Protein 8WU8 (pdb70)

Solvent-accessible surface area: 36075 Å² total; per-residue (Å²): 12,114,2,36,0,35,54,60,33,2,62,40,1,0,48,0,0,38,2,0,32,119,16,6,109,55,0,15,7,5,1,53,155,107,0,5,0,2,16,0,21,23,112,56,147,6,0,1,0,5,0,43,0,30,55,166,7,14,116,86,39,87,18,50,69,170,127,27,103,12,38,5,92,4,155,16,2,47,74,7,0,141,25,29,53,65,7,109,143,46,11,94,91,0,27,6,22,54,129,89,105,4,39,0,45,13,61,22,95,100,52,13,94,39,20,20,38,5,33,42,119,119,43,105,39,23,49,4,98,49,75,40,93,80,26,83,19,30,0,84,0,38,1,126,16,9,11,53,0,11,118,13,6,26,112,74,21,46,3,1,9,4,4,8,14,205,42,153,107,1,32,10,94,12,67,72,117,224,154,106,48,25,40,7,57,0,29,0,3,63,110,25,14,85,63,36,119,19,128,96,64,28,34,2,14,2,21,0,97,18,6,32,0,0,3,44,3,0,59,64,49,88,16,68,0,12,4,31,1,24,45,55,20,146,42,0,2,0,18,1,154,70,100,72,10,40,0,32,1,0,2,4,0,27,64,174,191,75,112,8,116,0,50,2,91,70,42,80,31,13,73,20,6,22,114,2,2,41,8,3,28,135,6,10,168,72,4,14,7,10,0,14,55,111,74,6,3,2,1,51,91,62,23,1,11,1,39,1,77,18,153,71,8,14,94,91,37,94,27,84,17,101,104,121,52,4,1,3,68,5,56,3,87,17,8,5,97,0,0,113,10,1,150,96,17,125,31,1,79,8,63,37,35,118,132,170,57,42,5,4,10,0,33,0,73,15,79,16,99,70,87,28,52,3,55,0,37,1,25,0,14,8,132,74,21,74,134,182,88,38,169,109,27,88,74,33,120,56,80,139,41,63,1,24,0,88,15,17,84,7,132,28,0,75,21,0,0,67,56,0,86,99,39,20,68,85,0,21,0,23,0,24,82,126,1,46,0,15,0,66,1,117,56,157,97,3,27,0,25,0,58,1,114,128,36,33,46,35,183,142,75,2,58,0,55,0,33,0,136,62,0,21,84,1,4,36,19,35,70,68,52,20,108,69,15,19,0,16,0,30,66,68,147,49,0,7,0,30,4,72,39,95,72,14,24,9,8,2,6,0,49,29,137,184,147,90,24,3,20,2,20,5,64,6,5,93,1,4,3,32,1,2,86,0,0,50,40,99,95,69,0,4,3,81,1,34,142,117,2,9,86,9,10,0,35,44,73,145,16,2,13,0,18,1,44,3,65,31,57,7,17,107,53,25,112,34,108,133,133,62,10,45,4,45,2,15,0,52,19,3,14,21,0,3,18,3,11,29,88,64,156,89,103,91,18,37,4,110,9,2,7,43,12,160,67,125,25,0,40,0,59,1,68,27,67,44,23,54,0,44,0,66,2,55,32,111,106,48,129,150,68,66,120,25,76,32,57,87,125,54,30,33,0,71,0,45,0,59,0,126,26,2,76,56,13,14,81,94,29,48,91,59,2,115,13,4,31,8,14,2,3,53,93,169,28,51,0,78,13,0,9,78,21,116,40,14,15,12,32,13,23,3,34,92,124,9,105,17,19,85,19,40,105,14,118,99,71,43,77,21,105,0,87,6,62,23,2,95,21,0,24,89,0,2,64,56,3,80,94,2,11,6,24,3,5,94,115,10,48,1,0,6,67,11,38,3,142,17,101,74,46,73,84,2,57,1,34,2,24,2,21,36,48,208,52,93,178,40,48,127,11,89,39,125,114

Structure (mmCIF, N/CA/C/O backbone):
data_8WU8
#
_entry.id   8WU8
#
_cell.length_a   71.115
_cell.length_b   69.938
_cell.length_c   83.948
_cell.angle_alpha   90.00
_cell.angle_beta   97.36
_cell.angle_gamma   90.00
#
_symmetry.space_group_name_H-M   'P 1 21 1'
#
loop_
_entity.id
_entity.type
_entity.pdbx_description
1 polymer 'Cell cycle checkpoint control protein RAD9A'
2 polymer 'Checkpoint protein HUS1'
3 polymer 'Cell cycle checkpoint protein RAD1'
4 polymer 'RAD9, HUS1, RAD1-interacting nuclear orphan protein 1'
#
loop_
_atom_site.group_PDB
_atom_site.id
_atom_site.type_symbol
_atom_site.label_atom_id
_atom_site.label_alt_id
_atom_site.label_comp_id
_atom_site.label_asym_id
_atom_site.label_entity_id
_atom_site.label_seq_id
_atom_site.pdbx_PDB_ins_code
_atom_site.Cartn_x
_atom_site.Cartn_y
_atom_site.Cartn_z
_atom_site.occupancy
_atom_site.B_iso_or_equiv
_atom_site.auth_seq_id
_atom_site.auth_comp_id
_atom_site.auth_asym_id
_atom_site.auth_atom_id
_atom_site.pdbx_PDB_model_num
ATOM 1 N N . MET A 1 1 ? 179.070 -14.588 34.301 1.00 88.95 1 MET A N 1
ATOM 2 C CA . MET A 1 1 ? 177.851 -14.382 35.078 1.00 84.59 1 MET A CA 1
ATOM 3 C C . MET A 1 1 ? 176.608 -14.294 34.202 1.00 78.78 1 MET A C 1
ATOM 4 O O . MET A 1 1 ? 176.570 -13.524 33.242 1.00 79.03 1 MET A O 1
ATOM 9 N N . LYS A 1 2 ? 175.589 -15.076 34.543 1.00 76.39 2 LYS A N 1
ATOM 10 C CA . LYS A 1 2 ? 174.326 -15.039 33.814 1.00 74.59 2 LYS A CA 1
ATOM 11 C C . LYS A 1 2 ? 173.130 -15.145 34.745 1.00 74.14 2 LYS A C 1
ATOM 12 O O . LYS A 1 2 ? 172.816 -16.221 35.251 1.00 78.11 2 LYS A O 1
ATOM 18 N N . CYS A 1 3 ? 172.462 -14.018 34.963 1.00 82.72 3 CYS A N 1
ATOM 19 C CA . CYS A 1 3 ? 171.258 -13.985 35.784 1.00 76.92 3 CYS A CA 1
ATOM 20 C C . CYS A 1 3 ? 170.012 -13.922 34.910 1.00 71.45 3 CYS A C 1
ATOM 21 O O . CYS A 1 3 ? 170.024 -13.326 33.833 1.00 78.23 3 CYS A O 1
ATOM 24 N N . LEU A 1 4 ? 168.938 -14.544 35.378 1.00 65.15 4 LEU A N 1
ATOM 25 C CA . LEU A 1 4 ? 167.678 -14.520 34.655 1.00 65.03 4 LEU A CA 1
ATOM 26 C C . LEU A 1 4 ? 166.503 -14.445 35.621 1.00 67.96 4 LEU A C 1
ATOM 27 O O . LEU A 1 4 ? 166.243 -15.387 36.367 1.00 67.63 4 LEU A O 1
ATOM 32 N N . VAL A 1 5 ? 165.806 -13.314 35.608 1.00 66.07 5 VAL A N 1
ATOM 33 C CA . VAL A 1 5 ? 164.625 -13.126 36.441 1.00 63.48 5 VAL A CA 1
ATOM 34 C C . VAL A 1 5 ? 163.363 -13.209 35.594 1.00 68.39 5 VAL A C 1
ATOM 35 O O . VAL A 1 5 ? 163.286 -12.603 34.525 1.00 72.71 5 VAL A O 1
ATOM 39 N N . THR A 1 6 ? 162.380 -13.966 36.068 1.00 61.94 6 THR A N 1
ATOM 40 C CA . THR A 1 6 ? 161.089 -14.043 35.395 1.00 59.40 6 THR A CA 1
ATOM 41 C C . THR A 1 6 ? 159.962 -13.799 36.391 1.00 57.03 6 THR A C 1
ATOM 42 O O . THR A 1 6 ? 160.182 -13.790 37.602 1.00 60.76 6 THR A O 1
ATOM 46 N N . GLY A 1 7 ? 158.757 -13.592 35.874 1.00 58.67 7 GLY A N 1
ATOM 47 C CA . GLY A 1 7 ? 157.581 -13.466 36.713 1.00 61.28 7 GLY A CA 1
ATOM 48 C C . GLY A 1 7 ? 157.536 -12.209 37.559 1.00 63.37 7 GLY A C 1
ATOM 49 O O . GLY A 1 7 ? 157.928 -11.130 37.112 1.00 63.54 7 GLY A O 1
ATOM 50 N N . GLY A 1 8 ? 157.053 -12.353 38.790 1.00 62.61 8 GLY A N 1
ATOM 51 C CA . GLY A 1 8 ? 156.867 -11.222 39.681 1.00 55.68 8 GLY A CA 1
ATOM 52 C C . GLY A 1 8 ? 158.136 -10.740 40.356 1.00 54.22 8 GLY A C 1
ATOM 53 O O . GLY A 1 8 ? 158.173 -9.645 40.919 1.00 53.65 8 GLY A O 1
ATOM 54 N N . ASN A 1 9 ? 159.181 -11.558 40.301 1.00 51.82 9 ASN A N 1
ATOM 55 C CA . ASN A 1 9 ? 160.459 -11.194 40.896 1.00 53.84 9 ASN A CA 1
ATOM 56 C C . ASN A 1 9 ? 161.169 -10.101 40.105 1.00 59.34 9 ASN A C 1
ATOM 57 O O . ASN A 1 9 ? 162.164 -9.539 40.563 1.00 61.45 9 ASN A O 1
ATOM 62 N N . VAL A 1 10 ? 160.659 -9.814 38.912 1.00 60.25 10 VAL A N 1
ATOM 63 C CA . VAL A 1 10 ? 161.204 -8.755 38.072 1.00 57.37 10 VAL A CA 1
ATOM 64 C C . VAL A 1 10 ? 161.005 -7.389 38.719 1.00 56.60 10 VAL A C 1
ATOM 65 O O . VAL A 1 10 ? 161.923 -6.570 38.751 1.00 53.94 10 VAL A O 1
ATOM 69 N N . LYS A 1 11 ? 159.804 -7.149 39.237 1.00 58.59 11 LYS A N 1
ATOM 70 C CA . LYS A 1 11 ? 159.507 -5.880 39.892 1.00 59.97 11 LYS A CA 1
ATOM 71 C C . LYS A 1 11 ? 160.212 -5.771 41.242 1.00 60.15 11 LYS A C 1
ATOM 72 O O . LYS A 1 11 ? 160.632 -4.683 41.644 1.00 61.05 11 LYS A O 1
ATOM 78 N N . VAL A 1 12 ? 160.330 -6.901 41.936 1.00 52.66 12 VAL A N 1
ATOM 79 C CA . VAL A 1 12 ? 161.001 -6.949 43.233 1.00 53.40 12 VAL A CA 1
ATOM 80 C C . VAL A 1 12 ? 162.446 -6.480 43.098 1.00 50.30 12 VAL A C 1
ATOM 81 O O . VAL A 1 12 ? 162.957 -5.729 43.932 1.00 48.90 12 VAL A O 1
ATOM 85 N N . LEU A 1 13 ? 163.091 -6.919 42.025 1.00 51.54 13 LEU A N 1
ATOM 86 C CA . LEU A 1 13 ? 164.453 -6.509 41.719 1.00 54.07 13 LEU A CA 1
ATOM 87 C C . LEU A 1 13 ? 164.521 -5.008 41.458 1.00 53.81 13 LEU A C 1
ATOM 88 O O . LEU A 1 13 ? 165.487 -4.348 41.834 1.00 54.28 13 LEU A O 1
ATOM 93 N N . GLY A 1 14 ? 163.483 -4.477 40.822 1.00 55.15 14 GLY A N 1
ATOM 94 C CA . GLY A 1 14 ? 163.403 -3.054 40.540 1.00 56.50 14 GLY A CA 1
ATOM 95 C C . GLY A 1 14 ? 163.226 -2.216 41.794 1.00 53.32 14 GLY A C 1
ATOM 96 O O . GLY A 1 14 ? 163.780 -1.122 41.905 1.00 51.34 14 GLY A O 1
ATOM 97 N N . LYS A 1 15 ? 162.445 -2.732 42.738 1.00 56.07 15 LYS A N 1
ATOM 98 C CA . LYS A 1 15 ? 162.211 -2.046 44.005 1.00 49.86 15 LYS A CA 1
ATOM 99 C C . LYS A 1 15 ? 163.482 -1.972 44.835 1.00 45.49 15 LYS A C 1
ATOM 100 O O . LYS A 1 15 ? 163.693 -1.020 45.585 1.00 47.27 15 LYS A O 1
ATOM 106 N N . ALA A 1 16 ? 164.327 -2.985 44.698 1.00 46.39 16 ALA A N 1
ATOM 107 C CA . ALA A 1 16 ? 165.598 -3.014 45.408 1.00 47.25 16 ALA A CA 1
ATOM 108 C C . ALA A 1 16 ? 166.548 -1.971 44.828 1.00 47.64 16 ALA A C 1
ATOM 109 O O . ALA A 1 16 ? 167.215 -1.242 45.564 1.00 42.18 16 ALA A O 1
ATOM 111 N N . VAL A 1 17 ? 166.602 -1.911 43.501 1.00 47.39 17 VAL A N 1
ATOM 112 C CA . VAL A 1 17 ? 167.398 -0.915 42.799 1.00 46.62 17 VAL A CA 1
ATOM 113 C C . VAL A 1 17 ? 166.927 0.492 43.159 1.00 53.56 17 VAL A C 1
ATOM 114 O O . VAL A 1 17 ? 167.740 1.383 43.408 1.00 55.35 17 VAL A O 1
ATOM 118 N N . HIS A 1 18 ? 165.610 0.678 43.193 1.00 50.79 18 HIS A N 1
ATOM 119 C CA . HIS A 1 18 ? 165.020 1.944 43.618 1.00 48.70 18 HIS A CA 1
ATOM 120 C C . HIS A 1 18 ? 165.430 2.282 45.040 1.00 46.37 18 HIS A C 1
ATOM 121 O O . HIS A 1 18 ? 165.713 3.436 45.360 1.00 43.11 18 HIS A O 1
ATOM 128 N N . SER A 1 19 ? 165.455 1.263 45.891 1.00 49.95 19 SER A N 1
ATOM 129 C CA . SER A 1 19 ? 165.768 1.448 47.297 1.00 48.34 19 SER A CA 1
ATOM 130 C C . SER A 1 19 ? 167.229 1.848 47.483 1.00 46.39 19 SER A C 1
ATOM 131 O O . SER A 1 19 ? 167.540 2.696 48.315 1.00 47.11 19 SER A O 1
ATOM 134 N N . LEU A 1 20 ? 168.122 1.248 46.702 1.00 49.14 20 LEU A N 1
ATOM 135 C CA . LEU A 1 20 ? 169.547 1.558 46.806 1.00 50.06 20 LEU A CA 1
ATOM 136 C C . LEU A 1 20 ? 169.869 2.945 46.258 1.00 50.37 20 LEU A C 1
ATOM 137 O O . LEU A 1 20 ? 170.897 3.532 46.604 1.00 45.83 20 LEU A O 1
ATOM 142 N N . SER A 1 21 ? 168.982 3.465 45.413 1.00 45.99 21 SER A N 1
ATOM 143 C CA . SER A 1 21 ? 169.207 4.745 44.741 1.00 46.94 21 SER A CA 1
ATOM 144 C C . SER A 1 21 ? 168.985 5.930 45.668 1.00 49.64 21 SER A C 1
ATOM 145 O O . SER A 1 21 ? 169.482 7.029 45.416 1.00 48.48 21 SER A O 1
ATOM 148 N N . ARG A 1 22 ? 168.239 5.701 46.743 1.00 46.58 22 ARG A N 1
ATOM 149 C CA . ARG A 1 22 ? 167.989 6.738 47.735 1.00 46.90 22 ARG A CA 1
ATOM 150 C C . ARG A 1 22 ? 169.113 6.801 48.766 1.00 48.07 22 ARG A C 1
ATOM 151 O O . ARG A 1 22 ? 168.996 7.489 49.780 1.00 46.23 22 ARG A O 1
ATOM 159 N N . ILE A 1 23 ? 170.202 6.082 48.499 1.00 51.62 23 ILE A N 1
ATOM 160 C CA . ILE A 1 23 ? 171.344 6.050 49.409 1.00 45.99 23 ILE A CA 1
ATOM 161 C C . ILE A 1 23 ? 172.631 6.544 48.760 1.00 41.93 23 ILE A C 1
ATOM 162 O O . ILE A 1 23 ? 173.316 7.405 49.305 1.00 51.37 23 ILE A O 1
ATOM 167 N N . GLY A 1 24 ? 172.961 5.989 47.598 1.00 37.88 24 GLY A N 1
ATOM 168 C CA . GLY A 1 24 ? 174.209 6.305 46.927 1.00 38.40 24 GLY A CA 1
ATOM 169 C C . GLY A 1 24 ? 174.063 6.513 45.433 1.00 47.73 24 GLY A C 1
ATOM 170 O O . GLY A 1 24 ? 173.054 6.140 44.837 1.00 50.60 24 GLY A O 1
ATOM 171 N N . ASP A 1 25 ? 175.088 7.103 44.825 1.00 49.96 25 ASP A N 1
ATOM 172 C CA . ASP A 1 25 ? 175.054 7.444 43.405 1.00 53.64 25 ASP A CA 1
ATOM 173 C C . ASP A 1 25 ? 175.650 6.352 42.501 1.00 54.84 25 ASP A C 1
ATOM 174 O O . ASP A 1 25 ? 175.497 6.386 41.274 1.00 56.53 25 ASP A O 1
ATOM 179 N N . GLU A 1 26 ? 176.325 5.379 43.101 1.00 56.41 26 GLU A N 1
ATOM 180 C CA . GLU A 1 26 ? 176.928 4.294 42.331 1.00 56.38 26 GLU A CA 1
ATOM 181 C C . GLU A 1 26 ? 176.434 2.952 42.823 1.00 51.50 26 GLU A C 1
ATOM 182 O O . GLU A 1 26 ? 176.280 2.744 44.027 1.00 52.80 26 GLU A O 1
ATOM 188 N N . LEU A 1 27 ? 176.205 2.045 41.882 1.00 49.43 27 LEU A N 1
ATOM 189 C CA . LEU A 1 27 ? 175.711 0.717 42.193 1.00 53.81 27 LEU A CA 1
ATOM 190 C C . LEU A 1 27 ? 176.802 -0.333 42.050 1.00 51.21 27 LEU A C 1
ATOM 191 O O . LEU A 1 27 ? 177.315 -0.557 40.958 1.00 52.71 27 LEU A O 1
ATOM 196 N N . TYR A 1 28 ? 177.140 -0.985 43.157 1.00 53.69 28 TYR A N 1
ATOM 197 C CA . TYR A 1 28 ? 178.161 -2.029 43.154 1.00 51.26 28 TYR A CA 1
ATOM 198 C C . TYR A 1 28 ? 177.549 -3.408 42.931 1.00 46.11 28 TYR A C 1
ATOM 199 O O . TYR A 1 28 ? 176.717 -3.856 43.716 1.00 47.10 28 TYR A O 1
ATOM 208 N N . LEU A 1 29 ? 177.967 -4.079 41.861 1.00 56.52 29 LEU A N 1
ATOM 209 C CA . LEU A 1 29 ? 177.469 -5.417 41.555 1.00 59.45 29 LEU A CA 1
ATOM 210 C C . LEU A 1 29 ? 178.492 -6.473 41.938 1.00 65.09 29 LEU A C 1
ATOM 211 O O . LEU A 1 29 ? 179.646 -6.411 41.511 1.00 67.31 29 LEU A O 1
ATOM 216 N N . GLU A 1 30 ? 178.067 -7.445 42.738 1.00 59.61 30 GLU A N 1
ATOM 217 C CA . GLU A 1 30 ? 178.946 -8.537 43.135 1.00 62.74 30 GLU A CA 1
ATOM 218 C C . GLU A 1 30 ? 178.223 -9.877 43.133 1.00 57.79 30 GLU A C 1
ATOM 219 O O . GLU A 1 30 ? 177.564 -10.227 44.109 1.00 58.82 30 GLU A O 1
ATOM 225 N N . PRO A 1 31 ? 178.348 -10.632 42.032 1.00 65.97 31 PRO A N 1
ATOM 226 C CA . PRO A 1 31 ? 177.826 -12.004 41.987 1.00 73.49 31 PRO A CA 1
ATOM 227 C C . PRO A 1 31 ? 178.574 -12.933 42.940 1.00 65.81 31 PRO A C 1
ATOM 228 O O . PRO A 1 31 ? 179.797 -13.044 42.858 1.00 67.18 31 PRO A O 1
ATOM 232 N N . LEU A 1 32 ? 177.843 -13.587 43.836 1.00 62.14 32 LEU A N 1
ATOM 233 C CA . LEU A 1 32 ? 178.446 -14.527 44.772 1.00 62.19 32 LEU A CA 1
ATOM 234 C C . LEU A 1 32 ? 177.856 -15.916 44.578 1.00 68.84 32 LEU A C 1
ATOM 235 O O . LEU A 1 32 ? 176.921 -16.099 43.801 1.00 72.17 32 LEU A O 1
ATOM 240 N N . GLU A 1 33 ? 178.402 -16.893 45.295 1.00 73.24 33 GLU A N 1
ATOM 241 C CA . GLU A 1 33 ? 177.908 -18.261 45.222 1.00 74.02 33 GLU A CA 1
ATOM 242 C C . GLU A 1 33 ? 176.552 -18.394 45.908 1.00 70.46 33 GLU A C 1
ATOM 243 O O . GLU A 1 33 ? 175.711 -19.190 45.494 1.00 69.78 33 GLU A O 1
ATOM 249 N N . ASP A 1 34 ? 176.344 -17.609 46.960 1.00 68.55 34 ASP A N 1
ATOM 250 C CA . ASP A 1 34 ? 175.087 -17.649 47.697 1.00 68.82 34 ASP A CA 1
ATOM 251 C C . ASP A 1 34 ? 174.088 -16.620 47.166 1.00 68.10 34 ASP A C 1
ATOM 252 O O . ASP A 1 34 ? 173.087 -16.322 47.819 1.00 63.60 34 ASP A O 1
ATOM 257 N N . GLY A 1 35 ? 174.360 -16.083 45.979 1.00 65.13 35 GLY A N 1
ATOM 258 C CA . GLY A 1 35 ? 173.433 -15.176 45.326 1.00 64.22 35 GLY A CA 1
ATOM 259 C C . GLY A 1 35 ? 174.032 -13.879 44.809 1.00 65.63 35 GLY A C 1
ATOM 260 O O . GLY A 1 35 ? 175.219 -13.611 45.002 1.00 67.43 35 GLY A O 1
ATOM 261 N N . LEU A 1 36 ? 173.205 -13.073 44.146 1.00 61.29 36 LEU A N 1
ATOM 262 C CA . LEU A 1 36 ? 173.647 -11.792 43.597 1.00 61.25 36 LEU A CA 1
ATOM 263 C C . LEU A 1 36 ? 173.563 -10.669 44.627 1.00 61.35 36 LEU A C 1
ATOM 264 O O . LEU A 1 36 ? 172.537 -10.485 45.285 1.00 57.13 36 LEU A O 1
ATOM 269 N N . SER A 1 37 ? 174.648 -9.912 44.745 1.00 56.94 37 SER A N 1
ATOM 270 C CA . SER A 1 37 ? 174.728 -8.816 45.698 1.00 52.82 37 SER A CA 1
ATOM 271 C C . SER A 1 37 ? 174.684 -7.457 45.001 1.00 54.17 37 SER A C 1
ATOM 272 O O . SER A 1 37 ? 175.479 -7.183 44.103 1.00 51.45 37 SER A O 1
ATOM 275 N N . LEU A 1 38 ? 173.745 -6.611 45.413 1.00 47.03 38 LEU A N 1
ATOM 276 C CA . LEU A 1 38 ? 173.713 -5.225 44.955 1.00 46.25 38 LEU A CA 1
ATOM 277 C C . LEU A 1 38 ? 173.981 -4.311 46.143 1.00 48.34 38 LEU A C 1
ATOM 278 O O . LEU A 1 38 ? 173.260 -4.347 47.140 1.00 53.41 38 LEU A O 1
ATOM 283 N N . ARG A 1 39 ? 175.026 -3.500 46.042 1.00 46.09 39 ARG A N 1
ATOM 284 C CA . ARG A 1 39 ? 175.459 -2.676 47.163 1.00 44.01 39 ARG A CA 1
ATOM 285 C C . ARG A 1 39 ? 175.614 -1.212 46.761 1.00 48.37 39 ARG A C 1
ATOM 286 O O . ARG A 1 39 ? 175.750 -0.893 45.579 1.00 47.75 39 ARG A O 1
ATOM 294 N N . THR A 1 40 ? 175.595 -0.327 47.751 1.00 48.31 40 THR A N 1
ATOM 295 C CA . THR A 1 40 ? 175.835 1.088 47.507 1.00 46.54 40 THR A CA 1
ATOM 296 C C . THR A 1 40 ? 176.374 1.767 48.755 1.00 42.30 40 THR A C 1
ATOM 297 O O . THR A 1 40 ? 176.369 1.188 49.840 1.00 45.26 40 THR A O 1
ATOM 301 N N . VAL A 1 41 ? 176.820 3.007 48.597 1.00 44.31 41 VAL A N 1
ATOM 302 C CA . VAL A 1 41 ? 177.443 3.737 49.691 1.00 43.86 41 VAL A CA 1
ATOM 303 C C . VAL A 1 41 ? 177.189 5.243 49.582 1.00 45.30 41 VAL A C 1
ATOM 304 O O . VAL A 1 41 ? 177.175 5.811 48.490 1.00 45.51 41 VAL A O 1
ATOM 308 N N . ASN A 1 42 ? 176.964 5.865 50.735 1.00 48.24 42 ASN A N 1
ATOM 309 C CA . ASN A 1 42 ? 176.900 7.317 50.880 1.00 43.95 42 ASN A CA 1
ATOM 310 C C . ASN A 1 42 ? 178.047 8.053 50.209 1.00 55.22 42 ASN A C 1
ATOM 311 O O . ASN A 1 42 ? 179.087 7.464 49.904 1.00 58.40 42 ASN A O 1
ATOM 316 N N . SER A 1 43 ? 177.860 9.354 50.009 1.00 61.60 43 SER A N 1
ATOM 317 C CA . SER A 1 43 ? 178.936 10.232 49.560 1.00 55.33 43 SER A CA 1
ATOM 318 C C . SER A 1 43 ? 179.803 10.625 50.753 1.00 57.04 43 SER A C 1
ATOM 319 O O . SER A 1 43 ? 180.941 11.067 50.597 1.00 57.71 43 SER A O 1
ATOM 322 N N . SER A 1 44 ? 179.247 10.454 51.948 1.00 55.64 44 SER A N 1
ATOM 323 C CA . SER A 1 44 ? 179.969 10.727 53.183 1.00 53.82 44 SER A CA 1
ATOM 324 C C . SER A 1 44 ? 180.552 9.449 53.773 1.00 55.26 44 SER A C 1
ATOM 325 O O . SER A 1 44 ? 181.227 9.485 54.804 1.00 46.74 44 SER A O 1
ATOM 328 N N . ARG A 1 45 ? 180.280 8.326 53.112 1.00 54.25 45 ARG A N 1
ATOM 329 C CA . ARG A 1 45 ? 180.672 7.009 53.604 1.00 56.38 45 ARG A CA 1
ATOM 330 C C . ARG A 1 45 ? 180.154 6.779 55.022 1.00 56.18 45 ARG A C 1
ATOM 331 O O . ARG A 1 45 ? 180.831 6.179 55.857 1.00 50.20 45 ARG A O 1
ATOM 339 N N . SER A 1 46 ? 178.943 7.265 55.281 1.00 50.12 46 SER A N 1
ATOM 340 C CA . SER A 1 46 ? 178.307 7.100 56.581 1.00 45.70 46 SER A CA 1
ATOM 341 C C . SER A 1 46 ? 177.049 6.243 56.458 1.00 44.95 46 SER A C 1
ATOM 342 O O . SER A 1 46 ? 176.286 6.104 57.413 1.00 48.39 46 SER A O 1
ATOM 345 N N . ALA A 1 47 ? 176.836 5.670 55.279 1.00 45.91 47 ALA A N 1
ATOM 346 C CA . ALA A 1 47 ? 175.709 4.770 55.068 1.00 46.64 47 ALA A CA 1
ATOM 347 C C . ALA A 1 47 ? 176.062 3.684 54.062 1.00 49.37 47 ALA A C 1
ATOM 348 O O . ALA A 1 47 ? 176.593 3.964 52.985 1.00 44.79 47 ALA A O 1
ATOM 350 N N . TYR A 1 48 ? 175.761 2.445 54.428 1.00 47.24 48 TYR A N 1
ATOM 351 C CA . TYR A 1 48 ? 176.006 1.300 53.568 1.00 45.67 48 TYR A CA 1
ATOM 352 C C . TYR A 1 48 ? 174.741 0.464 53.458 1.00 46.28 48 TYR A C 1
ATOM 353 O O . TYR A 1 48 ? 174.053 0.237 54.451 1.00 48.29 48 TYR A O 1
ATOM 362 N N . ALA A 1 49 ? 174.435 0.013 52.246 1.00 47.22 49 ALA A N 1
ATOM 363 C CA . ALA A 1 49 ? 173.268 -0.830 52.014 1.00 46.32 49 ALA A CA 1
ATOM 364 C C . ALA A 1 49 ? 173.619 -1.963 51.068 1.00 48.21 49 ALA A C 1
ATOM 365 O O . ALA A 1 49 ? 174.476 -1.814 50.197 1.00 49.97 49 ALA A O 1
ATOM 367 N N . CYS A 1 50 ? 172.955 -3.097 51.246 1.00 48.14 50 CYS A N 1
ATOM 368 C CA . CYS A 1 50 ? 173.257 -4.281 50.458 1.00 47.52 50 CYS A CA 1
ATOM 369 C C . CYS A 1 50 ? 172.071 -5.221 50.375 1.00 50.15 50 CYS A C 1
ATOM 370 O O . CYS A 1 50 ? 171.512 -5.621 51.397 1.00 40.64 50 CYS A O 1
ATOM 373 N N . PHE A 1 51 ? 171.695 -5.567 49.149 1.00 48.67 51 PHE A N 1
ATOM 374 C CA . PHE A 1 51 ? 170.688 -6.591 48.912 1.00 49.80 51 PHE A CA 1
ATOM 375 C C . PHE A 1 51 ? 171.354 -7.866 48.416 1.00 47.93 51 PHE A C 1
ATOM 376 O O . PHE A 1 51 ? 172.183 -7.829 47.508 1.00 55.72 51 PHE A O 1
ATOM 384 N N . LEU A 1 52 ? 171.000 -8.993 49.019 1.00 48.70 52 LEU A N 1
ATOM 385 C CA . LEU A 1 52 ? 171.484 -10.280 48.544 1.00 54.04 52 LEU A CA 1
ATOM 386 C C . LEU A 1 52 ? 170.318 -11.111 48.020 1.00 56.19 52 LEU A C 1
ATOM 387 O O . LEU A 1 52 ? 169.365 -11.393 48.747 1.00 54.75 52 LEU A O 1
ATOM 392 N N . PHE A 1 53 ? 170.396 -11.487 46.749 1.00 59.96 53 PHE A N 1
ATOM 393 C CA . PHE A 1 53 ? 169.362 -12.300 46.123 1.00 59.69 53 PHE A CA 1
ATOM 394 C C . PHE A 1 53 ? 169.809 -13.753 46.021 1.00 59.60 53 PHE A C 1
ATOM 395 O O . PHE A 1 53 ? 170.589 -14.093 45.138 1.00 59.58 53 PHE A O 1
ATOM 403 N N . ALA A 1 54 ? 169.310 -14.599 46.921 1.00 69.06 54 ALA A N 1
ATOM 404 C CA . ALA A 1 54 ? 169.623 -16.030 46.921 1.00 60.49 54 ALA A CA 1
ATOM 405 C C . ALA A 1 54 ? 169.351 -16.653 45.551 1.00 63.70 54 ALA A C 1
ATOM 406 O O . ALA A 1 54 ? 168.432 -16.231 44.854 1.00 66.10 54 ALA A O 1
ATOM 408 N N . PRO A 1 55 ? 170.159 -17.653 45.160 1.00 69.99 55 PRO A N 1
ATOM 409 C CA . PRO A 1 55 ? 170.112 -18.238 43.812 1.00 69.19 55 PRO A CA 1
ATOM 410 C C . PRO A 1 55 ? 168.729 -18.712 43.349 1.00 61.28 55 PRO A C 1
ATOM 411 O O . PRO A 1 55 ? 168.487 -18.753 42.144 1.00 68.34 55 PRO A O 1
ATOM 415 N N . LEU A 1 56 ? 167.841 -19.056 44.276 1.00 58.15 56 LEU A N 1
ATOM 416 C CA . LEU A 1 56 ? 166.505 -19.516 43.900 1.00 63.00 56 LEU A CA 1
ATOM 417 C C . LEU A 1 56 ? 165.565 -18.363 43.539 1.00 62.14 56 LEU A C 1
ATOM 418 O O . LEU A 1 56 ? 164.440 -18.587 43.093 1.00 58.24 56 LEU A O 1
ATOM 423 N N . PHE A 1 57 ? 166.033 -17.133 43.732 1.00 69.10 57 PHE A N 1
ATOM 424 C CA . PHE A 1 57 ? 165.283 -15.944 43.334 1.00 66.05 57 PHE A CA 1
ATOM 425 C C . PHE A 1 57 ? 165.210 -15.858 41.813 1.00 64.16 57 PHE A C 1
ATOM 426 O O . PHE A 1 57 ? 164.315 -15.226 41.250 1.00 60.79 57 PHE A O 1
ATOM 434 N N . PHE A 1 58 ? 166.161 -16.510 41.155 1.00 65.70 58 PHE A N 1
ATOM 435 C CA . PHE A 1 58 ? 166.292 -16.425 39.710 1.00 65.82 58 PHE A CA 1
ATOM 436 C C . PHE A 1 58 ? 165.815 -17.685 38.999 1.00 68.64 58 PHE A C 1
ATOM 437 O O . PHE A 1 58 ? 165.666 -18.745 39.608 1.00 64.92 58 PHE A O 1
ATOM 445 N N . GLN A 1 59 ? 165.582 -17.549 37.698 1.00 72.69 59 GLN A N 1
ATOM 446 C CA . GLN A 1 59 ? 165.282 -18.681 36.837 1.00 68.61 59 GLN A CA 1
ATOM 447 C C . GLN A 1 59 ? 166.556 -19.474 36.585 1.00 63.43 59 GLN A C 1
ATOM 448 O O . GLN A 1 59 ? 166.545 -20.703 36.555 1.00 66.84 59 GLN A O 1
ATOM 454 N N . GLN A 1 60 ? 167.652 -18.745 36.406 1.00 60.17 60 GLN A N 1
ATOM 455 C CA . GLN A 1 60 ? 168.965 -19.331 36.163 1.00 66.44 60 GLN A CA 1
ATOM 456 C C . GLN A 1 60 ? 170.051 -18.430 36.742 1.00 72.33 60 GLN A C 1
ATOM 457 O O . GLN A 1 60 ? 170.009 -17.211 36.567 1.00 74.90 60 GLN A O 1
ATOM 463 N N . TYR A 1 61 ? 171.025 -19.020 37.429 1.00 69.66 61 TYR A N 1
ATOM 464 C CA . TYR A 1 61 ? 172.074 -18.225 38.059 1.00 71.04 61 TYR A CA 1
ATOM 465 C C . TYR A 1 61 ? 173.463 -18.860 37.953 1.00 73.53 61 TYR A C 1
ATOM 466 O O . TYR A 1 61 ? 173.771 -19.835 38.641 1.00 79.88 61 TYR A O 1
ATOM 475 N N . GLN A 1 62 ? 174.292 -18.300 37.079 1.00 75.82 62 GLN A N 1
ATOM 476 C CA . GLN A 1 62 ? 175.711 -18.630 37.037 1.00 77.31 62 GLN A CA 1
ATOM 477 C C . GLN A 1 62 ? 176.507 -17.467 37.619 1.00 80.65 62 GLN A C 1
ATOM 478 O O . GLN A 1 62 ? 176.402 -16.335 37.147 1.00 83.04 62 GLN A O 1
ATOM 484 N N . ALA A 1 63 ? 177.299 -17.749 38.648 1.00 85.87 63 ALA A N 1
ATOM 485 C CA . ALA A 1 63 ? 177.992 -16.701 39.389 1.00 82.10 63 ALA A CA 1
ATOM 486 C C . ALA A 1 63 ? 179.313 -16.286 38.745 1.00 82.60 63 ALA A C 1
ATOM 487 O O . ALA A 1 63 ? 179.506 -15.119 38.402 1.00 76.66 63 ALA A O 1
ATOM 489 N N . ALA A 1 64 ? 180.224 -17.241 38.588 1.00 97.27 64 ALA A N 1
ATOM 490 C CA . ALA A 1 64 ? 181.569 -16.930 38.120 1.00 106.86 64 ALA A CA 1
ATOM 491 C C . ALA A 1 64 ? 181.781 -17.313 36.660 1.00 110.22 64 ALA A C 1
ATOM 492 O O . ALA A 1 64 ? 181.240 -18.310 36.183 1.00 106.00 64 ALA A O 1
ATOM 494 N N . THR A 1 65 ? 182.568 -16.503 35.957 1.00 114.20 65 THR A N 1
ATOM 495 C CA . THR A 1 65 ? 182.996 -16.827 34.603 1.00 116.54 65 THR A CA 1
ATOM 496 C C . THR A 1 65 ? 184.022 -17.959 34.651 1.00 120.46 65 THR A C 1
ATOM 497 O O . THR A 1 65 ? 185.119 -17.792 35.189 1.00 122.26 65 THR A O 1
ATOM 501 N N . PRO A 1 66 ? 183.660 -19.124 34.091 1.00 121.55 66 PRO A N 1
ATOM 502 C CA . PRO A 1 66 ? 184.476 -20.343 34.165 1.00 122.55 66 PRO A CA 1
ATOM 503 C C . PRO A 1 66 ? 185.856 -20.183 33.526 1.00 117.48 66 PRO A C 1
ATOM 504 O O . PRO A 1 66 ? 186.132 -19.146 32.920 1.00 118.56 66 PRO A O 1
ATOM 508 N N . LEU A 1 70 ? 186.813 -13.391 39.593 1.00 107.29 70 LEU A N 1
ATOM 509 C CA . LEU A 1 70 ? 185.477 -13.133 40.115 1.00 103.90 70 LEU A CA 1
ATOM 510 C C . LEU A 1 70 ? 185.066 -11.695 39.825 1.00 105.75 70 LEU A C 1
ATOM 511 O O . LEU A 1 70 ? 185.911 -10.803 39.743 1.00 106.82 70 LEU A O 1
ATOM 516 N N . LEU A 1 71 ? 183.764 -11.472 39.685 1.00 100.09 71 LEU A N 1
ATOM 517 C CA . LEU A 1 71 ? 183.258 -10.179 39.240 1.00 96.25 71 LEU A CA 1
ATOM 518 C C . LEU A 1 71 ? 182.949 -9.227 40.393 1.00 87.65 71 LEU A C 1
ATOM 519 O O . LEU A 1 71 ? 182.199 -9.557 41.312 1.00 82.75 71 LEU A O 1
ATOM 524 N N . ARG A 1 72 ? 183.554 -8.045 40.331 1.00 80.06 72 ARG A N 1
ATOM 525 C CA . ARG A 1 72 ? 183.238 -6.936 41.224 1.00 72.54 72 ARG A CA 1
ATOM 526 C C . ARG A 1 72 ? 183.001 -5.707 40.356 1.00 77.37 72 ARG A C 1
ATOM 527 O O . ARG A 1 72 ? 183.852 -5.342 39.546 1.00 74.77 72 ARG A O 1
ATOM 535 N N . CYS A 1 73 ? 181.851 -5.067 40.519 1.00 82.09 73 CYS A N 1
ATOM 536 C CA . CYS A 1 73 ? 181.420 -4.070 39.548 1.00 79.97 73 CYS A CA 1
ATOM 537 C C . CYS A 1 73 ? 181.046 -2.730 40.177 1.00 71.89 73 CYS A C 1
ATOM 538 O O . CYS A 1 73 ? 180.830 -2.635 41.384 1.00 78.69 73 CYS A O 1
ATOM 541 N N . LYS A 1 74 ? 180.965 -1.702 39.337 1.00 63.32 74 LYS A N 1
ATOM 542 C CA . LYS A 1 74 ? 180.709 -0.336 39.783 1.00 61.26 74 LYS A CA 1
ATOM 543 C C . LYS A 1 74 ? 180.074 0.469 38.650 1.00 62.23 74 LYS A C 1
ATOM 544 O O . LYS A 1 74 ? 180.713 0.737 37.636 1.00 61.71 74 LYS A O 1
ATOM 550 N N . ILE A 1 75 ? 178.808 0.837 38.819 1.00 65.26 75 ILE A N 1
ATOM 551 C CA . ILE A 1 75 ? 178.064 1.534 37.774 1.00 54.00 75 ILE A CA 1
ATOM 552 C C . ILE A 1 75 ? 177.309 2.732 38.331 1.00 51.41 75 ILE A C 1
ATOM 553 O O . ILE A 1 75 ? 176.765 2.667 39.432 1.00 59.36 75 ILE A O 1
ATOM 558 N N . LEU A 1 76 ? 177.294 3.827 37.575 1.00 58.75 76 LEU A N 1
ATOM 559 C CA . LEU A 1 76 ? 176.487 4.991 37.918 1.00 62.49 76 LEU A CA 1
ATOM 560 C C . LEU A 1 76 ? 175.032 4.561 38.060 1.00 58.74 76 LEU A C 1
ATOM 561 O O . LEU A 1 76 ? 174.458 4.007 37.124 1.00 53.69 76 LEU A O 1
ATOM 566 N N . MET A 1 77 ? 174.435 4.793 39.225 1.00 58.45 77 MET A N 1
ATOM 567 C CA . MET A 1 77 ? 173.101 4.256 39.459 1.00 61.85 77 MET A CA 1
ATOM 568 C C . MET A 1 77 ? 172.029 5.080 38.769 1.00 61.63 77 MET A C 1
ATOM 569 O O . MET A 1 77 ? 170.877 4.661 38.696 1.00 61.97 77 MET A O 1
ATOM 574 N N . LYS A 1 78 ? 172.409 6.248 38.266 1.00 59.48 78 LYS A N 1
ATOM 575 C CA . LYS A 1 78 ? 171.531 7.011 37.393 1.00 66.02 78 LYS A CA 1
ATOM 576 C C . LYS A 1 78 ? 171.160 6.142 36.199 1.00 64.39 78 LYS A C 1
ATOM 577 O O . LYS A 1 78 ? 170.001 6.083 35.784 1.00 65.43 78 LYS A O 1
ATOM 583 N N . SER A 1 79 ? 172.168 5.454 35.670 1.00 60.54 79 SER A N 1
ATOM 584 C CA . SER A 1 79 ? 172.008 4.587 34.514 1.00 64.30 79 SER A CA 1
ATOM 585 C C . SER A 1 79 ? 171.167 3.365 34.849 1.00 59.19 79 SER A C 1
ATOM 586 O O . SER A 1 79 ? 170.192 3.065 34.166 1.00 62.17 79 SER A O 1
ATOM 589 N N . PHE A 1 80 ? 171.552 2.667 35.911 1.00 63.07 80 PHE A N 1
ATOM 590 C CA . PHE A 1 80 ? 170.869 1.449 36.324 1.00 58.38 80 PHE A CA 1
ATOM 591 C C . PHE A 1 80 ? 169.429 1.720 36.751 1.00 63.26 80 PHE A C 1
ATOM 592 O O . PHE A 1 80 ? 168.578 0.833 36.687 1.00 66.51 80 PHE A O 1
ATOM 600 N N . LEU A 1 81 ? 169.165 2.944 37.195 1.00 60.93 81 LEU A N 1
ATOM 601 C CA . LEU A 1 81 ? 167.803 3.360 37.500 1.00 60.96 81 LEU A CA 1
ATOM 602 C C . LEU A 1 81 ? 166.959 3.430 36.237 1.00 61.91 81 LEU A C 1
ATOM 603 O O . LEU A 1 81 ? 165.892 2.824 36.169 1.00 63.23 81 LEU A O 1
ATOM 608 N N . SER A 1 82 ? 167.445 4.170 35.241 1.00 63.35 82 SER A N 1
ATOM 609 C CA . SER A 1 82 ? 166.703 4.389 33.999 1.00 64.51 82 SER A CA 1
ATOM 610 C C . SER A 1 82 ? 166.359 3.068 33.317 1.00 62.42 82 SER A C 1
ATOM 611 O O . SER A 1 82 ? 165.357 2.967 32.611 1.00 63.37 82 SER A O 1
ATOM 614 N N . VAL A 1 83 ? 167.189 2.057 33.550 1.00 56.78 83 VAL A N 1
ATOM 615 C CA . VAL A 1 83 ? 166.923 0.706 33.070 1.00 59.87 83 VAL A CA 1
ATOM 616 C C . VAL A 1 83 ? 165.696 0.091 33.746 1.00 64.87 83 VAL A C 1
ATOM 617 O O . VAL A 1 83 ? 164.965 -0.699 33.142 1.00 65.60 83 VAL A O 1
ATOM 621 N N . PHE A 1 84 ? 165.475 0.469 35.001 1.00 69.34 84 PHE A N 1
ATOM 622 C CA . PHE A 1 84 ? 164.443 -0.151 35.820 1.00 68.87 84 PHE A CA 1
ATOM 623 C C . PHE A 1 84 ? 163.342 0.808 36.246 1.00 77.39 84 PHE A C 1
ATOM 624 O O . PHE A 1 84 ? 162.333 0.375 36.789 1.00 91.18 84 PHE A O 1
ATOM 632 N N . ARG A 1 85 ? 163.533 2.103 36.016 1.00 81.11 85 ARG A N 1
ATOM 633 C CA . ARG A 1 85 ? 162.587 3.099 36.512 1.00 85.39 85 ARG A CA 1
ATOM 634 C C . ARG A 1 85 ? 161.161 2.846 36.040 1.00 97.67 85 ARG A C 1
ATOM 635 O O . ARG A 1 85 ? 160.934 2.488 34.888 1.00 99.81 85 ARG A O 1
ATOM 643 N N . SER A 1 86 ? 160.212 3.044 36.952 1.00 106.30 86 SER A N 1
ATOM 644 C CA . SER A 1 86 ? 158.771 2.891 36.700 1.00 115.58 86 SER A CA 1
ATOM 645 C C . SER A 1 86 ? 158.443 1.398 36.547 1.00 118.45 86 SER A C 1
ATOM 646 O O . SER A 1 86 ? 158.563 0.823 35.466 1.00 120.48 86 SER A O 1
ATOM 649 N N . LEU A 1 87 ? 158.006 0.799 37.655 1.00 116.51 87 LEU A N 1
ATOM 650 C CA . LEU A 1 87 ? 157.673 -0.621 37.756 1.00 110.53 87 LEU A CA 1
ATOM 651 C C . LEU A 1 87 ? 156.354 -0.930 37.055 1.00 110.10 87 LEU A C 1
ATOM 652 O O . LEU A 1 87 ? 156.043 -2.088 36.776 1.00 115.47 87 LEU A O 1
ATOM 657 N N . ALA A 1 88 ? 155.574 0.116 36.797 1.00 108.42 88 ALA A N 1
ATOM 658 C CA . ALA A 1 88 ? 154.330 -0.007 36.049 1.00 100.67 88 ALA A CA 1
ATOM 659 C C . ALA A 1 88 ? 154.587 -0.597 34.666 1.00 104.11 88 ALA A C 1
ATOM 660 O O . ALA A 1 88 ? 153.856 -1.475 34.212 1.00 101.35 88 ALA A O 1
ATOM 662 N N . MET A 1 89 ? 155.637 -0.112 34.008 1.00 106.62 89 MET A N 1
ATOM 663 C CA . MET A 1 89 ? 156.047 -0.634 32.706 1.00 101.49 89 MET A CA 1
ATOM 664 C C . MET A 1 89 ? 156.854 -1.917 32.850 1.00 91.17 89 MET A C 1
ATOM 665 O O . MET A 1 89 ? 157.052 -2.646 31.880 1.00 82.44 89 MET A O 1
ATOM 670 N N . LEU A 1 90 ? 157.320 -2.182 34.066 1.00 98.49 90 LEU A N 1
ATOM 671 C CA . LEU A 1 90 ? 158.075 -3.395 34.358 1.00 95.62 90 LEU A CA 1
ATOM 672 C C . LEU A 1 90 ? 157.131 -4.562 34.661 1.00 96.99 90 LEU A C 1
ATOM 673 O O . LEU A 1 90 ? 157.417 -5.710 34.313 1.00 83.35 90 LEU A O 1
ATOM 678 N N . GLU A 1 91 ? 156.008 -4.260 35.309 1.00 104.18 91 GLU A N 1
ATOM 679 C CA . GLU A 1 91 ? 154.981 -5.262 35.588 1.00 95.49 91 GLU A CA 1
ATOM 680 C C . GLU A 1 91 ? 154.225 -5.642 34.323 1.00 93.07 91 GLU A C 1
ATOM 681 O O . GLU A 1 91 ? 154.064 -6.821 34.006 1.00 91.27 91 GLU A O 1
ATOM 687 N N . LYS A 1 92 ? 153.766 -4.624 33.603 1.00 91.81 92 LYS A N 1
ATOM 688 C CA . LYS A 1 92 ? 152.882 -4.819 32.464 1.00 88.33 92 LYS A CA 1
ATOM 689 C C . LYS A 1 92 ? 153.573 -5.463 31.262 1.00 85.72 92 LYS A C 1
ATOM 690 O O . LYS A 1 92 ? 153.037 -6.393 30.658 1.00 82.65 92 LYS A O 1
ATOM 696 N N . THR A 1 93 ? 154.761 -4.973 30.920 1.00 85.58 93 THR A N 1
ATOM 697 C CA . THR A 1 93 ? 155.419 -5.383 29.681 1.00 87.35 93 THR A CA 1
ATOM 698 C C . THR A 1 93 ? 156.511 -6.437 29.874 1.00 79.03 93 THR A C 1
ATOM 699 O O . THR A 1 93 ? 156.521 -7.461 29.189 1.00 80.09 93 THR A O 1
ATOM 703 N N . VAL A 1 94 ? 157.428 -6.186 30.802 1.00 75.86 94 VAL A N 1
ATOM 704 C CA . VAL A 1 94 ? 158.593 -7.048 30.967 1.00 71.37 94 VAL A CA 1
ATOM 705 C C . VAL A 1 94 ? 158.239 -8.422 31.535 1.00 71.96 94 VAL A C 1
ATOM 706 O O . VAL A 1 94 ? 157.734 -8.536 32.654 1.00 74.36 94 VAL A O 1
ATOM 710 N N . GLU A 1 95 ? 158.507 -9.461 30.749 1.00 67.36 95 GLU A N 1
ATOM 711 C CA . GLU A 1 95 ? 158.327 -10.840 31.192 1.00 74.24 95 GLU A CA 1
ATOM 712 C C . GLU A 1 95 ? 159.587 -11.360 31.873 1.00 76.16 95 GLU A C 1
ATOM 713 O O . GLU A 1 95 ? 159.571 -11.729 33.048 1.00 73.35 95 GLU A O 1
ATOM 719 N N . LYS A 1 96 ? 160.679 -11.386 31.115 1.00 70.39 96 LYS A N 1
ATOM 720 C CA . LYS A 1 96 ? 161.955 -11.871 31.616 1.00 68.56 96 LYS A CA 1
ATOM 721 C C . LYS A 1 96 ? 163.008 -10.772 31.576 1.00 66.73 96 LYS A C 1
ATOM 722 O O . LYS A 1 96 ? 163.018 -9.941 30.670 1.00 66.89 96 LYS A O 1
ATOM 728 N N . CYS A 1 97 ? 163.888 -10.770 32.570 1.00 60.32 97 CYS A N 1
ATOM 729 C CA . CYS A 1 97 ? 164.977 -9.806 32.628 1.00 58.64 97 CYS A CA 1
ATOM 730 C C . CYS A 1 97 ? 166.312 -10.531 32.752 1.00 62.21 97 CYS A C 1
ATOM 731 O O . CYS A 1 97 ? 166.518 -11.306 33.685 1.00 67.95 97 CYS A O 1
ATOM 734 N N . CYS A 1 98 ? 167.211 -10.276 31.807 1.00 57.99 98 CYS A N 1
ATOM 735 C CA . CYS A 1 98 ? 168.498 -10.962 31.760 1.00 67.24 98 CYS A CA 1
ATOM 736 C C . CYS A 1 98 ? 169.672 -10.011 32.003 1.00 75.33 98 CYS A C 1
ATOM 737 O O . CYS A 1 98 ? 169.753 -8.944 31.396 1.00 77.35 98 CYS A O 1
ATOM 740 N N . ILE A 1 99 ? 170.577 -10.411 32.893 1.00 72.12 99 ILE A N 1
ATOM 741 C CA . ILE A 1 99 ? 171.778 -9.634 33.198 1.00 72.89 99 ILE A CA 1
ATOM 742 C C . ILE A 1 99 ? 173.023 -10.485 32.950 1.00 77.32 99 ILE A C 1
ATOM 743 O O . ILE A 1 99 ? 173.159 -11.565 33.521 1.00 77.54 99 ILE A O 1
ATOM 748 N N . SER A 1 100 ? 173.934 -10.000 32.110 1.00 80.75 100 SER A N 1
A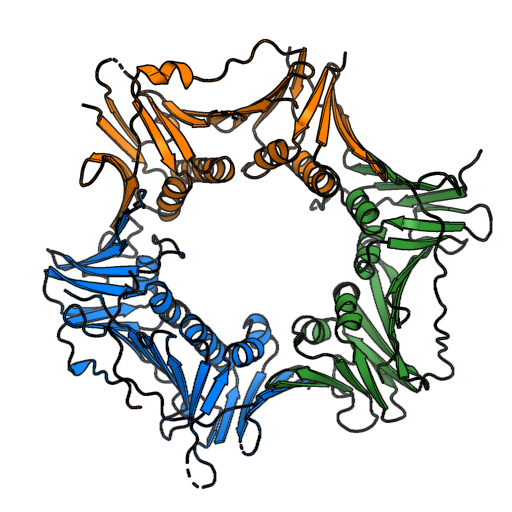TOM 749 C CA . SER A 1 100 ? 175.058 -10.827 31.673 1.00 77.93 100 SER A CA 1
ATOM 750 C C . SER A 1 100 ? 176.399 -10.098 31.609 1.00 80.09 100 SER A C 1
ATOM 751 O O . SER A 1 100 ? 176.454 -8.868 31.593 1.00 72.87 100 SER A O 1
ATOM 754 N N . LEU A 1 101 ? 177.475 -10.883 31.575 1.00 87.13 101 LEU A N 1
ATOM 755 C CA . LEU A 1 101 ? 178.814 -10.386 31.265 1.00 91.71 101 LEU A CA 1
ATOM 756 C C . LEU A 1 101 ? 179.644 -11.473 30.582 1.00 98.22 101 LEU A C 1
ATOM 757 O O . LEU A 1 101 ? 179.973 -12.496 31.187 1.00 97.94 101 LEU A O 1
ATOM 762 N N . SER A 1 105 ? 184.215 -9.165 29.781 1.00 113.58 105 SER A N 1
ATOM 763 C CA . SER A 1 105 ? 184.247 -8.427 28.523 1.00 113.79 105 SER A CA 1
ATOM 764 C C . SER A 1 105 ? 184.190 -6.918 28.754 1.00 107.20 105 SER A C 1
ATOM 765 O O . SER A 1 105 ? 184.632 -6.422 29.791 1.00 106.25 105 SER A O 1
ATOM 768 N N . SER A 1 106 ? 183.632 -6.195 27.789 1.00 103.20 106 SER A N 1
ATOM 769 C CA . SER A 1 106 ? 183.718 -4.736 27.780 1.00 104.43 106 SER A CA 1
ATOM 770 C C . SER A 1 106 ? 182.477 -4.027 28.330 1.00 105.17 106 SER A C 1
ATOM 771 O O . SER A 1 106 ? 182.560 -2.874 28.764 1.00 96.24 106 SER A O 1
ATOM 774 N N . ARG A 1 107 ? 181.330 -4.702 28.305 1.00 98.73 107 ARG A N 1
ATOM 775 C CA . ARG A 1 107 ? 180.084 -4.090 28.770 1.00 83.75 107 ARG A CA 1
ATOM 776 C C . ARG A 1 107 ? 179.210 -5.042 29.595 1.00 80.12 107 ARG A C 1
ATOM 777 O O . ARG A 1 107 ? 179.199 -6.253 29.368 1.00 83.46 107 ARG A O 1
ATOM 785 N N . LEU A 1 108 ? 178.490 -4.483 30.564 1.00 70.38 108 LEU A N 1
ATOM 786 C CA . LEU A 1 108 ? 177.454 -5.226 31.274 1.00 68.12 108 LEU A CA 1
ATOM 787 C C . LEU A 1 108 ? 176.137 -5.086 30.529 1.00 61.85 108 LEU A C 1
ATOM 788 O O . LEU A 1 108 ? 175.632 -3.977 30.359 1.00 57.06 108 LEU A O 1
ATOM 793 N N . VAL A 1 109 ? 175.573 -6.205 30.087 1.00 65.29 109 VAL A N 1
ATOM 794 C CA . VAL A 1 109 ? 174.366 -6.150 29.272 1.00 66.14 109 VAL A CA 1
ATOM 795 C C . VAL A 1 109 ? 173.117 -6.508 30.081 1.00 62.80 109 VAL A C 1
ATOM 796 O O . VAL A 1 109 ? 173.147 -7.379 30.953 1.00 67.55 109 VAL A O 1
ATOM 800 N N . VAL A 1 110 ? 172.030 -5.793 29.806 1.00 62.42 110 VAL A N 1
ATOM 801 C CA . VAL A 1 110 ? 170.735 -6.077 30.412 1.00 59.60 110 VAL A CA 1
ATOM 802 C C . VAL A 1 110 ? 169.673 -6.158 29.323 1.00 59.71 110 VAL A C 1
ATOM 803 O O . VAL A 1 110 ? 169.451 -5.193 28.594 1.00 61.84 110 VAL A O 1
ATOM 807 N N . GLN A 1 111 ? 169.027 -7.313 29.206 1.00 62.25 111 GLN A N 1
ATOM 808 C CA . GLN A 1 111 ? 167.992 -7.500 28.197 1.00 57.69 111 GLN A CA 1
ATOM 809 C C . GLN A 1 111 ? 166.615 -7.620 28.828 1.00 59.89 111 GLN A C 1
ATOM 810 O O . GLN A 1 111 ? 166.406 -8.422 29.738 1.00 59.88 111 GLN A O 1
ATOM 816 N N . LEU A 1 112 ? 165.679 -6.816 28.334 1.00 60.00 112 LEU A N 1
ATOM 817 C CA . LEU A 1 112 ? 164.291 -6.896 28.762 1.00 56.30 112 LEU A CA 1
ATOM 818 C C . LEU A 1 112 ? 163.436 -7.554 27.683 1.00 60.50 112 LEU A C 1
ATOM 819 O O . LEU A 1 112 ? 163.158 -6.943 26.652 1.00 64.21 112 LEU A O 1
ATOM 824 N N . HIS A 1 113 ? 163.025 -8.797 27.919 1.00 63.82 113 HIS A N 1
ATOM 825 C CA . HIS A 1 113 ? 162.149 -9.497 26.981 1.00 68.43 113 HIS A CA 1
ATOM 826 C C . HIS A 1 113 ? 160.689 -9.146 27.224 1.00 67.12 113 HIS A C 1
ATOM 827 O O . HIS A 1 113 ? 160.035 -9.726 28.089 1.00 73.36 113 HIS A O 1
ATOM 834 N N . CYS A 1 114 ? 160.182 -8.196 26.448 1.00 68.95 114 CYS A N 1
ATOM 835 C CA . CYS A 1 114 ? 158.819 -7.715 26.619 1.00 70.20 114 CYS A CA 1
ATOM 836 C C . CYS A 1 114 ? 157.837 -8.539 25.799 1.00 75.07 114 CYS A C 1
ATOM 837 O O . CYS A 1 114 ? 158.218 -9.523 25.162 1.00 71.72 114 CYS A O 1
ATOM 840 N N . LYS A 1 115 ? 156.573 -8.128 25.821 1.00 75.81 115 LYS A N 1
ATOM 841 C CA . LYS A 1 115 ? 155.525 -8.808 25.070 1.00 75.74 115 LYS A CA 1
ATOM 842 C C . LYS A 1 115 ? 155.714 -8.651 23.566 1.00 72.90 115 LYS A C 1
ATOM 843 O O . LYS A 1 115 ? 156.493 -7.810 23.113 1.00 70.58 115 LYS A O 1
ATOM 849 N N . PHE A 1 116 ? 155.000 -9.479 22.806 1.00 77.46 116 PHE A N 1
ATOM 850 C CA . PHE A 1 116 ? 154.905 -9.356 21.350 1.00 72.71 116 PHE A CA 1
ATOM 851 C C . PHE A 1 116 ? 156.260 -9.455 20.655 1.00 67.87 116 PHE A C 1
ATOM 852 O O . PHE A 1 116 ? 156.428 -8.974 19.533 1.00 66.31 116 PHE A O 1
ATOM 860 N N . GLY A 1 117 ? 157.221 -10.082 21.328 1.00 66.81 117 GLY A N 1
ATOM 861 C CA . GLY A 1 117 ? 158.540 -10.301 20.762 1.00 63.83 117 GLY A CA 1
ATOM 862 C C . GLY A 1 117 ? 159.478 -9.128 20.948 1.00 61.06 117 GLY A C 1
ATOM 863 O O . GLY A 1 117 ? 160.662 -9.216 20.624 1.00 56.27 117 GLY A O 1
ATOM 864 N N . VAL A 1 118 ? 158.945 -8.027 21.471 1.00 62.68 118 VAL A N 1
ATOM 865 C CA . VAL A 1 118 ? 159.728 -6.811 21.662 1.00 60.42 118 VAL A CA 1
ATOM 866 C C . VAL A 1 118 ? 160.832 -7.036 22.686 1.00 56.86 118 VAL A C 1
ATOM 867 O O . VAL A 1 118 ? 160.589 -7.571 23.767 1.00 61.90 118 VAL A O 1
ATOM 871 N N . ARG A 1 119 ? 162.049 -6.636 22.331 1.00 59.30 119 ARG A N 1
ATOM 872 C CA . ARG A 1 119 ? 163.199 -6.801 23.209 1.00 55.60 119 ARG A CA 1
ATOM 873 C C . ARG A 1 119 ? 163.908 -5.474 23.440 1.00 52.58 119 ARG A C 1
ATOM 874 O O . ARG A 1 119 ? 164.241 -4.765 22.491 1.00 51.94 119 ARG A O 1
ATOM 882 N N . LYS A 1 120 ? 164.125 -5.143 24.709 1.00 53.57 120 LYS A N 1
ATOM 883 C CA . LYS A 1 120 ? 164.887 -3.959 25.084 1.00 53.53 120 LYS A CA 1
ATOM 884 C C . LYS A 1 120 ? 166.252 -4.396 25.596 1.00 57.38 120 LYS A C 1
ATOM 885 O O . LYS A 1 120 ? 166.342 -5.292 26.434 1.00 62.74 120 LYS A O 1
ATOM 891 N N . THR A 1 121 ? 167.313 -3.773 25.092 1.00 55.58 121 THR A N 1
ATOM 892 C CA . THR A 1 121 ? 168.668 -4.171 25.463 1.00 59.27 121 THR A CA 1
ATOM 893 C C . THR A 1 121 ? 169.534 -2.991 25.896 1.00 59.48 121 THR A C 1
ATOM 894 O O . THR A 1 121 ? 169.701 -2.025 25.152 1.00 61.11 121 THR A O 1
ATOM 898 N N . HIS A 1 122 ? 170.085 -3.079 27.103 1.00 57.27 122 HIS A N 1
ATOM 899 C CA . HIS A 1 122 ? 170.992 -2.057 27.612 1.00 59.09 122 HIS A CA 1
ATOM 900 C C . HIS A 1 122 ? 172.415 -2.595 27.698 1.00 62.46 122 HIS A C 1
ATOM 901 O O . HIS A 1 122 ? 172.638 -3.687 28.216 1.00 58.70 122 HIS A O 1
ATOM 908 N N . ASN A 1 123 ? 173.371 -1.828 27.185 1.00 64.71 123 ASN A N 1
ATOM 909 C CA . ASN A 1 123 ? 174.782 -2.174 27.322 1.00 64.28 123 ASN A CA 1
ATOM 910 C C . ASN A 1 123 ? 175.498 -1.152 28.191 1.00 64.17 123 ASN A C 1
ATOM 911 O O . ASN A 1 123 ? 176.111 -0.212 27.686 1.00 73.11 123 ASN A O 1
ATOM 916 N N . LEU A 1 124 ? 175.413 -1.343 29.502 1.00 66.57 124 LEU A N 1
ATOM 917 C CA . LEU A 1 124 ? 175.976 -0.393 30.451 1.00 70.19 124 LEU A CA 1
ATOM 918 C C . LEU A 1 124 ? 177.488 -0.552 30.587 1.00 68.18 124 LEU A C 1
ATOM 919 O O . LEU A 1 124 ? 177.997 -1.668 30.695 1.00 65.59 124 LEU A O 1
ATOM 924 N N . SER A 1 125 ? 178.203 0.569 30.572 1.00 77.79 125 SER A N 1
ATOM 925 C CA . SER A 1 125 ? 179.642 0.557 30.805 1.00 74.37 125 SER A CA 1
ATOM 926 C C . SER A 1 125 ? 179.911 0.486 32.300 1.00 70.91 125 SER A C 1
ATOM 927 O O . SER A 1 125 ? 179.150 1.033 33.098 1.00 71.90 125 SER A O 1
ATOM 930 N N . PHE A 1 126 ? 180.986 -0.190 32.684 1.00 71.96 126 PHE A N 1
ATOM 931 C CA . PHE A 1 126 ? 181.268 -0.377 34.098 1.00 69.20 126 PHE A CA 1
ATOM 932 C C . PHE A 1 126 ? 182.746 -0.256 34.424 1.00 66.83 126 PHE A C 1
ATOM 933 O O . PHE A 1 126 ? 183.605 -0.472 33.570 1.00 69.43 126 PHE A O 1
ATOM 941 N N . GLN A 1 127 ? 183.027 0.087 35.676 1.00 70.33 127 GLN A N 1
ATOM 942 C CA . GLN A 1 127 ? 184.389 0.130 36.185 1.00 71.54 127 GLN A CA 1
ATOM 943 C C . GLN A 1 127 ? 184.599 -0.983 37.204 1.00 69.77 127 GLN A C 1
ATOM 944 O O . GLN A 1 127 ? 183.791 -1.159 38.116 1.00 71.96 127 GLN A O 1
ATOM 950 N N . ASP A 1 128 ? 185.674 -1.745 37.041 1.00 68.44 128 ASP A N 1
ATOM 951 C CA . ASP A 1 128 ? 186.012 -2.774 38.013 1.00 66.38 128 ASP A CA 1
ATOM 952 C C . ASP A 1 128 ? 186.368 -2.100 39.330 1.00 64.29 128 ASP A C 1
ATOM 953 O O . ASP A 1 128 ? 186.880 -0.982 39.339 1.00 60.94 128 ASP A O 1
ATOM 958 N N . CYS A 1 129 ? 186.082 -2.768 40.442 1.00 67.12 129 CYS A N 1
ATOM 959 C CA . CYS A 1 129 ? 186.262 -2.151 41.750 1.00 74.86 129 CYS A CA 1
ATOM 960 C C . CYS A 1 129 ? 186.534 -3.185 42.838 1.00 80.03 129 CYS A C 1
ATOM 961 O O . CYS A 1 129 ? 186.687 -4.374 42.554 1.00 71.77 129 CYS A O 1
ATOM 964 N N . GLU A 1 130 ? 186.598 -2.723 44.083 1.00 80.61 130 GLU A N 1
ATOM 965 C CA . GLU A 1 130 ? 186.782 -3.613 45.222 1.00 83.69 130 GLU A CA 1
ATOM 966 C C . GLU A 1 130 ? 185.443 -4.152 45.706 1.00 73.23 130 GLU A C 1
ATOM 967 O O . GLU A 1 130 ? 184.387 -3.728 45.241 1.00 71.69 130 GLU A O 1
ATOM 973 N N . SER A 1 131 ? 185.491 -5.093 46.639 1.00 74.26 131 SER A N 1
ATOM 974 C CA . SER A 1 131 ? 184.278 -5.580 47.273 1.00 67.77 131 SER A CA 1
ATOM 975 C C . SER A 1 131 ? 183.822 -4.568 48.316 1.00 70.16 131 SER A C 1
ATOM 976 O O . SER A 1 131 ? 184.368 -4.517 49.418 1.00 73.95 131 SER A O 1
ATOM 979 N N . LEU A 1 132 ? 182.833 -3.751 47.960 1.00 69.21 132 LEU A N 1
ATOM 980 C CA . LEU A 1 132 ? 182.317 -2.743 48.881 1.00 62.70 132 LEU A CA 1
ATOM 981 C C . LEU A 1 132 ? 181.658 -3.405 50.081 1.00 59.10 132 LEU A C 1
ATOM 982 O O . LEU A 1 132 ? 180.484 -3.768 50.039 1.00 62.09 132 LEU A O 1
ATOM 987 N N . GLN A 1 133 ? 182.426 -3.568 51.150 1.00 59.79 133 GLN A N 1
ATOM 988 C CA . GLN A 1 133 ? 181.919 -4.211 52.352 1.00 64.26 133 GLN A CA 1
ATOM 989 C C . GLN A 1 133 ? 182.116 -3.304 53.557 1.00 62.40 133 GLN A C 1
ATOM 990 O O . GLN A 1 133 ? 183.164 -2.679 53.712 1.00 71.75 133 GLN A O 1
ATOM 996 N N . ALA A 1 134 ? 181.100 -3.228 54.404 1.00 58.69 134 ALA A N 1
ATOM 997 C CA . ALA A 1 134 ? 181.202 -2.456 55.632 1.00 63.04 134 ALA A CA 1
ATOM 998 C C . ALA A 1 134 ? 181.459 -3.378 56.817 1.00 61.57 134 ALA A C 1
ATOM 999 O O . ALA A 1 134 ? 180.954 -4.501 56.869 1.00 58.06 134 ALA A O 1
ATOM 1001 N N . VAL A 1 135 ? 182.260 -2.902 57.761 1.00 59.95 135 VAL A N 1
ATOM 1002 C CA . VAL A 1 135 ? 182.525 -3.653 58.977 1.00 61.76 135 VAL A CA 1
ATOM 1003 C C . VAL A 1 135 ? 181.375 -3.440 59.955 1.00 54.52 135 VAL A C 1
ATOM 1004 O O . VAL A 1 135 ? 181.260 -2.382 60.575 1.00 52.11 135 VAL A O 1
ATOM 1008 N N . PHE A 1 136 ? 180.511 -4.445 60.064 1.00 59.55 136 PHE A N 1
ATOM 1009 C CA . PHE A 1 136 ? 179.361 -4.383 60.960 1.00 61.98 136 PHE A CA 1
ATOM 1010 C C . PHE A 1 136 ? 178.988 -5.783 61.430 1.00 58.93 136 PHE A C 1
ATOM 1011 O O . PHE A 1 136 ? 179.258 -6.769 60.743 1.00 56.39 136 PHE A O 1
ATOM 1019 N N . ASP A 1 137 ? 178.366 -5.867 62.601 1.00 59.20 137 ASP A N 1
ATOM 1020 C CA . ASP A 1 137 ? 177.897 -7.145 63.121 1.00 54.38 137 ASP A CA 1
ATOM 1021 C C . ASP A 1 137 ? 176.748 -6.941 64.097 1.00 62.82 137 ASP A C 1
ATOM 1022 O O . ASP A 1 137 ? 176.934 -6.365 65.170 1.00 62.47 137 ASP A O 1
ATOM 1027 N N . PRO A 1 138 ? 175.551 -7.416 63.723 1.00 63.38 138 PRO A N 1
ATOM 1028 C CA . PRO A 1 138 ? 174.354 -7.325 64.566 1.00 60.81 138 PRO A CA 1
ATOM 1029 C C . PRO A 1 138 ? 174.535 -8.035 65.907 1.00 63.39 138 PRO A C 1
ATOM 1030 O O . PRO A 1 138 ? 173.992 -7.595 66.922 1.00 60.09 138 PRO A O 1
ATOM 1034 N N . ALA A 1 139 ? 175.295 -9.126 65.902 1.00 65.43 139 ALA A N 1
ATOM 1035 C CA . ALA A 1 139 ? 175.562 -9.880 67.118 1.00 64.64 139 ALA A CA 1
ATOM 1036 C C . ALA A 1 139 ? 176.308 -9.027 68.140 1.00 66.71 139 ALA A C 1
ATOM 1037 O O . ALA A 1 139 ? 176.154 -9.212 69.346 1.00 65.68 139 ALA A O 1
ATOM 1039 N N . SER A 1 140 ? 177.109 -8.087 67.650 1.00 58.35 140 SER A N 1
ATOM 1040 C CA . SER A 1 140 ? 177.881 -7.214 68.524 1.00 57.93 140 SER A CA 1
ATOM 1041 C C . SER A 1 140 ? 177.021 -6.135 69.175 1.00 67.90 140 SER A C 1
ATOM 1042 O O . SER A 1 140 ? 177.435 -5.514 70.152 1.00 75.00 140 SER A O 1
ATOM 1045 N N . CYS A 1 141 ? 175.827 -5.911 68.631 1.00 74.61 141 CYS A N 1
ATOM 1046 C CA . CYS A 1 141 ? 174.930 -4.885 69.158 1.00 67.09 141 CYS A CA 1
ATOM 1047 C C . CYS A 1 141 ? 174.120 -5.402 70.344 1.00 57.44 141 CYS A C 1
ATOM 1048 O O . CYS A 1 141 ? 173.554 -6.493 70.284 1.00 62.22 141 CYS A O 1
ATOM 1051 N N . PRO A 1 142 ? 174.060 -4.610 71.426 1.00 57.36 142 PRO A N 1
ATOM 1052 C CA . PRO A 1 142 ? 173.363 -4.957 72.670 1.00 56.15 142 PRO A CA 1
ATOM 1053 C C . PRO A 1 142 ? 171.863 -4.663 72.639 1.00 60.87 142 PRO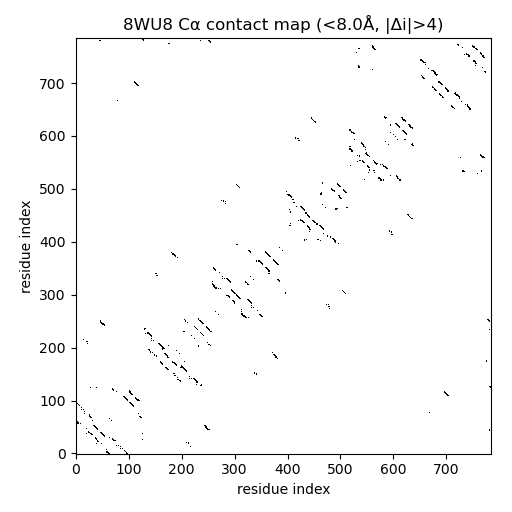 A C 1
ATOM 1054 O O . PRO A 1 142 ? 171.122 -5.212 73.452 1.00 59.89 142 PRO A O 1
ATOM 1058 N N . HIS A 1 143 ? 171.424 -3.808 71.720 1.00 58.25 143 HIS A N 1
ATOM 1059 C CA . HIS A 1 143 ? 170.016 -3.433 71.651 1.00 56.24 143 HIS A CA 1
ATOM 1060 C C . HIS A 1 143 ? 169.367 -3.908 70.362 1.00 54.17 143 HIS A C 1
ATOM 1061 O O . HIS A 1 143 ? 169.978 -3.857 69.294 1.00 56.10 143 HIS A O 1
ATOM 1068 N N . MET A 1 144 ? 168.116 -4.348 70.458 1.00 45.79 144 MET A N 1
ATOM 1069 C CA . MET A 1 144 ? 167.406 -4.831 69.283 1.00 46.08 144 MET A CA 1
ATOM 1070 C C . MET A 1 144 ? 165.925 -4.455 69.272 1.00 51.99 144 MET A C 1
ATOM 1071 O O . MET A 1 144 ? 165.248 -4.434 70.303 1.00 49.52 144 MET A O 1
ATOM 1076 N N . LEU A 1 145 ? 165.440 -4.138 68.081 1.00 48.59 145 LEU A N 1
ATOM 1077 C CA . LEU A 1 145 ? 164.023 -3.935 67.847 1.00 49.32 145 LEU A CA 1
ATOM 1078 C C . LEU A 1 145 ? 163.609 -4.882 66.738 1.00 52.57 145 LEU A C 1
ATOM 1079 O O . LEU A 1 145 ? 164.428 -5.247 65.897 1.00 49.54 145 LEU A O 1
ATOM 1084 N N . ARG A 1 146 ? 162.347 -5.288 66.741 1.00 45.88 146 ARG A N 1
ATOM 1085 C CA . ARG A 1 146 ? 161.815 -6.076 65.640 1.00 51.11 146 ARG A CA 1
ATOM 1086 C C . ARG A 1 146 ? 160.309 -5.872 65.511 1.00 59.66 146 ARG A C 1
ATOM 1087 O O . ARG A 1 146 ? 159.572 -5.988 66.489 1.00 58.60 146 ARG A O 1
ATOM 1095 N N . ALA A 1 147 ? 159.862 -5.561 64.300 1.00 58.84 147 ALA A N 1
ATOM 1096 C CA . ALA A 1 147 ? 158.449 -5.336 64.029 1.00 60.64 147 ALA A CA 1
ATOM 1097 C C . ALA A 1 147 ? 158.203 -5.474 62.537 1.00 59.94 147 ALA A C 1
ATOM 1098 O O . ALA A 1 147 ? 159.146 -5.404 61.752 1.00 62.71 147 ALA A O 1
ATOM 1100 N N . PRO A 1 148 ? 156.941 -5.696 62.138 1.00 61.65 148 PRO A N 1
ATOM 1101 C CA . PRO A 1 148 ? 156.652 -5.652 60.701 1.00 62.35 148 PRO A CA 1
ATOM 1102 C C . PRO A 1 148 ? 156.947 -4.267 60.136 1.00 57.95 148 PRO A C 1
ATOM 1103 O O . PRO A 1 148 ? 156.809 -3.277 60.855 1.00 52.28 148 PRO A O 1
ATOM 1107 N N . ALA A 1 149 ? 157.361 -4.209 58.873 1.00 58.76 149 ALA A N 1
ATOM 1108 C CA . ALA A 1 149 ? 157.770 -2.955 58.248 1.00 51.31 149 ALA A CA 1
ATOM 1109 C C . ALA A 1 149 ? 156.665 -1.907 58.295 1.00 57.41 149 ALA A C 1
ATOM 1110 O O . ALA A 1 149 ? 156.931 -0.724 58.499 1.00 59.82 149 ALA A O 1
ATOM 1112 N N . ARG A 1 150 ? 155.426 -2.352 58.117 1.00 57.86 150 ARG A N 1
ATOM 1113 C CA . ARG A 1 150 ? 154.276 -1.456 58.118 1.00 54.19 150 ARG A CA 1
ATOM 1114 C C . ARG A 1 150 ? 154.119 -0.732 59.454 1.00 63.68 150 ARG A C 1
ATOM 1115 O O . ARG A 1 150 ? 153.685 0.419 59.493 1.00 63.57 150 ARG A O 1
ATOM 1123 N N . VAL A 1 151 ? 154.477 -1.404 60.545 1.00 63.01 151 VAL A N 1
ATOM 1124 C CA . VAL A 1 151 ? 154.420 -0.798 61.873 1.00 60.09 151 VAL A CA 1
ATOM 1125 C C . VAL A 1 151 ? 155.410 0.359 61.972 1.00 57.32 151 VAL A C 1
ATOM 1126 O O . VAL A 1 151 ? 155.067 1.447 62.440 1.00 59.21 151 VAL A O 1
ATOM 1130 N N . LEU A 1 152 ? 156.632 0.118 61.508 1.00 53.60 152 LEU A N 1
ATOM 1131 C CA . LEU A 1 152 ? 157.668 1.143 61.493 1.00 54.44 152 LEU A CA 1
ATOM 1132 C C . LEU A 1 152 ? 157.415 2.172 60.400 1.00 52.81 152 LEU A C 1
ATOM 1133 O O . LEU A 1 152 ? 157.971 3.269 60.426 1.00 50.32 152 LEU A O 1
ATOM 1138 N N . GLY A 1 153 ? 156.566 1.813 59.443 1.00 56.90 153 GLY A N 1
ATOM 1139 C CA . GLY A 1 153 ? 156.206 2.713 58.364 1.00 50.89 153 GLY A CA 1
ATOM 1140 C C . GLY A 1 153 ? 155.127 3.697 58.777 1.00 55.74 153 GLY A C 1
ATOM 1141 O O . GLY A 1 153 ? 155.012 4.782 58.206 1.00 56.33 153 GLY A O 1
ATOM 1142 N N . GLU A 1 154 ? 154.327 3.308 59.767 1.00 57.07 154 GLU A N 1
ATOM 1143 C CA . GLU A 1 154 ? 153.317 4.193 60.339 1.00 58.66 154 GLU A CA 1
ATOM 1144 C C . GLU A 1 154 ? 153.947 5.097 61.389 1.00 61.32 154 GLU A C 1
ATOM 1145 O O . GLU A 1 154 ? 153.423 6.166 61.701 1.00 64.30 154 GLU A O 1
ATOM 1151 N N . ALA A 1 155 ? 155.074 4.655 61.938 1.00 55.36 155 ALA A N 1
ATOM 1152 C CA . ALA A 1 155 ? 155.773 5.415 62.965 1.00 53.45 155 ALA A CA 1
ATOM 1153 C C . ALA A 1 155 ? 156.456 6.649 62.377 1.00 57.14 155 ALA A C 1
ATOM 1154 O O . ALA A 1 155 ? 156.484 7.709 63.003 1.00 61.80 155 ALA A O 1
ATOM 1156 N N . VAL A 1 156 ? 157.007 6.505 61.175 1.00 54.26 156 VAL A N 1
ATOM 1157 C CA . VAL A 1 156 ? 157.693 7.607 60.508 1.00 50.59 156 VAL A CA 1
ATOM 1158 C C . VAL A 1 156 ? 156.737 8.427 59.646 1.00 49.22 156 VAL A C 1
ATOM 1159 O O . VAL A 1 156 ? 157.161 9.317 58.912 1.00 53.68 156 VAL A O 1
ATOM 1163 N N . LEU A 1 157 ? 155.448 8.120 59.739 1.00 55.93 157 LEU A N 1
ATOM 1164 C CA . LEU A 1 157 ? 154.425 8.820 58.964 1.00 54.31 157 LEU A CA 1
ATOM 1165 C C . LEU A 1 157 ? 154.237 10.303 59.349 1.00 52.39 157 LEU A C 1
ATOM 1166 O O . LEU A 1 157 ? 154.145 11.150 58.463 1.00 57.60 157 LEU A O 1
ATOM 1171 N N . PRO A 1 158 ? 154.174 10.630 60.659 1.00 54.44 158 PRO A N 1
ATOM 1172 C CA . PRO A 1 158 ? 153.976 12.050 60.984 1.00 51.93 158 PRO A CA 1
ATOM 1173 C C . PRO A 1 158 ? 155.221 12.930 60.840 1.00 56.58 158 PRO A C 1
ATOM 1174 O O . PRO A 1 158 ? 155.179 14.092 61.251 1.00 56.31 158 PRO A O 1
ATOM 1178 N N . PHE A 1 159 ? 156.304 12.396 60.284 1.00 50.81 159 PHE A N 1
ATOM 1179 C CA . PHE A 1 159 ? 157.496 13.202 60.050 1.00 45.89 159 PHE A CA 1
ATOM 1180 C C . PHE A 1 159 ? 157.502 13.774 58.646 1.00 53.11 159 PHE A C 1
ATOM 1181 O O . PHE A 1 159 ? 157.146 13.088 57.688 1.00 57.78 159 PHE A O 1
ATOM 1189 N N . SER A 1 160 ? 157.913 15.034 58.535 1.00 54.43 160 SER A N 1
ATOM 1190 C CA . SER A 1 160 ? 158.106 15.666 57.239 1.00 60.28 160 SER A CA 1
ATOM 1191 C C . SER A 1 160 ? 159.075 14.842 56.405 1.00 66.73 160 SER A C 1
ATOM 1192 O O . SER A 1 160 ? 160.131 14.440 56.893 1.00 63.51 160 SER A O 1
ATOM 1195 N N . PRO A 1 161 ? 158.714 14.577 55.143 1.00 68.06 161 PRO A N 1
ATOM 1196 C CA . PRO A 1 161 ? 159.582 13.817 54.239 1.00 71.79 161 PRO A CA 1
ATOM 1197 C C . PRO A 1 161 ? 160.881 14.556 53.924 1.00 70.95 161 PRO A C 1
ATOM 1198 O O . PRO A 1 161 ? 161.781 13.980 53.314 1.00 75.71 161 PRO A O 1
ATOM 1202 N N . ALA A 1 162 ? 160.970 15.815 54.342 1.00 66.49 162 ALA A N 1
ATOM 1203 C CA . ALA A 1 162 ? 162.172 16.615 54.145 1.00 69.13 162 ALA A CA 1
ATOM 1204 C C . ALA A 1 162 ? 163.094 16.516 55.353 1.00 69.70 162 ALA A C 1
ATOM 1205 O O . ALA A 1 162 ? 164.242 16.961 55.305 1.00 70.67 162 ALA A O 1
ATOM 1207 N N . LEU A 1 163 ? 162.583 15.939 56.437 1.00 65.88 163 LEU A N 1
ATOM 1208 C CA . LEU A 1 163 ? 163.379 15.742 57.642 1.00 54.53 163 LEU A CA 1
ATOM 1209 C C . LEU A 1 163 ? 164.496 14.747 57.372 1.00 58.20 163 LEU A C 1
ATOM 1210 O O . LEU A 1 163 ? 164.257 13.640 56.885 1.00 53.36 163 LEU A O 1
ATOM 1215 N N . ALA A 1 164 ? 165.719 15.157 57.689 1.00 60.65 164 ALA A N 1
ATOM 1216 C CA . ALA A 1 164 ? 166.898 14.349 57.420 1.00 55.61 164 ALA A CA 1
ATOM 1217 C C . ALA A 1 164 ? 167.171 13.361 58.538 1.00 49.94 164 ALA A C 1
ATOM 1218 O O . ALA A 1 164 ? 167.656 12.256 58.304 1.00 48.36 164 ALA A O 1
ATOM 1220 N N . GLU A 1 165 ? 166.857 13.767 59.759 1.00 52.61 165 GLU A N 1
ATOM 1221 C CA . GLU A 1 165 ? 167.355 13.058 60.922 1.00 54.87 165 GLU A CA 1
ATOM 1222 C C . GLU A 1 165 ? 166.279 12.787 61.963 1.00 46.62 165 GLU A C 1
ATOM 1223 O O . GLU A 1 165 ? 165.424 13.633 62.224 1.00 51.91 165 GLU A O 1
ATOM 1229 N N . VAL A 1 166 ? 166.338 11.601 62.559 1.00 38.36 166 VAL A N 1
ATOM 1230 C CA . VAL A 1 166 ? 165.392 11.215 63.592 1.00 44.76 166 VAL A CA 1
ATOM 1231 C C . VAL A 1 166 ? 166.117 10.468 64.714 1.00 43.15 166 VAL A C 1
ATOM 1232 O O . VAL A 1 166 ? 167.073 9.730 64.475 1.00 46.24 166 VAL A O 1
ATOM 1236 N N . THR A 1 167 ? 165.669 10.690 65.944 1.00 38.74 167 THR A N 1
ATOM 1237 C CA . THR A 1 167 ? 166.246 10.040 67.110 1.00 38.43 167 THR A CA 1
ATOM 1238 C C . THR A 1 167 ? 165.395 8.855 67.547 1.00 44.48 167 THR A C 1
ATOM 1239 O O . THR A 1 167 ? 164.200 9.004 67.798 1.00 46.16 167 THR A O 1
ATOM 1243 N N . LEU A 1 168 ? 166.013 7.681 67.635 1.00 47.99 168 LEU A N 1
ATOM 1244 C CA . LEU A 1 168 ? 165.334 6.483 68.126 1.00 45.30 168 LEU A CA 1
ATOM 1245 C C . LEU A 1 168 ? 165.742 6.195 69.566 1.00 41.40 168 LEU A C 1
ATOM 1246 O O . LEU A 1 168 ? 166.916 5.965 69.845 1.00 51.11 168 LEU A O 1
ATOM 1251 N N . GLY A 1 169 ? 164.777 6.205 70.479 1.00 45.14 169 GLY A N 1
ATOM 1252 C CA . GLY A 1 169 ? 165.079 6.027 71.891 1.00 41.71 169 GLY A CA 1
ATOM 1253 C C . GLY A 1 169 ? 164.095 5.152 72.649 1.00 47.02 169 GLY A C 1
ATOM 1254 O O . GLY A 1 169 ? 162.971 4.916 72.203 1.00 44.73 169 GLY A O 1
ATOM 1255 N N . ILE A 1 170 ? 164.526 4.673 73.810 1.00 47.82 170 ILE A N 1
ATOM 1256 C CA . ILE A 1 170 ? 163.698 3.811 74.646 1.00 50.50 170 ILE A CA 1
ATOM 1257 C C . ILE A 1 170 ? 163.283 4.522 75.932 1.00 50.33 170 ILE A C 1
ATOM 1258 O O . ILE A 1 170 ? 164.087 4.673 76.852 1.00 50.68 170 ILE A O 1
ATOM 1263 N N . GLY A 1 171 ? 162.027 4.957 75.992 1.00 51.63 171 GLY A N 1
ATOM 1264 C CA . GLY A 1 171 ? 161.530 5.695 77.141 1.00 49.66 171 GLY A CA 1
ATOM 1265 C C . GLY A 1 171 ? 161.092 4.811 78.294 1.00 59.48 171 GLY A C 1
ATOM 1266 O O . GLY A 1 171 ? 161.035 3.588 78.161 1.00 58.92 171 GLY A O 1
ATOM 1267 N N . ARG A 1 172 ? 160.784 5.434 79.431 1.00 62.14 172 ARG A N 1
ATOM 1268 C CA . ARG A 1 172 ? 160.331 4.698 80.607 1.00 57.03 172 ARG A CA 1
ATOM 1269 C C . ARG A 1 172 ? 158.989 4.037 80.325 1.00 60.71 172 ARG A C 1
ATOM 1270 O O . ARG A 1 172 ? 158.110 4.634 79.701 1.00 60.48 172 ARG A O 1
ATOM 1278 N N . GLY A 1 173 ? 158.838 2.800 80.783 1.00 64.27 173 GLY A N 1
ATOM 1279 C CA . GLY A 1 173 ? 157.613 2.056 80.560 1.00 67.55 173 GLY A CA 1
ATOM 1280 C C . GLY A 1 173 ? 157.661 1.258 79.273 1.00 69.35 173 GLY A C 1
ATOM 1281 O O . GLY A 1 173 ? 156.621 0.879 78.730 1.00 72.19 173 GLY A O 1
ATOM 1282 N N . ARG A 1 174 ? 158.877 1.006 78.793 1.00 71.76 174 ARG A N 1
ATOM 1283 C CA . ARG A 1 174 ? 159.102 0.270 77.551 1.00 70.82 174 ARG A CA 1
ATOM 1284 C C . ARG A 1 174 ? 158.354 0.898 76.378 1.00 68.19 174 ARG A C 1
ATOM 1285 O O . ARG A 1 174 ? 157.656 0.214 75.628 1.00 66.36 174 ARG A O 1
ATOM 1293 N N . ARG A 1 175 ? 158.500 2.211 76.238 1.00 59.78 175 ARG A N 1
ATOM 1294 C CA . ARG A 1 175 ? 157.966 2.926 75.090 1.00 59.60 175 ARG A CA 1
ATOM 1295 C C . ARG A 1 175 ? 159.065 3.118 74.052 1.00 59.27 175 ARG A C 1
ATOM 1296 O O . ARG A 1 175 ? 160.202 3.438 74.398 1.00 61.15 175 ARG A O 1
ATOM 1304 N N . VAL A 1 176 ? 158.733 2.917 72.783 1.00 51.79 176 VAL A N 1
ATOM 1305 C CA . VAL A 1 176 ? 159.652 3.270 71.712 1.00 47.56 176 VAL A CA 1
ATOM 1306 C C . VAL A 1 176 ? 159.338 4.679 71.236 1.00 46.18 176 VAL A C 1
ATOM 1307 O O . VAL A 1 176 ? 158.246 4.943 70.739 1.00 52.72 176 VAL A O 1
ATOM 1311 N N . ILE A 1 177 ? 160.297 5.584 71.393 1.00 49.62 177 ILE A N 1
ATOM 1312 C CA . ILE A 1 177 ? 160.076 6.990 71.080 1.00 45.33 177 ILE A CA 1
ATOM 1313 C C . ILE A 1 177 ? 160.897 7.461 69.881 1.00 45.66 177 ILE A C 1
ATOM 1314 O O . ILE A 1 177 ? 162.113 7.276 69.839 1.00 46.31 177 ILE A O 1
ATOM 1319 N N . LEU A 1 178 ? 160.223 8.066 68.907 1.00 42.77 178 LEU A N 1
ATOM 1320 C CA . LEU A 1 178 ? 160.899 8.680 67.766 1.00 44.39 178 LEU A CA 1
ATOM 1321 C C . LEU A 1 178 ? 160.787 10.201 67.808 1.00 43.93 178 LEU A C 1
ATOM 1322 O O . LEU A 1 178 ? 159.714 10.759 67.582 1.00 46.42 178 LEU A O 1
ATOM 1327 N N . ARG A 1 179 ? 161.902 10.865 68.096 1.00 46.47 179 ARG A N 1
ATOM 1328 C CA . ARG A 1 179 ? 161.949 12.322 68.148 1.00 45.92 179 ARG A CA 1
ATOM 1329 C C . ARG A 1 179 ? 162.650 12.867 66.914 1.00 45.18 179 ARG A C 1
ATOM 1330 O O . ARG A 1 179 ? 163.660 12.318 66.480 1.00 47.22 179 ARG A O 1
ATOM 1338 N N . SER A 1 180 ? 162.118 13.941 66.343 1.00 48.62 180 SER A N 1
ATOM 1339 C CA . SER A 1 180 ? 162.793 14.589 65.229 1.00 45.81 180 SER A CA 1
ATOM 1340 C C . SER A 1 180 ? 164.035 15.295 65.760 1.00 48.89 180 SER A C 1
ATOM 1341 O O . SER A 1 180 ? 164.054 15.761 66.901 1.00 48.56 180 SER A O 1
ATOM 1344 N N . TYR A 1 181 ? 165.079 15.354 64.942 1.00 48.60 181 TYR A N 1
ATOM 1345 C CA . TYR A 1 181 ? 166.336 15.946 65.377 1.00 56.31 181 TYR A CA 1
ATOM 1346 C C . TYR A 1 181 ? 166.673 17.210 64.598 1.00 59.05 181 TYR A C 1
ATOM 1347 O O . TYR A 1 181 ? 166.556 17.247 63.372 1.00 54.77 181 TYR A O 1
ATOM 1356 N N . HIS A 1 182 ? 167.094 18.244 65.320 1.00 63.16 182 HIS A N 1
ATOM 1357 C CA . HIS A 1 182 ? 167.548 19.485 64.700 1.00 68.29 182 HIS A CA 1
ATOM 1358 C C . HIS A 1 182 ? 168.704 20.088 65.488 1.00 74.85 182 HIS A C 1
ATOM 1359 O O . HIS A 1 182 ? 168.791 19.922 66.705 1.00 78.01 182 HIS A O 1
ATOM 1366 N N . GLU A 1 183 ? 169.589 20.788 64.788 1.00 80.99 183 GLU A N 1
ATOM 1367 C CA . GLU A 1 183 ? 170.620 21.582 65.443 1.00 92.11 183 GLU A CA 1
ATOM 1368 C C . GLU A 1 183 ? 170.189 23.046 65.461 1.00 97.15 183 GLU A C 1
ATOM 1369 O O . GLU A 1 183 ? 169.500 23.503 64.548 1.00 94.08 183 GLU A O 1
ATOM 1375 N N . GLU A 1 184 ? 170.587 23.779 66.495 1.00 94.26 184 GLU A N 1
ATOM 1376 C CA . GLU A 1 184 ? 170.207 25.183 66.622 1.00 86.37 184 GLU A CA 1
ATOM 1377 C C . GLU A 1 184 ? 170.839 26.044 65.534 1.00 84.94 184 GLU A C 1
ATOM 1378 O O . GLU A 1 184 ? 170.975 27.257 65.695 1.00 87.78 184 GLU A O 1
ATOM 1384 N N . ALA A 1 190 ? 164.420 31.424 64.053 1.00 83.01 190 ALA A N 1
ATOM 1385 C CA . ALA A 1 190 ? 164.989 30.191 63.520 1.00 94.53 190 ALA A CA 1
ATOM 1386 C C . ALA A 1 190 ? 164.472 28.977 64.286 1.00 90.65 190 ALA A C 1
ATOM 1387 O O . ALA A 1 190 ? 165.257 28.166 64.774 1.00 87.00 190 ALA A O 1
ATOM 1389 N N . LYS A 1 191 ? 163.152 28.851 64.384 1.00 81.88 191 LYS A N 1
ATOM 1390 C CA . LYS A 1 191 ? 162.547 27.771 65.159 1.00 74.78 191 LYS A CA 1
ATOM 1391 C C . LYS A 1 191 ? 161.854 26.735 64.274 1.00 75.57 191 LYS A C 1
ATOM 1392 O O . LYS A 1 191 ? 161.030 27.077 63.423 1.00 77.89 191 LYS A O 1
ATOM 1398 N N . ALA A 1 192 ? 162.193 25.467 64.489 1.00 73.71 192 ALA A N 1
ATOM 1399 C CA . ALA A 1 192 ? 161.636 24.369 63.705 1.00 64.70 192 ALA A CA 1
ATOM 1400 C C . ALA A 1 192 ? 160.605 23.585 64.508 1.00 57.65 192 ALA A C 1
ATOM 1401 O O . ALA A 1 192 ? 160.673 23.528 65.734 1.00 61.72 192 ALA A O 1
ATOM 1403 N N . MET A 1 193 ? 159.649 22.982 63.810 1.00 58.16 193 MET A N 1
ATOM 1404 C CA . MET A 1 193 ? 158.628 22.177 64.466 1.00 53.22 193 MET A CA 1
ATOM 1405 C C . MET A 1 193 ? 159.215 20.854 64.932 1.00 53.21 193 MET A C 1
ATOM 1406 O O . MET A 1 193 ? 159.847 20.136 64.158 1.00 55.39 193 MET A O 1
ATOM 1411 N N . VAL A 1 194 ? 159.007 20.539 66.206 1.00 50.23 194 VAL A N 1
ATOM 1412 C CA . VAL A 1 194 ? 159.506 19.295 66.780 1.00 45.42 194 VAL A CA 1
ATOM 1413 C C . VAL A 1 194 ? 158.389 18.257 66.870 1.00 50.09 194 VAL A C 1
ATOM 1414 O O . VAL A 1 194 ? 157.345 18.505 67.479 1.00 55.39 194 VAL A O 1
ATOM 1418 N N . THR A 1 195 ? 158.615 17.097 66.259 1.00 49.21 195 THR A N 1
ATOM 1419 C CA . THR A 1 195 ? 157.635 16.015 66.256 1.00 42.77 195 THR A CA 1
ATOM 1420 C C . THR A 1 195 ? 158.149 14.785 66.997 1.00 47.25 195 THR A C 1
ATOM 1421 O O . THR A 1 195 ? 159.238 14.285 66.707 1.00 46.51 195 THR A O 1
ATOM 1425 N N . GLU A 1 196 ? 157.359 14.291 67.944 1.00 50.12 196 GLU A N 1
ATOM 1426 C CA . GLU A 1 196 ? 157.725 13.088 68.681 1.00 49.13 196 GLU A CA 1
ATOM 1427 C C . GLU A 1 196 ? 156.665 11.994 68.557 1.00 51.91 196 GLU A C 1
ATOM 1428 O O . GLU A 1 196 ? 155.488 12.226 68.834 1.00 47.13 196 GLU A O 1
ATOM 1434 N N . MET A 1 197 ? 157.100 10.806 68.140 1.00 50.52 197 MET A N 1
ATOM 1435 C CA . MET A 1 197 ? 156.224 9.639 68.022 1.00 44.26 197 MET A CA 1
ATOM 1436 C C . MET A 1 197 ? 156.481 8.630 69.135 1.00 50.16 197 MET A C 1
ATOM 1437 O O . MET A 1 197 ? 157.632 8.321 69.437 1.00 52.97 197 MET A O 1
ATOM 1442 N N . CYS A 1 198 ? 155.412 8.108 69.733 1.00 60.04 198 CYS A N 1
ATOM 1443 C CA . CYS A 1 198 ? 155.548 7.179 70.856 1.00 58.94 198 CYS A CA 1
ATOM 1444 C C . CYS A 1 198 ? 154.809 5.857 70.638 1.00 57.27 198 CYS A C 1
ATOM 1445 O O . CYS A 1 198 ? 153.578 5.821 70.599 1.00 64.82 198 CYS A O 1
ATOM 1448 N N . LEU A 1 199 ? 155.569 4.774 70.495 1.00 50.48 199 LEU A N 1
ATOM 1449 C CA . LEU A 1 199 ? 155.003 3.432 70.375 1.00 53.16 199 LEU A CA 1
ATOM 1450 C C . LEU A 1 199 ? 154.988 2.728 71.729 1.00 59.64 199 LEU A C 1
ATOM 1451 O O . LEU A 1 199 ? 155.754 3.077 72.627 1.00 61.66 199 LEU A O 1
ATOM 1456 N N . GLY A 1 200 ? 154.114 1.739 71.873 1.00 55.15 200 GLY A N 1
ATOM 1457 C CA . GLY A 1 200 ? 154.138 0.866 73.032 1.00 59.84 200 GLY A CA 1
ATOM 1458 C C . GLY A 1 200 ? 154.903 -0.392 72.668 1.00 67.12 200 GLY A C 1
ATOM 1459 O O . GLY A 1 200 ? 155.155 -0.638 71.490 1.00 69.81 200 GLY A O 1
ATOM 1460 N N . GLU A 1 201 ? 155.275 -1.194 73.658 1.00 68.35 201 GLU A N 1
ATOM 1461 C CA . GLU A 1 201 ? 156.044 -2.402 73.375 1.00 68.08 201 GLU A CA 1
ATOM 1462 C C . GLU A 1 201 ? 155.162 -3.511 72.811 1.00 71.91 201 GLU A C 1
ATOM 1463 O O . GLU A 1 201 ? 155.660 -4.547 72.368 1.00 74.85 201 GLU A O 1
ATOM 1469 N N . GLU A 1 202 ? 153.852 -3.288 72.827 1.00 70.74 202 GLU A N 1
ATOM 1470 C CA . GLU A 1 202 ? 152.896 -4.309 72.417 1.00 73.08 202 GLU A CA 1
ATOM 1471 C C . GLU A 1 202 ? 152.964 -4.636 70.927 1.00 73.29 202 GLU A C 1
ATOM 1472 O O . GLU A 1 202 ? 153.061 -5.804 70.550 1.00 80.42 202 GLU A O 1
ATOM 1478 N N . ASP A 1 203 ? 152.917 -3.614 70.077 1.00 69.36 203 ASP A N 1
ATOM 1479 C CA . ASP A 1 203 ? 152.976 -3.840 68.634 1.00 76.91 203 ASP A CA 1
ATOM 1480 C C . ASP A 1 203 ? 154.410 -4.098 68.165 1.00 69.35 203 ASP A C 1
ATOM 1481 O O . ASP A 1 203 ? 154.729 -3.946 66.987 1.00 59.12 203 ASP A O 1
ATOM 1486 N N . PHE A 1 204 ? 155.265 -4.490 69.105 1.00 73.67 204 PHE A N 1
ATOM 1487 C CA . PHE A 1 204 ? 156.623 -4.926 68.806 1.00 67.10 204 PHE A CA 1
ATOM 1488 C C . PHE A 1 204 ? 156.761 -6.427 69.046 1.00 69.74 204 PHE A C 1
ATOM 1489 O O . PHE A 1 204 ? 156.418 -6.928 70.120 1.00 77.62 204 PHE A O 1
ATOM 1497 N N . GLN A 1 205 ? 157.252 -7.142 68.039 1.00 62.54 205 GLN A N 1
ATOM 1498 C CA . GLN A 1 205 ? 157.480 -8.577 68.155 1.00 68.09 205 GLN A CA 1
ATOM 1499 C C . GLN A 1 205 ? 158.603 -8.862 69.150 1.00 68.42 205 GLN A C 1
ATOM 1500 O O . GLN A 1 205 ? 158.488 -9.741 70.006 1.00 66.97 205 GLN A O 1
ATOM 1506 N N . GLN A 1 206 ? 159.686 -8.104 69.026 1.00 61.42 206 GLN A N 1
ATOM 1507 C CA . GLN A 1 206 ? 160.834 -8.229 69.914 1.00 58.88 206 GLN A CA 1
ATOM 1508 C C . GLN A 1 206 ? 161.308 -6.856 70.367 1.00 57.40 206 GLN A C 1
ATOM 1509 O O . GLN A 1 206 ? 161.374 -5.921 69.570 1.00 59.08 206 GLN A O 1
ATOM 1515 N N . LEU A 1 207 ? 161.631 -6.734 71.648 1.00 58.13 207 LEU A N 1
ATOM 1516 C CA . LEU A 1 207 ? 162.146 -5.482 72.183 1.00 53.26 207 LEU A CA 1
ATOM 1517 C C . LEU A 1 207 ? 163.107 -5.766 73.322 1.00 53.64 207 LEU A C 1
ATOM 1518 O O . LEU A 1 207 ? 162.686 -6.017 74.450 1.00 56.83 207 LEU A O 1
ATOM 1523 N N . GLN A 1 208 ? 164.398 -5.728 73.015 1.00 56.86 208 GLN A N 1
ATOM 1524 C CA . GLN A 1 208 ? 165.431 -5.890 74.027 1.00 60.74 208 GLN A CA 1
ATOM 1525 C C . GLN A 1 208 ? 166.369 -4.694 73.995 1.00 54.58 208 GLN A C 1
ATOM 1526 O O . GLN A 1 208 ? 167.433 -4.741 73.381 1.00 58.58 208 GLN A O 1
ATOM 1532 N N . ALA A 1 209 ? 165.956 -3.619 74.656 1.00 54.58 209 ALA A N 1
ATOM 1533 C CA . ALA A 1 209 ? 166.737 -2.391 74.689 1.00 52.71 209 ALA A CA 1
ATOM 1534 C C . ALA A 1 209 ? 166.567 -1.677 76.025 1.00 49.54 209 ALA A C 1
ATOM 1535 O O . ALA A 1 209 ? 165.447 -1.471 76.492 1.00 52.42 209 ALA A O 1
ATOM 1537 N N . GLN A 1 210 ? 167.687 -1.306 76.634 1.00 52.99 210 GLN A N 1
ATOM 1538 C CA . GLN A 1 210 ? 167.682 -0.656 77.938 1.00 53.15 210 GLN A CA 1
ATOM 1539 C C . GLN A 1 210 ? 167.043 0.726 77.879 1.00 55.11 210 GLN A C 1
ATOM 1540 O O . GLN A 1 210 ? 167.283 1.490 76.945 1.00 60.33 210 GLN A O 1
ATOM 1546 N N . GLU A 1 211 ? 166.223 1.032 78.880 1.00 54.89 211 GLU A N 1
ATOM 1547 C CA . GLU A 1 211 ? 165.594 2.344 79.011 1.00 51.14 211 GLU A CA 1
ATOM 1548 C C . GLU A 1 211 ? 166.639 3.452 79.105 1.00 49.11 211 GLU A C 1
ATOM 1549 O O . GLU A 1 211 ? 167.620 3.326 79.836 1.00 52.67 211 GLU A O 1
ATOM 1555 N N . GLY A 1 212 ? 166.427 4.533 78.360 1.00 44.73 212 GLY A N 1
ATOM 1556 C CA . GLY A 1 212 ? 167.339 5.662 78.384 1.00 40.13 212 GLY A CA 1
ATOM 1557 C C . GLY A 1 212 ? 168.259 5.681 77.182 1.00 44.24 212 GLY A C 1
ATOM 1558 O O . GLY A 1 212 ? 168.776 6.727 76.799 1.00 44.51 212 GLY A O 1
ATOM 1559 N N . VAL A 1 213 ? 168.466 4.510 76.589 1.00 47.20 213 VAL A N 1
ATOM 1560 C CA . VAL A 1 213 ? 169.292 4.381 75.394 1.00 48.41 213 VAL A CA 1
ATOM 1561 C C . VAL A 1 213 ? 168.630 5.070 74.206 1.00 47.92 213 VAL A C 1
ATOM 1562 O O . VAL A 1 213 ? 167.449 4.859 73.936 1.00 51.34 213 VAL A O 1
ATOM 1566 N N . ALA A 1 214 ? 169.392 5.904 73.507 1.00 44.89 214 ALA A N 1
ATOM 1567 C CA . ALA A 1 214 ? 168.875 6.610 72.342 1.00 43.84 214 ALA A CA 1
ATOM 1568 C C . ALA A 1 214 ? 169.963 6.839 71.299 1.00 47.51 214 ALA A C 1
ATOM 1569 O O . ALA A 1 214 ? 171.104 7.147 71.638 1.00 55.27 214 ALA A O 1
ATOM 1571 N N . ILE A 1 215 ? 169.603 6.679 70.030 1.00 44.49 215 ILE A N 1
ATOM 1572 C CA . ILE A 1 215 ? 170.517 6.966 68.929 1.00 48.63 215 ILE A CA 1
ATOM 1573 C C . ILE A 1 215 ? 169.842 7.854 67.897 1.00 41.83 215 ILE A C 1
ATOM 1574 O O . ILE A 1 215 ? 168.625 8.002 67.901 1.00 46.07 215 ILE A O 1
ATOM 1579 N N . THR A 1 216 ? 170.638 8.421 66.999 1.00 52.22 216 THR A N 1
ATOM 1580 C CA . THR A 1 216 ? 170.118 9.324 65.987 1.00 46.03 216 THR A CA 1
ATOM 1581 C C . THR A 1 216 ? 170.746 9.013 64.636 1.00 47.62 216 THR A C 1
ATOM 1582 O O . THR A 1 216 ? 171.963 8.889 64.527 1.00 48.64 216 THR A O 1
ATOM 1586 N N . PHE A 1 217 ? 169.911 8.875 63.611 1.00 44.84 217 PHE A N 1
ATOM 1587 C CA . PHE A 1 217 ? 170.397 8.511 62.285 1.00 48.26 217 PHE A CA 1
ATOM 1588 C C . PHE A 1 217 ? 169.639 9.226 61.167 1.00 45.51 217 PHE A C 1
ATOM 1589 O O . PHE A 1 217 ? 168.664 9.936 61.418 1.00 46.89 217 PHE A O 1
ATOM 1597 N N . CYS A 1 218 ? 170.104 9.039 59.935 1.00 36.66 218 CYS A N 1
ATOM 1598 C CA . CYS A 1 218 ? 169.487 9.672 58.774 1.00 41.07 218 CYS A CA 1
ATOM 1599 C C . CYS A 1 218 ? 168.136 9.039 58.447 1.00 48.00 218 CYS A C 1
ATOM 1600 O O . CYS A 1 218 ? 168.059 7.863 58.092 1.00 43.39 218 CYS A O 1
ATOM 1603 N N . LEU A 1 219 ? 167.075 9.831 58.552 1.00 45.00 219 LEU A N 1
ATOM 1604 C CA . LEU A 1 219 ? 165.725 9.333 58.318 1.00 43.05 219 LEU A CA 1
ATOM 1605 C C . LEU A 1 219 ? 165.464 9.048 56.841 1.00 41.05 219 LEU A C 1
ATOM 1606 O O . LEU A 1 219 ? 164.758 8.099 56.509 1.00 40.04 219 LEU A O 1
ATOM 1611 N N . LYS A 1 220 ? 166.036 9.867 55.962 1.00 43.19 220 LYS A N 1
ATOM 1612 C CA . LYS A 1 220 ? 165.820 9.721 54.524 1.00 43.62 220 LYS A CA 1
ATOM 1613 C C . LYS A 1 220 ? 166.288 8.365 53.996 1.00 46.25 220 LYS A C 1
ATOM 1614 O O . LYS A 1 220 ? 165.669 7.791 53.100 1.00 47.67 220 LYS A O 1
ATOM 1620 N N . GLU A 1 221 ? 167.384 7.861 54.553 1.00 50.93 221 GLU A N 1
ATOM 1621 C CA . GLU A 1 221 ? 167.957 6.590 54.126 1.00 45.64 221 GLU A CA 1
ATOM 1622 C C . GLU A 1 221 ? 167.234 5.408 54.752 1.00 50.32 221 GLU A C 1
ATOM 1623 O O . GLU A 1 221 ? 167.124 4.338 54.150 1.00 47.79 221 GLU A O 1
ATOM 1629 N N . PHE A 1 222 ? 166.738 5.606 55.967 1.00 50.02 222 PHE A N 1
ATOM 1630 C CA . PHE A 1 222 ? 166.003 4.557 56.648 1.00 43.22 222 PHE A CA 1
ATOM 1631 C C . PHE A 1 222 ? 164.676 4.324 55.935 1.00 48.78 222 PHE A C 1
ATOM 1632 O O . PHE A 1 222 ? 164.164 3.204 55.903 1.00 50.44 222 PHE A O 1
ATOM 1640 N N . ARG A 1 223 ? 164.139 5.389 55.345 1.00 47.90 223 ARG A N 1
ATOM 1641 C CA . ARG A 1 223 ? 162.905 5.308 54.569 1.00 45.26 223 ARG A CA 1
ATOM 1642 C C . ARG A 1 223 ? 163.085 4.440 53.323 1.00 52.33 223 ARG A C 1
ATOM 1643 O O . ARG A 1 223 ? 162.175 3.709 52.929 1.00 51.78 223 ARG A O 1
ATOM 1651 N N . GLY A 1 224 ? 164.265 4.529 52.712 1.00 54.72 224 GLY A N 1
ATOM 1652 C CA . GLY A 1 224 ? 164.572 3.783 51.504 1.00 50.29 224 GLY A CA 1
ATOM 1653 C C . GLY A 1 224 ? 164.437 2.283 51.683 1.00 51.55 224 GLY A C 1
ATOM 1654 O O . GLY A 1 224 ? 164.039 1.574 50.760 1.00 55.64 224 GLY A O 1
ATOM 1655 N N . LEU A 1 225 ? 164.769 1.799 52.875 1.00 43.62 225 LEU A N 1
ATOM 1656 C CA . LEU A 1 225 ? 164.582 0.391 53.200 1.00 50.95 225 LEU A CA 1
ATOM 1657 C C . LEU A 1 225 ? 163.120 0.110 53.524 1.00 57.13 225 LEU A C 1
ATOM 1658 O O . LEU A 1 225 ? 162.591 -0.951 53.188 1.00 54.15 225 LEU A O 1
ATOM 1663 N N . LEU A 1 226 ? 162.474 1.070 54.179 1.00 57.82 226 LEU A N 1
ATOM 1664 C CA . LEU A 1 226 ? 161.073 0.931 54.557 1.00 53.60 226 LEU A CA 1
ATOM 1665 C C . LEU A 1 226 ? 160.172 0.776 53.342 1.00 54.22 226 LEU A C 1
ATOM 1666 O O . LEU A 1 226 ? 159.317 -0.106 53.313 1.00 54.14 226 LEU A O 1
ATOM 1671 N N . SER A 1 227 ? 160.373 1.629 52.342 1.00 51.75 227 SER A N 1
ATOM 1672 C CA . SER A 1 227 ? 159.556 1.607 51.131 1.00 55.49 227 SER A CA 1
ATOM 1673 C C . SER A 1 227 ? 159.605 0.247 50.431 1.00 56.07 227 SER A C 1
ATOM 1674 O O . SER A 1 227 ? 158.612 -0.196 49.855 1.00 59.16 227 SER A O 1
ATOM 1677 N N . PHE A 1 228 ? 160.757 -0.415 50.494 1.00 52.46 228 PHE A N 1
ATOM 1678 C CA . PHE A 1 228 ? 160.922 -1.721 49.865 1.00 52.36 228 PHE A CA 1
ATOM 1679 C C . PHE A 1 228 ? 160.277 -2.837 50.681 1.00 54.56 228 PHE A C 1
ATOM 1680 O O . PHE A 1 228 ? 159.673 -3.752 50.120 1.00 57.05 228 PHE A O 1
ATOM 1688 N N . ALA A 1 229 ? 160.416 -2.763 52.001 1.00 52.10 229 ALA A N 1
ATOM 1689 C CA . ALA A 1 229 ? 159.957 -3.835 52.880 1.00 50.83 229 ALA A CA 1
ATOM 1690 C C . ALA A 1 229 ? 158.465 -3.741 53.198 1.00 65.21 229 ALA A C 1
ATOM 1691 O O . ALA A 1 229 ? 157.839 -4.746 53.528 1.00 64.42 229 ALA A O 1
ATOM 1693 N N . GLU A 1 230 ? 157.905 -2.537 53.110 1.00 67.15 23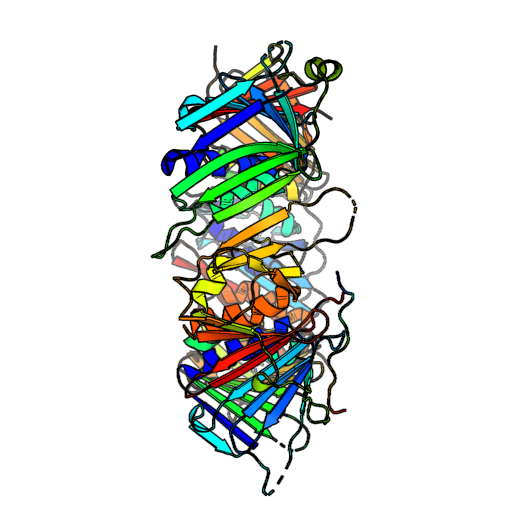0 GLU A N 1
ATOM 1694 C CA . GLU A 1 230 ? 156.478 -2.333 53.359 1.00 66.24 230 GLU A CA 1
ATOM 1695 C C . GLU A 1 230 ? 155.637 -3.094 52.351 1.00 70.36 230 GLU A C 1
ATOM 1696 O O . GLU A 1 230 ? 154.721 -3.833 52.715 1.00 76.46 230 GLU A O 1
ATOM 1702 N N . SER A 1 231 ? 155.954 -2.890 51.077 1.00 72.33 231 SER A N 1
ATOM 1703 C CA . SER A 1 231 ? 155.237 -3.528 49.983 1.00 80.49 231 SER A CA 1
ATOM 1704 C C . SER A 1 231 ? 155.361 -5.045 50.051 1.00 78.40 231 SER A C 1
ATOM 1705 O O . SER A 1 231 ? 154.377 -5.765 49.883 1.00 75.85 231 SER A O 1
ATOM 1708 N N . ALA A 1 232 ? 156.573 -5.524 50.314 1.00 76.34 232 ALA A N 1
ATOM 1709 C CA . ALA A 1 232 ? 156.832 -6.957 50.391 1.00 74.20 232 ALA A CA 1
ATOM 1710 C C . ALA A 1 232 ? 156.328 -7.561 51.705 1.00 75.66 232 ALA A C 1
ATOM 1711 O O . ALA A 1 232 ? 156.396 -8.776 51.898 1.00 77.40 232 ALA A O 1
ATOM 1713 N N . ASN A 1 233 ? 155.829 -6.705 52.596 1.00 77.81 233 ASN A N 1
ATOM 1714 C CA . ASN A 1 233 ? 155.254 -7.120 53.880 1.00 70.46 233 ASN A CA 1
ATOM 1715 C C . ASN A 1 233 ? 156.243 -7.896 54.756 1.00 73.69 233 ASN A C 1
ATOM 1716 O O . ASN A 1 233 ? 155.877 -8.876 55.406 1.00 75.80 233 ASN A O 1
ATOM 1721 N N . LEU A 1 234 ? 157.492 -7.439 54.781 1.00 67.91 234 LEU A N 1
ATOM 1722 C CA . LEU A 1 234 ? 158.568 -8.150 55.472 1.00 63.58 234 LEU A CA 1
ATOM 1723 C C . LEU A 1 234 ? 158.733 -7.707 56.925 1.00 61.83 234 LEU A C 1
ATOM 1724 O O . LEU A 1 234 ? 158.095 -6.757 57.376 1.00 62.80 234 LEU A O 1
ATOM 1729 N N . ASN A 1 235 ? 159.592 -8.405 57.658 1.00 57.24 235 ASN A N 1
ATOM 1730 C CA . ASN A 1 235 ? 159.890 -8.030 59.031 1.00 56.54 235 ASN A CA 1
ATOM 1731 C C . ASN A 1 235 ? 161.195 -7.251 59.120 1.00 56.72 235 ASN A C 1
ATOM 1732 O O . ASN A 1 235 ? 162.227 -7.707 58.632 1.00 58.99 235 ASN A O 1
ATOM 1737 N N . LEU A 1 236 ? 161.148 -6.079 59.743 1.00 56.18 236 LEU A N 1
ATOM 1738 C CA . LEU A 1 236 ? 162.342 -5.261 59.909 1.00 53.11 236 LEU A CA 1
ATOM 1739 C C . LEU A 1 236 ? 162.864 -5.337 61.336 1.00 52.93 236 LEU A C 1
ATOM 1740 O O . LEU A 1 236 ? 162.098 -5.223 62.296 1.00 59.40 236 LEU A O 1
ATOM 1745 N N . SER A 1 237 ? 164.170 -5.540 61.463 1.00 51.55 237 SER A N 1
ATOM 1746 C CA . SER A 1 237 ? 164.814 -5.573 62.764 1.00 50.58 237 SER A CA 1
ATOM 1747 C C . SER A 1 237 ? 165.924 -4.535 62.809 1.00 46.50 237 SER A C 1
ATOM 1748 O O . SER A 1 237 ? 166.730 -4.443 61.886 1.00 50.07 237 SER A O 1
ATOM 1751 N N . ILE A 1 238 ? 165.954 -3.747 63.879 1.00 46.51 238 ILE A N 1
ATOM 1752 C CA . ILE A 1 238 ? 167.008 -2.759 64.071 1.00 46.19 238 ILE A CA 1
ATOM 1753 C C . ILE A 1 238 ? 167.940 -3.185 65.201 1.00 46.15 238 ILE A C 1
ATOM 1754 O O . ILE A 1 238 ? 167.487 -3.504 66.301 1.00 46.67 238 ILE A O 1
ATOM 1759 N N . HIS A 1 239 ? 169.238 -3.199 64.921 1.00 46.00 239 HIS A N 1
ATOM 1760 C CA . HIS A 1 239 ? 170.242 -3.511 65.932 1.00 48.08 239 HIS A CA 1
ATOM 1761 C C . HIS A 1 239 ? 171.203 -2.341 66.077 1.00 49.40 239 HIS A C 1
ATOM 1762 O O . HIS A 1 239 ? 171.731 -1.838 65.085 1.00 51.64 239 HIS A O 1
ATOM 1769 N N . PHE A 1 240 ? 171.434 -1.906 67.310 1.00 49.11 240 PHE A N 1
ATOM 1770 C CA . PHE A 1 240 ? 172.234 -0.711 67.540 1.00 51.86 240 PHE A CA 1
ATOM 1771 C C . PHE A 1 240 ? 172.937 -0.727 68.888 1.00 57.38 240 PHE A C 1
ATOM 1772 O O . PHE A 1 240 ? 172.625 -1.541 69.757 1.00 60.45 240 PHE A O 1
ATOM 1780 N N . ASP A 1 241 ? 173.881 0.192 69.055 1.00 62.48 241 ASP A N 1
ATOM 1781 C CA . ASP A 1 241 ? 174.691 0.255 70.262 1.00 51.73 241 ASP A CA 1
ATOM 1782 C C . ASP A 1 241 ? 174.596 1.641 70.896 1.00 57.51 241 ASP A C 1
ATOM 1783 O O . ASP A 1 241 ? 173.509 2.209 71.017 1.00 60.78 241 ASP A O 1
ATOM 1788 N N . ALA A 1 242 ? 175.742 2.177 71.299 1.00 55.86 242 ALA A N 1
ATOM 1789 C CA . ALA A 1 242 ? 175.819 3.517 71.866 1.00 53.04 242 ALA A CA 1
ATOM 1790 C C . ALA A 1 242 ? 175.915 4.538 70.739 1.00 55.71 242 ALA A C 1
ATOM 1791 O O . ALA A 1 242 ? 176.228 4.172 69.605 1.00 57.53 242 ALA A O 1
ATOM 1793 N N . PRO A 1 243 ? 175.620 5.816 71.036 1.00 58.65 243 PRO A N 1
ATOM 1794 C CA . PRO A 1 243 ? 175.808 6.867 70.029 1.00 52.48 243 PRO A CA 1
ATOM 1795 C C . PRO A 1 243 ? 177.204 6.832 69.409 1.00 58.06 243 PRO A C 1
ATOM 1796 O O . PRO A 1 243 ? 178.189 6.604 70.114 1.00 58.12 243 PRO A O 1
ATOM 1800 N N . GLY A 1 244 ? 177.277 7.043 68.100 1.00 56.84 244 GLY A N 1
ATOM 1801 C CA . GLY A 1 244 ? 178.538 6.975 67.389 1.00 49.40 244 GLY A CA 1
ATOM 1802 C C . GLY A 1 244 ? 178.671 5.671 66.631 1.00 54.24 244 GLY A C 1
ATOM 1803 O O . GLY A 1 244 ? 179.050 5.659 65.460 1.00 63.54 244 GLY A O 1
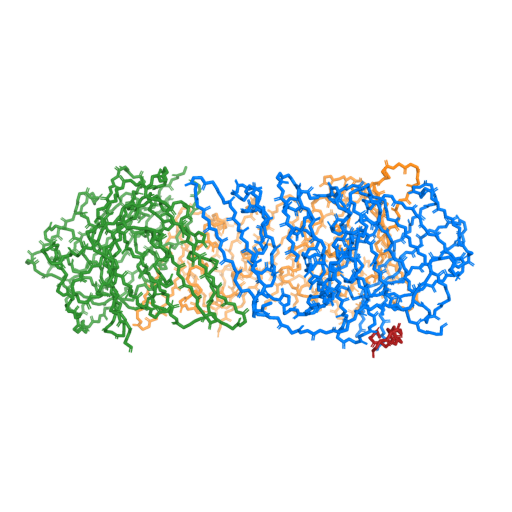ATOM 1804 N N . ARG A 1 245 ? 178.354 4.568 67.300 1.00 45.17 245 ARG A N 1
ATOM 1805 C CA . ARG A 1 245 ? 178.400 3.257 66.666 1.00 48.69 245 ARG A CA 1
ATOM 1806 C C . ARG A 1 245 ? 177.245 3.100 65.690 1.00 51.92 245 ARG A C 1
ATOM 1807 O O . ARG A 1 245 ? 176.137 3.571 65.951 1.00 56.24 245 ARG A O 1
ATOM 1815 N N . PRO A 1 246 ? 177.503 2.431 64.558 1.00 51.13 246 PRO A N 1
ATOM 1816 C CA . PRO A 1 246 ? 176.523 2.240 63.481 1.00 52.64 246 PRO A CA 1
ATOM 1817 C C . PRO A 1 246 ? 175.250 1.501 63.900 1.00 53.59 246 PRO A C 1
ATOM 1818 O O . PRO A 1 246 ? 175.254 0.717 64.852 1.00 59.08 246 PRO A O 1
ATOM 1822 N N . ALA A 1 247 ? 174.165 1.768 63.179 1.00 53.39 247 ALA A N 1
ATOM 1823 C CA . ALA A 1 247 ? 172.897 1.081 63.389 1.00 48.98 247 ALA A CA 1
ATOM 1824 C C . ALA A 1 247 ? 172.632 0.129 62.228 1.00 50.20 247 ALA A C 1
ATOM 1825 O O . ALA A 1 247 ? 172.845 0.480 61.067 1.00 46.73 247 ALA A O 1
ATOM 1827 N N . ILE A 1 248 ? 172.171 -1.077 62.544 1.00 42.32 248 ILE A N 1
ATOM 1828 C CA . ILE A 1 248 ? 171.997 -2.105 61.529 1.00 39.50 248 ILE A CA 1
ATOM 1829 C C . ILE A 1 248 ? 170.529 -2.470 61.338 1.00 44.93 248 ILE A C 1
ATOM 1830 O O . ILE A 1 248 ? 169.857 -2.906 62.271 1.00 43.74 248 ILE A O 1
ATOM 1835 N N . PHE A 1 249 ? 170.046 -2.290 60.114 1.00 46.37 249 PHE A N 1
ATOM 1836 C CA . PHE A 1 249 ? 168.647 -2.521 59.779 1.00 44.93 249 PHE A CA 1
ATOM 1837 C C . PHE A 1 249 ? 168.547 -3.722 58.846 1.00 44.78 249 PHE A C 1
ATOM 1838 O O . PHE A 1 249 ? 168.978 -3.644 57.698 1.00 41.21 249 PHE A O 1
ATOM 1846 N N . THR A 1 250 ? 167.985 -4.830 59.328 1.00 47.46 250 THR A N 1
ATOM 1847 C CA . THR A 1 250 ? 168.024 -6.083 58.568 1.00 50.39 250 THR A CA 1
ATOM 1848 C C . THR A 1 250 ? 166.673 -6.522 58.003 1.00 47.88 250 THR A C 1
ATOM 1849 O O . THR A 1 250 ? 165.620 -6.284 58.592 1.00 39.24 250 THR A O 1
ATOM 1853 N N . ILE A 1 251 ? 166.734 -7.177 56.849 1.00 50.21 251 ILE A N 1
ATOM 1854 C CA . ILE A 1 251 ? 165.563 -7.675 56.141 1.00 43.75 251 ILE A CA 1
ATOM 1855 C C . ILE A 1 251 ? 165.874 -9.069 55.616 1.00 50.37 251 ILE A C 1
ATOM 1856 O O . ILE A 1 251 ? 166.898 -9.268 54.962 1.00 61.72 251 ILE A O 1
ATOM 1861 N N . LYS A 1 252 ? 165.011 -10.037 55.909 1.00 53.83 252 LYS A N 1
ATOM 1862 C CA . LYS A 1 252 ? 165.292 -11.421 55.533 1.00 59.19 252 LYS A CA 1
ATOM 1863 C C . LYS A 1 252 ? 164.079 -12.170 54.993 1.00 60.23 252 LYS A C 1
ATOM 1864 O O . LYS A 1 252 ? 163.095 -12.384 55.697 1.00 61.40 252 LYS A O 1
ATOM 1870 N N . ASP A 1 253 ? 164.169 -12.573 53.732 1.00 68.93 253 ASP A N 1
ATOM 1871 C CA . ASP A 1 253 ? 163.153 -13.414 53.121 1.00 69.45 253 ASP A CA 1
ATOM 1872 C C . ASP A 1 253 ? 163.782 -14.763 52.797 1.00 69.00 253 ASP A C 1
ATOM 1873 O O . ASP A 1 253 ? 164.956 -14.985 53.087 1.00 67.86 253 ASP A O 1
ATOM 1878 N N . SER A 1 254 ? 163.011 -15.666 52.205 1.00 80.29 254 SER A N 1
ATOM 1879 C CA . SER A 1 254 ? 163.566 -16.937 51.759 1.00 80.43 254 SER A CA 1
ATOM 1880 C C . SER A 1 254 ? 164.303 -16.725 50.446 1.00 73.26 254 SER A C 1
ATOM 1881 O O . SER A 1 254 ? 165.274 -17.414 50.138 1.00 76.20 254 SER A O 1
ATOM 1884 N N . LEU A 1 255 ? 163.831 -15.745 49.685 1.00 72.85 255 LEU A N 1
ATOM 1885 C CA . LEU A 1 255 ? 164.382 -15.429 48.378 1.00 66.65 255 LEU A CA 1
ATOM 1886 C C . LEU A 1 255 ? 165.421 -14.325 48.486 1.00 58.82 255 LEU A C 1
ATOM 1887 O O . LEU A 1 255 ? 166.274 -14.167 47.614 1.00 56.88 255 LEU A O 1
ATOM 1892 N N . LEU A 1 256 ? 165.347 -13.565 49.572 1.00 63.85 256 LEU A N 1
ATOM 1893 C CA . LEU A 1 256 ? 165.956 -12.245 49.600 1.00 57.71 256 LEU A CA 1
ATOM 1894 C C . LEU A 1 256 ? 166.628 -11.915 50.926 1.00 57.71 256 LEU A C 1
ATOM 1895 O O . LEU A 1 256 ? 166.103 -12.217 51.997 1.00 59.15 256 LEU A O 1
ATOM 1900 N N . ASP A 1 257 ? 167.794 -11.285 50.839 1.00 54.10 257 ASP A N 1
ATOM 1901 C CA . ASP A 1 257 ? 168.481 -10.770 52.015 1.00 55.10 257 ASP A CA 1
ATOM 1902 C C . ASP A 1 257 ? 168.788 -9.293 51.799 1.00 52.94 257 ASP A C 1
ATOM 1903 O O . ASP A 1 257 ? 169.034 -8.871 50.671 1.00 56.79 257 ASP A O 1
ATOM 1908 N N . GLY A 1 258 ? 168.767 -8.503 52.867 1.00 48.37 258 GLY A N 1
ATOM 1909 C CA . GLY A 1 258 ? 169.034 -7.082 52.733 1.00 51.30 258 GLY A CA 1
ATOM 1910 C C . GLY A 1 258 ? 169.269 -6.349 54.040 1.00 51.32 258 GLY A C 1
ATOM 1911 O O . GLY A 1 258 ? 168.452 -6.424 54.959 1.00 48.94 258 GLY A O 1
ATOM 1912 N N . HIS A 1 259 ? 170.384 -5.628 54.123 1.00 48.39 259 HIS A N 1
ATOM 1913 C CA . HIS A 1 259 ? 170.696 -4.864 55.326 1.00 47.66 259 HIS A CA 1
ATOM 1914 C C . HIS A 1 259 ? 171.197 -3.455 55.029 1.00 45.62 259 HIS A C 1
ATOM 1915 O O . HIS A 1 259 ? 171.986 -3.244 54.112 1.00 43.38 259 HIS A O 1
ATOM 1922 N N . PHE A 1 260 ? 170.716 -2.492 55.810 1.00 52.22 260 PHE A N 1
ATOM 1923 C CA . PHE A 1 260 ? 171.201 -1.118 55.748 1.00 43.02 260 PHE A CA 1
ATOM 1924 C C . PHE A 1 260 ? 172.021 -0.826 56.989 1.00 43.97 260 PHE A C 1
ATOM 1925 O O . PHE A 1 260 ? 171.577 -1.080 58.108 1.00 47.77 260 PHE A O 1
ATOM 1933 N N . VAL A 1 261 ? 173.213 -0.284 56.794 1.00 42.51 261 VAL A N 1
ATOM 1934 C CA . VAL A 1 261 ? 174.056 0.084 57.917 1.00 49.63 261 VAL A CA 1
ATOM 1935 C C . VAL A 1 261 ? 174.230 1.595 57.936 1.00 48.90 261 VAL A C 1
ATOM 1936 O O . VAL A 1 261 ? 174.868 2.164 57.052 1.00 49.40 261 VAL A O 1
ATOM 1940 N N . LEU A 1 262 ? 173.641 2.242 58.936 1.00 48.32 262 LEU A N 1
ATOM 1941 C CA . LEU A 1 262 ? 173.677 3.697 59.023 1.00 49.21 262 LEU A CA 1
ATOM 1942 C C . LEU A 1 262 ? 174.542 4.165 60.187 1.00 46.31 262 LEU A C 1
ATOM 1943 O O . LEU A 1 262 ? 174.609 3.512 61.226 1.00 53.81 262 LEU A O 1
ATOM 1948 N N . ALA A 1 263 ? 175.204 5.301 60.004 1.00 44.10 263 ALA A N 1
ATOM 1949 C CA . ALA A 1 263 ? 176.007 5.898 61.063 1.00 50.31 263 ALA A CA 1
ATOM 1950 C C . ALA A 1 263 ? 175.114 6.653 62.039 1.00 51.25 263 ALA A C 1
ATOM 1951 O O . ALA A 1 263 ? 174.053 7.151 61.663 1.00 51.72 263 ALA A O 1
ATOM 1953 N N . THR A 1 264 ? 175.542 6.739 63.293 1.00 50.60 264 THR A N 1
ATOM 1954 C CA . THR A 1 264 ? 174.779 7.481 64.290 1.00 48.32 264 THR A CA 1
ATOM 1955 C C . THR A 1 264 ? 175.596 8.634 64.864 1.00 49.20 264 THR A C 1
ATOM 1956 O O . THR A 1 264 ? 176.823 8.626 64.814 1.00 55.92 264 THR A O 1
ATOM 1960 N N . LEU A 1 265 ? 174.901 9.628 65.404 1.00 57.33 265 LEU A N 1
ATOM 1961 C CA . LEU A 1 265 ? 175.551 10.785 66.006 1.00 54.69 265 LEU A CA 1
ATOM 1962 C C . LEU A 1 265 ? 176.353 10.403 67.248 1.00 56.03 265 LEU A C 1
ATOM 1963 O O . LEU A 1 265 ? 176.086 9.381 67.876 1.00 57.26 265 LEU A O 1
ATOM 1968 N N . SER A 1 266 ? 177.331 11.233 67.600 1.00 62.53 266 SER A N 1
ATOM 1969 C CA . SER A 1 266 ? 178.210 10.952 68.731 1.00 59.13 266 SER A CA 1
ATOM 1970 C C . SER A 1 266 ? 177.767 11.638 70.018 1.00 67.47 266 SER A C 1
ATOM 1971 O O . SER A 1 266 ? 176.820 12.431 70.019 1.00 75.85 266 SER A O 1
ATOM 1974 N N . ASP A 1 267 ? 178.473 11.327 71.105 1.00 67.13 267 ASP A N 1
ATOM 1975 C CA . ASP A 1 267 ? 178.151 11.838 72.440 1.00 69.64 267 ASP A CA 1
ATOM 1976 C C . ASP A 1 267 ? 176.714 11.497 72.829 1.00 72.84 267 ASP A C 1
ATOM 1977 O O . ASP A 1 267 ? 176.472 10.710 73.761 1.00 70.26 267 ASP A O 1
ATOM 1982 N N . HIS B 2 6 ? 150.348 34.505 81.314 1.00 138.12 0 HIS B N 1
ATOM 1983 C CA . HIS B 2 6 ? 149.101 34.136 81.975 1.00 139.74 0 HIS B CA 1
ATOM 1984 C C . HIS B 2 6 ? 148.028 33.802 80.946 1.00 134.80 0 HIS B C 1
ATOM 1985 O O . HIS B 2 6 ? 146.832 33.865 81.235 1.00 135.57 0 HIS B O 1
ATOM 1992 N N . HIS B 2 7 ? 148.471 33.456 79.742 1.00 130.20 1 HIS B N 1
ATOM 1993 C CA . HIS B 2 7 ? 147.577 32.997 78.686 1.00 120.21 1 HIS B CA 1
ATOM 1994 C C . HIS B 2 7 ? 147.358 31.491 78.799 1.00 114.13 1 HIS B C 1
ATOM 1995 O O . HIS B 2 7 ? 148.294 30.744 79.085 1.00 107.88 1 HIS B O 1
ATOM 2002 N N . LYS B 2 8 ? 146.122 31.048 78.580 1.00 113.04 2 LYS B N 1
ATOM 2003 C CA . LYS B 2 8 ? 145.796 29.624 78.643 1.00 112.89 2 LYS B CA 1
ATOM 2004 C C . LYS B 2 8 ? 144.805 29.208 77.557 1.00 106.13 2 LYS B C 1
ATOM 2005 O O . LYS B 2 8 ? 143.744 29.815 77.403 1.00 107.65 2 LYS B O 1
ATOM 2011 N N . PHE B 2 9 ? 145.157 28.166 76.810 1.00 91.99 3 PHE B N 1
ATOM 2012 C CA . PHE B 2 9 ? 144.292 27.650 75.754 1.00 83.80 3 PHE B CA 1
ATOM 2013 C C . PHE B 2 9 ? 144.320 26.125 75.695 1.00 76.98 3 PHE B C 1
ATOM 2014 O O . PHE B 2 9 ? 145.384 25.515 75.598 1.00 73.33 3 PHE B O 1
ATOM 2022 N N . ARG B 2 10 ? 143.138 25.517 75.765 1.00 79.29 4 ARG B N 1
ATOM 2023 C CA . ARG B 2 10 ? 142.997 24.064 75.698 1.00 75.65 4 ARG B CA 1
ATOM 2024 C C . ARG B 2 10 ? 141.796 23.669 74.841 1.00 76.60 4 ARG B C 1
ATOM 2025 O O . ARG B 2 10 ? 140.654 23.975 75.183 1.00 75.78 4 ARG B O 1
ATOM 2033 N N . ALA B 2 11 ? 142.055 22.983 73.733 1.00 75.44 5 ALA B N 1
ATOM 2034 C CA . ALA B 2 11 ? 140.988 22.578 72.823 1.00 71.45 5 ALA B CA 1
ATOM 2035 C C . ALA B 2 11 ? 141.154 21.130 72.378 1.00 69.57 5 ALA B C 1
ATOM 2036 O O . ALA B 2 11 ? 142.275 20.640 72.243 1.00 73.61 5 ALA B O 1
ATOM 2038 N N . LYS B 2 12 ? 140.033 20.448 72.157 1.00 65.48 6 LYS B N 1
ATOM 2039 C CA . LYS B 2 12 ? 140.054 19.043 71.754 1.00 67.38 6 LYS B CA 1
ATOM 2040 C C . LYS B 2 12 ? 138.999 18.744 70.684 1.00 75.31 6 LYS B C 1
ATOM 2041 O O . LYS B 2 12 ? 137.879 19.251 70.747 1.00 77.64 6 LYS B O 1
ATOM 2047 N N . ILE B 2 13 ? 139.368 17.928 69.698 1.00 77.25 7 ILE B N 1
ATOM 2048 C CA . ILE B 2 13 ? 138.440 17.486 68.656 1.00 77.59 7 ILE B CA 1
ATOM 2049 C C . ILE B 2 13 ? 138.318 15.967 68.678 1.00 85.83 7 ILE B C 1
ATOM 2050 O O . ILE B 2 13 ? 139.319 15.259 68.776 1.00 86.20 7 ILE B O 1
ATOM 2055 N N . VAL B 2 14 ? 137.091 15.465 68.589 1.00 94.34 8 VAL B N 1
ATOM 2056 C CA . VAL B 2 14 ? 136.861 14.026 68.601 1.00 92.83 8 VAL B CA 1
ATOM 2057 C C . VAL B 2 14 ? 136.139 13.587 67.329 1.00 90.32 8 VAL B C 1
ATOM 2058 O O . VAL B 2 14 ? 136.292 12.453 66.872 1.00 89.66 8 VAL B O 1
ATOM 2062 N N . ASP B 2 15 ? 135.366 14.500 66.749 1.00 90.56 9 ASP B N 1
ATOM 2063 C CA . ASP B 2 15 ? 134.562 14.191 65.571 1.00 88.53 9 ASP B CA 1
ATOM 2064 C C . ASP B 2 15 ? 135.391 14.191 64.285 1.00 86.98 9 ASP B C 1
ATOM 2065 O O . ASP B 2 15 ? 136.120 15.144 64.003 1.00 86.76 9 ASP B O 1
ATOM 2070 N N . GLY B 2 16 ? 135.260 13.121 63.507 1.00 83.28 10 GLY B N 1
ATOM 2071 C CA . GLY B 2 16 ? 136.006 12.968 62.271 1.00 82.73 10 GLY B CA 1
ATOM 2072 C C . GLY B 2 16 ? 135.572 13.920 61.174 1.00 86.75 10 GLY B C 1
ATOM 2073 O O . GLY B 2 16 ? 136.409 14.482 60.465 1.00 90.06 10 GLY B O 1
ATOM 2074 N N . ALA B 2 17 ? 134.262 14.100 61.029 1.00 83.29 11 ALA B N 1
ATOM 2075 C CA . ALA B 2 17 ? 133.722 14.999 60.014 1.00 83.99 11 ALA B CA 1
ATOM 2076 C C . ALA B 2 17 ? 134.160 16.436 60.282 1.00 89.63 11 ALA B C 1
ATOM 2077 O O . ALA B 2 17 ? 134.413 17.204 59.351 1.00 86.47 11 ALA B O 1
ATOM 2079 N N . CYS B 2 18 ? 134.253 16.786 61.562 1.00 87.39 12 CYS B N 1
ATOM 2080 C CA . CYS B 2 18 ? 134.706 18.109 61.979 1.00 85.63 12 CYS B CA 1
ATOM 2081 C C . CYS B 2 18 ? 136.210 18.253 61.777 1.00 80.52 12 CYS B C 1
ATOM 2082 O O . CYS B 2 18 ? 136.706 19.329 61.444 1.00 75.79 12 CYS B O 1
ATOM 2085 N N . LEU B 2 19 ? 136.926 17.154 61.988 1.00 83.91 13 LEU B N 1
ATOM 2086 C CA . LEU B 2 19 ? 138.375 17.125 61.828 1.00 79.94 13 LEU B CA 1
ATOM 2087 C C . LEU B 2 19 ? 138.765 17.264 60.359 1.00 81.43 13 LEU B C 1
ATOM 2088 O O . LEU B 2 19 ? 139.714 17.977 60.026 1.00 78.05 13 LEU B O 1
ATOM 2093 N N . ASN B 2 20 ? 138.031 16.578 59.487 1.00 86.68 14 ASN B N 1
ATOM 2094 C CA . ASN B 2 20 ? 138.211 16.734 58.049 1.00 82.43 14 ASN B CA 1
ATOM 2095 C C . ASN B 2 20 ? 138.035 18.188 57.629 1.00 80.65 14 ASN B C 1
ATOM 2096 O O . ASN B 2 20 ? 138.828 18.724 56.856 1.00 76.01 14 ASN B O 1
ATOM 2101 N N . HIS B 2 21 ? 136.995 18.822 58.161 1.00 76.28 15 HIS B N 1
ATOM 2102 C CA . HIS B 2 21 ? 136.687 20.207 57.836 1.00 78.50 15 HIS B CA 1
ATOM 2103 C C . HIS B 2 21 ? 137.797 21.147 58.295 1.00 71.96 15 HIS B C 1
ATOM 2104 O O . HIS B 2 21 ? 138.209 22.040 57.557 1.00 72.89 15 HIS B O 1
ATOM 2111 N N . PHE B 2 22 ? 138.278 20.938 59.515 1.00 74.41 16 PHE B N 1
ATOM 2112 C CA . PHE B 2 22 ? 139.284 21.817 60.098 1.00 71.53 16 PHE B CA 1
ATOM 2113 C C . PHE B 2 22 ? 140.631 21.670 59.399 1.00 69.89 16 PHE B C 1
ATOM 2114 O O . PHE B 2 22 ? 141.411 22.622 59.322 1.00 65.97 16 PHE B O 1
ATOM 2122 N N . THR B 2 23 ? 140.896 20.472 58.890 1.00 67.66 17 THR B N 1
ATOM 2123 C CA . THR B 2 23 ? 142.142 20.187 58.194 1.00 66.18 17 THR B CA 1
ATOM 2124 C C . THR B 2 23 ? 142.158 20.847 56.814 1.00 66.03 17 THR B C 1
ATOM 2125 O O . THR B 2 23 ? 143.186 21.365 56.376 1.00 62.36 17 THR B O 1
ATOM 2129 N N . ARG B 2 24 ? 141.010 20.835 56.142 1.00 69.06 18 ARG B N 1
ATOM 2130 C CA . ARG B 2 24 ? 140.866 21.479 54.839 1.00 60.03 18 ARG B CA 1
ATOM 2131 C C . ARG B 2 24 ? 141.140 22.977 54.928 1.00 66.59 18 ARG B C 1
ATOM 2132 O O . ARG B 2 24 ? 141.651 23.584 53.985 1.00 71.16 18 ARG B O 1
ATOM 2140 N N . ILE B 2 25 ? 140.795 23.564 56.070 1.00 55.71 19 ILE B N 1
ATOM 2141 C CA . ILE B 2 25 ? 140.984 24.991 56.296 1.00 58.88 19 ILE B CA 1
ATOM 2142 C C . ILE B 2 25 ? 142.459 25.374 56.357 1.00 64.41 19 ILE B C 1
ATOM 2143 O O . ILE B 2 25 ? 142.906 26.268 55.636 1.00 65.31 19 ILE B O 1
ATOM 2148 N N . SER B 2 26 ? 143.212 24.692 57.217 1.00 58.96 20 SER B N 1
ATOM 2149 C CA . SER B 2 26 ? 144.627 24.993 57.399 1.00 53.91 20 SER B CA 1
ATOM 2150 C C . SER B 2 26 ? 145.420 24.737 56.123 1.00 55.23 20 SER B C 1
ATOM 2151 O O . SER B 2 26 ? 146.379 25.451 55.829 1.00 59.98 20 SER B O 1
ATOM 2154 N N . ASN B 2 27 ? 145.021 23.715 55.371 1.00 51.01 21 ASN B N 1
ATOM 2155 C CA . ASN B 2 27 ? 145.655 23.420 54.091 1.00 55.72 21 ASN B CA 1
ATOM 2156 C C . ASN B 2 27 ? 145.508 24.595 53.134 1.00 62.16 21 ASN B C 1
ATOM 2157 O O . ASN B 2 27 ? 146.426 24.914 52.377 1.00 56.99 21 ASN B O 1
ATOM 2162 N N . MET B 2 28 ? 144.343 25.235 53.180 1.00 65.41 22 MET B N 1
ATOM 2163 C CA . MET B 2 28 ? 144.062 26.414 52.368 1.00 62.73 22 MET B CA 1
ATOM 2164 C C . MET B 2 28 ? 144.911 27.612 52.782 1.00 57.92 22 MET B C 1
ATOM 2165 O O . MET B 2 28 ? 145.461 28.315 51.936 1.00 62.58 22 MET B O 1
ATOM 2170 N N . ILE B 2 29 ? 145.009 27.836 54.089 1.00 56.35 23 ILE B N 1
ATOM 2171 C CA . ILE B 2 29 ? 145.825 28.916 54.638 1.00 57.12 23 ILE B CA 1
ATOM 2172 C C . ILE B 2 29 ? 147.287 28.757 54.245 1.00 58.93 23 ILE B C 1
ATOM 2173 O O . ILE B 2 29 ? 147.968 29.736 53.940 1.00 58.88 23 ILE B O 1
ATOM 2178 N N . ALA B 2 30 ? 147.756 27.512 54.245 1.00 60.31 24 ALA B N 1
ATOM 2179 C CA . ALA B 2 30 ? 149.123 27.200 53.842 1.00 55.03 24 ALA B CA 1
ATOM 2180 C C . ALA B 2 30 ? 149.339 27.509 52.365 1.00 55.66 24 ALA B C 1
ATOM 2181 O O . ALA B 2 30 ? 150.461 27.774 51.933 1.00 51.05 24 ALA B O 1
ATOM 2183 N N . LYS B 2 31 ? 148.259 27.473 51.593 1.00 57.96 25 LYS B N 1
ATOM 2184 C CA . LYS B 2 31 ? 148.331 27.796 50.176 1.00 58.54 25 LYS B CA 1
ATOM 2185 C C . LYS B 2 31 ? 148.057 29.278 49.946 1.00 58.43 25 LYS B C 1
ATOM 2186 O O . LYS B 2 31 ? 148.202 29.775 48.830 1.00 70.28 25 LYS B O 1
ATOM 2192 N N . LEU B 2 32 ? 147.670 29.979 51.010 1.00 51.46 26 LEU B N 1
ATOM 2193 C CA . LEU B 2 32 ? 147.415 31.416 50.933 1.00 57.76 26 LEU B CA 1
ATOM 2194 C C . LEU B 2 32 ? 148.520 32.228 51.599 1.00 66.32 26 LEU B C 1
ATOM 2195 O O . LEU B 2 32 ? 148.731 33.392 51.263 1.00 68.43 26 LEU B O 1
ATOM 2200 N N . ALA B 2 33 ? 149.215 31.611 52.549 1.00 68.74 27 ALA B N 1
ATOM 2201 C CA . ALA B 2 33 ? 150.285 32.287 53.275 1.00 60.13 27 ALA B CA 1
ATOM 2202 C C . ALA B 2 33 ? 151.339 31.301 53.762 1.00 61.85 27 ALA B C 1
ATOM 2203 O O . ALA B 2 33 ? 151.083 30.103 53.870 1.00 64.09 27 ALA B O 1
ATOM 2205 N N . LYS B 2 34 ? 152.530 31.810 54.051 1.00 60.73 28 LYS B N 1
ATOM 2206 C CA . LYS B 2 34 ? 153.580 30.990 54.636 1.00 63.70 28 LYS B CA 1
ATOM 2207 C C . LYS B 2 34 ? 153.639 31.265 56.130 1.00 61.42 28 LYS B C 1
ATOM 2208 O O . LYS B 2 34 ? 153.836 30.361 56.938 1.00 58.44 28 LYS B O 1
ATOM 2214 N N . THR B 2 35 ? 153.466 32.532 56.484 1.00 63.24 29 THR B N 1
ATOM 2215 C CA . THR B 2 35 ? 153.367 32.938 57.878 1.00 62.17 29 THR B CA 1
ATOM 2216 C C . THR B 2 35 ? 152.050 33.675 58.097 1.00 59.43 29 THR B C 1
ATOM 2217 O O . THR B 2 35 ? 151.780 34.690 57.457 1.00 58.38 29 THR B O 1
ATOM 2221 N N . CYS B 2 36 ? 151.224 33.150 58.993 1.00 54.80 30 CYS B N 1
ATOM 2222 C CA . CYS B 2 36 ? 149.928 33.753 59.272 1.00 56.83 30 CYS B CA 1
ATOM 2223 C C . CYS B 2 36 ? 149.718 33.913 60.771 1.00 56.99 30 CYS B C 1
ATOM 2224 O O . CYS B 2 36 ? 150.355 33.234 61.575 1.00 56.75 30 CYS B O 1
ATOM 2227 N N . THR B 2 37 ? 148.823 34.821 61.142 1.00 60.61 31 THR B N 1
ATOM 2228 C CA . THR B 2 37 ? 148.509 35.056 62.544 1.00 58.22 31 THR B CA 1
ATOM 2229 C C . THR B 2 37 ? 147.211 34.355 62.929 1.00 57.82 31 THR B C 1
ATOM 2230 O O . THR B 2 37 ? 146.221 34.423 62.200 1.00 59.69 31 THR B O 1
ATOM 2234 N N . LEU B 2 38 ? 147.226 33.677 64.072 1.00 54.42 32 LEU B N 1
ATOM 2235 C CA . LEU B 2 38 ? 146.045 32.986 64.584 1.00 58.46 32 LEU B CA 1
ATOM 2236 C C . LEU B 2 38 ? 145.452 33.714 65.789 1.00 65.17 32 LEU B C 1
ATOM 2237 O O . LEU B 2 38 ? 146.149 33.969 66.770 1.00 68.44 32 LEU B O 1
ATOM 2242 N N . ARG B 2 39 ? 144.168 34.054 65.712 1.00 62.38 33 ARG B N 1
ATOM 2243 C CA . ARG B 2 39 ? 143.476 34.645 66.853 1.00 67.74 33 ARG B CA 1
ATOM 2244 C C . ARG B 2 39 ? 142.664 33.595 67.603 1.00 71.46 33 ARG B C 1
ATOM 2245 O O . ARG B 2 39 ? 141.874 32.862 67.008 1.00 69.81 33 ARG B O 1
ATOM 2253 N N . ILE B 2 40 ? 142.865 33.533 68.915 1.00 73.91 34 ILE B N 1
ATOM 2254 C CA . ILE B 2 40 ? 142.116 32.616 69.762 1.00 76.13 34 ILE B CA 1
ATOM 2255 C C . ILE B 2 40 ? 141.149 33.389 70.659 1.00 80.22 34 ILE B C 1
ATOM 2256 O O . ILE B 2 40 ? 141.555 34.014 71.637 1.00 90.38 34 ILE B O 1
ATOM 2261 N N . SER B 2 41 ? 139.869 33.348 70.302 1.00 79.61 35 SER B N 1
ATOM 2262 C CA . SER B 2 41 ? 138.808 33.990 71.073 1.00 80.17 35 SER B CA 1
ATOM 2263 C C . SER B 2 41 ? 137.913 32.916 71.701 1.00 83.31 35 SER B C 1
ATOM 2264 O O . SER B 2 41 ? 137.895 31.779 71.229 1.00 82.59 35 SER B O 1
ATOM 2267 N N . PRO B 2 42 ? 137.176 33.262 72.773 1.00 87.42 36 PRO B N 1
ATOM 2268 C CA . PRO B 2 42 ? 136.390 32.239 73.475 1.00 84.81 36 PRO B CA 1
ATOM 2269 C C . PRO B 2 42 ? 135.246 31.677 72.637 1.00 80.71 36 PRO B C 1
ATOM 2270 O O . PRO B 2 42 ? 134.833 30.538 72.848 1.00 76.26 36 PRO B O 1
ATOM 2274 N N . ASP B 2 43 ? 134.748 32.474 71.697 1.00 81.31 37 ASP B N 1
ATOM 2275 C CA . ASP B 2 43 ? 133.617 32.075 70.865 1.00 79.23 37 ASP B CA 1
ATOM 2276 C C . ASP B 2 43 ? 134.049 31.589 69.485 1.00 79.36 37 ASP B C 1
ATOM 2277 O O . ASP B 2 43 ? 133.388 30.742 68.882 1.00 71.81 37 ASP B O 1
ATOM 2282 N N . LYS B 2 44 ? 135.153 32.135 68.980 1.00 76.82 38 LYS B N 1
ATOM 2283 C CA . LYS B 2 44 ? 135.558 31.877 67.597 1.00 76.87 38 LYS B CA 1
ATOM 2284 C C . LYS B 2 44 ? 137.057 31.661 67.401 1.00 74.12 38 LYS B C 1
ATOM 2285 O O . LYS B 2 44 ? 137.846 31.721 68.345 1.00 68.69 38 LYS B O 1
ATOM 2291 N N . LEU B 2 45 ? 137.433 31.408 66.152 1.00 74.74 39 LEU B N 1
ATOM 2292 C CA . LEU B 2 45 ? 138.818 31.127 65.808 1.00 76.32 39 LEU B CA 1
ATOM 2293 C C . LEU B 2 45 ? 139.179 31.835 64.497 1.00 70.78 39 LEU B C 1
ATOM 2294 O O . LEU B 2 45 ? 138.416 31.777 63.536 1.00 70.83 39 LEU B O 1
ATOM 2299 N N . ASN B 2 46 ? 140.324 32.515 64.455 1.00 65.77 40 ASN B N 1
ATOM 2300 C CA . ASN B 2 46 ? 140.644 33.355 63.297 1.00 66.23 40 ASN B CA 1
ATOM 2301 C C . ASN B 2 46 ? 142.050 33.156 62.725 1.00 62.47 40 ASN B C 1
ATOM 2302 O O . ASN B 2 46 ? 142.982 32.824 63.452 1.00 58.77 40 ASN B O 1
ATOM 2307 N N . PHE B 2 47 ? 142.186 33.354 61.415 1.00 57.68 41 PHE B N 1
ATOM 2308 C CA . PHE B 2 47 ? 143.481 33.312 60.738 1.00 52.05 41 PHE B CA 1
ATOM 2309 C C . PHE B 2 47 ? 143.680 34.594 59.945 1.00 58.02 41 PHE B C 1
ATOM 2310 O O . PHE B 2 47 ? 142.850 34.938 59.104 1.00 65.35 41 PHE B O 1
ATOM 2318 N N . ILE B 2 48 ? 144.778 35.300 60.208 1.00 53.11 42 ILE B N 1
ATOM 2319 C CA . ILE B 2 48 ? 144.999 36.617 59.611 1.00 56.24 42 ILE B CA 1
ATOM 2320 C C . ILE B 2 48 ? 146.349 36.754 58.897 1.00 62.65 42 ILE B C 1
ATOM 2321 O O . ILE B 2 48 ? 147.378 36.286 59.383 1.00 64.32 42 ILE B O 1
ATOM 2326 N N . LEU B 2 49 ? 146.326 37.408 57.740 1.00 68.03 43 LEU B N 1
ATOM 2327 C CA . LEU B 2 49 ? 147.542 37.791 57.031 1.00 70.02 43 LEU B CA 1
ATOM 2328 C C . LEU B 2 49 ? 147.412 39.228 56.534 1.00 76.58 43 LEU B C 1
ATOM 2329 O O . LEU B 2 49 ? 146.545 39.522 55.714 1.00 72.73 43 LEU B O 1
ATOM 2334 N N . CYS B 2 50 ? 148.261 40.125 57.031 1.00 85.25 44 CYS B N 1
ATOM 2335 C CA . CYS B 2 50 ? 148.178 41.534 56.646 1.00 94.43 44 CYS B CA 1
ATOM 2336 C C . CYS B 2 50 ? 149.544 42.180 56.421 1.00 105.88 44 CYS B C 1
ATOM 2337 O O . CYS B 2 50 ? 150.107 42.790 57.331 1.00 106.82 44 CYS B O 1
ATOM 2340 N N . VAL B 2 58 ? 147.989 42.805 50.221 1.00 60.91 52 VAL B N 1
ATOM 2341 C CA . VAL B 2 58 ? 147.027 41.708 50.175 1.00 68.31 52 VAL B CA 1
ATOM 2342 C C . VAL B 2 58 ? 146.710 41.181 51.569 1.00 69.85 52 VAL B C 1
ATOM 2343 O O . VAL B 2 58 ? 147.595 40.709 52.284 1.00 75.60 52 VAL B O 1
ATOM 2347 N N . SER B 2 59 ? 145.439 41.264 51.948 1.00 73.67 53 SER B N 1
ATOM 2348 C CA . SER B 2 59 ? 145.002 40.793 53.253 1.00 71.35 53 SER B CA 1
ATOM 2349 C C . SER B 2 59 ? 144.060 39.604 53.131 1.00 70.07 53 SER B C 1
ATOM 2350 O O . SER B 2 59 ? 143.296 39.495 52.172 1.00 65.17 53 SER B O 1
ATOM 2353 N N . MET B 2 60 ? 144.128 38.711 54.111 1.00 71.83 54 MET B N 1
ATOM 2354 C CA . MET B 2 60 ? 143.252 37.553 54.159 1.00 63.33 54 MET B CA 1
ATOM 2355 C C . MET B 2 60 ? 142.738 37.360 55.577 1.00 61.48 54 MET B C 1
ATOM 2356 O O . MET B 2 60 ? 143.517 37.202 56.516 1.00 65.69 54 MET B O 1
ATOM 2361 N N . TRP B 2 61 ? 141.420 37.390 55.726 1.00 61.17 55 TRP B N 1
ATOM 2362 C CA . TRP B 2 61 ? 140.786 37.233 57.027 1.00 64.17 55 TRP B CA 1
ATOM 2363 C C . TRP B 2 61 ? 139.867 36.016 57.000 1.00 65.34 55 TRP B C 1
ATOM 2364 O O . TRP B 2 61 ? 139.038 35.874 56.099 1.00 64.14 55 TRP B O 1
ATOM 2375 N N . CYS B 2 62 ? 140.025 35.134 57.981 1.00 61.70 56 CYS B N 1
ATOM 2376 C CA . CYS B 2 62 ? 139.267 33.890 58.011 1.00 63.43 56 CYS B CA 1
ATOM 2377 C C . CYS B 2 62 ? 138.718 33.614 59.405 1.00 73.82 56 CYS B C 1
ATOM 2378 O O . CYS B 2 62 ? 139.473 33.565 60.373 1.00 73.83 56 CYS B O 1
ATOM 2381 N N . GLU B 2 63 ? 137.404 33.429 59.500 1.00 75.14 57 GLU B N 1
ATOM 2382 C CA . GLU B 2 63 ? 136.747 33.225 60.789 1.00 75.05 57 GLU B CA 1
ATOM 2383 C C . GLU B 2 63 ? 136.150 31.821 60.907 1.00 77.90 57 GLU B C 1
ATOM 2384 O O . GLU B 2 63 ? 135.644 31.267 59.930 1.00 77.95 57 GLU B O 1
ATOM 2390 N N . LEU B 2 64 ? 136.222 31.251 62.108 1.00 76.42 58 LEU B N 1
ATOM 2391 C CA . LEU B 2 64 ? 135.661 29.931 62.389 1.00 69.04 58 LEU B CA 1
ATOM 2392 C C . LEU B 2 64 ? 134.718 29.990 63.582 1.00 75.22 58 LEU B C 1
ATOM 2393 O O . LEU B 2 64 ? 134.957 30.742 64.523 1.00 77.81 58 LEU B O 1
ATOM 2398 N N . GLU B 2 65 ? 133.655 29.191 63.549 1.00 76.22 59 GLU B N 1
ATOM 2399 C CA . GLU B 2 65 ? 132.795 29.032 64.718 1.00 79.37 59 GLU B CA 1
ATOM 2400 C C . GLU B 2 65 ? 133.278 27.846 65.550 1.00 76.23 59 GLU B C 1
ATOM 2401 O O . GLU B 2 65 ? 133.184 26.692 65.129 1.00 81.00 59 GLU B O 1
ATOM 2407 N N . GLN B 2 66 ? 133.798 28.152 66.735 1.00 78.49 60 GLN B N 1
ATOM 2408 C CA . GLN B 2 66 ? 134.483 27.179 67.584 1.00 75.22 60 GLN B CA 1
ATOM 2409 C C . GLN B 2 66 ? 133.654 25.951 67.955 1.00 75.14 60 GLN B C 1
ATOM 2410 O O . GLN B 2 66 ? 134.134 24.821 67.855 1.00 77.99 60 GLN B O 1
ATOM 2416 N N . GLU B 2 67 ? 132.416 26.177 68.388 1.00 74.17 61 GLU B N 1
ATOM 2417 C CA . GLU B 2 67 ? 131.556 25.095 68.863 1.00 82.33 61 GLU B CA 1
ATOM 2418 C C . GLU B 2 67 ? 131.197 24.100 67.756 1.00 79.77 61 GLU B C 1
ATOM 2419 O O . GLU B 2 67 ? 130.756 22.984 68.037 1.00 76.33 61 GLU B O 1
ATOM 2425 N N . ASN B 2 68 ? 131.392 24.505 66.503 1.00 79.99 62 ASN B N 1
ATOM 2426 C CA . ASN B 2 68 ? 131.138 23.631 65.359 1.00 75.71 62 ASN B CA 1
ATOM 2427 C C . ASN B 2 68 ? 132.229 22.587 65.144 1.00 80.01 62 ASN B C 1
ATOM 2428 O O . ASN B 2 68 ? 132.036 21.624 64.402 1.00 75.03 62 ASN B O 1
ATOM 2433 N N . PHE B 2 69 ? 133.374 22.778 65.793 1.00 85.64 63 PHE B N 1
ATOM 2434 C CA . PHE B 2 69 ? 134.539 21.936 65.540 1.00 82.33 63 PHE B CA 1
ATOM 2435 C C . PHE B 2 69 ? 134.990 21.140 66.761 1.00 79.58 63 PHE B C 1
ATOM 2436 O O . PHE B 2 69 ? 135.288 19.951 66.663 1.00 75.45 63 PHE B O 1
ATOM 2444 N N . PHE B 2 70 ? 135.035 21.802 67.911 1.00 84.63 64 PHE B N 1
ATOM 2445 C CA . PHE B 2 70 ? 135.672 21.229 69.092 1.00 82.87 64 PHE B CA 1
ATOM 2446 C C . PHE B 2 70 ? 134.686 20.676 70.115 1.00 88.11 64 PHE B C 1
ATOM 2447 O O . PHE B 2 70 ? 133.593 21.210 70.299 1.00 91.66 64 PHE B O 1
ATOM 2455 N N . ASN B 2 71 ? 135.094 19.601 70.780 1.00 93.87 65 ASN B N 1
ATOM 2456 C CA . ASN B 2 71 ? 134.321 19.026 71.870 1.00 96.74 65 ASN B CA 1
ATOM 2457 C C . ASN B 2 71 ? 134.629 19.749 73.174 1.00 94.09 65 ASN B C 1
ATOM 2458 O O . ASN B 2 71 ? 133.743 19.985 73.993 1.00 102.17 65 ASN B O 1
ATOM 2463 N N . GLU B 2 72 ? 135.897 20.099 73.356 1.00 81.27 66 GLU B N 1
ATOM 2464 C CA . GLU B 2 72 ? 136.331 20.851 74.525 1.00 80.68 66 GLU B CA 1
ATOM 2465 C C . GLU B 2 72 ? 137.039 22.125 74.080 1.00 76.57 66 GLU B C 1
ATOM 2466 O O . GLU B 2 72 ? 137.664 22.155 73.019 1.00 79.17 66 GLU B O 1
ATOM 2472 N N . PHE B 2 73 ? 136.935 23.177 74.887 1.00 74.67 67 PHE B N 1
ATOM 2473 C CA . PHE B 2 73 ? 137.502 24.471 74.522 1.00 71.84 67 PHE B CA 1
ATOM 2474 C C . PHE B 2 73 ? 137.629 25.384 75.738 1.00 77.00 67 PHE B C 1
ATOM 2475 O O . PHE B 2 73 ? 136.643 25.661 76.421 1.00 82.48 67 PHE B O 1
ATOM 2483 N N . GLN B 2 74 ? 138.848 25.845 76.005 1.00 72.74 68 GLN B N 1
ATOM 2484 C CA . GLN B 2 74 ? 139.102 26.745 77.124 1.00 74.61 68 GLN B CA 1
ATOM 2485 C C . GLN B 2 74 ? 140.018 27.887 76.699 1.00 82.99 68 GLN B C 1
ATOM 2486 O O . GLN B 2 74 ? 141.093 27.658 76.148 1.00 82.63 68 GLN B O 1
ATOM 2492 N N . MET B 2 75 ? 139.588 29.116 76.963 1.00 95.68 69 MET B N 1
ATOM 2493 C CA . MET B 2 75 ? 140.323 30.300 76.533 1.00 96.74 69 MET B CA 1
ATOM 2494 C C . MET B 2 75 ? 140.452 31.322 77.662 1.00 109.19 69 MET B C 1
ATOM 2495 O O . MET B 2 75 ? 139.458 31.695 78.289 1.00 116.08 69 MET B O 1
ATOM 2500 N N . GLU B 2 76 ? 141.680 31.771 77.915 1.00 112.12 70 GLU B N 1
ATOM 2501 C CA . GLU B 2 76 ? 141.950 32.734 78.982 1.00 115.79 70 GLU B CA 1
ATOM 2502 C C . GLU B 2 76 ? 143.083 33.696 78.622 1.00 118.12 70 GLU B C 1
ATOM 2503 O O . GLU B 2 76 ? 144.177 33.270 78.252 1.00 118.37 70 GLU B O 1
ATOM 2509 N N . GLY B 2 77 ? 142.764 34.981 78.611 1.00 121.43 71 GLY B N 1
ATOM 2510 C CA . GLY B 2 77 ? 143.720 36.025 78.315 1.00 1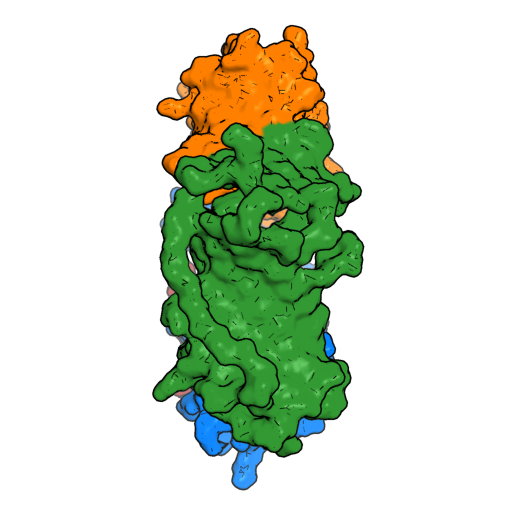28.16 71 GLY B CA 1
ATOM 2511 C C . GLY B 2 77 ? 143.515 37.082 79.369 1.00 137.88 71 GLY B C 1
ATOM 2512 O O . GLY B 2 77 ? 142.382 37.366 79.734 1.00 142.09 71 GLY B O 1
ATOM 2513 N N . VAL B 2 78 ? 144.593 37.665 79.870 1.00 135.74 72 VAL B N 1
ATOM 2514 C CA . VAL B 2 78 ? 144.530 38.365 81.139 1.00 134.90 72 VAL B CA 1
ATOM 2515 C C . VAL B 2 78 ? 143.594 39.570 81.221 1.00 137.83 72 VAL B C 1
ATOM 2516 O O . VAL B 2 78 ? 142.842 39.696 82.178 1.00 139.08 72 VAL B O 1
ATOM 2520 N N . SER B 2 79 ? 143.594 40.433 80.220 1.00 139.16 73 SER B N 1
ATOM 2521 C CA . SER B 2 79 ? 142.762 41.632 80.296 1.00 139.72 73 SER B CA 1
ATOM 2522 C C . SER B 2 79 ? 142.003 41.925 79.003 1.00 137.13 73 SER B C 1
ATOM 2523 O O . SER B 2 79 ? 140.799 42.180 79.024 1.00 133.70 73 SER B O 1
ATOM 2526 N N . ASN B 2 83 ? 139.831 39.194 76.245 1.00 141.76 77 ASN B N 1
ATOM 2527 C CA . ASN B 2 83 ? 139.329 37.845 76.036 1.00 134.84 77 ASN B CA 1
ATOM 2528 C C . ASN B 2 83 ? 139.879 37.274 74.734 1.00 123.51 77 ASN B C 1
ATOM 2529 O O . ASN B 2 83 ? 139.398 36.259 74.242 1.00 125.62 77 ASN B O 1
ATOM 2534 N N . GLU B 2 84 ? 140.895 37.932 74.182 1.00 113.39 78 GLU B N 1
ATOM 2535 C CA . GLU B 2 84 ? 141.507 37.484 72.934 1.00 101.16 78 GLU B CA 1
ATOM 2536 C C . GLU B 2 84 ? 142.964 37.059 73.126 1.00 97.51 78 GLU B C 1
ATOM 2537 O O . GLU B 2 84 ? 143.634 37.491 74.063 1.00 96.04 78 GLU B O 1
ATOM 2543 N N . ILE B 2 85 ? 143.438 36.198 72.232 1.00 94.36 79 ILE B N 1
ATOM 2544 C CA . ILE B 2 85 ? 144.835 35.783 72.209 1.00 86.75 79 ILE B CA 1
ATOM 2545 C C . ILE B 2 85 ? 145.333 35.726 70.772 1.00 71.88 79 ILE B C 1
ATOM 2546 O O . ILE B 2 85 ? 144.727 35.076 69.921 1.00 64.89 79 ILE B O 1
ATOM 2551 N N . TYR B 2 86 ? 146.434 36.419 70.506 1.00 68.99 80 TYR B N 1
ATOM 2552 C CA . TYR B 2 86 ? 147.013 36.441 69.171 1.00 70.21 80 TYR B CA 1
ATOM 2553 C C . TYR B 2 86 ? 148.391 35.793 69.161 1.00 68.89 80 TYR B C 1
ATOM 2554 O O . TYR B 2 86 ? 149.185 35.984 70.083 1.00 75.15 80 TYR B O 1
ATOM 2563 N N . LEU B 2 87 ? 148.666 35.025 68.113 1.00 67.57 81 LEU B N 1
ATOM 2564 C CA . LEU B 2 87 ? 149.983 34.433 67.909 1.00 70.35 81 LEU B CA 1
ATOM 2565 C C . LEU B 2 87 ? 150.148 34.037 66.448 1.00 66.47 81 LEU B C 1
ATOM 2566 O O . LEU B 2 87 ? 149.219 33.516 65.829 1.00 69.53 81 LEU B O 1
ATOM 2571 N N . GLU B 2 88 ? 151.324 34.292 65.889 1.00 60.03 82 GLU B N 1
ATOM 2572 C CA . GLU B 2 88 ? 151.542 33.975 64.486 1.00 60.06 82 GLU B CA 1
ATOM 2573 C C . GLU B 2 88 ? 152.338 32.688 64.321 1.00 59.67 82 GLU B C 1
ATOM 2574 O O . GLU B 2 88 ? 153.271 32.411 65.074 1.00 61.15 82 GLU B O 1
ATOM 2580 N N . LEU B 2 89 ? 151.939 31.902 63.328 1.00 63.69 83 LEU B N 1
ATOM 2581 C CA . LEU B 2 89 ? 152.560 30.618 63.034 1.00 48.72 83 LEU B CA 1
ATOM 2582 C C . LEU B 2 89 ? 153.143 30.606 61.636 1.00 52.05 83 LEU B C 1
ATOM 2583 O O . LEU B 2 89 ? 152.915 31.523 60.848 1.00 58.66 83 LEU B O 1
ATOM 2588 N N . THR B 2 90 ? 153.894 29.558 61.328 1.00 51.41 84 THR B N 1
ATOM 2589 C CA . THR B 2 90 ? 154.110 29.195 59.941 1.00 57.92 84 THR B CA 1
ATOM 2590 C C . THR B 2 90 ? 153.030 28.171 59.609 1.00 56.68 84 THR B C 1
ATOM 2591 O O . THR B 2 90 ? 152.941 27.122 60.249 1.00 56.61 84 THR B O 1
ATOM 2595 N N . SER B 2 91 ? 152.192 28.494 58.629 1.00 54.23 85 SER B N 1
ATOM 2596 C CA . SER B 2 91 ? 150.999 27.702 58.347 1.00 55.60 85 SER B CA 1
ATOM 2597 C C . SER B 2 91 ? 151.324 26.274 57.905 1.00 56.58 85 SER B C 1
ATOM 2598 O O . SER B 2 91 ? 150.516 25.363 58.094 1.00 51.89 85 SER B O 1
ATOM 2601 N N . GLU B 2 92 ? 152.503 26.079 57.325 1.00 56.33 86 GLU B N 1
ATOM 2602 C CA . GLU B 2 92 ? 152.944 24.742 56.945 1.00 58.97 86 GLU B CA 1
ATOM 2603 C C . GLU B 2 92 ? 153.040 23.827 58.165 1.00 57.52 86 GLU B C 1
ATOM 2604 O O . GLU B 2 92 ? 152.690 22.651 58.094 1.00 60.01 86 GLU B O 1
ATOM 2610 N N . ASN B 2 93 ? 153.505 24.378 59.284 1.00 57.67 87 ASN B N 1
ATOM 2611 C CA . ASN B 2 93 ? 153.656 23.615 60.520 1.00 51.58 87 ASN B CA 1
ATOM 2612 C C . ASN B 2 93 ? 152.327 23.118 61.077 1.00 51.42 87 ASN B C 1
ATOM 2613 O O . ASN B 2 93 ? 152.234 21.994 61.569 1.00 55.66 87 ASN B O 1
ATOM 2618 N N . LEU B 2 94 ? 151.299 23.956 61.005 1.00 53.19 88 LEU B N 1
ATOM 2619 C CA . LEU B 2 94 ? 149.987 23.566 61.504 1.00 53.68 88 LEU B CA 1
ATOM 2620 C C . LEU B 2 94 ? 149.327 22.549 60.580 1.00 54.92 88 LEU B C 1
ATOM 2621 O O . LEU B 2 94 ? 148.710 21.588 61.040 1.00 53.29 88 LEU B O 1
ATOM 2626 N N . SER B 2 95 ? 149.469 22.761 59.276 1.00 51.13 89 SER B N 1
ATOM 2627 C CA . SER B 2 95 ? 148.886 21.863 58.288 1.00 48.19 89 SER B CA 1
ATOM 2628 C C . SER B 2 95 ? 149.512 20.469 58.355 1.00 57.25 89 SER B C 1
ATOM 2629 O O . SER B 2 95 ? 148.798 19.468 58.358 1.00 62.07 89 SER B O 1
ATOM 2632 N N . ARG B 2 96 ? 150.840 20.407 58.415 1.00 56.58 90 ARG B N 1
ATOM 2633 C CA . ARG B 2 96 ? 151.542 19.129 58.540 1.00 59.03 90 ARG B CA 1
ATOM 2634 C C . ARG B 2 96 ? 151.074 18.348 59.764 1.00 59.53 90 ARG B C 1
ATOM 2635 O O . ARG B 2 96 ? 150.845 17.139 59.693 1.00 71.37 90 ARG B O 1
ATOM 2643 N N . ALA B 2 97 ? 150.939 19.047 60.886 1.00 53.69 91 ALA B N 1
ATOM 2644 C CA . ALA B 2 97 ? 150.556 18.418 62.144 1.00 55.15 91 ALA B CA 1
ATOM 2645 C C . ALA B 2 97 ? 149.152 17.827 62.070 1.00 62.17 91 ALA B C 1
ATOM 2646 O O . ALA B 2 97 ? 148.902 16.741 62.590 1.00 61.23 91 ALA B O 1
ATOM 2648 N N . LEU B 2 98 ? 148.239 18.547 61.423 1.00 65.25 92 LEU B N 1
ATOM 2649 C CA . LEU B 2 98 ? 146.860 18.091 61.289 1.00 63.40 92 LEU B CA 1
ATOM 2650 C C . LEU B 2 98 ? 146.746 16.884 60.360 1.00 66.99 92 LEU B C 1
ATOM 2651 O O . LEU B 2 98 ? 145.950 15.978 60.614 1.00 67.91 92 LEU B O 1
ATOM 2656 N N . LYS B 2 99 ? 147.547 16.872 59.295 1.00 70.00 93 LYS B N 1
ATOM 2657 C CA . LYS B 2 99 ? 147.502 15.809 58.285 1.00 66.33 93 LYS B CA 1
ATOM 2658 C C . LYS B 2 99 ? 147.730 14.420 58.874 1.00 73.08 93 LYS B C 1
ATOM 2659 O O . LYS B 2 99 ? 147.314 13.417 58.295 1.00 75.46 93 LYS B O 1
ATOM 2665 N N . THR B 2 100 ? 148.394 14.372 60.024 1.00 77.08 94 THR B N 1
ATOM 2666 C CA . THR B 2 100 ? 148.622 13.124 60.743 1.00 80.27 94 THR B CA 1
ATOM 2667 C C . THR B 2 100 ? 147.307 12.563 61.287 1.00 84.01 94 THR B C 1
ATOM 2668 O O . THR B 2 100 ? 147.125 11.347 61.389 1.00 86.64 94 THR B O 1
ATOM 2672 N N . ALA B 2 101 ? 146.384 13.459 61.622 1.00 80.14 95 ALA B N 1
ATOM 2673 C CA . ALA B 2 101 ? 145.103 13.059 62.190 1.00 92.00 95 ALA B CA 1
ATOM 2674 C C . ALA B 2 101 ? 144.058 12.782 61.112 1.00 96.59 95 ALA B C 1
ATOM 2675 O O . ALA B 2 101 ? 142.874 13.059 61.301 1.00 99.76 95 ALA B O 1
ATOM 2677 N N . GLN B 2 102 ? 144.494 12.231 59.985 1.00 95.83 96 GLN B N 1
ATOM 2678 C CA . GLN B 2 102 ? 143.593 11.985 58.863 1.00 96.75 96 GLN B CA 1
ATOM 2679 C C . GLN B 2 102 ? 142.490 10.990 59.226 1.00 102.03 96 GLN B C 1
ATOM 2680 O O . GLN B 2 102 ? 141.395 11.032 58.665 1.00 107.56 96 GLN B O 1
ATOM 2686 N N . ASN B 2 103 ? 142.783 10.101 60.171 1.00 103.41 97 ASN B N 1
ATOM 2687 C CA . ASN B 2 103 ? 141.813 9.112 60.629 1.00 103.19 97 ASN B CA 1
ATOM 2688 C C . ASN B 2 103 ? 141.908 8.886 62.133 1.00 105.14 97 ASN B C 1
ATOM 2689 O O . ASN B 2 103 ? 141.420 7.881 62.653 1.00 109.64 97 ASN B O 1
ATOM 2694 N N . ALA B 2 104 ? 142.535 9.833 62.822 1.00 101.22 98 ALA B N 1
ATOM 2695 C CA . ALA B 2 104 ? 142.826 9.702 64.247 1.00 98.70 98 ALA B CA 1
ATOM 2696 C C . ALA B 2 104 ? 141.574 9.556 65.111 1.00 83.95 98 ALA B C 1
ATOM 2697 O O . ALA B 2 104 ? 140.453 9.722 64.634 1.00 91.82 98 ALA B O 1
ATOM 2699 N N . ARG B 2 105 ? 141.785 9.240 66.387 1.00 82.18 99 ARG B N 1
ATOM 2700 C CA . ARG B 2 105 ? 140.696 9.059 67.342 1.00 89.98 99 ARG B CA 1
ATOM 2701 C C . ARG B 2 105 ? 140.491 10.317 68.179 1.00 93.20 99 ARG B C 1
ATOM 2702 O O . ARG B 2 105 ? 139.368 10.649 68.561 1.00 103.61 99 ARG B O 1
ATOM 2710 N N . ALA B 2 106 ? 141.588 11.007 68.470 1.00 89.01 100 ALA B N 1
ATOM 2711 C CA . ALA B 2 106 ? 141.549 12.182 69.331 1.00 78.59 100 ALA B CA 1
ATOM 2712 C C . ALA B 2 106 ? 142.537 13.246 68.864 1.00 81.12 100 ALA B C 1
ATOM 2713 O O . ALA B 2 106 ? 143.667 12.939 68.482 1.00 78.71 100 ALA B O 1
ATOM 2715 N N . LEU B 2 107 ? 142.103 14.500 68.899 1.00 77.57 101 LEU B N 1
ATOM 2716 C CA . LEU B 2 107 ? 142.947 15.614 68.494 1.00 73.57 101 LEU B CA 1
ATOM 2717 C C . LEU B 2 107 ? 142.943 16.697 69.563 1.00 69.40 101 LEU B C 1
ATOM 2718 O O . LEU B 2 107 ? 141.978 17.447 69.693 1.00 81.12 101 LEU B O 1
ATOM 2723 N N . LYS B 2 108 ? 144.028 16.777 70.322 1.00 56.02 102 LYS B N 1
ATOM 2724 C CA . LYS B 2 108 ? 144.107 17.690 71.457 1.00 67.47 102 LYS B CA 1
ATOM 2725 C C . LYS B 2 108 ? 145.101 18.824 71.209 1.00 64.68 102 LYS B C 1
ATOM 2726 O O . LYS B 2 108 ? 146.274 18.580 70.925 1.00 64.92 102 LYS B O 1
ATOM 2732 N N . ILE B 2 109 ? 144.629 20.063 71.318 1.00 62.71 103 ILE B N 1
ATOM 2733 C CA . ILE B 2 109 ? 145.474 21.231 71.085 1.00 57.65 103 ILE B CA 1
ATOM 2734 C C . ILE B 2 109 ? 145.584 22.098 72.333 1.00 65.92 103 ILE B C 1
ATOM 2735 O O . ILE B 2 109 ? 144.575 22.576 72.851 1.00 74.14 103 ILE B O 1
ATOM 2740 N N . LYS B 2 110 ? 146.808 22.301 72.813 1.00 56.83 104 LYS B N 1
ATOM 2741 C CA . LYS B 2 110 ? 147.045 23.141 73.984 1.00 63.40 104 LYS B CA 1
ATOM 2742 C C . LYS B 2 110 ? 148.306 23.988 73.808 1.00 64.97 104 LYS B C 1
ATOM 2743 O O . LYS B 2 110 ? 149.283 23.548 73.202 1.00 65.18 104 LYS B O 1
ATOM 2749 N N . LEU B 2 111 ? 148.286 25.176 74.377 1.00 63.96 105 LEU B N 1
ATOM 2750 C CA . LEU B 2 111 ? 149.422 26.056 74.398 1.00 63.46 105 LEU B CA 1
ATOM 2751 C C . LEU B 2 111 ? 150.376 25.597 75.421 1.00 70.39 105 LEU B C 1
ATOM 2752 O O . LEU B 2 111 ? 149.983 25.351 76.535 1.00 70.47 105 LEU B O 1
ATOM 2757 N N . THR B 2 112 ? 151.647 25.543 75.079 1.00 70.54 106 THR B N 1
ATOM 2758 C CA . THR B 2 112 ? 152.641 25.196 76.087 1.00 62.86 106 THR B CA 1
ATOM 2759 C C . THR B 2 112 ? 153.807 26.175 76.100 1.00 68.15 106 THR B C 1
ATOM 2760 O O . THR B 2 112 ? 153.949 27.010 75.206 1.00 66.82 106 THR B O 1
ATOM 2764 N N . ASN B 2 113 ? 154.637 26.066 77.131 1.00 73.37 107 ASN B N 1
ATOM 2765 C CA . ASN B 2 113 ? 155.871 26.834 77.205 1.00 76.87 107 ASN B CA 1
ATOM 2766 C C . ASN B 2 113 ? 156.980 25.984 77.810 1.00 80.47 107 ASN B C 1
ATOM 2767 O O . ASN B 2 113 ? 157.242 26.043 79.012 1.00 85.34 107 ASN B O 1
ATOM 2772 N N . LYS B 2 114 ? 157.619 25.184 76.964 1.00 82.00 108 LYS B N 1
ATOM 2773 C CA . LYS B 2 114 ? 158.701 24.309 77.392 1.00 82.38 108 LYS B CA 1
ATOM 2774 C C . LYS B 2 114 ? 160.050 24.971 77.142 1.00 86.01 108 LYS B C 1
ATOM 2775 O O . LYS B 2 114 ? 160.513 25.781 77.946 1.00 88.34 108 LYS B O 1
ATOM 2781 N N . HIS B 2 115 ? 160.675 24.623 76.022 1.00 86.86 109 HIS B N 1
ATOM 2782 C CA . HIS B 2 115 ? 161.932 25.243 75.618 1.00 89.10 109 HIS B CA 1
ATOM 2783 C C . HIS B 2 115 ? 161.643 26.657 75.131 1.00 83.78 109 HIS B C 1
ATOM 2784 O O . HIS B 2 115 ? 162.362 27.605 75.449 1.00 82.47 109 HIS B O 1
ATOM 2791 N N . PHE B 2 116 ? 160.574 26.780 74.353 1.00 85.27 110 PHE B N 1
ATOM 2792 C CA . PHE B 2 116 ? 160.054 28.070 73.929 1.00 74.33 110 PHE B CA 1
ATOM 2793 C C . PHE B 2 116 ? 158.538 27.950 73.810 1.00 72.27 110 PHE B C 1
ATOM 2794 O O . PHE B 2 116 ? 158.024 26.839 73.682 1.00 74.44 110 PHE B O 1
ATOM 2802 N N . PRO B 2 117 ? 157.814 29.082 73.881 1.00 73.65 111 PRO B N 1
ATOM 2803 C CA . PRO B 2 117 ? 156.351 29.005 73.780 1.00 67.62 111 PRO B CA 1
ATOM 2804 C C . PRO B 2 117 ? 155.898 28.355 72.469 1.00 72.09 111 PRO B C 1
ATOM 2805 O O . PRO B 2 117 ? 156.258 28.825 71.377 1.00 62.45 111 PRO B O 1
ATOM 2809 N N . CYS B 2 118 ? 155.132 27.271 72.582 1.00 70.06 112 CYS B N 1
ATOM 2810 C CA . CYS B 2 118 ? 154.674 26.517 71.411 1.00 63.18 112 CYS B CA 1
ATOM 2811 C C . CYS B 2 118 ? 153.153 26.353 71.353 1.00 56.32 112 CYS B C 1
ATOM 2812 O O . CYS B 2 118 ? 152.437 26.639 72.319 1.00 64.12 112 CYS B O 1
ATOM 2815 N N . LEU B 2 119 ? 152.664 25.901 70.205 1.00 53.02 113 LEU B N 1
ATOM 2816 C CA . LEU B 2 119 ? 151.281 25.464 70.088 1.00 58.45 113 LEU B CA 1
ATOM 2817 C C . LEU B 2 119 ? 151.289 23.960 69.877 1.00 55.83 113 LEU B C 1
ATOM 2818 O O . LEU B 2 119 ? 151.518 23.492 68.772 1.00 59.54 113 LEU B O 1
ATOM 2823 N N . THR B 2 120 ? 151.060 23.200 70.941 1.00 57.54 114 THR B N 1
ATOM 2824 C CA . THR B 2 120 ? 151.245 21.751 70.880 1.00 53.72 114 THR B CA 1
ATOM 2825 C C . THR B 2 120 ? 149.991 21.001 70.446 1.00 58.73 114 THR B C 1
ATOM 2826 O O . THR B 2 120 ? 148.915 21.165 71.022 1.00 58.39 114 THR B O 1
ATOM 2830 N N . VAL B 2 121 ? 150.148 20.169 69.425 1.00 54.36 115 VAL B N 1
ATOM 2831 C CA . VAL B 2 121 ? 149.065 19.333 68.937 1.00 58.96 115 VAL B CA 1
ATOM 2832 C C . VAL B 2 121 ? 149.350 17.878 69.271 1.00 61.49 115 VAL B C 1
ATOM 2833 O O . VAL B 2 121 ? 150.286 17.285 68.733 1.00 58.65 115 VAL B O 1
ATOM 2837 N N . SER B 2 122 ? 148.550 17.315 70.172 1.00 62.43 116 SER B N 1
ATOM 2838 C CA . SER B 2 122 ? 148.660 15.905 70.527 1.00 58.02 116 SER B CA 1
ATOM 2839 C C . SER B 2 122 ? 147.672 15.082 69.716 1.00 58.27 116 SER B C 1
ATOM 2840 O O . SER B 2 122 ? 146.511 15.462 69.572 1.00 65.28 116 SER B O 1
ATOM 2843 N N . VAL B 2 123 ? 148.133 13.956 69.185 1.00 59.64 117 VAL B N 1
ATOM 2844 C CA . VAL B 2 123 ? 147.274 13.107 68.369 1.00 66.97 117 VAL B CA 1
ATOM 2845 C C . VAL B 2 123 ? 147.289 11.658 68.844 1.00 67.43 117 VAL B C 1
ATOM 2846 O O . VAL B 2 123 ? 148.344 11.027 68.906 1.00 64.95 117 VAL B O 1
ATOM 2850 N N . GLU B 2 124 ? 146.113 11.141 69.189 1.00 75.77 118 GLU B N 1
ATOM 2851 C CA . GLU B 2 124 ? 145.944 9.712 69.421 1.00 72.24 118 GLU B CA 1
ATOM 2852 C C . GLU B 2 124 ? 145.764 9.015 68.087 1.00 77.11 118 GLU B C 1
ATOM 2853 O O . GLU B 2 124 ? 144.641 8.886 67.599 1.00 83.49 118 GLU B O 1
ATOM 2859 N N . LEU B 2 125 ? 146.815 8.468 67.529 1.00 81.57 119 LEU B N 1
ATOM 2860 C CA . LEU B 2 125 ? 146.627 7.759 66.293 1.00 85.83 119 LEU B CA 1
ATOM 2861 C C . LEU B 2 125 ? 145.861 6.468 66.473 1.00 86.23 119 LEU B C 1
ATOM 2862 O O . LEU B 2 125 ? 145.737 5.956 67.568 1.00 84.82 119 LEU B O 1
ATOM 2867 N N . LEU B 2 126 ? 145.332 5.996 65.362 1.00 94.22 120 LEU B N 1
ATOM 2868 C CA . LEU B 2 126 ? 144.455 4.866 65.336 1.00 96.99 120 LEU B CA 1
ATOM 2869 C C . LEU B 2 126 ? 145.236 3.710 65.856 1.00 96.46 120 LEU B C 1
ATOM 2870 O O . LEU B 2 126 ? 146.263 3.363 65.310 1.00 93.18 120 LEU B O 1
ATOM 2875 N N . SER B 2 127 ? 144.690 3.044 66.855 1.00 98.69 121 SER B N 1
ATOM 2876 C CA . SER B 2 127 ? 145.404 1.962 67.448 1.00 98.93 121 SER B CA 1
ATOM 2877 C C . SER B 2 127 ? 145.128 0.852 66.495 1.00 102.44 121 SER B C 1
ATOM 2878 O O . SER B 2 127 ? 144.010 0.383 66.369 1.00 99.95 121 SER B O 1
ATOM 2881 N N . MET B 2 128 ? 146.177 0.398 65.835 1.00 97.95 122 MET B N 1
ATOM 2882 C CA . MET B 2 128 ? 146.081 -0.685 64.888 1.00 101.68 122 MET B CA 1
ATOM 2883 C C . MET B 2 128 ? 145.614 -1.829 65.737 1.00 98.21 122 MET B C 1
ATOM 2884 O O . MET B 2 128 ? 144.811 -2.656 65.366 1.00 97.58 122 MET B O 1
ATOM 2889 N N . SER B 2 129 ? 146.170 -1.817 66.922 1.00 92.37 123 SER B N 1
ATOM 2890 C CA . SER B 2 129 ? 145.734 -2.687 68.004 1.00 97.61 123 SER B CA 1
ATOM 2891 C C . SER B 2 129 ? 146.511 -2.339 69.263 1.00 94.22 123 SER B C 1
ATOM 2892 O O . SER B 2 129 ? 147.384 -1.470 69.240 1.00 90.04 123 SER B O 1
ATOM 2895 N N . SER B 2 130 ? 146.172 -3.015 70.356 1.00 93.43 124 SER B N 1
ATOM 2896 C CA . SER B 2 130 ? 146.978 -2.993 71.570 1.00 94.14 124 SER B CA 1
ATOM 2897 C C . SER B 2 130 ? 147.088 -1.610 72.207 1.00 90.60 124 SER B C 1
ATOM 2898 O O . SER B 2 130 ? 146.191 -1.175 72.931 1.00 82.94 124 SER B O 1
ATOM 2901 N N . SER B 2 131 ? 148.197 -0.927 71.936 1.00 91.69 125 SER B N 1
ATOM 2902 C CA . SER B 2 131 ? 148.499 0.340 72.594 1.00 89.07 125 SER B CA 1
ATOM 2903 C C . SER B 2 131 ? 148.158 1.556 71.740 1.00 91.76 125 SER B C 1
ATOM 2904 O O . SER B 2 131 ? 147.872 1.440 70.547 1.00 89.23 125 SER B O 1
ATOM 2907 N N . SER B 2 132 ? 148.197 2.726 72.368 1.00 91.13 126 SER B N 1
ATOM 2908 C CA . SER B 2 132 ? 147.916 3.977 71.679 1.00 93.75 126 SER B CA 1
ATOM 2909 C C . SER B 2 132 ? 149.175 4.538 71.030 1.00 88.52 126 SER B C 1
ATOM 2910 O O . SER B 2 132 ? 150.226 4.632 71.665 1.00 86.16 126 SER B O 1
ATOM 2913 N N . ARG B 2 133 ? 149.063 4.895 69.756 1.00 87.89 127 ARG B N 1
ATOM 2914 C CA . ARG B 2 133 ? 150.133 5.594 69.060 1.00 81.17 127 ARG B CA 1
ATOM 2915 C C . ARG B 2 133 ? 149.959 7.088 69.292 1.00 76.09 127 ARG B C 1
ATOM 2916 O O . ARG B 2 133 ? 148.967 7.672 68.858 1.00 73.72 127 ARG B O 1
ATOM 2924 N N . ILE B 2 134 ? 150.913 7.706 69.977 1.00 67.09 128 ILE B N 1
ATOM 2925 C CA . ILE B 2 134 ? 150.781 9.116 70.328 1.00 67.02 128 ILE B CA 1
ATOM 2926 C C . ILE B 2 134 ? 151.818 10.002 69.650 1.00 67.34 128 ILE B C 1
ATOM 2927 O O . ILE B 2 134 ? 153.016 9.872 69.897 1.00 73.96 128 ILE B O 1
ATOM 2932 N N . VAL B 2 135 ? 151.348 10.911 68.803 1.00 65.18 129 VAL B N 1
ATOM 2933 C CA . VAL B 2 135 ? 152.227 11.883 68.167 1.00 61.76 129 VAL B CA 1
ATOM 2934 C C . VAL B 2 135 ? 152.101 13.236 68.850 1.00 57.46 129 VAL B C 1
ATOM 2935 O O . VAL B 2 135 ? 151.015 13.629 69.273 1.00 57.02 129 VAL B O 1
ATOM 2939 N N . THR B 2 136 ? 153.217 13.947 68.955 1.00 56.45 130 THR B N 1
ATOM 2940 C CA . THR B 2 136 ? 153.207 15.269 69.556 1.00 53.57 130 THR B CA 1
ATOM 2941 C C . THR B 2 136 ? 154.018 16.255 68.726 1.00 52.97 130 THR B C 1
ATOM 2942 O O . THR B 2 136 ? 155.230 16.098 68.556 1.00 59.88 130 THR B O 1
ATOM 2946 N N . HIS B 2 137 ? 153.335 17.269 68.206 1.00 51.30 131 HIS B N 1
ATOM 2947 C CA . HIS B 2 137 ? 153.982 18.314 67.430 1.00 48.56 131 HIS B CA 1
ATOM 2948 C C . HIS B 2 137 ? 154.082 19.595 68.243 1.00 54.13 131 HIS B C 1
ATOM 2949 O O . HIS B 2 137 ? 153.066 20.170 68.634 1.00 58.60 131 HIS B O 1
ATOM 2956 N N . ASP B 2 138 ? 155.308 20.035 68.501 1.00 52.02 132 ASP B N 1
ATOM 2957 C CA . ASP B 2 138 ? 155.536 21.327 69.132 1.00 50.99 132 ASP B CA 1
ATOM 2958 C C . ASP B 2 138 ? 155.684 22.412 68.068 1.00 54.28 132 ASP B C 1
ATOM 2959 O O . ASP B 2 138 ? 156.771 22.617 67.528 1.00 52.88 132 ASP B O 1
ATOM 2964 N N . ILE B 2 139 ? 154.583 23.093 67.762 1.00 54.04 133 ILE B N 1
ATOM 2965 C CA . ILE B 2 139 ? 154.589 24.175 66.781 1.00 52.53 133 ILE B CA 1
ATOM 2966 C C . ILE B 2 139 ? 155.039 25.485 67.420 1.00 52.16 133 ILE B C 1
ATOM 2967 O O . ILE B 2 139 ? 154.349 26.015 68.290 1.00 53.21 133 ILE B O 1
ATOM 2972 N N . PRO B 2 140 ? 156.196 26.014 66.988 1.00 53.09 134 PRO B N 1
ATOM 2973 C CA . PRO B 2 140 ? 156.721 27.279 67.519 1.00 57.00 134 PRO B CA 1
ATOM 2974 C C . PRO B 2 140 ? 155.803 28.464 67.215 1.00 51.18 134 PRO B C 1
ATOM 2975 O O . PRO B 2 140 ? 155.275 28.553 66.108 1.00 53.51 134 PRO B O 1
ATOM 2979 N N . ILE B 2 141 ? 155.611 29.354 68.186 1.00 55.18 135 ILE B N 1
ATOM 2980 C CA . ILE B 2 141 ? 154.711 30.492 68.007 1.00 54.89 135 ILE B CA 1
ATOM 2981 C C . ILE B 2 141 ? 155.392 31.828 68.305 1.00 61.69 135 ILE B C 1
ATOM 2982 O O . ILE B 2 141 ? 156.564 31.877 68.679 1.00 66.55 135 ILE B O 1
ATOM 2987 N N . LYS B 2 142 ? 154.638 32.908 68.123 1.00 64.24 136 LYS B N 1
ATOM 2988 C CA . LYS B 2 142 ? 155.091 34.258 68.441 1.00 63.92 136 LYS B CA 1
ATOM 2989 C C . LYS B 2 142 ? 153.930 35.056 69.035 1.00 67.31 136 LYS B C 1
ATOM 2990 O O . LYS B 2 142 ? 152.989 35.412 68.327 1.00 69.61 136 LYS B O 1
ATOM 2996 N N . VAL B 2 143 ? 153.995 35.326 70.336 1.00 71.80 137 VAL B N 1
ATOM 2997 C CA . VAL B 2 143 ? 152.931 36.053 71.020 1.00 67.40 137 VAL B CA 1
ATOM 2998 C C . VAL B 2 143 ? 152.898 37.511 70.576 1.00 71.76 137 VAL B C 1
ATOM 2999 O O . VAL B 2 143 ? 153.942 38.115 70.331 1.00 74.57 137 VAL B O 1
ATOM 3003 N N . ILE B 2 144 ? 151.698 38.071 70.474 1.00 65.58 138 ILE B N 1
ATOM 3004 C CA . ILE B 2 144 ? 151.534 39.447 70.024 1.00 71.89 138 ILE B CA 1
ATOM 3005 C C . ILE B 2 144 ? 150.923 40.310 71.127 1.00 71.77 138 ILE B C 1
ATOM 3006 O O . ILE B 2 144 ? 149.862 39.980 71.657 1.00 75.50 138 ILE B O 1
ATOM 3011 N N . PRO B 2 145 ? 151.599 41.418 71.480 1.00 71.33 139 PRO B N 1
ATOM 3012 C CA . PRO B 2 145 ? 151.115 42.343 72.514 1.00 78.14 139 PRO B CA 1
ATOM 3013 C C . PRO B 2 145 ? 149.894 43.146 72.061 1.00 81.84 139 PRO B C 1
ATOM 3014 O O . PRO B 2 145 ? 149.741 43.395 70.865 1.00 82.28 139 PRO B O 1
ATOM 3018 N N . ARG B 2 146 ? 149.053 43.555 73.011 1.00 80.33 140 ARG B N 1
ATOM 3019 C CA . ARG B 2 146 ? 147.800 44.251 72.710 1.00 86.66 140 ARG B CA 1
ATOM 3020 C C . ARG B 2 146 ? 148.025 45.547 71.928 1.00 84.29 140 ARG B C 1
ATOM 3021 O O . ARG B 2 146 ? 147.114 46.050 71.269 1.00 82.61 140 ARG B O 1
ATOM 3029 N N . LYS B 2 147 ? 149.242 46.080 71.995 1.00 80.62 141 LYS B N 1
ATOM 3030 C CA . LYS B 2 147 ? 149.588 47.293 71.265 1.00 84.78 141 LYS B CA 1
ATOM 3031 C C . LYS B 2 147 ? 149.516 47.081 69.755 1.00 86.14 141 LYS B C 1
ATOM 3032 O O . LYS B 2 147 ? 149.428 48.040 68.987 1.00 86.53 141 LYS B O 1
ATOM 3038 N N . LEU B 2 148 ? 149.546 45.821 69.335 1.00 83.76 142 LEU B N 1
ATOM 3039 C CA . LEU B 2 148 ? 149.524 45.494 67.916 1.00 78.41 142 LEU B CA 1
ATOM 3040 C C . LEU B 2 148 ? 148.199 44.870 67.482 1.00 70.52 142 LEU B C 1
ATOM 3041 O O . LEU B 2 148 ? 147.939 44.734 66.288 1.00 66.73 142 LEU B O 1
ATOM 3046 N N . TRP B 2 149 ? 147.361 44.503 68.449 1.00 71.94 143 TRP B N 1
ATOM 3047 C CA . TRP B 2 149 ? 146.075 43.869 68.152 1.00 73.55 143 TRP B CA 1
ATOM 3048 C C . TRP B 2 149 ? 145.182 44.768 67.302 1.00 74.58 143 TRP B C 1
ATOM 3049 O O . TRP B 2 149 ? 144.454 44.289 66.433 1.00 74.56 143 TRP B O 1
ATOM 3060 N N . LYS B 2 150 ? 145.244 46.072 67.557 1.00 85.38 144 LYS B N 1
ATOM 3061 C CA . LYS B 2 150 ? 144.430 47.038 66.828 1.00 84.95 144 LYS B CA 1
ATOM 3062 C C . LYS B 2 150 ? 144.772 47.056 65.339 1.00 81.45 144 LYS B C 1
ATOM 3063 O O . LYS B 2 150 ? 143.891 47.217 64.493 1.00 88.48 144 LYS B O 1
ATOM 3069 N N . ASP B 2 151 ? 146.052 46.878 65.025 1.00 80.60 145 ASP B N 1
ATOM 3070 C CA . ASP B 2 151 ? 146.521 46.905 63.642 1.00 83.29 145 ASP B CA 1
ATOM 3071 C C . ASP B 2 151 ? 146.386 45.540 62.977 1.00 79.53 145 ASP B C 1
ATOM 3072 O O . ASP B 2 151 ? 146.950 45.299 61.911 1.00 82.02 145 ASP B O 1
ATOM 3077 N N . LEU B 2 152 ? 145.634 44.649 63.612 1.00 76.78 146 LEU B N 1
ATOM 3078 C CA . LEU B 2 152 ? 145.548 43.266 63.167 1.00 70.43 146 LEU B CA 1
ATOM 3079 C C . LEU B 2 152 ? 144.093 42.816 63.108 1.00 75.89 146 LEU B C 1
ATOM 3080 O O . LEU B 2 152 ? 143.793 41.625 63.188 1.00 74.07 146 LEU B O 1
ATOM 3085 N N . GLN B 2 153 ? 143.189 43.778 62.964 1.00 85.10 147 GLN B N 1
ATOM 3086 C CA . GLN B 2 153 ? 141.762 43.487 62.992 1.00 81.89 147 GLN B CA 1
ATOM 3087 C C . GLN B 2 153 ? 141.211 43.261 61.588 1.00 82.44 147 GLN B C 1
ATOM 3088 O O . GLN B 2 153 ? 141.881 43.546 60.595 1.00 87.54 147 GLN B O 1
ATOM 3094 N N . GLU B 2 154 ? 139.988 42.742 61.521 1.00 83.19 148 GLU B N 1
ATOM 3095 C CA . GLU B 2 154 ? 139.317 42.483 60.252 1.00 84.41 148 GLU B CA 1
ATOM 3096 C C . GLU B 2 154 ? 139.154 43.758 59.437 1.00 91.02 148 GLU B C 1
ATOM 3097 O O . GLU B 2 154 ? 138.498 44.700 59.879 1.00 96.26 148 GLU B O 1
ATOM 3103 N N . PRO B 2 155 ? 139.758 43.792 58.240 1.00 94.94 149 PRO B N 1
ATOM 3104 C CA . PRO B 2 155 ? 139.639 44.953 57.350 1.00 97.64 149 PRO B CA 1
ATOM 3105 C C . PRO B 2 155 ? 138.190 45.243 56.965 1.00 99.85 149 PRO B C 1
ATOM 3106 O O . PRO B 2 155 ? 137.549 44.421 56.309 1.00 98.88 149 PRO B O 1
ATOM 3110 N N . VAL B 2 156 ? 137.687 46.400 57.385 1.00 110.21 150 VAL B N 1
ATOM 3111 C CA . VAL B 2 156 ? 136.321 46.819 57.085 1.00 112.48 150 VAL B CA 1
ATOM 3112 C C . VAL B 2 156 ? 136.094 46.881 55.577 1.00 119.81 150 VAL B C 1
ATOM 3113 O O . VAL B 2 156 ? 137.020 47.164 54.822 1.00 120.21 150 VAL B O 1
ATOM 3117 N N . VAL B 2 157 ? 134.873 46.566 55.149 1.00 122.29 151 VAL B N 1
ATOM 3118 C CA . VAL B 2 157 ? 134.476 46.714 53.754 1.00 125.56 151 VAL B CA 1
ATOM 3119 C C . VAL B 2 157 ? 133.821 48.077 53.530 1.00 129.93 151 VAL B C 1
ATOM 3120 O O . VAL B 2 157 ? 132.607 48.214 53.696 1.00 131.52 151 VAL B O 1
ATOM 3124 N N . PRO B 2 158 ? 134.617 49.092 53.153 1.00 132.72 152 PRO B N 1
ATOM 3125 C CA . PRO B 2 158 ? 134.038 50.421 52.943 1.00 134.75 152 PRO B CA 1
ATOM 3126 C C . PRO B 2 158 ? 133.176 50.432 51.686 1.00 136.08 152 PRO B C 1
ATOM 3127 O O . PRO B 2 158 ? 133.710 50.243 50.593 1.00 141.04 152 PRO B O 1
ATOM 3131 N N . ASP B 2 159 ? 131.873 50.651 51.867 1.00 123.61 153 ASP B N 1
ATOM 3132 C CA . ASP B 2 159 ? 130.841 50.491 50.833 1.00 112.20 153 ASP B CA 1
ATOM 3133 C C . ASP B 2 159 ? 131.327 50.648 49.390 1.00 103.58 153 ASP B C 1
ATOM 3134 O O . ASP B 2 159 ? 131.749 51.730 48.980 1.00 100.33 153 ASP B O 1
ATOM 3139 N N . PRO B 2 160 ? 131.271 49.549 48.622 1.00 93.06 154 PRO B N 1
ATOM 3140 C CA . PRO B 2 160 ? 131.851 49.451 47.278 1.00 87.69 154 PRO B CA 1
ATOM 3141 C C . PRO B 2 160 ? 131.022 50.142 46.198 1.00 85.70 154 PRO B C 1
ATOM 3142 O O . PRO B 2 160 ? 129.876 50.515 46.444 1.00 89.77 154 PRO B O 1
ATOM 3146 N N . ASP B 2 161 ? 131.608 50.311 45.014 1.00 81.66 155 ASP B N 1
ATOM 3147 C CA . ASP B 2 161 ? 130.882 50.832 43.861 1.00 76.11 155 ASP B CA 1
ATOM 3148 C C . ASP B 2 161 ? 129.910 49.779 43.339 1.00 74.82 155 ASP B C 1
ATOM 3149 O O . ASP B 2 161 ? 128.725 50.052 43.138 1.00 77.89 155 ASP B O 1
ATOM 3154 N N . VAL B 2 162 ? 130.427 48.572 43.125 1.00 71.90 156 VAL B N 1
ATOM 3155 C CA . VAL B 2 162 ? 129.630 47.458 42.618 1.00 73.21 156 VAL B CA 1
ATOM 3156 C C . VAL B 2 162 ? 129.775 46.220 43.505 1.00 68.17 156 VAL B C 1
ATOM 3157 O O . VAL B 2 162 ? 130.873 45.902 43.961 1.00 66.05 156 VAL B O 1
ATOM 3161 N N . SER B 2 163 ? 128.662 45.534 43.752 1.00 67.12 157 SER B N 1
ATOM 3162 C CA . SER B 2 163 ? 128.673 44.249 44.448 1.00 67.06 157 SER B CA 1
ATOM 3163 C C . SER B 2 163 ? 127.959 43.211 43.593 1.00 73.50 157 SER B C 1
ATOM 3164 O O . SER B 2 163 ? 126.777 43.367 43.292 1.00 81.72 157 SER B O 1
ATOM 3167 N N . ILE B 2 164 ? 128.671 42.159 43.198 1.00 71.41 158 ILE B N 1
ATOM 3168 C CA . ILE B 2 164 ? 128.109 41.155 42.298 1.00 70.76 158 ILE B CA 1
ATOM 3169 C C . ILE B 2 164 ? 128.469 39.735 42.743 1.00 68.09 158 ILE B C 1
ATOM 3170 O O . ILE B 2 164 ? 129.578 39.487 43.212 1.00 70.96 158 ILE B O 1
ATOM 3175 N N . TYR B 2 165 ? 127.522 38.810 42.615 1.00 66.80 159 TYR B N 1
ATOM 3176 C CA . TYR B 2 165 ? 127.784 37.412 42.944 1.00 67.72 159 TYR B CA 1
ATOM 3177 C C . TYR B 2 165 ? 128.791 36.808 41.967 1.00 70.09 159 TYR B C 1
ATOM 3178 O O . TYR B 2 165 ? 128.604 36.869 40.753 1.00 66.08 159 TYR B O 1
ATOM 3187 N N . LEU B 2 166 ? 129.863 36.236 42.505 1.00 74.76 160 LEU B N 1
ATOM 3188 C CA . LEU B 2 166 ? 130.896 35.612 41.686 1.00 65.19 160 LEU B CA 1
ATOM 3189 C C . LEU B 2 166 ? 130.355 34.408 40.927 1.00 64.82 160 LEU B C 1
ATOM 3190 O O . LEU B 2 166 ? 129.484 33.695 41.425 1.00 62.21 160 LEU B O 1
ATOM 3195 N N . PRO B 2 167 ? 130.870 34.180 39.711 1.00 64.71 161 PRO B N 1
ATOM 3196 C CA . PRO B 2 167 ? 130.528 32.979 38.941 1.00 61.79 161 PRO B CA 1
ATOM 3197 C C . PRO B 2 167 ? 131.185 31.726 39.520 1.00 57.96 161 PRO B C 1
ATOM 3198 O O . PRO B 2 167 ? 131.784 31.790 40.593 1.00 59.86 161 PRO B O 1
ATOM 3202 N N . VAL B 2 168 ? 131.067 30.602 38.818 1.00 61.37 162 VAL B N 1
ATOM 3203 C CA . VAL B 2 168 ? 131.691 29.356 39.257 1.00 60.96 162 VAL B CA 1
ATOM 3204 C C . VAL B 2 168 ? 133.204 29.527 39.331 1.00 61.81 162 VAL B C 1
ATOM 3205 O O . VAL B 2 168 ? 133.857 29.712 38.305 1.00 64.94 162 VAL B O 1
ATOM 3209 N N . LEU B 2 169 ? 133.754 29.463 40.543 1.00 57.28 163 LEU B N 1
ATOM 3210 C CA . LEU B 2 169 ? 135.179 29.721 40.764 1.00 58.31 163 LEU B CA 1
ATOM 3211 C C . LEU B 2 169 ? 136.098 28.827 39.928 1.00 60.09 163 LEU B C 1
ATOM 3212 O O . LEU B 2 169 ? 137.173 29.258 39.517 1.00 56.08 163 LEU B O 1
ATOM 3217 N N . LYS B 2 170 ? 135.678 27.590 39.676 1.00 60.76 164 LYS B N 1
ATOM 3218 C CA . LYS B 2 170 ? 136.466 26.678 38.853 1.00 61.04 164 LYS B CA 1
ATOM 3219 C C . LYS B 2 170 ? 136.634 27.234 37.445 1.00 61.57 164 LYS B C 1
ATOM 3220 O O . LYS B 2 170 ? 137.711 27.147 36.857 1.00 58.28 164 LYS B O 1
ATOM 3226 N N . THR B 2 171 ? 135.560 27.812 36.915 1.00 60.47 165 THR B N 1
ATOM 3227 C CA . THR B 2 171 ? 135.586 28.413 35.588 1.00 56.94 165 THR B CA 1
ATOM 3228 C C . THR B 2 171 ? 136.451 29.671 35.586 1.00 56.72 165 THR B C 1
ATOM 3229 O O . THR B 2 171 ? 137.224 29.899 34.654 1.00 59.34 165 THR B O 1
ATOM 3233 N N . MET B 2 172 ? 136.325 30.481 36.634 1.00 51.62 166 MET B N 1
ATOM 3234 C CA . MET B 2 172 ? 137.176 31.656 36.796 1.00 56.00 166 MET B CA 1
ATOM 3235 C C . MET B 2 172 ? 138.643 31.255 36.856 1.00 52.52 166 MET B C 1
ATOM 3236 O O . MET B 2 172 ? 139.471 31.773 36.108 1.00 53.64 166 MET B O 1
ATOM 3241 N N . LYS B 2 173 ? 138.947 30.328 37.757 1.00 56.18 167 LYS B N 1
ATOM 3242 C CA . LYS B 2 173 ? 140.297 29.802 37.933 1.00 56.39 167 LYS B CA 1
ATOM 3243 C C . LYS B 2 173 ? 140.866 29.271 36.622 1.00 53.08 167 LYS B C 1
ATOM 3244 O O . LYS B 2 173 ? 142.035 29.483 36.315 1.00 48.30 167 LYS B O 1
ATOM 3250 N N . SER B 2 174 ? 140.033 28.591 35.844 1.00 54.99 168 SER B N 1
ATOM 3251 C CA . SER B 2 174 ? 140.484 28.024 34.580 1.00 53.83 168 SER B CA 1
ATOM 3252 C C . SER B 2 174 ? 140.865 29.122 33.588 1.00 54.41 168 SER B C 1
ATOM 3253 O O . SER B 2 174 ? 141.870 29.010 32.887 1.00 52.94 168 SER B O 1
ATOM 3256 N N . VAL B 2 175 ? 140.064 30.185 33.541 1.00 55.72 169 VAL B N 1
ATOM 3257 C CA . VAL B 2 175 ? 140.310 31.298 32.626 1.00 49.70 169 VAL B CA 1
ATOM 3258 C C . VAL B 2 175 ? 141.510 32.127 33.069 1.00 54.72 169 VAL B C 1
ATOM 3259 O O . VAL B 2 175 ? 142.340 32.528 32.251 1.00 55.34 169 VAL B O 1
ATOM 3263 N N . VAL B 2 176 ? 141.594 32.385 34.369 1.00 47.52 170 VAL B N 1
ATOM 3264 C CA . VAL B 2 176 ? 142.695 33.164 34.919 1.00 49.21 170 VAL B CA 1
ATOM 3265 C C . VAL B 2 176 ? 144.033 32.449 34.704 1.00 50.61 170 VAL B C 1
ATOM 3266 O O . VAL B 2 176 ? 145.047 33.087 34.425 1.00 44.38 170 VAL B O 1
ATOM 3270 N N . GLU B 2 177 ? 144.022 31.123 34.806 1.00 53.36 171 GLU B N 1
ATOM 3271 C CA . GLU B 2 177 ? 145.230 30.321 34.617 1.00 53.84 171 GLU B CA 1
ATOM 3272 C C . GLU B 2 177 ? 145.885 30.550 33.262 1.00 54.21 171 GLU B C 1
ATOM 3273 O O . GLU B 2 177 ? 147.101 30.722 33.175 1.00 59.98 171 GLU B O 1
ATOM 3279 N N . LYS B 2 178 ? 145.080 30.546 32.206 1.00 45.99 172 LYS B N 1
ATOM 3280 C CA . LYS B 2 178 ? 145.611 30.707 30.859 1.00 51.12 172 LYS B CA 1
ATOM 3281 C C . LYS B 2 178 ? 146.042 32.149 30.599 1.00 52.94 172 LYS B C 1
ATOM 3282 O O . LYS B 2 178 ? 147.029 32.389 29.906 1.00 57.08 172 LYS B O 1
ATOM 3288 N N . MET B 2 179 ? 145.306 33.106 31.157 1.00 52.51 173 MET B N 1
ATOM 3289 C CA . MET B 2 179 ? 145.647 34.518 31.002 1.00 51.81 173 MET B CA 1
ATOM 3290 C C . MET B 2 179 ? 146.995 34.848 31.643 1.00 52.21 173 MET B C 1
ATOM 3291 O O . MET B 2 179 ? 147.738 35.687 31.137 1.00 53.44 173 MET B O 1
ATOM 3296 N N . LYS B 2 180 ? 147.304 34.184 32.754 1.00 58.03 174 LYS B N 1
ATOM 3297 C CA . LYS B 2 180 ? 148.563 34.401 33.466 1.00 59.87 174 LYS B CA 1
ATOM 3298 C C . LYS B 2 180 ? 149.775 34.118 32.584 1.00 56.75 174 LYS B C 1
ATOM 3299 O O . LYS B 2 180 ? 150.807 34.783 32.697 1.00 63.50 174 LYS B O 1
ATOM 3305 N N . ASN B 2 181 ? 149.640 33.134 31.700 1.00 57.50 175 ASN B N 1
ATOM 3306 C CA . ASN B 2 181 ? 150.724 32.743 30.805 1.00 56.76 175 ASN B CA 1
ATOM 3307 C C . ASN B 2 181 ? 151.029 33.812 29.766 1.00 60.17 175 ASN B C 1
ATOM 3308 O O . ASN B 2 181 ? 152.029 33.728 29.052 1.00 68.76 175 ASN B O 1
ATOM 3313 N N . ILE B 2 182 ? 150.168 34.822 29.695 1.00 58.94 176 ILE B N 1
ATOM 3314 C CA . ILE B 2 182 ? 150.318 35.894 28.719 1.00 60.63 176 ILE B CA 1
ATOM 3315 C C . ILE B 2 182 ? 150.715 37.216 29.378 1.00 60.02 176 ILE B C 1
ATOM 3316 O O . ILE B 2 182 ? 151.678 37.858 28.957 1.00 66.82 176 ILE B O 1
ATOM 3321 N N . SER B 2 183 ? 149.975 37.623 30.407 1.00 56.68 177 SER B N 1
ATOM 3322 C CA . SER B 2 183 ? 150.267 38.877 31.099 1.00 57.01 177 SER B CA 1
ATOM 3323 C C . SER B 2 183 ? 150.094 38.772 32.612 1.00 61.35 177 SER B C 1
ATOM 3324 O O . SER B 2 183 ? 149.403 37.883 33.109 1.00 56.72 177 SER B O 1
ATOM 3327 N N . ASN B 2 184 ? 150.682 39.701 33.331 1.00 69.63 178 ASN B N 1
ATOM 3328 C CA . ASN B 2 184 ? 150.539 39.745 34.761 1.00 61.66 178 ASN B CA 1
ATOM 3329 C C . ASN B 2 184 ? 149.625 40.846 35.209 1.00 62.57 178 ASN B C 1
ATOM 3330 O O . ASN B 2 184 ? 149.555 41.140 36.371 1.00 61.89 178 ASN B O 1
ATOM 3335 N N . HIS B 2 185 ? 148.943 41.465 34.265 1.00 64.62 179 HIS B N 1
ATOM 3336 C CA . HIS B 2 185 ? 148.079 42.587 34.527 1.00 67.31 179 HIS B CA 1
ATOM 3337 C C . HIS B 2 185 ? 146.663 42.160 34.208 1.00 69.00 179 HIS B C 1
ATOM 3338 O O . HIS B 2 185 ? 146.389 41.876 33.075 1.00 69.97 179 HIS B O 1
ATOM 3345 N N . LEU B 2 186 ? 145.745 42.166 35.169 1.00 65.94 180 LEU B N 1
ATOM 3346 C CA . LEU B 2 186 ? 144.370 41.791 34.876 1.00 62.59 180 LEU B CA 1
ATOM 3347 C C . LEU B 2 186 ? 143.432 42.953 35.163 1.00 65.26 180 LEU B C 1
ATOM 3348 O O . LEU B 2 186 ? 143.491 43.564 36.231 1.00 62.94 180 LEU B O 1
ATOM 3353 N N . VAL B 2 187 ? 142.570 43.265 34.206 1.00 63.65 181 VAL B N 1
ATOM 3354 C CA . VAL B 2 187 ? 141.544 44.268 34.435 1.00 60.23 181 VAL B CA 1
ATOM 3355 C C . VAL B 2 187 ? 140.210 43.569 34.692 1.00 63.27 181 VAL B C 1
ATOM 3356 O O . VAL B 2 187 ? 139.691 42.867 33.817 1.00 63.34 181 VAL B O 1
ATOM 3360 N N . ILE B 2 188 ? 139.672 43.738 35.897 1.00 58.20 182 ILE B N 1
ATOM 3361 C CA . ILE B 2 188 ? 138.370 43.172 36.220 1.00 56.88 182 ILE B CA 1
ATOM 3362 C C . ILE B 2 188 ? 137.358 44.296 36.444 1.00 60.56 182 ILE B C 1
ATOM 3363 O O . ILE B 2 188 ? 137.557 45.170 37.290 1.00 65.82 182 ILE B O 1
ATOM 3368 N N . GLU B 2 189 ? 136.286 44.276 35.656 1.00 58.36 183 GLU B N 1
ATOM 3369 C CA . GLU B 2 189 ? 135.227 45.268 35.759 1.00 62.72 183 GLU B CA 1
ATOM 3370 C C . GLU B 2 189 ? 133.870 44.601 35.955 1.00 59.65 183 GLU B C 1
ATOM 3371 O O . GLU B 2 189 ? 133.511 43.681 35.221 1.00 57.64 183 GLU B O 1
ATOM 3377 N N . ALA B 2 190 ? 133.124 45.064 36.954 1.00 65.13 184 ALA B N 1
ATOM 3378 C CA . ALA B 2 190 ? 131.811 44.503 37.244 1.00 65.62 184 ALA B CA 1
ATOM 3379 C C . ALA B 2 190 ? 130.719 45.532 36.989 1.00 71.28 184 ALA B C 1
ATOM 3380 O O . ALA B 2 190 ? 130.944 46.738 37.105 1.00 70.44 184 ALA B O 1
ATOM 3382 N N . ASN B 2 191 ? 129.537 45.041 36.641 1.00 75.17 185 ASN B N 1
ATOM 3383 C CA . ASN B 2 191 ? 128.413 45.895 36.286 1.00 78.48 185 ASN B CA 1
ATOM 3384 C C . ASN B 2 191 ? 127.189 45.559 37.132 1.00 82.93 185 ASN B C 1
ATOM 3385 O O . ASN B 2 191 ? 126.985 44.404 37.504 1.00 85.77 185 ASN B O 1
ATOM 3390 N N . LEU B 2 192 ? 126.379 46.569 37.436 1.00 86.86 186 LEU B N 1
ATOM 3391 C CA . LEU B 2 192 ? 125.256 46.404 38.358 1.00 88.92 186 LEU B CA 1
ATOM 3392 C C . LEU B 2 192 ? 124.043 45.699 37.750 1.00 93.63 186 LEU B C 1
ATOM 3393 O O . LEU B 2 192 ? 122.993 45.610 38.386 1.00 91.17 186 LEU B O 1
ATOM 3398 N N . ASP B 2 193 ? 124.181 45.201 36.527 1.00 98.16 187 ASP B N 1
ATOM 3399 C CA . ASP B 2 193 ? 123.092 44.465 35.893 1.00 104.59 187 ASP B CA 1
ATOM 3400 C C . ASP B 2 193 ? 123.409 42.974 35.824 1.00 102.10 187 ASP B C 1
ATOM 3401 O O . ASP B 2 193 ? 122.559 42.166 35.451 1.00 109.84 187 ASP B O 1
ATOM 3406 N N . GLY B 2 194 ? 124.637 42.616 36.186 1.00 91.95 188 GLY B N 1
ATOM 3407 C CA . GLY B 2 194 ? 125.039 41.223 36.234 1.00 81.96 188 GLY B CA 1
ATOM 3408 C C . GLY B 2 194 ? 126.237 40.899 35.363 1.00 75.89 188 GLY B C 1
ATOM 3409 O O . GLY B 2 194 ? 126.524 39.729 35.113 1.00 71.03 188 GLY B O 1
ATOM 3410 N N . GLU B 2 195 ? 126.943 41.930 34.907 1.00 84.53 189 GLU B N 1
ATOM 3411 C CA . GLU B 2 195 ? 128.088 41.739 34.018 1.00 74.67 189 GLU B CA 1
ATOM 3412 C C . GLU B 2 195 ? 129.417 41.780 34.768 1.00 68.29 189 GLU B C 1
ATOM 3413 O O . GLU B 2 195 ? 129.636 42.642 35.619 1.00 68.24 189 GLU B O 1
ATOM 3419 N N . LEU B 2 196 ? 130.299 40.840 34.446 1.00 68.99 190 LEU B N 1
ATOM 3420 C CA . LEU B 2 196 ? 131.664 40.851 34.960 1.00 63.73 190 LEU B CA 1
ATOM 3421 C C . LEU B 2 196 ? 132.631 40.479 33.847 1.00 57.66 190 LEU B C 1
ATOM 3422 O O . LEU B 2 196 ? 132.418 39.502 33.130 1.00 59.96 190 LEU B O 1
ATOM 3427 N N . ASN B 2 197 ? 133.695 41.259 33.707 1.00 52.88 191 ASN B N 1
ATOM 3428 C CA . ASN B 2 197 ? 134.646 41.046 32.627 1.00 56.13 191 ASN B CA 1
ATOM 3429 C C . ASN B 2 197 ? 136.075 40.868 33.116 1.00 58.91 191 ASN B C 1
ATOM 3430 O O . ASN B 2 197 ? 136.552 41.628 33.959 1.00 60.73 191 ASN B O 1
ATOM 3435 N N . LEU B 2 198 ? 136.751 39.855 32.586 1.00 58.68 192 LEU B N 1
ATOM 3436 C CA . LEU B 2 198 ? 138.180 39.678 32.813 1.00 57.05 192 LEU B CA 1
ATOM 3437 C C . LEU B 2 198 ? 138.911 40.040 31.524 1.00 55.48 192 LEU B C 1
ATOM 3438 O O . LEU B 2 198 ? 138.524 39.599 30.440 1.00 55.15 192 LEU B O 1
ATOM 3443 N N . LYS B 2 199 ? 139.963 40.844 31.639 1.00 58.27 193 LYS B N 1
ATOM 3444 C CA . LYS B 2 199 ? 140.532 41.506 30.469 1.00 58.88 193 LYS B CA 1
ATOM 3445 C C . LYS B 2 199 ? 142.044 41.720 30.558 1.00 54.95 193 LYS B C 1
ATOM 3446 O O . LYS B 2 199 ? 142.543 42.277 31.533 1.00 55.92 193 LYS B O 1
ATOM 3452 N N . ILE B 2 200 ? 142.765 41.276 29.532 1.00 55.39 194 ILE B N 1
ATOM 3453 C CA . ILE B 2 200 ? 144.209 41.491 29.447 1.00 55.06 194 ILE B CA 1
ATOM 3454 C C . ILE B 2 200 ? 144.583 42.083 28.097 1.00 52.58 194 ILE B C 1
ATOM 3455 O O . ILE B 2 200 ? 143.922 41.807 27.100 1.00 57.30 194 ILE B O 1
ATOM 3460 N N . GLU B 2 201 ? 145.637 42.895 28.064 1.00 52.22 195 GLU B N 1
ATOM 3461 C CA . GLU B 2 201 ? 146.087 43.503 26.812 1.00 51.47 195 GLU B CA 1
ATOM 3462 C C . GLU B 2 201 ? 147.606 43.406 26.636 1.00 61.55 195 GLU B C 1
ATOM 3463 O O . GLU B 2 201 ? 148.365 43.536 27.596 1.00 60.24 195 GLU B O 1
ATOM 3469 N N . THR B 2 202 ? 148.044 43.193 25.399 1.00 61.73 196 THR B N 1
ATOM 3470 C CA . THR B 2 202 ? 149.460 43.053 25.073 1.00 55.13 196 THR B CA 1
ATOM 3471 C C . THR B 2 202 ? 149.671 43.544 23.641 1.00 65.58 196 THR B C 1
ATOM 3472 O O . THR B 2 202 ? 148.711 43.682 22.885 1.00 68.76 196 THR B O 1
ATOM 3476 N N . GLU B 2 203 ? 150.919 43.831 23.283 1.00 65.76 197 GLU B N 1
ATOM 3477 C CA . GLU B 2 203 ? 151.268 44.267 21.934 1.00 74.96 197 GLU B CA 1
ATOM 3478 C C . GLU B 2 203 ? 150.800 43.277 20.867 1.00 72.23 197 GLU B C 1
ATOM 3479 O O . GLU B 2 203 ? 150.389 43.669 19.773 1.00 66.14 197 GLU B O 1
ATOM 3485 N N . LEU B 2 204 ? 150.867 41.992 21.197 1.00 71.61 198 LEU B N 1
ATOM 3486 C CA . LEU B 2 204 ? 150.545 40.934 20.246 1.00 68.82 198 LEU B CA 1
ATOM 3487 C C . LEU B 2 204 ? 149.134 40.373 20.415 1.00 62.23 198 LEU B C 1
ATOM 3488 O O . LEU B 2 204 ? 148.511 39.954 19.438 1.00 65.19 198 LEU B O 1
ATOM 3493 N N . VAL B 2 205 ? 148.625 40.358 21.642 1.00 58.58 199 VAL B N 1
ATOM 3494 C CA . VAL B 2 205 ? 147.347 39.695 21.887 1.00 61.58 199 VAL B CA 1
ATOM 3495 C C . VAL B 2 205 ? 146.468 40.402 22.924 1.00 54.69 199 VAL B C 1
ATOM 3496 O O . VAL B 2 205 ? 146.962 40.907 23.932 1.00 52.16 199 VAL B O 1
ATOM 3500 N N . CYS B 2 206 ? 145.166 40.448 22.646 1.00 62.69 200 CYS B N 1
ATOM 3501 C CA . CYS B 2 206 ? 144.173 40.927 23.599 1.00 57.09 200 CYS B CA 1
ATOM 3502 C C . CYS B 2 206 ? 143.128 39.851 23.867 1.00 50.76 200 CYS B C 1
ATOM 3503 O O . CYS B 2 206 ? 142.680 39.167 22.949 1.00 46.54 200 CYS B O 1
ATOM 3506 N N . VAL B 2 207 ? 142.758 39.694 25.134 1.00 50.63 201 VAL B N 1
ATOM 3507 C CA . VAL B 2 207 ? 141.756 38.709 25.526 1.00 52.37 201 VAL B CA 1
ATOM 3508 C C . VAL B 2 207 ? 140.777 39.328 26.513 1.00 56.79 201 VAL B C 1
ATOM 3509 O O . VAL B 2 207 ? 141.182 39.953 27.495 1.00 55.14 201 VAL B O 1
ATOM 3513 N N . THR B 2 208 ? 139.488 39.158 26.238 1.00 51.70 202 THR B N 1
ATOM 3514 C CA . THR B 2 208 ? 138.436 39.605 27.139 1.00 55.00 202 THR B CA 1
ATOM 3515 C C . THR B 2 208 ? 137.427 38.480 27.349 1.00 59.67 202 THR B C 1
ATOM 3516 O O . THR B 2 208 ? 136.852 37.965 26.391 1.00 61.54 202 THR B O 1
ATOM 3520 N N . THR B 2 209 ? 137.222 38.095 28.603 1.00 52.76 203 THR B N 1
ATOM 3521 C CA . THR B 2 209 ? 136.227 37.086 28.936 1.00 52.10 203 THR B CA 1
ATOM 3522 C C . THR B 2 209 ? 134.982 37.759 29.500 1.00 57.03 203 THR B C 1
ATOM 3523 O O . THR B 2 209 ? 135.087 38.623 30.368 1.00 55.26 203 THR B O 1
ATOM 3527 N N . HIS B 2 210 ? 133.809 37.370 29.004 1.00 58.40 204 HIS B N 1
ATOM 3528 C CA . HIS B 2 210 ? 132.554 37.988 29.432 1.00 54.60 204 HIS B CA 1
ATOM 3529 C C . HIS B 2 210 ? 131.700 37.055 30.281 1.00 58.23 204 HIS B C 1
ATOM 3530 O O . HIS B 2 210 ? 131.259 36.004 29.813 1.00 61.35 204 HIS B O 1
ATOM 3537 N N . PHE B 2 211 ? 131.462 37.455 31.526 1.00 57.25 205 PHE B N 1
ATOM 3538 C CA . PHE B 2 211 ? 130.561 36.730 32.414 1.00 60.68 205 PHE B CA 1
ATOM 3539 C C . PHE B 2 211 ? 129.205 37.435 32.462 1.00 64.06 205 PHE B C 1
ATOM 3540 O O . PHE B 2 211 ? 129.140 38.663 32.424 1.00 64.82 205 PHE B O 1
ATOM 3548 N N . LYS B 2 212 ? 128.128 36.657 32.549 1.00 62.83 206 LYS B N 1
ATOM 3549 C CA . LYS B 2 212 ? 126.780 37.195 32.375 1.00 65.75 206 LYS B CA 1
ATOM 3550 C C . LYS B 2 212 ? 125.762 36.574 33.333 1.00 72.49 206 LYS B C 1
ATOM 3551 O O . LYS B 2 212 ? 125.907 35.419 33.738 1.00 69.92 206 LYS B O 1
ATOM 3557 N N . ASP B 2 213 ? 124.737 37.352 33.684 1.00 75.57 207 ASP B N 1
ATOM 3558 C CA . ASP B 2 213 ? 123.626 36.891 34.525 1.00 76.41 207 ASP B CA 1
ATOM 3559 C C . ASP B 2 213 ? 124.085 36.331 35.871 1.00 70.24 207 ASP B C 1
ATOM 3560 O O . ASP B 2 213 ? 123.671 35.246 36.278 1.00 69.53 207 ASP B O 1
ATOM 3565 N N . LEU B 2 214 ? 124.934 37.079 36.562 1.00 69.62 208 LEU B N 1
ATOM 3566 C CA . LEU B 2 214 ? 125.495 36.614 37.823 1.00 69.91 208 LEU B CA 1
ATOM 3567 C C . LEU B 2 214 ? 124.628 37.018 39.011 1.00 75.47 208 LEU B C 1
ATOM 3568 O O . LEU B 2 214 ? 124.578 36.316 40.021 1.00 81.88 208 LEU B O 1
ATOM 3573 N N . GLY B 2 215 ? 123.946 38.151 38.887 1.00 80.20 209 GLY B N 1
ATOM 3574 C CA . GLY B 2 215 ? 123.084 38.630 39.950 1.00 74.07 209 GLY B CA 1
ATOM 3575 C C . GLY B 2 215 ? 123.824 39.487 40.958 1.00 77.03 209 GLY B C 1
ATOM 3576 O O . GLY B 2 215 ? 125.021 39.305 41.183 1.00 74.64 209 GLY B O 1
ATOM 3577 N N . ASN B 2 216 ? 123.100 40.424 41.566 1.00 82.61 210 ASN B N 1
ATOM 3578 C CA . ASN B 2 216 ? 123.665 41.339 42.554 1.00 76.90 210 ASN B CA 1
ATOM 3579 C C . ASN B 2 216 ? 122.857 41.360 43.851 1.00 79.57 210 ASN B C 1
ATOM 3580 O O . ASN B 2 216 ? 121.646 41.147 43.835 1.00 81.32 210 ASN B O 1
ATOM 3585 N N . PRO B 2 217 ? 123.529 41.599 44.987 1.00 87.54 211 PRO B N 1
ATOM 3586 C CA . PRO B 2 217 ? 122.821 41.854 46.247 1.00 88.37 211 PRO B CA 1
ATOM 3587 C C . PRO B 2 217 ? 122.253 43.271 46.273 1.00 85.02 211 PRO B C 1
ATOM 3588 O O . PRO B 2 217 ? 122.728 44.119 45.519 1.00 88.13 211 PRO B O 1
ATOM 3592 N N . PRO B 2 218 ? 121.245 43.527 47.122 1.00 91.49 212 PRO B N 1
ATOM 3593 C CA . PRO B 2 218 ? 120.663 44.872 47.210 1.00 91.07 212 PRO B CA 1
ATOM 3594 C C . PRO B 2 218 ? 121.545 45.854 47.981 1.00 83.71 212 PRO B C 1
ATOM 3595 O O . PRO B 2 218 ? 121.992 45.535 49.083 1.00 88.35 212 PRO B O 1
ATOM 3599 N N . HIS B 2 232 ? 126.633 51.775 36.219 1.00 114.27 226 HIS B N 1
ATOM 3600 C CA . HIS B 2 232 ? 127.995 51.953 35.722 1.00 112.51 226 HIS B CA 1
ATOM 3601 C C . HIS B 2 232 ? 128.902 50.755 36.002 1.00 97.44 226 HIS B C 1
ATOM 3602 O O . HIS B 2 232 ? 128.586 49.893 36.824 1.00 86.64 226 HIS B O 1
ATOM 3609 N N . MET B 2 233 ? 130.035 50.720 35.308 1.00 90.08 227 MET B N 1
ATOM 3610 C CA . MET B 2 233 ? 130.998 49.636 35.446 1.00 84.39 227 MET B CA 1
ATOM 3611 C C . MET B 2 233 ? 132.258 50.104 36.161 1.00 83.44 227 MET B C 1
ATOM 3612 O O . MET B 2 233 ? 133.093 50.789 35.574 1.00 80.96 227 MET B O 1
ATOM 3617 N N . ALA B 2 234 ? 132.390 49.732 37.430 1.00 77.99 228 ALA B N 1
ATOM 3618 C CA . ALA B 2 234 ? 133.609 50.009 38.183 1.00 73.07 228 ALA B CA 1
ATOM 3619 C C . ALA B 2 234 ? 134.670 48.957 37.873 1.00 70.83 228 ALA B C 1
ATOM 3620 O O . ALA B 2 234 ? 134.386 47.760 37.878 1.00 72.34 228 ALA B O 1
ATOM 3622 N N . GLU B 2 235 ? 135.891 49.402 37.599 1.00 70.41 229 GLU B N 1
ATOM 3623 C CA . GLU B 2 235 ? 136.968 48.480 37.246 1.00 68.70 229 GLU B CA 1
ATOM 3624 C C . GLU B 2 235 ? 138.149 48.623 38.194 1.00 61.40 229 GLU B C 1
ATOM 3625 O O . GLU B 2 235 ? 138.220 49.576 38.970 1.00 62.29 229 GLU B O 1
ATOM 3631 N N . VAL B 2 236 ? 139.073 47.672 38.133 1.00 59.59 230 VAL B N 1
ATOM 3632 C CA . VAL B 2 236 ? 140.285 47.752 38.935 1.00 67.36 230 VAL B CA 1
ATOM 3633 C C . VAL B 2 236 ? 141.389 46.898 38.315 1.00 63.70 230 VAL B C 1
ATOM 3634 O O . VAL B 2 236 ? 141.186 45.716 38.031 1.00 60.00 230 VAL B O 1
ATOM 3638 N N . HIS B 2 237 ? 142.547 47.512 38.085 1.00 64.35 231 HIS B N 1
ATOM 3639 C CA . HIS B 2 237 ? 143.724 46.796 37.597 1.00 62.63 231 HIS B CA 1
ATOM 3640 C C . HIS B 2 237 ? 144.405 46.056 38.745 1.00 63.18 231 HIS B C 1
ATOM 3641 O O . HIS B 2 237 ? 144.889 46.677 39.692 1.00 62.13 231 HIS B O 1
ATOM 3648 N N . ILE B 2 238 ? 144.431 44.730 38.675 1.00 64.42 232 ILE B N 1
ATOM 3649 C CA . ILE B 2 238 ? 145.046 43.945 39.741 1.00 58.27 232 ILE B CA 1
ATOM 3650 C C . ILE B 2 238 ? 146.154 43.046 39.224 1.00 56.69 232 ILE B C 1
ATOM 3651 O O . ILE B 2 238 ? 146.220 42.736 38.036 1.00 54.33 232 ILE B O 1
ATOM 3656 N N . ASP B 2 239 ? 147.031 42.646 40.138 1.00 65.18 233 ASP B N 1
ATOM 3657 C CA . ASP B 2 239 ? 148.046 41.643 39.861 1.00 60.18 233 ASP B CA 1
ATOM 3658 C C . ASP B 2 239 ? 147.349 40.302 39.705 1.00 56.12 233 ASP B C 1
ATOM 3659 O O . ASP B 2 239 ? 146.716 39.815 40.643 1.00 58.89 233 ASP B O 1
ATOM 3664 N N . ILE B 2 240 ? 147.462 39.708 38.522 1.00 50.88 234 ILE B N 1
ATOM 3665 C CA . ILE B 2 240 ? 146.715 38.492 38.221 1.00 53.45 234 ILE B CA 1
ATOM 3666 C C . ILE B 2 240 ? 147.204 37.314 39.062 1.00 54.80 234 ILE B C 1
ATOM 3667 O O . ILE B 2 240 ? 146.456 36.367 39.305 1.00 59.64 234 ILE B O 1
ATOM 3672 N N . ARG B 2 241 ? 148.450 37.382 39.522 1.00 53.67 235 ARG B N 1
ATOM 3673 C CA . ARG B 2 241 ? 149.009 36.330 40.363 1.00 56.82 235 ARG B CA 1
ATOM 3674 C C . ARG B 2 241 ? 148.249 36.233 41.679 1.00 56.64 235 ARG B C 1
ATOM 3675 O O . ARG B 2 241 ? 147.953 35.140 42.162 1.00 57.51 235 ARG B O 1
ATOM 3683 N N . LYS B 2 242 ? 147.937 37.394 42.247 1.00 61.08 236 LYS B N 1
ATOM 3684 C CA . LYS B 2 242 ? 147.260 37.477 43.534 1.00 57.66 236 LYS B CA 1
ATOM 3685 C C . LYS B 2 242 ? 145.834 36.942 43.452 1.00 56.47 236 LYS B C 1
ATOM 3686 O O . LYS B 2 242 ? 145.321 36.378 44.418 1.00 59.89 236 LYS B O 1
ATOM 3692 N N . LEU B 2 243 ? 145.197 37.115 42.297 1.00 54.40 237 LEU B N 1
ATOM 3693 C CA . LEU B 2 243 ? 143.857 36.577 42.095 1.00 51.72 237 LEU B CA 1
ATOM 3694 C C . LEU B 2 243 ? 143.910 35.062 41.961 1.00 56.94 237 LEU B C 1
ATOM 3695 O O . LEU B 2 243 ? 143.083 34.349 42.527 1.00 58.83 237 LEU B O 1
ATOM 3700 N N . LEU B 2 244 ? 144.892 34.574 41.211 1.00 57.28 238 LEU B N 1
ATOM 3701 C CA . LEU B 2 244 ? 145.041 33.139 41.000 1.00 58.18 238 LEU B CA 1
ATOM 3702 C C . LEU B 2 244 ? 145.435 32.435 42.293 1.00 58.84 238 LEU B C 1
ATOM 3703 O O . LEU B 2 244 ? 145.050 31.290 42.529 1.00 57.10 238 LEU B O 1
ATOM 3708 N N . GLN B 2 245 ? 146.196 33.131 43.132 1.00 59.83 239 GLN B N 1
ATOM 3709 C CA . GLN B 2 245 ? 146.581 32.597 44.431 1.00 57.81 239 GLN B CA 1
ATOM 3710 C C . GLN B 2 245 ? 145.342 32.415 45.300 1.00 62.41 239 GLN B C 1
ATOM 3711 O O . GLN B 2 245 ? 145.309 31.571 46.193 1.00 70.00 239 GLN B O 1
ATOM 3717 N N . PHE B 2 246 ? 144.319 33.213 45.021 1.00 60.42 240 PHE B N 1
ATOM 3718 C CA . PHE B 2 246 ? 143.067 33.142 45.758 1.00 64.14 240 PHE B CA 1
ATOM 3719 C C . PHE B 2 246 ? 142.181 32.015 45.249 1.00 64.31 240 PHE B C 1
ATOM 3720 O O . PHE B 2 246 ? 141.620 31.252 46.034 1.00 66.15 240 PHE B O 1
ATOM 3728 N N . LEU B 2 247 ? 142.054 31.917 43.931 1.00 66.54 241 LEU B N 1
ATOM 3729 C CA . LEU B 2 247 ? 141.198 30.904 43.324 1.00 66.35 241 LEU B CA 1
ATOM 3730 C C . LEU B 2 247 ? 141.772 29.493 43.518 1.00 63.58 241 LEU B C 1
ATOM 3731 O O . LEU B 2 247 ? 141.030 28.555 43.805 1.00 58.99 241 LEU B O 1
ATOM 3736 N N . ALA B 2 248 ? 143.087 29.345 43.368 1.00 66.39 242 ALA B N 1
ATOM 3737 C CA . ALA B 2 248 ? 143.750 28.084 43.694 1.00 65.80 242 ALA B CA 1
ATOM 3738 C C . ALA B 2 248 ? 143.987 28.039 45.192 1.00 72.74 242 ALA B C 1
ATOM 3739 O O . ALA B 2 248 ? 144.345 29.047 45.797 1.00 80.38 242 ALA B O 1
ATOM 3741 N N . GLY B 2 249 ? 143.788 26.872 45.790 1.00 71.14 243 GLY B N 1
ATOM 3742 C CA . GLY B 2 249 ? 143.821 26.762 47.234 1.00 72.62 243 GLY B CA 1
ATOM 3743 C C . GLY B 2 249 ? 142.428 26.989 47.783 1.00 77.24 243 GLY B C 1
ATOM 3744 O O . GLY B 2 249 ? 142.240 27.173 48.983 1.00 76.84 243 GLY B O 1
ATOM 3745 N N . GLN B 2 250 ? 141.449 26.989 46.883 1.00 71.63 244 GLN B N 1
ATOM 3746 C CA . GLN B 2 250 ? 140.046 27.060 47.264 1.00 75.08 244 GLN B CA 1
ATOM 3747 C C . GLN B 2 250 ? 139.454 25.657 47.188 1.00 80.54 244 GLN B C 1
ATOM 3748 O O . GLN B 2 250 ? 139.335 25.086 46.104 1.00 75.91 244 GLN B O 1
ATOM 3754 N N . GLN B 2 251 ? 139.099 25.107 48.347 1.00 84.05 245 GLN B N 1
ATOM 3755 C CA . GLN B 2 251 ? 138.657 23.718 48.458 1.00 90.38 245 GLN B CA 1
ATOM 3756 C C . GLN B 2 251 ? 137.474 23.369 47.546 1.00 100.35 245 GLN B C 1
ATOM 3757 O O . GLN B 2 251 ? 137.611 22.564 46.624 1.00 97.29 245 GLN B O 1
ATOM 3763 N N . VAL B 2 252 ? 136.317 23.971 47.811 1.00 103.16 246 VAL B N 1
ATOM 3764 C CA . VAL B 2 252 ? 135.096 23.680 47.065 1.00 103.40 246 VAL B CA 1
ATOM 3765 C C . VAL B 2 252 ? 134.454 24.979 46.581 1.00 97.76 246 VAL B C 1
ATOM 3766 O O . VAL B 2 252 ? 134.706 26.043 47.147 1.00 99.42 246 VAL B O 1
ATOM 3770 N N . ASN B 2 253 ? 133.648 24.897 45.525 1.00 92.83 247 ASN B N 1
ATOM 3771 C CA . ASN B 2 253 ? 132.788 26.011 45.144 1.00 91.63 247 ASN B CA 1
ATOM 3772 C C . ASN B 2 253 ? 131.896 26.386 46.321 1.00 95.77 247 ASN B C 1
ATOM 3773 O O . ASN B 2 253 ? 131.028 25.606 46.714 1.00 99.19 247 ASN B O 1
ATOM 3778 N N . PRO B 2 254 ? 132.113 27.581 46.891 1.00 95.92 248 PRO B N 1
ATOM 3779 C CA . PRO B 2 254 ? 131.426 27.994 48.120 1.00 88.23 248 PRO B CA 1
ATOM 3780 C C . PRO B 2 254 ? 129.928 28.204 47.925 1.00 84.50 248 PRO B C 1
ATOM 3781 O O . PRO B 2 254 ? 129.465 28.359 46.796 1.00 83.75 248 PRO B O 1
ATOM 3785 N N . THR B 2 255 ? 129.182 28.203 49.024 1.00 84.21 249 THR B N 1
ATOM 3786 C CA . THR B 2 255 ? 127.746 28.440 48.974 1.00 87.61 249 THR B CA 1
ATOM 3787 C C . THR B 2 255 ? 127.448 29.936 48.876 1.00 82.62 249 THR B C 1
ATOM 3788 O O . THR B 2 255 ? 126.334 30.339 48.537 1.00 87.83 249 THR B O 1
ATOM 3792 N N . LYS B 2 256 ? 128.454 30.753 49.167 1.00 76.41 250 LYS B N 1
ATOM 3793 C CA . LYS B 2 256 ? 128.319 32.199 49.059 1.00 74.98 250 LYS B CA 1
ATOM 3794 C C . LYS B 2 256 ? 129.592 32.822 48.496 1.00 77.55 250 LYS B C 1
ATOM 3795 O O . LYS B 2 256 ? 130.566 33.017 49.219 1.00 81.25 250 LYS B O 1
ATOM 3801 N N . ALA B 2 257 ? 129.578 33.127 47.202 1.00 75.58 251 ALA B N 1
ATOM 3802 C CA . ALA B 2 257 ? 130.719 33.761 46.548 1.00 72.14 251 ALA B CA 1
ATOM 3803 C C . ALA B 2 257 ? 130.351 35.169 46.099 1.00 68.78 251 ALA B C 1
ATOM 3804 O O . ALA B 2 257 ? 129.487 35.347 45.241 1.00 75.19 251 ALA B O 1
ATOM 3806 N N . LEU B 2 258 ? 131.006 36.168 46.680 1.00 64.01 252 LEU B N 1
ATOM 3807 C CA . LEU B 2 258 ? 130.651 37.558 46.423 1.00 64.14 252 LEU B CA 1
ATOM 3808 C C . LEU B 2 258 ? 131.880 38.416 46.125 1.00 62.83 252 LEU B C 1
ATOM 3809 O O . LEU B 2 258 ? 132.913 38.286 46.780 1.00 61.21 252 LEU B O 1
ATOM 3814 N N . CYS B 2 259 ? 131.759 39.293 45.133 1.00 64.39 253 CYS B N 1
ATOM 3815 C CA . CYS B 2 259 ? 132.860 40.171 44.743 1.00 63.02 253 CYS B CA 1
ATOM 3816 C C . CYS B 2 259 ? 132.496 41.646 44.872 1.00 63.57 253 CYS B C 1
ATOM 3817 O O . CYS B 2 259 ? 131.595 42.137 44.192 1.00 63.35 253 CYS B O 1
ATOM 3820 N N . ASN B 2 260 ? 133.212 42.344 45.747 1.00 68.42 254 ASN B N 1
ATOM 3821 C CA . ASN B 2 260 ? 133.029 43.779 45.931 1.00 65.26 254 ASN B CA 1
ATOM 3822 C C . ASN B 2 260 ? 134.158 44.558 45.258 1.00 65.83 254 ASN B C 1
ATOM 3823 O O . ASN B 2 260 ? 135.324 44.180 45.365 1.00 65.50 254 ASN B O 1
ATOM 3828 N N . ILE B 2 261 ? 133.816 45.640 44.564 1.00 68.63 255 ILE B N 1
ATOM 3829 C CA . ILE B 2 261 ? 134.821 46.425 43.850 1.00 69.20 255 ILE B CA 1
ATOM 3830 C C . ILE B 2 261 ? 134.749 47.922 44.151 1.00 68.64 255 ILE B C 1
ATOM 3831 O O . ILE B 2 261 ? 133.729 48.565 43.907 1.00 72.42 255 ILE B O 1
ATOM 3836 N N . VAL B 2 262 ? 135.841 48.465 44.685 1.00 66.89 256 VAL B N 1
ATOM 3837 C CA . VAL B 2 262 ? 136.009 49.910 44.804 1.00 68.86 256 VAL B CA 1
ATOM 3838 C C . VAL B 2 262 ? 136.851 50.389 43.629 1.00 66.76 256 VAL B C 1
ATOM 3839 O O . VAL B 2 262 ? 137.955 49.890 43.410 1.00 67.77 256 VAL B O 1
ATOM 3843 N N . ASN B 2 263 ? 136.326 51.357 42.882 1.00 64.20 257 ASN B N 1
ATOM 3844 C CA . ASN B 2 263 ? 136.896 51.748 41.593 1.00 64.10 257 ASN B CA 1
ATOM 3845 C C . ASN B 2 263 ? 138.387 52.087 41.622 1.00 66.39 257 ASN B C 1
ATOM 3846 O O . ASN B 2 263 ? 138.804 53.068 42.237 1.00 71.89 257 ASN B O 1
ATOM 3851 N N . ASN B 2 264 ? 139.173 51.252 40.946 1.00 62.32 258 ASN B N 1
ATOM 3852 C CA . ASN B 2 264 ? 140.615 51.442 40.783 1.00 67.72 258 ASN B CA 1
ATOM 3853 C C . ASN B 2 264 ? 141.385 51.643 42.088 1.00 65.23 258 ASN B C 1
ATOM 3854 O O . ASN B 2 264 ? 142.355 52.401 42.136 1.00 62.64 258 ASN B O 1
ATOM 3859 N N . LYS B 2 265 ? 140.957 50.949 43.139 1.00 68.33 259 LYS B N 1
ATOM 3860 C CA . LYS B 2 265 ? 141.645 50.991 44.426 1.00 65.63 259 LYS B CA 1
ATOM 3861 C C . LYS B 2 265 ? 141.720 49.611 45.075 1.00 64.78 259 LYS B C 1
ATOM 3862 O O . LYS B 2 265 ? 142.741 49.237 45.651 1.00 63.47 259 LYS B O 1
ATOM 3868 N N . MET B 2 266 ? 140.630 48.858 44.971 1.00 66.62 260 MET B N 1
ATOM 3869 C CA . MET B 2 266 ? 140.432 47.688 45.815 1.00 68.49 260 MET B CA 1
ATOM 3870 C C . MET B 2 266 ? 139.424 46.702 45.234 1.00 65.61 260 MET B C 1
ATOM 3871 O O . MET B 2 266 ? 138.434 47.103 44.625 1.00 67.60 260 MET B O 1
ATOM 3876 N N . VAL B 2 267 ? 139.685 45.412 45.424 1.00 61.95 261 VAL B N 1
ATOM 3877 C CA . VAL B 2 267 ? 138.696 44.377 45.145 1.00 65.51 261 VAL B CA 1
ATOM 3878 C C . VAL B 2 267 ? 138.614 43.436 46.351 1.00 64.11 261 VAL B C 1
ATOM 3879 O O . VAL B 2 267 ? 139.633 43.071 46.937 1.00 62.74 261 VAL B O 1
ATOM 3883 N N . HIS B 2 268 ? 137.396 43.067 46.735 1.00 64.61 262 HIS B N 1
ATOM 3884 C CA . HIS B 2 268 ? 137.181 42.276 47.943 1.00 64.67 262 HIS B CA 1
ATOM 3885 C C . HIS B 2 268 ? 136.258 41.089 47.687 1.00 65.92 262 HIS B C 1
ATOM 3886 O O . HIS B 2 268 ? 135.180 41.241 47.113 1.00 69.85 262 HIS B O 1
ATOM 3893 N N . PHE B 2 269 ? 136.690 39.907 48.114 1.00 61.15 263 PHE B N 1
ATOM 3894 C CA . PHE B 2 269 ? 135.904 38.695 47.919 1.00 62.50 263 PHE B CA 1
ATOM 3895 C C . PHE B 2 269 ? 135.327 38.194 49.240 1.00 61.03 263 PHE B C 1
ATOM 3896 O O . PHE B 2 269 ? 136.048 37.647 50.073 1.00 60.21 263 PHE B O 1
ATOM 3904 N N . ASP B 2 270 ? 134.026 38.392 49.429 1.00 71.56 264 ASP B N 1
ATOM 3905 C CA . ASP B 2 270 ? 133.330 37.886 50.607 1.00 70.49 264 ASP B CA 1
ATOM 3906 C C . ASP B 2 270 ? 132.863 36.456 50.357 1.00 66.65 264 ASP B C 1
ATOM 3907 O O . ASP B 2 270 ? 132.095 36.201 49.430 1.00 68.17 264 ASP B O 1
ATOM 3912 N N . LEU B 2 271 ? 133.340 35.526 51.178 1.00 64.12 265 LEU B N 1
ATOM 3913 C CA . LEU B 2 271 ? 133.016 34.115 51.006 1.00 67.89 265 LEU B CA 1
ATOM 3914 C C . LEU B 2 271 ? 132.509 33.481 52.297 1.00 67.40 265 LEU B C 1
ATOM 3915 O O . LEU B 2 271 ? 132.960 33.828 53.388 1.00 67.13 265 LEU B O 1
ATOM 3920 N N . LEU B 2 272 ? 131.515 32.624 52.157 1.00 69.90 266 LEU B N 1
ATOM 3921 C CA . LEU B 2 272 ? 131.025 31.819 53.247 1.00 76.69 266 LEU B CA 1
ATOM 3922 C C . LEU B 2 272 ? 130.687 30.422 52.784 1.00 82.12 266 LEU B C 1
ATOM 3923 O O . LEU B 2 272 ? 130.037 30.267 51.783 1.00 83.96 266 LEU B O 1
ATOM 3928 N N . HIS B 2 273 ? 131.126 29.404 53.503 1.00 84.19 267 HIS B N 1
ATOM 3929 C CA . HIS B 2 273 ? 130.743 28.048 53.185 1.00 83.69 267 HIS B CA 1
ATOM 3930 C C . HIS B 2 273 ? 130.670 27.207 54.431 1.00 90.55 267 HIS B C 1
ATOM 3931 O O . HIS B 2 273 ? 131.655 27.087 55.119 1.00 90.52 267 HIS B O 1
ATOM 3938 N N . GLU B 2 274 ? 129.566 26.543 54.725 1.00 96.58 268 GLU B N 1
ATOM 3939 C CA . GLU B 2 274 ? 129.735 25.605 55.813 1.00 97.38 268 GLU B CA 1
ATOM 3940 C C . GLU B 2 274 ? 130.307 26.243 57.074 1.00 96.30 268 GLU B C 1
ATOM 3941 O O . GLU B 2 274 ? 131.171 25.693 57.729 1.00 93.99 268 GLU B O 1
ATOM 3947 N N . ASP B 2 275 ? 129.787 27.400 57.435 1.00 100.76 269 ASP B N 1
ATOM 3948 C CA . ASP B 2 275 ? 130.093 27.999 58.729 1.00 107.39 269 ASP B CA 1
ATOM 3949 C C . ASP B 2 275 ? 131.535 28.343 58.969 1.00 102.00 269 ASP B C 1
ATOM 3950 O O . ASP B 2 275 ? 132.079 28.145 60.038 1.00 100.58 269 ASP B O 1
ATOM 3955 N N . VAL B 2 276 ? 132.112 28.878 57.921 1.00 87.33 270 VAL B N 1
ATOM 3956 C CA . VAL B 2 276 ? 133.483 29.358 57.800 1.00 86.44 270 VAL B CA 1
ATOM 3957 C C . VAL B 2 276 ? 133.531 30.565 56.871 1.00 79.18 270 VAL B C 1
ATOM 3958 O O . VAL B 2 276 ? 133.428 30.426 55.652 1.00 73.44 270 VAL B O 1
ATOM 3962 N N . SER B 2 277 ? 133.677 31.751 57.452 1.00 78.84 271 SER B N 1
ATOM 3963 C CA . SER B 2 277 ? 133.786 32.972 56.665 1.00 71.78 271 SER B CA 1
ATOM 3964 C C . SER B 2 277 ? 135.201 33.134 56.132 1.00 69.57 271 SER B C 1
ATOM 3965 O O . SER B 2 277 ? 136.160 32.654 56.743 1.00 68.64 271 SER B O 1
ATOM 3968 N N . LEU B 2 278 ? 135.330 33.804 54.992 1.00 64.72 272 LEU B N 1
ATOM 3969 C CA . LEU B 2 278 ? 136.642 34.034 54.406 1.00 64.28 272 LEU B CA 1
ATOM 3970 C C . LEU B 2 278 ? 136.694 35.331 53.611 1.00 61.33 272 LEU B C 1
ATOM 3971 O O . LEU B 2 278 ? 136.058 35.449 52.563 1.00 60.84 272 LEU B O 1
ATOM 3976 N N . GLN B 2 279 ? 137.463 36.294 54.110 1.00 58.27 273 GLN B N 1
ATOM 3977 C CA . GLN B 2 279 ? 137.607 37.581 53.444 1.00 58.93 273 GLN B CA 1
ATOM 3978 C C . GLN B 2 279 ? 138.968 37.666 52.769 1.00 64.78 273 GLN B C 1
ATOM 3979 O O . GLN B 2 279 ? 139.985 37.317 53.372 1.00 73.70 273 GLN B O 1
ATOM 3985 N N . TYR B 2 280 ? 138.991 38.115 51.518 1.00 56.51 274 TYR B N 1
ATOM 3986 C CA . TYR B 2 280 ? 140.249 38.261 50.794 1.00 53.64 274 TYR B CA 1
ATOM 3987 C C . TYR B 2 280 ? 140.279 39.607 50.080 1.00 56.51 274 TYR B C 1
ATOM 3988 O O . TYR B 2 280 ? 139.317 39.990 49.411 1.00 57.10 274 TYR B O 1
ATOM 3997 N N . PHE B 2 281 ? 141.387 40.325 50.228 1.00 59.30 275 PHE B N 1
ATOM 3998 C CA . PHE B 2 281 ? 141.487 41.692 49.733 1.00 58.04 275 PHE B CA 1
ATOM 3999 C C . PHE B 2 281 ? 142.707 41.873 48.837 1.00 63.93 275 PHE B C 1
ATOM 4000 O O . PHE B 2 281 ? 143.842 41.700 49.277 1.00 66.52 275 PHE B O 1
ATOM 4008 N N . ILE B 2 282 ? 142.468 42.223 47.579 1.00 64.90 276 ILE B N 1
ATOM 4009 C CA . ILE B 2 282 ? 143.552 42.503 46.647 1.00 57.41 276 ILE B CA 1
ATOM 4010 C C . ILE B 2 282 ? 143.548 43.978 46.254 1.00 62.43 276 ILE B C 1
ATOM 4011 O O . ILE B 2 282 ? 142.539 44.491 45.767 1.00 63.91 276 ILE B O 1
ATOM 4016 N N . PRO B 2 283 ? 144.678 44.669 46.474 1.00 60.29 277 PRO B N 1
ATOM 4017 C CA . PRO B 2 283 ? 144.773 46.092 46.137 1.00 63.29 277 PRO B CA 1
ATOM 4018 C C . PRO B 2 283 ? 145.037 46.328 44.653 1.00 61.56 277 PRO B C 1
ATOM 4019 O O . PRO B 2 283 ? 145.542 45.442 43.963 1.00 65.25 277 PRO B O 1
ATOM 4023 N N . ALA B 2 284 ? 144.695 47.518 44.172 1.00 57.52 278 ALA B N 1
ATOM 4024 C CA . ALA B 2 284 ? 144.968 47.892 42.792 1.00 56.02 278 ALA B CA 1
ATOM 4025 C C . ALA B 2 284 ? 146.452 48.170 42.605 1.00 61.39 278 ALA B C 1
ATOM 4026 O O . ALA B 2 284 ? 147.224 48.125 43.562 1.00 63.64 278 ALA B O 1
ATOM 4028 N N . LEU B 2 285 ? 146.848 48.464 41.371 1.00 64.92 279 LEU B N 1
ATOM 4029 C CA . LEU B 2 285 ? 148.242 48.767 41.066 1.00 60.18 279 LEU B CA 1
ATOM 4030 C C . LEU B 2 285 ? 148.458 50.269 40.903 1.00 72.98 279 LEU B C 1
ATOM 4031 O O . LEU B 2 285 ? 149.580 50.727 40.684 1.00 78.91 279 LEU B O 1
ATOM 4036 N N . ASP C 3 13 ? 136.167 44.263 3.145 1.00 103.78 13 ASP C N 1
ATOM 4037 C CA . ASP C 3 13 ? 134.787 44.221 3.618 1.00 101.62 13 ASP C CA 1
ATOM 4038 C C . ASP C 3 13 ? 134.489 42.881 4.276 1.00 98.92 13 ASP C C 1
ATOM 4039 O O . ASP C 3 13 ? 134.587 42.744 5.496 1.00 101.37 13 ASP C O 1
ATOM 4044 N N . GLN C 3 14 ? 134.119 41.893 3.466 1.00 97.00 14 GLN C N 1
ATOM 4045 C CA . GLN C 3 14 ? 133.900 40.546 3.976 1.00 93.92 14 GLN C CA 1
ATOM 4046 C C . GLN C 3 14 ? 135.210 39.942 4.459 1.00 96.81 14 GLN C C 1
ATOM 4047 O O . GLN C 3 14 ? 136.286 40.322 3.995 1.00 96.68 14 GLN C O 1
ATOM 4053 N N . TYR C 3 15 ? 135.116 39.005 5.397 1.00 92.82 15 TYR C N 1
ATOM 4054 C CA . TYR C 3 15 ? 136.297 38.319 5.911 1.00 88.55 15 TYR C CA 1
ATOM 4055 C C . TYR C 3 15 ? 136.966 37.490 4.817 1.00 84.44 15 TYR C C 1
ATOM 4056 O O . TYR C 3 15 ? 136.344 37.149 3.810 1.00 88.69 15 TYR C O 1
ATOM 4065 N N . SER C 3 16 ? 138.240 37.176 5.022 1.00 80.11 16 SER C N 1
ATOM 4066 C CA . SER C 3 16 ? 139.000 36.378 4.070 1.00 79.05 16 SER C CA 1
ATOM 4067 C C . SER C 3 16 ? 138.955 34.900 4.446 1.00 80.96 16 SER C C 1
ATOM 4068 O O . SER C 3 16 ? 139.263 34.029 3.631 1.00 75.92 16 SER C O 1
ATOM 4071 N N . LEU C 3 17 ? 138.564 34.630 5.689 1.00 79.38 17 LEU C N 1
ATOM 4072 C CA . LEU C 3 17 ? 138.466 33.267 6.199 1.00 72.71 17 LEU C CA 1
ATOM 4073 C C . LEU C 3 17 ? 137.652 33.210 7.487 1.00 66.92 17 LEU C C 1
ATOM 4074 O O . LEU C 3 17 ? 137.885 33.987 8.412 1.00 65.71 17 LEU C O 1
ATOM 4079 N N . VAL C 3 18 ? 136.691 32.291 7.538 1.00 64.81 18 VAL C N 1
ATOM 4080 C CA . VAL C 3 18 ? 135.925 32.046 8.756 1.00 69.13 18 VAL C CA 1
ATOM 4081 C C . VAL C 3 18 ? 135.807 30.547 9.016 1.00 66.72 18 VAL C C 1
ATOM 4082 O O . VAL C 3 18 ? 135.752 29.745 8.081 1.00 62.73 18 VAL C O 1
ATOM 4086 N N . ALA C 3 19 ? 135.775 30.175 10.291 1.00 61.41 19 ALA C N 1
ATOM 4087 C CA . ALA C 3 19 ? 135.696 28.772 10.678 1.00 61.00 19 ALA C CA 1
ATOM 4088 C C . ALA C 3 19 ? 134.963 28.607 12.004 1.00 63.95 19 ALA C C 1
ATOM 4089 O O . ALA C 3 19 ? 135.237 29.323 12.967 1.00 67.41 19 ALA C O 1
ATOM 4091 N N . SER C 3 20 ? 134.034 27.658 12.050 1.00 62.21 20 SER C N 1
ATOM 4092 C CA . SER C 3 20 ? 133.279 27.388 13.266 1.00 60.41 20 SER C CA 1
ATOM 4093 C C . SER C 3 20 ? 133.430 25.936 13.708 1.00 63.98 20 SER C C 1
ATOM 4094 O O . SER C 3 20 ? 133.616 25.039 12.885 1.00 61.30 20 SER C O 1
ATOM 4097 N N . LEU C 3 21 ? 133.349 25.718 15.016 1.00 63.19 21 LEU C N 1
ATOM 4098 C CA . LEU C 3 21 ? 133.384 24.378 15.587 1.00 60.12 21 LEU C CA 1
ATOM 4099 C C . LEU C 3 21 ? 132.435 24.304 16.777 1.00 59.04 21 LEU C C 1
ATOM 4100 O O . LEU C 3 21 ? 132.411 25.211 17.610 1.00 50.95 21 LEU C O 1
ATOM 4105 N N . ASP C 3 22 ? 131.649 23.234 16.853 1.00 59.25 22 ASP C N 1
ATOM 4106 C CA . ASP C 3 22 ? 130.796 23.004 18.013 1.00 58.48 22 ASP C CA 1
ATOM 4107 C C . ASP C 3 22 ? 131.656 22.518 19.173 1.00 59.08 22 ASP C C 1
ATOM 4108 O O . ASP C 3 22 ? 131.278 22.624 20.339 1.00 64.41 22 ASP C O 1
ATOM 4113 N N . ASN C 3 23 ? 132.825 21.989 18.829 1.00 62.55 23 ASN C N 1
ATOM 4114 C CA . ASN C 3 23 ? 133.805 21.538 19.804 1.00 59.43 23 ASN C CA 1
ATOM 4115 C C . ASN C 3 23 ? 135.195 22.038 19.415 1.00 60.82 23 ASN C C 1
ATOM 4116 O O . ASN C 3 23 ? 135.761 21.598 18.415 1.00 61.28 23 ASN C O 1
ATOM 4121 N N . VAL C 3 24 ? 135.739 22.959 20.205 1.00 54.48 24 VAL C N 1
ATOM 4122 C CA . VAL C 3 24 ? 137.023 23.578 19.886 1.00 53.59 24 VAL C CA 1
ATOM 4123 C C . VAL C 3 24 ? 138.169 22.566 19.952 1.00 53.76 24 VAL C C 1
ATOM 4124 O O . VAL C 3 24 ? 139.158 22.699 19.232 1.00 53.69 24 VAL C O 1
ATOM 4128 N N . ARG C 3 25 ? 138.020 21.536 20.784 1.00 60.00 25 ARG C N 1
ATOM 4129 C CA . ARG C 3 25 ? 139.076 20.540 20.975 1.00 59.88 25 ARG C CA 1
ATOM 4130 C C . ARG C 3 25 ? 139.347 19.742 19.697 1.00 52.70 25 ARG C C 1
ATOM 4131 O O . ARG C 3 25 ? 140.357 19.047 19.593 1.00 56.28 25 ARG C O 1
ATOM 4139 N N . ASN C 3 26 ? 138.448 19.852 18.722 1.00 52.03 26 ASN C N 1
ATOM 4140 C CA . ASN C 3 26 ? 138.646 19.219 17.421 1.00 56.68 26 ASN C CA 1
ATOM 4141 C C . ASN C 3 26 ? 139.607 20.032 16.563 1.00 56.99 26 ASN C C 1
ATOM 4142 O O . ASN C 3 26 ? 139.725 19.808 15.361 1.00 65.79 26 ASN C O 1
ATOM 4147 N N . LEU C 3 27 ? 140.273 20.992 17.196 1.00 56.68 27 LEU C N 1
ATOM 4148 C CA . LEU C 3 27 ? 141.319 21.787 16.566 1.00 52.18 27 LEU C CA 1
ATOM 4149 C C . LEU C 3 27 ? 142.530 21.871 17.493 1.00 49.60 27 LEU C C 1
ATOM 4150 O O . LEU C 3 27 ? 143.672 21.788 17.044 1.00 50.07 27 LEU C O 1
ATOM 4155 N N . SER C 3 28 ? 142.262 22.018 18.789 1.00 50.62 28 SER C N 1
ATOM 4156 C CA . SER C 3 28 ? 143.304 22.174 19.801 1.00 51.82 28 SER C CA 1
ATOM 4157 C C . SER C 3 28 ? 144.211 20.952 19.926 1.00 57.13 28 SER C C 1
ATOM 4158 O O . SER C 3 28 ? 145.431 21.084 20.021 1.00 46.83 28 SER C O 1
ATOM 4161 N N . THR C 3 29 ? 143.608 19.766 19.941 1.00 54.34 29 THR C N 1
ATOM 4162 C CA . THR C 3 29 ? 144.355 18.529 20.145 1.00 59.38 29 THR C CA 1
ATOM 4163 C C . THR C 3 29 ? 145.384 18.326 19.037 1.00 56.52 29 THR C C 1
ATOM 4164 O O . THR C 3 29 ? 146.525 17.940 19.291 1.00 59.11 29 THR C O 1
ATOM 4168 N N . ILE C 3 30 ? 144.964 18.610 17.809 1.00 54.21 30 ILE C N 1
ATOM 4169 C CA . ILE C 3 30 ? 145.799 18.441 16.626 1.00 56.35 30 ILE C CA 1
ATOM 4170 C C . ILE C 3 30 ? 146.980 19.404 16.615 1.00 58.09 30 ILE C C 1
ATOM 4171 O O . ILE C 3 30 ? 148.087 19.046 16.206 1.00 60.76 30 ILE C O 1
ATOM 4176 N N . LEU C 3 31 ? 146.734 20.631 17.060 1.00 50.73 31 LEU C N 1
ATOM 4177 C CA . LEU C 3 31 ? 147.778 21.644 17.135 1.00 53.39 31 LEU C CA 1
ATOM 4178 C C . LEU C 3 31 ? 148.798 21.301 18.216 1.00 54.12 31 LEU C C 1
ATOM 4179 O O . LEU C 3 31 ? 149.960 21.693 18.129 1.00 53.93 31 LEU C O 1
ATOM 4184 N N . LYS C 3 32 ? 148.358 20.571 19.236 1.00 54.53 32 LYS C N 1
ATOM 4185 C CA . LYS C 3 32 ? 149.256 20.142 20.297 1.00 54.31 32 LYS C CA 1
ATOM 4186 C C . LYS C 3 32 ? 150.301 19.178 19.746 1.00 56.30 32 LYS C C 1
ATOM 4187 O O . LYS C 3 32 ? 151.436 19.140 20.220 1.00 53.48 32 LYS C O 1
ATOM 4193 N N . ALA C 3 33 ? 149.914 18.415 18.727 1.00 58.33 33 ALA C N 1
ATOM 4194 C CA . ALA C 3 33 ? 150.800 17.435 18.106 1.00 59.14 33 ALA C CA 1
ATOM 4195 C C . ALA C 3 33 ? 151.856 18.097 17.227 1.00 55.60 33 ALA C C 1
ATOM 4196 O O . ALA C 3 33 ? 152.702 17.423 16.641 1.00 57.63 33 ALA C O 1
ATOM 4198 N N . ILE C 3 34 ? 151.797 19.422 17.147 1.00 54.76 34 ILE C N 1
ATOM 4199 C CA . ILE C 3 34 ? 152.653 20.201 16.260 1.00 46.60 34 ILE C CA 1
ATOM 4200 C C . ILE C 3 34 ? 153.424 21.246 17.066 1.00 46.82 34 ILE C C 1
ATOM 4201 O O . ILE C 3 34 ? 154.391 21.845 16.590 1.00 46.44 34 ILE C O 1
ATOM 4206 N N . HIS C 3 35 ? 153.004 21.433 18.311 1.00 48.74 35 HIS C N 1
ATOM 4207 C CA . HIS C 3 35 ? 153.488 22.541 19.125 1.00 51.99 35 HIS C CA 1
ATOM 4208 C C . HIS C 3 35 ? 154.856 22.279 19.754 1.00 48.22 35 HIS C C 1
ATOM 4209 O O . HIS C 3 35 ? 154.945 21.872 20.912 1.00 51.35 35 HIS C O 1
ATOM 4216 N N . PHE C 3 36 ? 155.918 22.524 18.990 1.00 48.81 36 PHE C N 1
ATOM 4217 C CA . PHE C 3 36 ? 157.275 22.461 19.526 1.00 50.03 36 PHE C CA 1
ATOM 4218 C C . PHE C 3 36 ? 158.093 23.676 19.095 1.00 50.43 36 PHE C C 1
ATOM 4219 O O . PHE C 3 36 ? 159.314 23.711 19.267 1.00 46.40 36 PHE C O 1
ATOM 4227 N N . ARG C 3 37 ? 157.414 24.660 18.516 1.00 45.70 37 ARG C N 1
ATOM 4228 C CA . ARG C 3 37 ? 158.014 25.963 18.265 1.00 49.05 37 ARG C CA 1
ATOM 4229 C C . ARG C 3 37 ? 157.031 27.042 18.697 1.00 53.84 37 ARG C C 1
ATOM 4230 O O . ARG C 3 37 ? 155.867 26.752 18.965 1.00 54.33 37 ARG C O 1
ATOM 4238 N N . GLU C 3 38 ? 157.501 28.281 18.778 1.00 57.68 38 GLU C N 1
ATOM 4239 C CA . GLU C 3 38 ? 156.655 29.380 19.223 1.00 52.11 38 GLU C CA 1
ATOM 4240 C C . GLU C 3 38 ? 155.707 29.834 18.116 1.00 55.71 38 GLU C C 1
ATOM 4241 O O . GLU C 3 38 ? 154.560 30.198 18.377 1.00 48.18 38 GLU C O 1
ATOM 4247 N N . HIS C 3 39 ? 156.187 29.800 16.877 1.00 58.03 39 HIS C N 1
ATOM 4248 C CA . HIS C 3 39 ? 155.408 30.302 15.753 1.00 52.11 39 HIS C CA 1
ATOM 4249 C C . HIS C 3 39 ? 155.065 29.214 14.745 1.00 49.43 39 HIS C C 1
ATOM 4250 O O . HIS C 3 39 ? 155.825 28.267 14.547 1.00 44.28 39 HIS C O 1
ATOM 4257 N N . ALA C 3 40 ? 153.904 29.370 14.117 1.00 54.36 40 ALA C N 1
ATOM 4258 C CA . ALA C 3 40 ? 153.410 28.423 13.129 1.00 55.42 40 ALA C CA 1
ATOM 4259 C C . ALA C 3 40 ? 152.905 29.156 11.891 1.00 60.30 40 ALA C C 1
ATOM 4260 O O . ALA C 3 40 ? 152.472 30.305 11.972 1.00 59.72 40 ALA C O 1
ATOM 4262 N N . THR C 3 41 ? 152.964 28.488 10.745 1.00 56.05 41 THR C N 1
ATOM 4263 C CA . THR C 3 41 ? 152.436 29.054 9.513 1.00 55.73 41 THR C CA 1
ATOM 4264 C C . THR C 3 41 ? 151.135 28.357 9.150 1.00 53.80 41 THR C C 1
ATOM 4265 O O . THR C 3 41 ? 151.063 27.131 9.145 1.00 49.95 41 THR C O 1
ATOM 4269 N N . CYS C 3 42 ? 150.108 29.147 8.852 1.00 62.31 42 CYS C N 1
ATOM 4270 C CA . CYS C 3 42 ? 148.797 28.611 8.499 1.00 58.97 42 CYS C CA 1
ATOM 4271 C C . CYS C 3 42 ? 148.498 28.770 7.010 1.00 60.36 42 CYS C C 1
ATOM 4272 O O . CYS C 3 42 ? 148.672 29.848 6.444 1.00 58.35 42 CYS C O 1
ATOM 4275 N N . PHE C 3 43 ? 148.045 27.687 6.384 1.00 63.44 43 PHE C N 1
ATOM 4276 C CA . PHE C 3 43 ? 147.688 27.701 4.969 1.00 65.14 43 PHE C CA 1
ATOM 4277 C C . PHE C 3 43 ? 146.234 27.274 4.772 1.00 62.66 43 PHE C C 1
ATOM 4278 O O . PHE C 3 43 ? 145.905 26.092 4.870 1.00 62.14 43 PHE C O 1
ATOM 4286 N N . ALA C 3 44 ? 145.365 28.240 4.501 1.00 62.09 44 ALA C N 1
ATOM 4287 C CA . ALA C 3 44 ? 143.946 27.954 4.339 1.00 63.60 44 ALA C CA 1
ATOM 4288 C C . ALA C 3 44 ? 143.549 27.937 2.869 1.00 72.80 44 ALA C C 1
ATOM 4289 O O . ALA C 3 44 ? 143.684 28.937 2.165 1.00 77.71 44 ALA C O 1
ATOM 4291 N N . THR C 3 45 ? 143.066 26.789 2.407 1.00 69.30 45 THR C N 1
ATOM 4292 C CA . THR C 3 45 ? 142.525 26.677 1.060 1.00 72.98 45 THR C CA 1
ATOM 4293 C C . THR C 3 45 ? 141.098 26.150 1.117 1.00 72.36 45 THR C C 1
ATOM 4294 O O . THR C 3 45 ? 140.464 26.149 2.173 1.00 73.04 45 THR C O 1
ATOM 4298 N N . LYS C 3 46 ? 140.602 25.694 -0.025 1.00 77.26 46 LYS C N 1
ATOM 4299 C CA . LYS C 3 46 ? 139.263 25.133 -0.111 1.00 77.48 46 LYS C CA 1
ATOM 4300 C C . LYS C 3 46 ? 139.164 23.833 0.681 1.00 74.11 46 LYS C C 1
ATOM 4301 O O . LYS C 3 46 ? 138.087 23.449 1.132 1.00 63.95 46 LYS C O 1
ATOM 4307 N N . ASN C 3 47 ? 140.302 23.168 0.851 1.00 74.33 47 ASN C N 1
ATOM 4308 C CA . ASN C 3 47 ? 140.349 21.872 1.516 1.00 76.01 47 ASN C CA 1
ATOM 4309 C C . ASN C 3 47 ? 140.959 21.943 2.916 1.00 81.26 47 ASN C C 1
ATOM 4310 O O . ASN C 3 47 ? 141.925 21.239 3.220 1.00 80.12 47 ASN C O 1
ATOM 4315 N N . GLY C 3 48 ? 140.395 22.802 3.760 1.00 71.78 48 GLY C N 1
ATOM 4316 C CA . GLY C 3 48 ? 140.828 22.908 5.142 1.00 68.06 48 GLY C CA 1
ATOM 4317 C C . GLY C 3 48 ? 142.057 23.771 5.360 1.00 60.45 48 GLY C C 1
ATOM 4318 O O . GLY C 3 48 ? 142.450 24.545 4.488 1.00 63.54 48 GLY C O 1
ATOM 4319 N N . ILE C 3 49 ? 142.660 23.633 6.538 1.00 57.19 49 ILE C N 1
ATOM 4320 C CA . ILE C 3 49 ? 143.844 24.403 6.906 1.00 59.20 49 ILE C CA 1
ATOM 4321 C C . ILE C 3 49 ? 145.059 23.498 7.052 1.00 54.61 49 ILE C C 1
ATOM 4322 O O . ILE C 3 49 ? 144.950 22.378 7.549 1.00 57.53 49 ILE C O 1
ATOM 4327 N N . LYS C 3 50 ? 146.219 23.983 6.627 1.00 53.08 50 LYS C N 1
ATOM 4328 C CA . LYS C 3 50 ? 147.447 23.220 6.783 1.00 52.07 50 LYS C CA 1
ATOM 4329 C C . LYS C 3 50 ? 148.425 24.005 7.637 1.00 50.55 50 LYS C C 1
ATOM 4330 O O . LYS C 3 50 ? 149.134 24.872 7.131 1.00 53.20 50 LYS C O 1
ATOM 4336 N N . VAL C 3 51 ? 148.451 23.718 8.933 1.00 52.13 51 VAL C N 1
ATOM 4337 C CA . VAL C 3 51 ? 149.392 24.391 9.813 1.00 50.40 51 VAL C CA 1
ATOM 4338 C C . VAL C 3 51 ? 150.732 23.662 9.793 1.00 54.03 51 VAL C C 1
ATOM 4339 O O . VAL C 3 51 ? 150.776 22.440 9.936 1.00 58.59 51 VAL C O 1
ATOM 4343 N N . THR C 3 52 ? 151.814 24.407 9.582 1.00 49.04 52 THR C N 1
ATOM 4344 C CA . THR C 3 52 ? 153.134 23.804 9.489 1.00 49.51 52 THR C CA 1
ATOM 4345 C C . THR C 3 52 ? 154.089 24.479 10.460 1.00 53.48 52 THR C C 1
ATOM 4346 O O . THR C 3 52 ? 154.106 25.705 10.588 1.00 52.82 52 THR C O 1
ATOM 4350 N N . VAL C 3 53 ? 154.867 23.657 11.156 1.00 52.00 53 VAL C N 1
ATOM 4351 C CA . VAL C 3 53 ? 155.888 24.136 12.077 1.00 48.34 53 VAL C CA 1
ATOM 4352 C C . VAL C 3 53 ? 157.232 23.531 11.705 1.00 53.01 53 VAL C C 1
ATOM 4353 O O . VAL C 3 53 ? 157.367 22.314 11.585 1.00 59.93 53 VAL C O 1
ATOM 4357 N N . GLU C 3 54 ? 158.224 24.394 11.525 1.00 60.94 54 GLU C N 1
ATOM 4358 C CA . GLU C 3 54 ? 159.519 23.985 11.008 1.00 58.39 54 GLU C CA 1
ATOM 4359 C C . GLU C 3 54 ? 160.640 24.512 11.894 1.00 56.92 54 GLU C C 1
ATOM 4360 O O . GLU C 3 54 ? 160.514 25.573 12.502 1.00 58.06 54 GLU C O 1
ATOM 4366 N N . ASN C 3 55 ? 161.733 23.764 11.973 1.00 59.81 55 ASN C N 1
ATOM 4367 C CA . ASN C 3 55 ? 162.882 24.193 12.754 1.00 61.45 55 ASN C CA 1
ATOM 4368 C C . ASN C 3 55 ? 164.202 23.731 12.150 1.00 64.81 55 ASN C C 1
ATOM 4369 O O . ASN C 3 55 ? 164.319 22.591 11.694 1.00 60.17 55 ASN C O 1
ATOM 4374 N N . ALA C 3 56 ? 165.176 24.640 12.136 1.00 65.85 56 ALA C N 1
ATOM 4375 C CA . ALA C 3 56 ? 166.565 24.334 11.785 1.00 64.75 56 ALA C CA 1
ATOM 4376 C C . ALA C 3 56 ? 166.763 23.873 10.340 1.00 60.70 56 ALA C C 1
ATOM 4377 O O . ALA C 3 56 ? 167.818 23.332 10.005 1.00 55.91 56 ALA C O 1
ATOM 4379 N N . LYS C 3 57 ? 165.760 24.097 9.493 1.00 63.72 57 LYS C N 1
ATOM 4380 C CA . LYS C 3 57 ? 165.787 23.638 8.104 1.00 64.24 57 LYS C CA 1
ATOM 4381 C C . LYS C 3 57 ? 166.091 22.137 8.057 1.00 65.24 57 LYS C C 1
ATOM 4382 O O . LYS C 3 57 ? 166.776 21.649 7.156 1.00 69.68 57 LYS C O 1
ATOM 4388 N N . CYS C 3 58 ? 165.580 21.412 9.049 1.00 64.98 58 CYS C N 1
ATOM 4389 C CA . CYS C 3 58 ? 165.853 19.987 9.189 1.00 66.45 58 CYS C CA 1
ATOM 4390 C C . CYS C 3 58 ? 164.625 19.235 9.696 1.00 61.53 58 CYS C C 1
ATOM 4391 O O . CYS C 3 58 ? 164.436 18.060 9.389 1.00 58.15 58 CYS C O 1
ATOM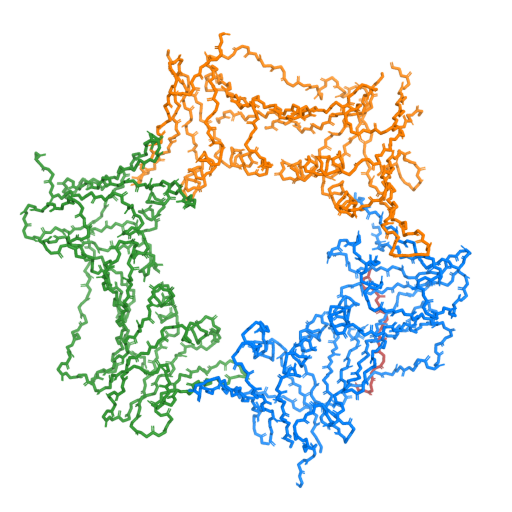 4394 N N . VAL C 3 59 ? 163.794 19.922 10.474 1.00 60.19 59 VAL C N 1
ATOM 4395 C CA . VAL C 3 59 ? 162.561 19.340 10.992 1.00 57.59 59 VAL C CA 1
ATOM 4396 C C . VAL C 3 59 ? 161.348 20.088 10.475 1.00 60.40 59 VAL C C 1
ATOM 4397 O O . VAL C 3 59 ? 161.371 21.311 10.360 1.00 61.91 59 VAL C O 1
ATOM 4401 N N . GLN C 3 60 ? 160.282 19.353 10.183 1.00 59.87 60 GLN C N 1
ATOM 4402 C CA . GLN C 3 60 ? 159.033 19.974 9.772 1.00 58.60 60 GLN C CA 1
ATOM 4403 C C . GLN C 3 60 ? 157.838 19.110 10.136 1.00 55.69 60 GLN C C 1
ATOM 4404 O O . GLN C 3 60 ? 157.772 17.936 9.770 1.00 56.38 60 GLN C O 1
ATOM 4410 N N . ALA C 3 61 ? 156.898 19.700 10.864 1.00 49.85 61 ALA C N 1
ATOM 4411 C CA . ALA C 3 61 ? 155.680 19.004 11.246 1.00 48.04 61 ALA C CA 1
ATOM 4412 C C . ALA C 3 61 ? 154.479 19.666 10.592 1.00 52.31 61 ALA C C 1
ATOM 4413 O O . ALA C 3 61 ? 154.277 20.873 10.725 1.00 47.85 61 ALA C O 1
ATOM 4415 N N . ASN C 3 62 ? 153.690 18.876 9.874 1.00 56.51 62 ASN C N 1
ATOM 4416 C CA . ASN C 3 62 ? 152.507 19.400 9.211 1.00 53.61 62 ASN C CA 1
ATOM 4417 C C . ASN C 3 62 ? 151.230 18.866 9.830 1.00 54.71 62 ASN C C 1
ATOM 4418 O O . ASN C 3 62 ? 151.120 17.676 10.120 1.00 60.34 62 ASN C O 1
ATOM 4423 N N . ALA C 3 63 ? 150.268 19.759 10.035 1.00 55.99 63 ALA C N 1
ATOM 4424 C CA . ALA C 3 63 ? 148.933 19.369 10.468 1.00 59.25 63 ALA C CA 1
ATOM 4425 C C . ALA C 3 63 ? 147.911 19.799 9.426 1.00 52.68 63 ALA C C 1
ATOM 4426 O O . ALA C 3 63 ? 147.648 20.989 9.257 1.00 52.82 63 ALA C O 1
ATOM 4428 N N . ALA C 3 64 ? 147.344 18.826 8.722 1.00 50.13 64 ALA C N 1
ATOM 4429 C CA . ALA C 3 64 ? 146.345 19.109 7.700 1.00 50.68 64 ALA C CA 1
ATOM 4430 C C . ALA C 3 64 ? 144.964 18.680 8.169 1.00 60.29 64 ALA C C 1
ATOM 4431 O O . ALA C 3 64 ? 144.612 17.503 8.091 1.00 66.89 64 ALA C O 1
ATOM 4433 N N . ILE C 3 65 ? 144.180 19.632 8.660 1.00 58.89 65 ILE C N 1
ATOM 4434 C CA . ILE C 3 65 ? 142.817 19.324 9.065 1.00 67.42 65 ILE C CA 1
ATOM 4435 C C . ILE C 3 65 ? 141.853 19.676 7.933 1.00 63.73 65 ILE C C 1
ATOM 4436 O O . ILE C 3 65 ? 141.863 20.786 7.400 1.00 58.47 65 ILE C O 1
ATOM 4441 N N . GLN C 3 66 ? 141.040 18.701 7.547 1.00 67.67 66 GLN C N 1
ATOM 4442 C CA . GLN C 3 66 ? 140.147 18.855 6.407 1.00 66.35 66 GLN C CA 1
ATOM 4443 C C . GLN C 3 66 ? 138.935 19.708 6.757 1.00 64.34 66 GLN C C 1
ATOM 4444 O O . GLN C 3 66 ? 138.578 19.846 7.924 1.00 64.35 66 GLN C O 1
ATOM 4450 N N . ALA C 3 67 ? 138.304 20.280 5.735 1.00 70.34 67 ALA C N 1
ATOM 4451 C CA . ALA C 3 67 ? 137.175 21.186 5.934 1.00 72.84 67 ALA C CA 1
ATOM 4452 C C . ALA C 3 67 ? 135.933 20.457 6.447 1.00 75.48 67 ALA C C 1
ATOM 4453 O O . ALA C 3 67 ? 135.003 21.084 6.955 1.00 74.64 67 ALA C O 1
ATOM 4455 N N . GLY C 3 68 ? 135.926 19.134 6.315 1.00 71.05 68 GLY C N 1
ATOM 4456 C CA . GLY C 3 68 ? 134.806 18.328 6.763 1.00 68.85 68 GLY C CA 1
ATOM 4457 C C . GLY C 3 68 ? 134.589 18.382 8.263 1.00 69.32 68 GLY C C 1
ATOM 4458 O O . GLY C 3 68 ? 133.475 18.166 8.743 1.00 68.39 68 GLY C O 1
ATOM 4459 N N . ILE C 3 69 ? 135.655 18.668 9.004 1.00 71.13 69 ILE C N 1
ATOM 4460 C CA . ILE C 3 69 ? 135.578 18.768 10.457 1.00 73.38 69 ILE C CA 1
ATOM 4461 C C . ILE C 3 69 ? 134.694 19.937 10.882 1.00 76.03 69 ILE C C 1
ATOM 4462 O O . ILE C 3 69 ? 133.860 19.808 11.781 1.00 84.32 69 ILE C O 1
ATOM 4467 N N . PHE C 3 70 ? 134.875 21.072 10.216 1.00 71.33 70 PHE C N 1
ATOM 4468 C CA . PHE C 3 70 ? 134.203 22.311 10.592 1.00 73.64 70 PHE C CA 1
ATOM 4469 C C . PHE C 3 70 ? 132.710 22.323 10.274 1.00 70.88 70 PHE C C 1
ATOM 4470 O O . PHE C 3 70 ? 132.265 21.746 9.284 1.00 78.24 70 PHE C O 1
ATOM 4478 N N . GLN C 3 71 ? 131.944 22.996 11.125 1.00 72.39 71 GLN C N 1
ATOM 4479 C CA . GLN C 3 71 ? 130.528 23.222 10.871 1.00 66.17 71 GLN C CA 1
ATOM 4480 C C . GLN C 3 71 ? 130.361 24.442 9.975 1.00 65.42 71 GLN C C 1
ATOM 4481 O O . GLN C 3 71 ? 129.258 24.765 9.536 1.00 72.71 71 GLN C O 1
ATOM 4487 N N . GLU C 3 72 ? 131.480 25.108 9.710 1.00 73.02 72 GLU C N 1
ATOM 4488 C CA . GLU C 3 72 ? 131.523 26.304 8.880 1.00 75.54 72 GLU C CA 1
ATOM 4489 C C . GLU C 3 72 ? 132.966 26.557 8.451 1.00 69.42 72 GLU C C 1
ATOM 4490 O O . GLU C 3 72 ? 133.864 26.580 9.287 1.00 68.91 72 GLU C O 1
ATOM 4496 N N . PHE C 3 73 ? 133.191 26.723 7.150 1.00 70.07 73 PHE C N 1
ATOM 4497 C CA . PHE C 3 73 ? 134.538 26.954 6.631 1.00 68.09 73 PHE C CA 1
ATOM 4498 C C . PHE C 3 73 ? 134.487 27.610 5.254 1.00 73.04 73 PHE C C 1
ATOM 4499 O O . PHE C 3 73 ? 134.158 26.961 4.262 1.00 75.72 73 PHE C O 1
ATOM 4507 N N . LYS C 3 74 ? 134.812 28.900 5.205 1.00 74.34 74 LYS C N 1
ATOM 4508 C CA . LYS C 3 74 ? 134.747 29.670 3.965 1.00 71.56 74 LYS C CA 1
ATOM 4509 C C . LYS C 3 74 ? 136.059 30.394 3.673 1.00 69.44 74 LYS C C 1
ATOM 4510 O O . LYS C 3 74 ? 136.616 31.063 4.541 1.00 65.99 74 LYS C O 1
ATOM 4516 N N . VAL C 3 75 ? 136.545 30.254 2.445 1.00 74.09 75 VAL C N 1
ATOM 4517 C CA . VAL C 3 75 ? 137.749 30.951 2.008 1.00 73.60 75 VAL C CA 1
ATOM 4518 C C . VAL C 3 75 ? 137.442 31.741 0.736 1.00 77.59 75 VAL C C 1
ATOM 4519 O O . VAL C 3 75 ? 136.675 31.282 -0.110 1.00 74.19 75 VAL C O 1
ATOM 4523 N N . GLN C 3 76 ? 138.023 32.932 0.613 1.00 88.65 76 GLN C N 1
ATOM 4524 C CA . GLN C 3 76 ? 137.790 33.785 -0.552 1.00 92.42 76 GLN C CA 1
ATOM 4525 C C . GLN C 3 76 ? 138.670 33.374 -1.731 1.00 96.35 76 GLN C C 1
ATOM 4526 O O . GLN C 3 76 ? 138.235 32.632 -2.613 1.00 96.10 76 GLN C O 1
ATOM 4532 N N . GLU C 3 77 ? 139.905 33.865 -1.745 1.00 97.02 77 GLU C N 1
ATOM 4533 C CA . GLU C 3 77 ? 140.865 33.486 -2.777 1.00 104.46 77 GLU C CA 1
ATOM 4534 C C . GLU C 3 77 ? 141.336 32.052 -2.564 1.00 103.88 77 GLU C C 1
ATOM 4535 O O . GLU C 3 77 ? 141.027 31.437 -1.545 1.00 103.18 77 GLU C O 1
ATOM 4541 N N . GLU C 3 78 ? 142.084 31.521 -3.527 1.00 107.27 78 GLU C N 1
ATOM 4542 C CA . GLU C 3 78 ? 142.597 30.158 -3.428 1.00 113.51 78 GLU C CA 1
ATOM 4543 C C . GLU C 3 78 ? 143.615 30.021 -2.298 1.00 106.03 78 GLU C C 1
ATOM 4544 O O . GLU C 3 78 ? 143.656 29.001 -1.610 1.00 101.99 78 GLU C O 1
ATOM 4550 N N . SER C 3 79 ? 144.430 31.053 -2.111 1.00 104.99 79 SER C N 1
ATOM 4551 C CA . SER C 3 79 ? 145.482 31.024 -1.101 1.00 89.58 79 SER C CA 1
ATOM 4552 C C . SER C 3 79 ? 145.250 32.054 -0.001 1.00 92.13 79 SER C C 1
ATOM 4553 O O . SER C 3 79 ? 144.965 33.222 -0.273 1.00 89.53 79 SER C O 1
ATOM 4556 N N . VAL C 3 80 ? 145.364 31.596 1.242 1.00 88.39 80 VAL C N 1
ATOM 4557 C CA . VAL C 3 80 ? 145.350 32.464 2.414 1.00 74.33 80 VAL C CA 1
ATOM 4558 C C . VAL C 3 80 ? 146.446 32.011 3.366 1.00 70.02 80 VAL C C 1
ATOM 4559 O O . VAL C 3 80 ? 146.473 30.851 3.776 1.00 73.46 80 VAL C O 1
ATOM 4563 N N . THR C 3 81 ? 147.353 32.917 3.717 1.00 70.56 81 THR C N 1
ATOM 4564 C CA . THR C 3 81 ? 148.502 32.540 4.533 1.00 63.09 81 THR C CA 1
ATOM 4565 C C . THR C 3 81 ? 148.894 33.619 5.535 1.00 63.62 81 THR C C 1
ATOM 4566 O O . THR C 3 81 ? 149.081 34.781 5.174 1.00 65.39 81 THR C O 1
ATOM 4570 N N . PHE C 3 82 ? 149.015 33.219 6.797 1.00 69.16 82 PHE C N 1
ATOM 4571 C CA . PHE C 3 82 ? 149.510 34.105 7.842 1.00 70.55 82 PHE C CA 1
ATOM 4572 C C . PHE C 3 82 ? 150.363 33.330 8.837 1.00 65.16 82 PHE C C 1
ATOM 4573 O O . PHE C 3 82 ? 150.158 32.136 9.048 1.00 61.76 82 PHE C O 1
ATOM 4581 N N . ARG C 3 83 ? 151.324 34.012 9.445 1.00 65.44 83 ARG C N 1
ATOM 4582 C CA . ARG C 3 83 ? 152.117 33.406 10.503 1.00 60.40 83 ARG C CA 1
ATOM 4583 C C . ARG C 3 83 ? 151.552 33.809 11.858 1.00 64.43 83 ARG C C 1
ATOM 4584 O O . ARG C 3 83 ? 151.262 34.981 12.097 1.00 65.68 83 ARG C O 1
ATOM 4592 N N . ILE C 3 84 ? 151.389 32.829 12.740 1.00 60.30 84 ILE C N 1
ATOM 4593 C CA . ILE C 3 84 ? 150.722 33.059 14.011 1.00 52.65 84 ILE C CA 1
ATOM 4594 C C . ILE C 3 84 ? 151.552 32.519 15.169 1.00 49.94 84 ILE C C 1
ATOM 4595 O O . ILE C 3 84 ? 152.394 31.643 14.981 1.00 52.02 84 ILE C O 1
ATOM 4600 N N . ASN C 3 85 ? 151.325 33.056 16.363 1.00 52.00 85 ASN C N 1
ATOM 4601 C CA . ASN C 3 85 ? 151.984 32.544 17.558 1.00 50.79 85 ASN C CA 1
ATOM 4602 C C . ASN C 3 85 ? 151.241 31.317 18.075 1.00 50.69 85 ASN C C 1
ATOM 4603 O O . ASN C 3 85 ? 150.194 31.441 18.709 1.00 46.55 85 ASN C O 1
ATOM 4608 N N . LEU C 3 86 ? 151.789 30.137 17.800 1.00 51.44 86 LEU C N 1
ATOM 4609 C CA . LEU C 3 86 ? 151.119 28.882 18.125 1.00 49.39 86 LEU C CA 1
ATOM 4610 C C . LEU C 3 86 ? 150.892 28.709 19.626 1.00 51.14 86 LEU C C 1
ATOM 4611 O O . LEU C 3 86 ? 149.898 28.118 20.049 1.00 52.83 86 LEU C O 1
ATOM 4616 N N . THR C 3 87 ? 151.814 29.238 20.422 1.00 49.49 87 THR C N 1
ATOM 4617 C CA . THR C 3 87 ? 151.726 29.141 21.873 1.00 48.36 87 THR C CA 1
ATOM 4618 C C . THR C 3 87 ? 150.547 29.945 22.412 1.00 47.02 87 THR C C 1
ATOM 4619 O O . THR C 3 87 ? 149.772 29.452 23.231 1.00 46.73 87 THR C O 1
ATOM 4623 N N . VAL C 3 88 ? 150.417 31.184 21.948 1.00 48.45 88 VAL C N 1
ATOM 4624 C CA . VAL C 3 88 ? 149.313 32.047 22.357 1.00 48.18 88 VAL C CA 1
ATOM 4625 C C . VAL C 3 88 ? 147.981 31.515 21.839 1.00 46.46 88 VAL C C 1
ATOM 4626 O O . VAL C 3 88 ? 147.009 31.405 22.590 1.00 44.45 88 VAL C O 1
ATOM 4630 N N . LEU C 3 89 ? 147.950 31.189 20.551 1.00 42.40 89 LEU C N 1
ATOM 4631 C CA . LEU C 3 89 ? 146.774 30.601 19.925 1.00 45.10 89 LEU C CA 1
ATOM 4632 C C . LEU C 3 89 ? 146.251 29.414 20.724 1.00 44.07 89 LEU C C 1
ATOM 4633 O O . LEU C 3 89 ? 145.051 29.301 20.954 1.00 49.46 89 LEU C O 1
ATOM 4638 N N . LEU C 3 90 ? 147.158 28.544 21.158 1.00 42.62 90 LEU C N 1
ATOM 4639 C CA . LEU C 3 90 ? 146.778 27.363 21.927 1.00 48.06 90 LEU C CA 1
ATOM 4640 C C . LEU C 3 90 ? 146.385 27.695 23.367 1.00 49.78 90 LEU C C 1
ATOM 4641 O O . LEU C 3 90 ? 145.706 26.905 24.025 1.00 47.83 90 LEU C O 1
ATOM 4646 N N . ASP C 3 91 ? 146.812 28.853 23.861 1.00 48.22 91 ASP C N 1
ATOM 4647 C CA . ASP C 3 91 ? 146.367 29.309 25.173 1.00 53.39 91 ASP C CA 1
ATOM 4648 C C . ASP C 3 91 ? 144.914 29.757 25.096 1.00 54.35 91 ASP C C 1
ATOM 4649 O O . ASP C 3 91 ? 144.092 29.398 25.938 1.00 55.75 91 ASP C O 1
ATOM 4654 N N . CYS C 3 92 ? 144.608 30.539 24.066 1.00 48.91 92 CYS C N 1
ATOM 4655 C CA . CYS C 3 92 ? 143.270 31.075 23.866 1.00 52.06 92 CYS C CA 1
ATOM 4656 C C . CYS C 3 92 ? 142.243 29.973 23.612 1.00 55.26 92 CYS C C 1
ATOM 4657 O O . CYS C 3 92 ? 141.122 30.028 24.119 1.00 53.13 92 CYS C O 1
ATOM 4660 N N . LEU C 3 93 ? 142.627 28.971 22.828 1.00 54.44 93 LEU C N 1
ATOM 4661 C CA . LEU C 3 93 ? 141.713 27.887 22.488 1.00 57.14 93 LEU C CA 1
ATOM 4662 C C . LEU C 3 93 ? 141.352 27.051 23.712 1.00 55.62 93 LEU C C 1
ATOM 4663 O O . LEU C 3 93 ? 140.270 26.465 23.776 1.00 54.74 93 LEU C O 1
ATOM 4668 N N . SER C 3 94 ? 142.259 27.005 24.683 1.00 55.66 94 SER C N 1
ATOM 4669 C CA . SER C 3 94 ? 142.057 26.187 25.873 1.00 63.28 94 SER C CA 1
ATOM 4670 C C . SER C 3 94 ? 141.749 27.031 27.106 1.00 59.23 94 SER C C 1
ATOM 4671 O O . SER C 3 94 ? 141.893 26.566 28.236 1.00 61.74 94 SER C O 1
ATOM 4674 N N . ILE C 3 95 ? 141.300 28.263 26.878 1.00 55.72 95 ILE C N 1
ATOM 4675 C CA . ILE C 3 95 ? 141.099 29.230 27.953 1.00 52.17 95 ILE C CA 1
ATOM 4676 C C . ILE C 3 95 ? 139.959 28.859 28.907 1.00 53.82 95 ILE C C 1
ATOM 4677 O O . ILE C 3 95 ? 139.880 29.392 30.012 1.00 55.63 95 ILE C O 1
ATOM 4682 N N . PHE C 3 96 ? 139.080 27.952 28.487 1.00 59.14 96 PHE C N 1
ATOM 4683 C CA . PHE C 3 96 ? 138.030 27.453 29.373 1.00 53.07 96 PHE C CA 1
ATOM 4684 C C . PHE C 3 96 ? 138.434 26.110 29.975 1.00 61.33 96 PHE C C 1
ATOM 4685 O O . PHE C 3 96 ? 137.616 25.417 30.583 1.00 58.56 96 PHE C O 1
ATOM 4693 N N . GLY C 3 97 ? 139.701 25.749 29.795 1.00 67.11 97 GLY C N 1
ATOM 4694 C CA . GLY C 3 97 ? 140.230 24.508 30.332 1.00 78.36 97 GLY C CA 1
ATOM 4695 C C . GLY C 3 97 ? 139.599 23.268 29.728 1.00 89.45 97 GLY C C 1
ATOM 4696 O O . GLY C 3 97 ? 139.258 23.247 28.545 1.00 89.68 97 GLY C O 1
ATOM 4697 N N . SER C 3 98 ? 139.441 22.232 30.547 1.00 96.79 98 SER C N 1
ATOM 4698 C CA . SER C 3 98 ? 138.895 20.960 30.081 1.00 108.28 98 SER C CA 1
ATOM 4699 C C . SER C 3 98 ? 137.908 20.350 31.077 1.00 115.65 98 SER C C 1
ATOM 4700 O O . SER C 3 98 ? 138.244 19.417 31.809 1.00 116.32 98 SER C O 1
ATOM 4703 N N . SER C 3 99 ? 136.690 20.885 31.090 1.00 117.42 99 SER C N 1
ATOM 4704 C CA . SER C 3 99 ? 135.612 20.371 31.932 1.00 119.90 99 SER C CA 1
ATOM 4705 C C . SER C 3 99 ? 135.237 18.948 31.511 1.00 120.00 99 SER C C 1
ATOM 4706 O O . SER C 3 99 ? 135.470 18.563 30.365 1.00 121.48 99 SER C O 1
ATOM 4709 N N . PRO C 3 100 ? 134.662 18.159 32.437 1.00 118.53 100 PRO C N 1
ATOM 4710 C CA . PRO C 3 100 ? 134.291 16.773 32.120 1.00 111.36 100 PRO C CA 1
ATOM 4711 C C . PRO C 3 100 ? 133.246 16.676 31.014 1.00 108.05 100 PRO C C 1
ATOM 4712 O O . PRO C 3 100 ? 133.490 15.988 30.022 1.00 103.60 100 PRO C O 1
ATOM 4716 N N . GLY C 3 103 ? 129.092 16.831 30.223 1.00 94.53 103 GLY C N 1
ATOM 4717 C CA . GLY C 3 103 ? 130.300 17.369 29.626 1.00 94.47 103 GLY C CA 1
ATOM 4718 C C . GLY C 3 103 ? 130.019 18.343 28.498 1.00 91.33 103 GLY C C 1
ATOM 4719 O O . GLY C 3 103 ? 130.161 18.001 27.325 1.00 88.80 103 GLY C O 1
ATOM 4720 N N . THR C 3 104 ? 129.621 19.560 28.856 1.00 92.24 104 THR C N 1
ATOM 4721 C CA . THR C 3 104 ? 129.268 20.580 27.872 1.00 85.72 104 THR C CA 1
ATOM 4722 C C . THR C 3 104 ? 130.499 21.074 27.114 1.00 79.83 104 THR C C 1
ATOM 4723 O O . THR C 3 104 ? 131.576 21.229 27.689 1.00 77.61 104 THR C O 1
ATOM 4727 N N . LEU C 3 105 ? 130.323 21.318 25.819 1.00 73.36 105 LEU C N 1
ATOM 4728 C CA . LEU C 3 105 ? 131.420 21.670 24.924 1.00 65.53 105 LEU C CA 1
ATOM 4729 C C . LEU C 3 105 ? 131.799 23.145 24.983 1.00 62.92 105 LEU C C 1
ATOM 4730 O O . LEU C 3 105 ? 131.201 23.927 25.720 1.00 68.23 105 LEU C O 1
ATOM 4735 N N . THR C 3 106 ? 132.800 23.507 24.185 1.00 65.01 106 THR C N 1
ATOM 4736 C CA . THR C 3 106 ? 133.229 24.892 24.021 1.00 57.05 106 THR C CA 1
ATOM 4737 C C . THR C 3 106 ? 133.340 25.221 22.531 1.00 57.33 106 THR C C 1
ATOM 4738 O O . THR C 3 106 ? 134.245 24.745 21.849 1.00 55.26 106 THR C O 1
ATOM 4742 N N . ALA C 3 107 ? 132.413 26.029 22.026 1.00 56.29 107 ALA C N 1
ATOM 4743 C CA . ALA C 3 107 ? 132.367 26.353 20.601 1.00 51.19 107 ALA C CA 1
ATOM 4744 C C . ALA C 3 107 ? 133.398 27.420 20.226 1.00 55.41 107 ALA C C 1
ATOM 4745 O O . ALA C 3 107 ? 133.810 28.219 21.066 1.00 51.13 107 ALA C O 1
ATOM 4747 N N . LEU C 3 108 ? 133.805 27.434 18.959 1.00 51.82 108 LEU C N 1
ATOM 4748 C CA . LEU C 3 108 ? 134.808 28.387 18.489 1.00 53.44 108 LEU C CA 1
ATOM 4749 C C . LEU C 3 108 ? 134.415 29.080 17.186 1.00 56.91 108 LEU C C 1
ATOM 4750 O O . LEU C 3 108 ? 134.083 28.430 16.197 1.00 54.71 108 LEU C O 1
ATOM 4755 N N . ARG C 3 109 ? 134.456 30.408 17.202 1.00 59.73 109 ARG C N 1
ATOM 4756 C CA . ARG C 3 109 ? 134.331 31.203 15.985 1.00 59.30 109 ARG C CA 1
ATOM 4757 C C . ARG C 3 109 ? 135.678 31.830 15.653 1.00 60.11 109 ARG C C 1
ATOM 4758 O O . ARG C 3 109 ? 136.216 32.609 16.442 1.00 61.38 109 ARG C O 1
ATOM 4766 N N . MET C 3 110 ? 136.221 31.480 14.492 1.00 56.62 110 MET C N 1
ATOM 4767 C CA . MET C 3 110 ? 137.568 31.898 14.119 1.00 59.82 110 MET C CA 1
ATOM 4768 C C . MET C 3 110 ? 137.559 32.751 12.853 1.00 64.87 110 MET C C 1
ATOM 4769 O O . MET C 3 110 ? 137.221 32.262 11.773 1.00 60.57 110 MET C O 1
ATOM 4774 N N . CYS C 3 111 ? 137.931 34.021 12.989 1.00 65.44 111 CYS C N 1
ATOM 4775 C CA . CYS C 3 111 ? 137.820 34.961 11.882 1.00 66.40 111 CYS C CA 1
ATOM 4776 C C . CYS C 3 111 ? 139.136 35.655 11.567 1.00 63.75 111 CYS C C 1
ATOM 4777 O O . CYS C 3 111 ? 139.779 36.225 12.450 1.00 68.19 111 CYS C O 1
ATOM 4780 N N . TYR C 3 112 ? 139.529 35.606 10.299 1.00 65.76 112 TYR C N 1
ATOM 4781 C CA . TYR C 3 112 ? 140.742 36.270 9.833 1.00 65.41 112 TYR C CA 1
ATOM 4782 C C . TYR C 3 112 ? 140.417 37.214 8.679 1.00 69.17 112 TYR C C 1
ATOM 4783 O O . TYR C 3 112 ? 140.104 36.775 7.575 1.00 71.71 112 TYR C O 1
ATOM 4792 N N . GLN C 3 113 ? 140.498 38.515 8.938 1.00 72.81 113 GLN C N 1
ATOM 4793 C CA . GLN C 3 113 ? 140.111 39.527 7.953 1.00 81.00 113 GLN C CA 1
ATOM 4794 C C . GLN C 3 113 ? 141.044 39.545 6.740 1.00 72.74 113 GLN C C 1
ATOM 4795 O O . GLN C 3 113 ? 140.590 39.633 5.600 1.00 73.40 113 GLN C O 1
ATOM 4801 N N . GLY C 3 114 ? 142.346 39.457 6.989 1.00 67.32 114 GLY C N 1
ATOM 4802 C CA . GLY C 3 114 ? 143.321 39.457 5.915 1.00 64.82 114 GLY C CA 1
ATOM 4803 C C . GLY C 3 114 ? 144.682 39.944 6.372 1.00 70.44 114 GLY C C 1
ATOM 4804 O O . GLY C 3 114 ? 144.955 40.015 7.572 1.00 78.40 114 GLY C O 1
ATOM 4805 N N . TYR C 3 115 ? 145.538 40.284 5.414 1.00 60.74 115 TYR C N 1
ATOM 4806 C CA . TYR C 3 115 ? 146.891 40.741 5.720 1.00 73.94 115 TYR C CA 1
ATOM 4807 C C . TYR C 3 115 ? 146.887 42.097 6.422 1.00 72.84 115 TYR C C 1
ATOM 4808 O O . TYR C 3 115 ? 146.262 43.046 5.952 1.00 70.32 115 TYR C O 1
ATOM 4817 N N . GLY C 3 116 ? 147.596 42.183 7.544 1.00 73.83 116 GLY C N 1
ATOM 4818 C CA . GLY C 3 116 ? 147.642 43.403 8.331 1.00 69.96 116 GLY C CA 1
ATOM 4819 C C . GLY C 3 116 ? 146.628 43.380 9.458 1.00 65.20 116 GLY C C 1
ATOM 4820 O O . GLY C 3 116 ? 146.733 44.130 10.427 1.00 60.16 116 GLY C O 1
ATOM 4821 N N . TYR C 3 117 ? 145.640 42.504 9.324 1.00 67.13 117 TYR C N 1
ATOM 4822 C CA . TYR C 3 117 ? 144.599 42.351 10.328 1.00 63.61 117 TYR C CA 1
ATOM 4823 C C . TYR C 3 117 ? 144.906 41.159 11.231 1.00 65.50 117 TYR C C 1
ATOM 4824 O O . TYR C 3 117 ? 145.561 40.207 10.803 1.00 64.23 117 TYR C O 1
ATOM 4833 N N . PRO C 3 118 ? 144.437 41.209 12.489 1.00 60.65 118 PRO C N 1
ATOM 4834 C CA . PRO C 3 118 ? 144.729 40.137 13.445 1.00 64.98 118 PRO C CA 1
ATOM 4835 C C . PRO C 3 118 ? 143.844 38.907 13.250 1.00 65.90 118 PRO C C 1
ATOM 4836 O O . PRO C 3 118 ? 142.855 38.958 12.514 1.00 63.78 118 PRO C O 1
ATOM 4840 N N . LEU C 3 119 ? 144.211 37.809 13.902 1.00 58.33 119 LEU C N 1
ATOM 4841 C CA . LEU C 3 119 ? 143.378 36.614 13.923 1.00 54.83 119 LEU C CA 1
ATOM 4842 C C . LEU C 3 119 ? 142.435 36.677 15.115 1.00 59.28 119 LEU C C 1
ATOM 4843 O O . LEU C 3 119 ? 142.877 36.696 16.262 1.00 66.53 119 LEU C O 1
ATOM 4848 N N . MET C 3 120 ? 141.137 36.719 14.844 1.00 57.15 120 MET C N 1
ATOM 4849 C CA . MET C 3 120 ? 140.150 36.844 15.908 1.00 54.60 120 MET C CA 1
ATOM 4850 C C . MET C 3 120 ? 139.569 35.496 16.307 1.00 58.94 120 MET C C 1
ATOM 4851 O O . MET C 3 120 ? 139.121 34.724 15.459 1.00 59.85 120 MET C O 1
ATOM 4856 N N . LEU C 3 121 ? 139.572 35.223 17.607 1.00 62.10 121 LEU C N 1
ATOM 4857 C CA . LEU C 3 121 ? 138.979 34.004 18.138 1.00 58.17 121 LEU C CA 1
ATOM 4858 C C . LEU C 3 121 ? 137.786 34.332 19.020 1.00 53.42 121 LEU C C 1
ATOM 4859 O O . LEU C 3 121 ? 137.815 35.298 19.780 1.00 51.69 121 LEU C O 1
ATOM 4864 N N . PHE C 3 122 ? 136.740 33.521 18.918 1.00 53.20 122 PHE C N 1
ATOM 4865 C CA . PHE C 3 122 ? 135.582 33.667 19.788 1.00 52.29 122 PHE C CA 1
ATOM 4866 C C . PHE C 3 122 ? 135.172 32.313 20.352 1.00 52.54 122 PHE C C 1
ATOM 4867 O O . PHE C 3 122 ? 134.865 31.382 19.607 1.00 47.80 122 PHE C O 1
ATOM 4875 N N . LEU C 3 123 ? 135.180 32.209 21.676 1.00 48.84 123 LEU C N 1
ATOM 4876 C CA . LEU C 3 123 ? 134.890 30.948 22.342 1.00 47.57 123 LEU C CA 1
ATOM 4877 C C . LEU C 3 123 ? 133.764 31.112 23.350 1.00 54.21 123 LEU C C 1
ATOM 4878 O O . LEU C 3 123 ? 133.686 32.121 24.050 1.00 57.52 123 LEU C O 1
ATOM 4883 N N . GLU C 3 124 ? 132.887 30.118 23.418 1.00 56.19 124 GLU C N 1
ATOM 4884 C CA . GLU C 3 124 ? 131.756 30.167 24.333 1.00 51.35 124 GLU C CA 1
ATOM 4885 C C . GLU C 3 124 ? 131.617 28.846 25.074 1.00 53.80 124 GLU C C 1
ATOM 4886 O O . GLU C 3 124 ? 131.855 27.781 24.509 1.00 56.30 124 GLU C O 1
ATOM 4892 N N . GLU C 3 125 ? 131.242 28.929 26.347 1.00 58.97 125 GLU C N 1
ATOM 4893 C CA . GLU C 3 125 ? 130.985 27.750 27.164 1.00 63.03 125 GLU C CA 1
ATOM 4894 C C . GLU C 3 125 ? 129.984 28.074 28.265 1.00 62.60 125 GLU C C 1
ATOM 4895 O O . GLU C 3 125 ? 130.313 28.774 29.221 1.00 64.51 125 GLU C O 1
ATOM 4901 N N . GLY C 3 126 ? 128.764 27.564 28.127 1.00 59.33 126 GLY C N 1
ATOM 4902 C CA . GLY C 3 126 ? 127.726 27.797 29.116 1.00 62.38 126 GLY C CA 1
ATOM 4903 C C . GLY C 3 126 ? 127.336 29.259 29.235 1.00 61.92 126 GLY C C 1
ATOM 4904 O O . GLY C 3 126 ? 126.955 29.728 30.309 1.00 58.77 126 GLY C O 1
ATOM 4905 N N . GLY C 3 127 ? 127.433 29.981 28.125 1.00 60.95 127 GLY C N 1
ATOM 4906 C CA . GLY C 3 127 ? 127.070 31.384 28.099 1.00 61.69 127 GLY C CA 1
ATOM 4907 C C . GLY C 3 127 ? 128.263 32.312 28.210 1.00 59.02 127 GLY C C 1
ATOM 4908 O O . GLY C 3 127 ? 128.249 33.415 27.663 1.00 60.74 127 GLY C O 1
ATOM 4909 N N . VAL C 3 128 ? 129.298 31.871 28.918 1.00 57.05 128 VAL C N 1
ATOM 4910 C CA . VAL C 3 128 ? 130.499 32.680 29.097 1.00 57.46 128 VAL C CA 1
ATOM 4911 C C . VAL C 3 128 ? 131.256 32.817 27.780 1.00 55.75 128 VAL C C 1
ATOM 4912 O O . VAL C 3 128 ? 131.613 31.818 27.158 1.00 60.40 128 VAL C O 1
ATOM 4916 N N . VAL C 3 129 ? 131.499 34.054 27.358 1.00 54.45 129 VAL C N 1
ATOM 4917 C CA . VAL C 3 129 ? 132.128 34.314 26.064 1.00 54.36 129 VAL C CA 1
ATOM 4918 C C . VAL C 3 129 ? 133.517 34.946 26.202 1.00 58.20 129 VAL C C 1
ATOM 4919 O O . VAL C 3 129 ? 133.694 35.930 26.922 1.00 58.13 129 VAL C O 1
ATOM 4923 N N . THR C 3 130 ? 134.495 34.372 25.504 1.00 55.42 130 THR C N 1
ATOM 4924 C CA . THR C 3 130 ? 135.856 34.900 25.485 1.00 52.58 130 THR C CA 1
ATOM 4925 C C . THR C 3 130 ? 136.259 35.362 24.086 1.00 53.62 130 THR C C 1
ATOM 4926 O O . THR C 3 130 ? 136.155 34.607 23.120 1.00 59.03 130 THR C O 1
ATOM 4930 N N . VAL C 3 131 ? 136.722 36.604 23.986 1.00 50.14 131 VAL C N 1
ATOM 4931 C CA . VAL C 3 131 ? 137.100 37.185 22.703 1.00 49.60 131 VAL C CA 1
ATOM 4932 C C . VAL C 3 131 ? 138.606 37.429 22.641 1.00 57.18 131 VAL C C 1
ATOM 4933 O O . VAL C 3 131 ? 139.180 38.055 23.533 1.00 57.60 131 VAL C O 1
ATOM 4937 N N . CYS C 3 132 ? 139.242 36.935 21.583 1.00 58.26 132 CYS C N 1
ATOM 4938 C CA . CYS C 3 132 ? 140.691 37.033 21.448 1.00 50.75 132 CYS C CA 1
ATOM 4939 C C . CYS C 3 132 ? 141.106 37.785 20.194 1.00 52.02 132 CYS C C 1
ATOM 4940 O O . CYS C 3 132 ? 140.578 37.547 19.112 1.00 59.79 132 CYS C O 1
ATOM 4943 N N . LYS C 3 133 ? 142.062 38.693 20.350 1.00 57.95 133 LYS C N 1
ATOM 4944 C CA . LYS C 3 133 ? 142.660 39.382 19.218 1.00 56.15 133 LYS C CA 1
ATOM 4945 C C . LYS C 3 133 ? 144.140 39.039 19.157 1.00 55.79 133 LYS C C 1
ATOM 4946 O O . LYS C 3 133 ? 144.911 39.486 19.999 1.00 51.77 133 LYS C O 1
ATOM 4952 N N . ILE C 3 134 ? 144.534 38.235 18.174 1.00 58.68 134 ILE C N 1
ATOM 4953 C CA . ILE C 3 134 ? 145.933 37.844 18.032 1.00 56.34 134 ILE C CA 1
ATOM 4954 C C . ILE C 3 134 ? 146.554 38.444 16.777 1.00 60.81 134 ILE C C 1
ATOM 4955 O O . ILE C 3 134 ? 146.191 38.079 15.658 1.00 62.39 134 ILE C O 1
ATOM 4960 N N . ASN C 3 135 ? 147.489 39.367 16.974 1.00 59.66 135 ASN C N 1
ATOM 4961 C CA . ASN C 3 135 ? 148.207 39.979 15.863 1.00 63.82 135 ASN C CA 1
ATOM 4962 C C . ASN C 3 135 ? 148.985 38.940 15.069 1.00 62.11 135 ASN C C 1
ATOM 4963 O O . ASN C 3 135 ? 149.536 37.997 15.637 1.00 60.89 135 ASN C O 1
ATOM 4968 N N . THR C 3 136 ? 149.021 39.115 13.753 1.00 61.80 136 THR C N 1
ATOM 4969 C CA . THR C 3 136 ? 149.695 38.166 12.878 1.00 63.69 136 THR C CA 1
ATOM 4970 C C . THR C 3 136 ? 151.122 38.598 12.557 1.00 70.74 136 THR C C 1
ATOM 4971 O O . THR C 3 136 ? 151.695 39.452 13.234 1.00 70.79 136 THR C O 1
ATOM 4975 N N . GLN C 3 137 ? 151.682 37.995 11.514 1.00 83.03 137 GLN C N 1
ATOM 4976 C CA . GLN C 3 137 ? 153.054 38.257 11.098 1.00 87.09 137 GLN C CA 1
ATOM 4977 C C . GLN C 3 137 ? 153.271 37.759 9.670 1.00 91.94 137 GLN C C 1
ATOM 4978 O O . GLN C 3 137 ? 152.714 36.732 9.278 1.00 88.77 137 GLN C O 1
ATOM 4984 N N . GLU C 3 138 ? 154.063 38.490 8.889 1.00 98.03 138 GLU C N 1
ATOM 4985 C CA . GLU C 3 138 ? 154.377 38.064 7.528 1.00 102.35 138 GLU C CA 1
ATOM 4986 C C . GLU C 3 138 ? 155.240 36.809 7.563 1.00 95.64 138 GLU C C 1
ATOM 4987 O O . GLU C 3 138 ? 156.275 36.781 8.229 1.00 94.74 138 GLU C O 1
ATOM 4993 N N . PRO C 3 139 ? 154.807 35.761 6.846 1.00 99.30 139 PRO C N 1
ATOM 4994 C CA . PRO C 3 139 ? 155.433 34.435 6.899 1.00 94.94 139 PRO C CA 1
ATOM 4995 C C . PRO C 3 139 ? 156.883 34.409 6.427 1.00 90.82 139 PRO C C 1
ATOM 4996 O O . PRO C 3 139 ? 157.230 35.027 5.421 1.00 95.32 139 PRO C O 1
ATOM 5000 N N . GLU C 3 140 ? 157.721 33.698 7.172 1.00 92.15 140 GLU C N 1
ATOM 5001 C CA . GLU C 3 140 ? 159.052 33.356 6.706 1.00 98.62 140 GLU C CA 1
ATOM 5002 C C . GLU C 3 140 ? 158.886 32.232 5.693 1.00 96.60 140 GLU C C 1
ATOM 5003 O O . GLU C 3 140 ? 157.884 31.517 5.727 1.00 93.35 140 GLU C O 1
ATOM 5009 N N . GLU C 3 141 ? 159.841 32.092 4.780 1.00 101.57 141 GLU C N 1
ATOM 5010 C CA . GLU C 3 141 ? 159.820 30.992 3.822 1.00 112.61 141 GLU C CA 1
ATOM 5011 C C . GLU C 3 141 ? 159.776 29.637 4.523 1.00 105.33 141 GLU C C 1
ATOM 5012 O O . GLU C 3 141 ? 160.741 29.240 5.177 1.00 101.99 141 GLU C O 1
ATOM 5018 N N . THR C 3 142 ? 158.658 28.930 4.397 1.00 102.78 142 THR C N 1
ATOM 5019 C CA . THR C 3 142 ? 158.605 27.552 4.867 1.00 100.84 142 THR C CA 1
ATOM 5020 C C . THR C 3 142 ? 159.219 26.664 3.786 1.00 97.40 142 THR C C 1
ATOM 5021 O O . THR C 3 142 ? 158.725 26.593 2.661 1.00 99.74 142 THR C O 1
ATOM 5025 N N . LEU C 3 143 ? 160.322 26.006 4.127 1.00 96.24 143 LEU C N 1
ATOM 5026 C CA . LEU C 3 143 ? 161.116 25.294 3.134 1.00 95.31 143 LEU C CA 1
ATOM 5027 C C . LEU C 3 143 ? 160.506 23.945 2.766 1.00 92.37 143 LEU C C 1
ATOM 5028 O O . LEU C 3 143 ? 159.807 23.325 3.567 1.00 89.03 143 LEU C O 1
ATOM 5033 N N . ASP C 3 144 ? 160.776 23.503 1.542 1.00 96.62 144 ASP C N 1
ATOM 5034 C CA . ASP C 3 144 ? 160.136 22.315 0.988 1.00 96.48 144 ASP C CA 1
ATOM 5035 C C . ASP C 3 144 ? 161.015 21.071 1.072 1.00 98.45 144 ASP C C 1
ATOM 5036 O O . ASP C 3 144 ? 162.139 21.053 0.569 1.00 100.05 144 ASP C O 1
ATOM 5041 N N . PHE C 3 145 ? 160.510 20.022 1.691 1.00 96.41 145 PHE C N 1
ATOM 5042 C CA . PHE C 3 145 ? 161.215 18.766 1.726 1.00 89.62 145 PHE C CA 1
ATOM 5043 C C . PHE C 3 145 ? 160.512 17.999 0.649 1.00 95.15 145 PHE C C 1
ATOM 5044 O O . PHE C 3 145 ? 159.314 17.848 0.698 1.00 107.33 145 PHE C O 1
ATOM 5052 N N . ASP C 3 146 ? 161.232 17.527 -0.342 1.00 89.95 146 ASP C N 1
ATOM 5053 C CA . ASP C 3 146 ? 160.587 16.930 -1.494 1.00 96.60 146 ASP C CA 1
ATOM 5054 C C . ASP C 3 146 ? 160.288 15.471 -1.228 1.00 87.22 146 ASP C C 1
ATOM 5055 O O . ASP C 3 146 ? 160.889 14.606 -1.846 1.00 95.07 146 ASP C O 1
ATOM 5060 N N . PHE C 3 147 ? 159.351 15.177 -0.336 1.00 82.07 147 PHE C N 1
ATOM 5061 C CA . PHE C 3 147 ? 159.144 13.783 0.033 1.00 79.53 147 PHE C CA 1
ATOM 5062 C C . PHE C 3 147 ? 158.099 13.114 -0.812 1.00 80.22 147 PHE C C 1
ATOM 5063 O O . PHE C 3 147 ? 156.923 13.361 -0.669 1.00 77.99 147 PHE C O 1
ATOM 5071 N N . CYS C 3 148 ? 158.562 12.227 -1.674 1.00 79.85 148 CYS C N 1
ATOM 5072 C CA . CYS C 3 148 ? 157.691 11.470 -2.559 1.00 77.69 148 CYS C CA 1
ATOM 5073 C C . CYS C 3 148 ? 157.719 9.991 -2.207 1.00 76.17 148 CYS C C 1
ATOM 5074 O O . CYS C 3 148 ? 158.767 9.450 -1.850 1.00 74.50 148 CYS C O 1
ATOM 5077 N N . SER C 3 149 ? 156.567 9.336 -2.316 1.00 79.82 149 SER C N 1
ATOM 5078 C CA . SER C 3 149 ? 156.477 7.904 -2.061 1.00 81.73 149 SER C CA 1
ATOM 5079 C C . SER C 3 149 ? 157.152 7.119 -3.184 1.00 74.94 149 SER C C 1
ATOM 5080 O O . SER C 3 149 ? 157.325 5.904 -3.090 1.00 74.76 149 SER C O 1
ATOM 5083 N N . THR C 3 150 ? 157.536 7.831 -4.240 1.00 73.70 150 THR C N 1
ATOM 5084 C CA . THR C 3 150 ? 158.215 7.235 -5.383 1.00 78.22 150 THR C CA 1
ATOM 5085 C C . THR C 3 150 ? 159.537 6.572 -5.003 1.00 78.85 150 THR C C 1
ATOM 5086 O O . THR C 3 150 ? 159.753 5.390 -5.277 1.00 79.13 150 THR C O 1
ATOM 5090 N N . ASN C 3 151 ? 160.419 7.344 -4.379 1.00 72.28 151 ASN C N 1
ATOM 5091 C CA . ASN C 3 151 ? 161.736 6.849 -4.007 1.00 74.70 151 ASN C CA 1
ATOM 5092 C C . ASN C 3 151 ? 161.849 6.573 -2.511 1.00 74.23 151 ASN C C 1
ATOM 5093 O O . ASN C 3 151 ? 162.887 6.818 -1.898 1.00 69.43 151 ASN C O 1
ATOM 5098 N N . VAL C 3 152 ? 160.767 6.066 -1.929 1.00 73.02 152 VAL C N 1
ATOM 5099 C CA . VAL C 3 152 ? 160.788 5.600 -0.549 1.00 62.95 152 VAL C CA 1
ATOM 5100 C C . VAL C 3 152 ? 161.306 4.168 -0.512 1.00 65.02 152 VAL C C 1
ATOM 5101 O O . VAL C 3 152 ? 160.815 3.307 -1.238 1.00 73.80 152 VAL C O 1
ATOM 5105 N N . ILE C 3 153 ? 162.303 3.915 0.329 1.00 55.68 153 ILE C N 1
ATOM 5106 C CA . ILE C 3 153 ? 162.899 2.589 0.404 1.00 56.55 153 ILE C CA 1
ATOM 5107 C C . ILE C 3 153 ? 162.150 1.669 1.365 1.00 61.08 153 ILE C C 1
ATOM 5108 O O . ILE C 3 153 ? 161.572 0.663 0.950 1.00 65.73 153 ILE C O 1
ATOM 5113 N N . ASN C 3 154 ? 162.167 2.019 2.648 1.00 62.26 154 ASN C N 1
ATOM 5114 C CA . ASN C 3 154 ? 161.542 1.204 3.685 1.00 59.41 154 ASN C CA 1
ATOM 5115 C C . ASN C 3 154 ? 160.279 1.862 4.240 1.00 59.16 154 ASN C C 1
ATOM 5116 O O . ASN C 3 154 ? 160.163 3.087 4.253 1.00 55.76 154 ASN C O 1
ATOM 5121 N N . LYS C 3 155 ? 159.333 1.045 4.694 1.00 57.61 155 LYS C N 1
ATOM 5122 C CA . LYS C 3 155 ? 158.092 1.557 5.266 1.00 53.14 155 LYS C CA 1
ATOM 5123 C C . LYS C 3 155 ? 157.422 0.546 6.190 1.00 58.12 155 LYS C C 1
ATOM 5124 O O . LYS C 3 155 ? 157.079 -0.557 5.768 1.00 62.93 155 LYS C O 1
ATOM 5130 N N . ILE C 3 156 ? 157.231 0.921 7.451 1.00 55.73 156 ILE C N 1
ATOM 5131 C CA . ILE C 3 156 ? 156.488 0.071 8.378 1.00 56.75 156 ILE C CA 1
ATOM 5132 C C . ILE C 3 156 ? 155.380 0.847 9.078 1.00 55.85 156 ILE C C 1
ATOM 5133 O O . ILE C 3 156 ? 155.460 2.068 9.217 1.00 59.45 156 ILE C O 1
ATOM 5138 N N . ILE C 3 157 ? 154.340 0.134 9.499 1.00 58.25 157 ILE C N 1
ATOM 5139 C CA . ILE C 3 157 ? 153.227 0.748 10.215 1.00 58.39 157 ILE C CA 1
ATOM 5140 C C . ILE C 3 157 ? 153.026 0.066 11.567 1.00 60.70 157 ILE C C 1
ATOM 5141 O O . ILE C 3 157 ? 152.705 -1.123 11.629 1.00 61.84 157 ILE C O 1
ATOM 5146 N N . LEU C 3 158 ? 153.221 0.825 12.643 1.00 60.16 158 LEU C N 1
ATOM 5147 C CA . LEU C 3 158 ? 153.262 0.265 13.989 1.00 61.96 158 LEU C CA 1
ATOM 5148 C C . LEU C 3 158 ? 152.133 0.805 14.864 1.00 60.81 158 LEU C C 1
ATOM 5149 O O . LEU C 3 158 ? 151.604 1.885 14.606 1.00 57.47 158 LEU C O 1
ATOM 5154 N N . GLN C 3 159 ? 151.766 0.053 15.897 1.00 60.31 159 GLN C N 1
ATOM 5155 C CA . GLN C 3 159 ? 150.820 0.548 16.890 1.00 63.50 159 GLN C CA 1
ATOM 5156 C C . GLN C 3 159 ? 151.538 1.501 17.836 1.00 66.98 159 GLN C C 1
ATOM 5157 O O . GLN C 3 159 ? 152.524 1.132 18.475 1.00 69.39 159 GLN C O 1
ATOM 5163 N N . SER C 3 160 ? 151.038 2.729 17.917 1.00 62.40 160 SER C N 1
ATOM 5164 C CA . SER C 3 160 ? 151.705 3.787 18.664 1.00 67.51 160 SER C CA 1
ATOM 5165 C C . SER C 3 160 ? 151.833 3.467 20.153 1.00 75.08 160 SER C C 1
ATOM 5166 O O . SER C 3 160 ? 152.760 3.934 20.815 1.00 74.67 160 SER C O 1
ATOM 5169 N N . GLU C 3 161 ? 150.914 2.650 20.660 1.00 72.02 161 GLU C N 1
ATOM 5170 C CA . GLU C 3 161 ? 150.792 2.381 22.092 1.00 78.21 161 GLU C CA 1
ATOM 5171 C C . GLU C 3 161 ? 152.078 1.862 22.744 1.00 88.16 161 GLU C C 1
ATOM 5172 O O . GLU C 3 161 ? 152.361 2.177 23.900 1.00 94.53 161 GLU C O 1
ATOM 5178 N N . GLY C 3 162 ? 152.856 1.076 22.005 1.00 90.80 162 GLY C N 1
ATOM 5179 C CA . GLY C 3 162 ? 154.070 0.488 22.545 1.00 90.93 162 GLY C CA 1
ATOM 5180 C C . GLY C 3 162 ? 155.330 1.280 22.244 1.00 93.37 162 GLY C C 1
ATOM 5181 O O . GLY C 3 162 ? 156.386 1.033 22.829 1.00 96.58 162 GLY C O 1
ATOM 5182 N N . LEU C 3 163 ? 155.216 2.241 21.335 1.00 86.31 163 LEU C N 1
ATOM 5183 C CA . LEU C 3 163 ? 156.367 3.022 20.901 1.00 83.26 163 LEU C CA 1
ATOM 5184 C C . LEU C 3 163 ? 156.555 4.279 21.750 1.00 88.51 163 LEU C C 1
ATOM 5185 O O . LEU C 3 163 ? 157.615 4.905 21.721 1.00 88.91 163 LEU C O 1
ATOM 5190 N N . ARG C 3 164 ? 155.521 4.644 22.505 1.00 91.44 164 ARG C N 1
ATOM 5191 C CA . ARG C 3 164 ? 155.571 5.824 23.365 1.00 86.90 164 ARG C CA 1
ATOM 5192 C C . ARG C 3 164 ? 156.642 5.668 24.438 1.00 92.34 164 ARG C C 1
ATOM 5193 O O . ARG C 3 164 ? 157.261 6.645 24.863 1.00 92.40 164 ARG C O 1
ATOM 5201 N N . GLU C 3 165 ? 156.852 4.429 24.870 1.00 101.38 165 GLU C N 1
ATOM 5202 C CA . GLU C 3 165 ? 157.895 4.113 25.839 1.00 104.23 165 GLU C CA 1
ATOM 5203 C C . GLU C 3 165 ? 159.269 4.371 25.238 1.00 96.49 165 GLU C C 1
ATOM 5204 O O . GLU C 3 165 ? 160.163 4.895 25.901 1.00 97.65 165 GLU C O 1
ATOM 5210 N N . ALA C 3 166 ? 159.423 4.000 23.971 1.00 92.34 166 ALA C N 1
ATOM 5211 C CA . ALA C 3 166 ? 160.684 4.163 23.257 1.00 88.09 166 ALA C CA 1
ATOM 5212 C C . ALA C 3 166 ? 161.076 5.627 23.116 1.00 91.82 166 ALA C C 1
ATOM 5213 O O . ALA C 3 166 ? 162.259 5.962 23.051 1.00 91.95 166 ALA C O 1
ATOM 5215 N N . PHE C 3 167 ? 160.074 6.496 23.069 1.00 88.57 167 PHE C N 1
ATOM 5216 C CA . PHE C 3 167 ? 160.302 7.905 22.788 1.00 83.05 167 PHE C CA 1
ATOM 5217 C C . PHE C 3 167 ? 160.313 8.778 24.044 1.00 86.75 167 PHE C C 1
ATOM 5218 O O . PHE C 3 167 ? 160.916 9.850 24.049 1.00 90.19 167 PHE C O 1
ATOM 5226 N N . SER C 3 168 ? 159.652 8.324 25.105 1.00 88.14 168 SER C N 1
ATOM 5227 C CA . SER C 3 168 ? 159.562 9.113 26.334 1.00 88.74 168 SER C CA 1
ATOM 5228 C C . SER C 3 168 ? 160.553 8.653 27.405 1.00 94.41 168 SER C C 1
ATOM 5229 O O . SER C 3 168 ? 160.843 9.390 28.349 1.00 95.48 168 SER C O 1
ATOM 5232 N N . GLU C 3 169 ? 161.062 7.434 27.259 1.00 95.51 169 GLU C N 1
ATOM 5233 C CA . GLU C 3 169 ? 162.140 6.946 28.114 1.00 98.60 169 GLU C CA 1
ATOM 5234 C C . GLU C 3 169 ? 163.474 7.143 27.399 1.00 96.58 169 GLU C C 1
ATOM 5235 O O . GLU C 3 169 ? 164.365 6.295 27.469 1.00 92.30 169 GLU C O 1
ATOM 5241 N N . LEU C 3 170 ? 163.599 8.278 26.718 1.00 90.62 170 LEU C N 1
ATOM 5242 C CA . LEU C 3 170 ? 164.711 8.526 25.808 1.00 91.58 170 LEU C CA 1
ATOM 5243 C C . LEU C 3 170 ? 166.000 8.913 26.525 1.00 93.27 170 LEU C C 1
ATOM 5244 O O . LEU C 3 170 ? 166.002 9.768 27.411 1.00 97.02 170 LEU C O 1
ATOM 5249 N N . ASP C 3 171 ? 167.097 8.278 26.125 1.00 85.90 171 ASP C N 1
ATOM 5250 C CA . ASP C 3 171 ? 168.412 8.587 26.670 1.00 86.41 171 ASP C CA 1
ATOM 5251 C C . ASP C 3 171 ? 168.916 9.899 26.076 1.00 85.23 171 ASP C C 1
ATOM 5252 O O . ASP C 3 171 ? 169.697 9.901 25.125 1.00 85.77 171 ASP C O 1
ATOM 5257 N N . MET C 3 172 ? 168.467 11.013 26.649 1.00 83.60 172 MET C N 1
ATOM 5258 C CA . MET C 3 172 ? 168.719 12.340 26.088 1.00 82.60 172 MET C CA 1
ATOM 5259 C C . MET C 3 172 ? 170.197 12.737 26.128 1.00 83.48 172 MET C C 1
ATOM 5260 O O . MET C 3 172 ? 170.600 13.721 25.506 1.00 77.35 172 MET C O 1
ATOM 5265 N N . THR C 3 173 ? 171.003 11.973 26.860 1.00 83.47 173 THR C N 1
ATOM 5266 C CA . THR C 3 173 ? 172.440 12.213 26.912 1.00 76.04 173 THR C CA 1
ATOM 5267 C C . THR C 3 173 ? 173.082 11.867 25.573 1.00 79.43 173 THR C C 1
ATOM 5268 O O . THR C 3 173 ? 174.159 12.363 25.239 1.00 81.00 173 THR C O 1
ATOM 5272 N N . SER C 3 174 ? 172.412 11.009 24.810 1.00 79.75 174 SER C N 1
ATOM 5273 C CA . SER C 3 174 ? 172.846 10.683 23.459 1.00 71.99 174 SER C CA 1
ATOM 5274 C C . SER C 3 174 ? 172.573 11.870 22.542 1.00 72.26 174 SER C C 1
ATOM 5275 O O . SER C 3 174 ? 171.738 12.718 22.853 1.00 82.00 174 SER C O 1
ATOM 5278 N N . GLU C 3 175 ? 173.278 11.938 21.418 1.00 65.27 175 GLU C N 1
ATOM 5279 C CA . GLU C 3 175 ? 173.115 13.059 20.499 1.00 73.42 175 GLU C CA 1
ATOM 5280 C C . GLU C 3 175 ? 172.267 12.688 19.288 1.00 70.71 175 GLU C C 1
ATOM 5281 O O . GLU C 3 175 ? 171.644 13.554 18.675 1.00 74.56 175 GLU C O 1
ATOM 5287 N N . VAL C 3 176 ? 172.248 11.406 18.938 1.00 64.13 176 VAL C N 1
ATOM 5288 C CA . VAL C 3 176 ? 171.475 10.954 17.788 1.00 57.52 176 VAL C CA 1
ATOM 5289 C C . VAL C 3 176 ? 170.575 9.771 18.122 1.00 59.07 176 VAL C C 1
ATOM 5290 O O . VAL C 3 176 ? 170.725 9.128 19.163 1.00 56.30 176 VAL C O 1
ATOM 5294 N N . LEU C 3 177 ? 169.637 9.497 17.223 1.00 59.75 177 LEU C N 1
ATOM 5295 C CA . LEU C 3 177 ? 168.807 8.303 17.296 1.00 51.98 177 LEU C CA 1
ATOM 5296 C C . LEU C 3 177 ? 169.033 7.485 16.034 1.00 49.61 177 LEU C C 1
ATOM 5297 O O . LEU C 3 177 ? 168.815 7.970 14.927 1.00 51.50 177 LEU C O 1
ATOM 5302 N N . GLN C 3 178 ? 169.487 6.249 16.197 1.00 53.62 178 GLN C N 1
ATOM 5303 C CA . GLN C 3 178 ? 169.775 5.406 15.045 1.00 53.19 178 GLN C CA 1
ATOM 5304 C C . GLN C 3 178 ? 168.600 4.497 14.711 1.00 47.96 178 GLN C C 1
ATOM 5305 O O . GLN C 3 178 ? 168.207 3.652 15.515 1.00 45.53 178 GLN C O 1
ATOM 5311 N N . ILE C 3 179 ? 168.039 4.684 13.522 1.00 46.50 179 ILE C N 1
ATOM 5312 C CA . ILE C 3 179 ? 166.935 3.854 13.060 1.00 47.06 179 ILE C CA 1
ATOM 5313 C C . ILE C 3 179 ? 167.413 2.858 12.017 1.00 43.81 179 ILE C C 1
ATOM 5314 O O . ILE C 3 179 ? 168.021 3.234 11.013 1.00 51.94 179 ILE C O 1
ATOM 5319 N N . THR C 3 180 ? 167.143 1.583 12.264 1.00 44.91 180 THR C N 1
ATOM 5320 C CA . THR C 3 180 ? 167.520 0.531 11.332 1.00 50.76 180 THR C CA 1
ATOM 5321 C C . THR C 3 180 ? 166.291 -0.255 10.900 1.00 52.63 180 THR C C 1
ATOM 5322 O O . THR C 3 180 ? 165.571 -0.810 11.732 1.00 46.32 180 THR C O 1
ATOM 5326 N N . MET C 3 181 ? 166.049 -0.288 9.595 1.00 52.67 181 MET C N 1
ATOM 5327 C CA . MET C 3 181 ? 164.958 -1.074 9.042 1.00 55.64 181 MET C CA 1
ATOM 5328 C C . MET C 3 181 ? 165.529 -2.044 8.019 1.00 65.25 181 MET C C 1
ATOM 5329 O O . MET C 3 181 ? 166.334 -1.657 7.172 1.00 67.94 181 MET C O 1
ATOM 5334 N N . SER C 3 182 ? 165.122 -3.306 8.107 1.00 66.87 182 SER C N 1
ATOM 5335 C CA . SER C 3 182 ? 165.746 -4.358 7.313 1.00 67.50 182 SER C CA 1
ATOM 5336 C C . SER C 3 182 ? 164.835 -5.567 7.120 1.00 71.45 182 SER C C 1
ATOM 5337 O O . SER C 3 182 ? 164.069 -5.918 8.016 1.00 67.02 182 SER C O 1
ATOM 5340 N N . PRO C 3 183 ? 164.919 -6.211 5.944 1.00 74.32 183 PRO C N 1
ATOM 5341 C CA . PRO C 3 183 ? 164.192 -7.459 5.682 1.00 70.10 183 PRO C CA 1
ATOM 5342 C C . PRO C 3 183 ? 164.793 -8.634 6.447 1.00 71.36 183 PRO C C 1
ATOM 5343 O O . PRO C 3 183 ? 164.201 -9.714 6.484 1.00 61.83 183 PRO C O 1
ATOM 5347 N N . ASP C 3 184 ? 165.967 -8.417 7.036 1.00 73.72 184 ASP C N 1
ATOM 5348 C CA . ASP C 3 184 ? 166.613 -9.405 7.893 1.00 77.41 184 ASP C CA 1
ATOM 5349 C C . ASP C 3 184 ? 166.564 -8.938 9.343 1.00 75.90 184 ASP C C 1
ATOM 5350 O O . ASP C 3 184 ? 165.972 -7.904 9.647 1.00 76.42 184 ASP C O 1
ATOM 5355 N N . LYS C 3 185 ? 167.187 -9.698 10.237 1.00 75.80 185 LYS C N 1
ATOM 5356 C CA . LYS C 3 185 ? 167.298 -9.291 11.632 1.00 71.39 185 LYS C CA 1
ATOM 5357 C C . LYS C 3 185 ? 168.141 -8.023 11.740 1.00 73.15 185 LYS C C 1
ATOM 5358 O O . LYS C 3 185 ? 169.091 -7.844 10.978 1.00 75.78 185 LYS C O 1
ATOM 5364 N N . PRO C 3 186 ? 167.802 -7.138 12.691 1.00 66.40 186 PRO C N 1
ATOM 5365 C CA . PRO C 3 186 ? 166.706 -7.262 13.655 1.00 66.50 186 PRO C CA 1
ATOM 5366 C C . PRO C 3 186 ? 165.414 -6.610 13.174 1.00 63.87 186 PRO C C 1
ATOM 5367 O O . PRO C 3 186 ? 164.638 -6.123 13.998 1.00 61.52 186 PRO C O 1
ATOM 5371 N N . TYR C 3 187 ? 165.208 -6.584 11.861 1.00 65.65 187 TYR C N 1
ATOM 5372 C CA . TYR C 3 187 ? 163.976 -6.076 11.258 1.00 61.30 187 TYR C CA 1
ATOM 5373 C C . TYR C 3 187 ? 163.703 -4.604 11.576 1.00 57.70 187 TYR C C 1
ATOM 5374 O O . TYR C 3 187 ? 163.658 -3.771 10.669 1.00 57.76 187 TYR C O 1
ATOM 5383 N N . PHE C 3 188 ? 163.516 -4.285 12.853 1.00 53.25 188 PHE C N 1
ATOM 5384 C CA . PHE C 3 188 ? 163.259 -2.907 13.265 1.00 50.92 188 PHE C CA 1
ATOM 5385 C C . PHE C 3 188 ? 163.932 -2.616 14.599 1.00 51.70 188 PHE C C 1
ATOM 5386 O O . PHE C 3 188 ? 163.586 -3.206 15.621 1.00 55.87 188 PHE C O 1
ATOM 5394 N N . ARG C 3 189 ? 164.899 -1.705 14.584 1.00 52.07 189 ARG C N 1
ATOM 5395 C CA . ARG C 3 189 ? 165.685 -1.423 15.776 1.00 49.90 189 ARG C CA 1
ATOM 5396 C C . ARG C 3 189 ? 165.912 0.067 15.969 1.00 51.33 189 ARG C C 1
ATOM 5397 O O . ARG C 3 189 ? 166.349 0.762 15.052 1.00 50.87 189 ARG C O 1
ATOM 5405 N N . LEU C 3 190 ? 165.606 0.549 17.168 1.00 51.47 190 LEU C N 1
ATOM 5406 C CA . LEU C 3 190 ? 165.896 1.925 17.541 1.00 51.30 190 LEU C CA 1
ATOM 5407 C C . LEU C 3 190 ? 167.080 1.934 18.495 1.00 49.13 190 LEU C C 1
ATOM 5408 O O . LEU C 3 190 ? 167.119 1.154 19.444 1.00 48.07 190 LEU C O 1
ATOM 5413 N N . SER C 3 191 ? 168.048 2.808 18.238 1.00 49.39 191 SER C N 1
ATOM 5414 C CA . SER C 3 191 ? 169.272 2.826 19.032 1.00 52.68 191 SER C CA 1
ATOM 5415 C C . SER C 3 191 ? 169.678 4.228 19.485 1.00 55.99 191 SER C C 1
ATOM 5416 O O . SER C 3 191 ? 169.562 5.199 18.734 1.00 52.24 191 SER C O 1
ATOM 5419 N N . THR C 3 192 ? 170.150 4.321 20.725 1.00 57.26 192 THR C N 1
ATOM 5420 C CA . THR C 3 192 ? 170.755 5.543 21.236 1.00 52.11 192 THR C CA 1
ATOM 5421 C C . THR C 3 192 ? 172.147 5.219 21.768 1.00 56.93 192 THR C C 1
ATOM 5422 O O . THR C 3 192 ? 172.409 4.095 22.196 1.00 58.70 192 THR C O 1
ATOM 5426 N N . PHE C 3 193 ? 173.039 6.202 21.736 1.00 66.58 193 PHE C N 1
ATOM 5427 C CA . PHE C 3 193 ? 174.397 6.015 22.233 1.00 60.41 193 PHE C CA 1
ATOM 5428 C C . PHE C 3 193 ? 174.798 7.178 23.128 1.00 64.22 193 PHE C C 1
ATOM 5429 O O . PHE C 3 193 ? 175.355 8.170 22.661 1.00 65.74 193 PHE C O 1
ATOM 5437 N N . GLY C 3 194 ? 174.506 7.050 24.418 1.00 72.82 194 GLY C N 1
ATOM 5438 C CA . GLY C 3 194 ? 174.832 8.086 25.381 1.00 83.00 194 GLY C CA 1
ATOM 5439 C C . GLY C 3 194 ? 176.063 7.760 26.203 1.00 88.31 194 GLY C C 1
ATOM 5440 O O . GLY C 3 194 ? 176.898 6.948 25.800 1.00 86.47 194 GLY C O 1
ATOM 5441 N N . ASN C 3 195 ? 176.178 8.399 27.362 1.00 87.75 195 ASN C N 1
ATOM 5442 C CA . ASN C 3 195 ? 177.301 8.150 28.255 1.00 83.67 195 ASN C CA 1
ATOM 5443 C C . ASN C 3 195 ? 177.112 6.851 29.024 1.00 81.84 195 ASN C C 1
ATOM 5444 O O . ASN C 3 195 ? 176.055 6.619 29.612 1.00 80.87 195 ASN C O 1
ATOM 5449 N N . ALA C 3 196 ? 178.133 5.999 28.990 1.00 94.47 196 ALA C N 1
ATOM 5450 C CA . ALA C 3 196 ? 178.152 4.745 29.743 1.00 97.47 196 ALA C CA 1
ATOM 5451 C C . ALA C 3 196 ? 177.006 3.800 29.382 1.00 92.66 196 ALA C C 1
ATOM 5452 O O . ALA C 3 196 ? 176.749 2.834 30.099 1.00 93.59 196 ALA C O 1
ATOM 5454 N N . GLY C 3 197 ? 176.328 4.066 28.270 1.00 102.40 197 GLY C N 1
ATOM 5455 C CA . GLY C 3 197 ? 175.166 3.281 27.902 1.00 100.31 197 GLY C CA 1
ATOM 5456 C C . GLY C 3 197 ? 174.835 3.233 26.423 1.00 96.41 197 GLY C C 1
ATOM 5457 O O . GLY C 3 197 ? 174.724 4.261 25.755 1.00 98.30 197 GLY C O 1
ATOM 5458 N N . SER C 3 198 ? 174.677 2.016 25.917 1.00 85.19 198 SER C N 1
ATOM 5459 C CA . SER C 3 198 ? 174.189 1.792 24.565 1.00 71.08 198 SER C CA 1
ATOM 5460 C C . SER C 3 198 ? 172.845 1.073 24.641 1.00 69.04 198 SER C C 1
ATOM 5461 O O . SER C 3 198 ? 172.768 -0.064 25.107 1.00 72.83 198 SER C O 1
ATOM 5464 N N . SER C 3 199 ? 171.787 1.743 24.198 1.00 66.48 199 SER C N 1
ATOM 5465 C CA . SER C 3 199 ? 170.437 1.202 24.317 1.00 60.47 199 SER C CA 1
ATOM 5466 C C . SER C 3 199 ? 169.826 0.883 22.955 1.00 61.34 199 SER C C 1
ATOM 5467 O O . SER C 3 199 ? 169.935 1.671 22.015 1.00 59.48 199 SER C O 1
ATOM 5470 N N . HIS C 3 200 ? 169.179 -0.277 22.861 1.00 61.57 200 HIS C N 1
ATOM 5471 C CA . HIS C 3 200 ? 168.544 -0.712 21.619 1.00 59.51 200 HIS C CA 1
ATOM 5472 C C . HIS C 3 200 ? 167.119 -1.199 21.867 1.00 57.70 200 HIS C C 1
ATOM 5473 O O . HIS C 3 200 ? 166.751 -1.507 22.999 1.00 62.65 200 HIS C O 1
ATOM 5480 N N . LEU C 3 201 ? 166.318 -1.269 20.808 1.00 57.18 201 LEU C N 1
ATOM 5481 C CA . LEU C 3 201 ? 164.948 -1.760 20.931 1.00 52.73 201 LEU C CA 1
ATOM 5482 C C . LEU C 3 201 ? 164.499 -2.488 19.667 1.00 55.27 201 LEU C C 1
ATOM 5483 O O . LEU C 3 201 ? 164.315 -1.873 18.617 1.00 54.44 201 LEU C O 1
ATOM 5488 N N . ASP C 3 202 ? 164.317 -3.800 19.781 1.00 59.23 202 ASP C N 1
ATOM 5489 C CA . ASP C 3 202 ? 163.986 -4.645 18.637 1.00 53.99 202 ASP C CA 1
ATOM 5490 C C . ASP C 3 202 ? 162.491 -4.874 18.471 1.00 54.95 202 ASP C C 1
ATOM 5491 O O . ASP C 3 202 ? 161.779 -5.169 19.431 1.00 55.21 202 ASP C O 1
ATOM 5496 N N . TYR C 3 203 ? 162.033 -4.746 17.231 1.00 59.97 203 TYR C N 1
ATOM 5497 C CA . TYR C 3 203 ? 160.668 -5.086 16.858 1.00 59.10 203 TYR C CA 1
ATOM 5498 C C . TYR C 3 203 ? 160.682 -6.140 15.757 1.00 56.01 203 TYR C C 1
ATOM 5499 O O . TYR C 3 203 ? 161.061 -5.844 14.624 1.00 59.63 203 TYR C O 1
ATOM 5508 N N . PRO C 3 204 ? 160.280 -7.377 16.083 1.00 62.73 204 PRO C N 1
ATOM 5509 C CA . PRO C 3 204 ? 160.187 -8.409 15.045 1.00 65.63 204 PRO C CA 1
ATOM 5510 C C . PRO C 3 204 ? 159.109 -8.053 14.026 1.00 65.79 204 PRO C C 1
ATOM 5511 O O . PRO C 3 204 ? 158.155 -7.362 14.381 1.00 65.89 204 PRO C O 1
ATOM 5515 N N . LYS C 3 205 ? 159.259 -8.501 12.784 1.00 62.84 205 LYS C N 1
ATOM 5516 C CA . LYS C 3 205 ? 158.275 -8.181 11.754 1.00 67.40 205 LYS C CA 1
ATOM 5517 C C . LYS C 3 205 ? 156.991 -8.980 11.961 1.00 73.31 205 LYS C C 1
ATOM 5518 O O . LYS C 3 205 ? 155.933 -8.616 11.446 1.00 76.62 205 LYS C O 1
ATOM 5524 N N . ASP C 3 206 ? 157.086 -10.065 12.724 1.00 75.70 206 ASP C N 1
ATOM 5525 C CA . ASP C 3 206 ? 155.926 -10.901 13.010 1.00 81.96 206 ASP C CA 1
ATOM 5526 C C . ASP C 3 206 ? 155.233 -10.474 14.299 1.00 78.89 206 ASP C C 1
ATOM 5527 O O . ASP C 3 206 ? 154.364 -11.182 14.809 1.00 77.45 206 ASP C O 1
ATOM 5532 N N . SER C 3 207 ? 155.619 -9.314 14.820 1.00 71.06 207 SER C N 1
ATOM 5533 C CA . SER C 3 207 ? 155.020 -8.803 16.045 1.00 73.12 207 SER C CA 1
ATOM 5534 C C . SER C 3 207 ? 153.585 -8.363 15.798 1.00 71.48 207 SER C C 1
ATOM 5535 O O . SER C 3 207 ? 153.239 -7.909 14.707 1.00 72.02 207 SER C O 1
ATOM 5538 N N . ASP C 3 208 ? 152.752 -8.504 16.822 1.00 72.75 208 ASP C N 1
ATOM 5539 C CA . ASP C 3 208 ? 151.352 -8.117 16.728 1.00 78.03 208 ASP C CA 1
ATOM 5540 C C . ASP C 3 208 ? 151.216 -6.599 16.735 1.00 79.11 208 ASP C C 1
ATOM 5541 O O . ASP C 3 208 ? 150.190 -6.056 16.323 1.00 81.01 208 ASP C O 1
ATOM 5546 N N . LEU C 3 209 ? 152.260 -5.922 17.202 1.00 77.09 209 LEU C N 1
ATOM 5547 C CA . LEU C 3 209 ? 152.306 -4.465 17.176 1.00 70.23 209 LEU C CA 1
ATOM 5548 C C . LEU C 3 209 ? 152.475 -3.965 15.746 1.00 72.26 209 LEU C C 1
ATOM 5549 O O . LEU C 3 209 ? 152.083 -2.846 15.417 1.00 69.47 209 LEU C O 1
ATOM 5554 N N . MET C 3 210 ? 153.062 -4.807 14.900 1.00 74.45 210 MET C N 1
ATOM 5555 C CA . MET C 3 210 ? 153.245 -4.488 13.490 1.00 65.86 210 MET C CA 1
ATOM 5556 C C . MET C 3 210 ? 151.935 -4.613 12.731 1.00 70.60 210 MET C C 1
ATOM 5557 O O . MET C 3 210 ? 151.252 -5.634 12.814 1.00 76.89 210 MET C O 1
ATOM 5562 N N . GLU C 3 211 ? 151.588 -3.566 11.993 1.00 69.33 211 GLU C N 1
ATOM 5563 C CA . GLU C 3 211 ? 150.411 -3.594 11.139 1.00 70.36 211 GLU C CA 1
ATOM 5564 C C . GLU C 3 211 ? 150.833 -3.839 9.695 1.00 64.27 211 GLU C C 1
ATOM 5565 O O . GLU C 3 211 ? 150.137 -4.512 8.936 1.00 72.20 211 GLU C O 1
ATOM 5571 N N . ALA C 3 212 ? 151.985 -3.291 9.329 1.00 58.48 212 ALA C N 1
ATOM 5572 C CA . ALA C 3 212 ? 152.522 -3.457 7.986 1.00 58.10 212 ALA C CA 1
ATOM 5573 C C . ALA C 3 212 ? 154.050 -3.423 8.005 1.00 62.96 212 ALA C C 1
ATOM 5574 O O . ALA C 3 212 ? 154.655 -2.584 8.671 1.00 60.82 212 ALA C O 1
ATOM 5576 N N . PHE C 3 213 ? 154.670 -4.346 7.280 1.00 62.23 213 PHE C N 1
ATOM 5577 C CA . PHE C 3 213 ? 156.122 -4.401 7.211 1.00 60.33 213 PHE C CA 1
ATOM 5578 C C . PHE C 3 213 ? 156.571 -4.534 5.763 1.00 65.18 213 PHE C C 1
ATOM 5579 O O . PHE C 3 213 ? 156.604 -5.634 5.214 1.00 67.30 213 PHE C O 1
ATOM 5587 N N . HIS C 3 214 ? 156.908 -3.406 5.146 1.00 65.40 214 HIS C N 1
ATOM 5588 C CA . HIS C 3 214 ? 157.347 -3.398 3.756 1.00 61.44 214 HIS C CA 1
ATOM 5589 C C . HIS C 3 214 ? 158.792 -2.914 3.648 1.00 60.18 214 HIS C C 1
ATOM 5590 O O . HIS C 3 214 ? 159.050 -1.808 3.170 1.00 61.33 214 HIS C O 1
ATOM 5597 N N . CYS C 3 215 ? 159.730 -3.745 4.096 1.00 56.66 215 CYS C N 1
ATOM 5598 C CA . CYS C 3 215 ? 161.146 -3.393 4.051 1.00 66.88 215 CYS C CA 1
ATOM 5599 C C . CYS C 3 215 ? 161.882 -4.143 2.946 1.00 72.17 215 CYS C C 1
ATOM 5600 O O . CYS C 3 215 ? 162.007 -5.368 2.980 1.00 72.76 215 CYS C O 1
ATOM 5603 N N . ASN C 3 216 ? 162.378 -3.389 1.973 1.00 70.99 216 ASN C N 1
ATOM 5604 C CA . ASN C 3 216 ? 163.031 -3.965 0.808 1.00 73.47 216 ASN C CA 1
ATOM 5605 C C . ASN C 3 216 ? 164.538 -4.075 0.985 1.00 70.69 216 ASN C C 1
ATOM 5606 O O . ASN C 3 216 ? 165.163 -5.011 0.490 1.00 73.70 216 ASN C O 1
ATOM 5611 N N . GLN C 3 217 ? 165.112 -3.120 1.707 1.00 68.01 217 GLN C N 1
ATOM 5612 C CA . GLN C 3 217 ? 166.559 -2.997 1.792 1.00 65.47 217 GLN C CA 1
ATOM 5613 C C . GLN C 3 217 ? 167.022 -2.484 3.153 1.00 58.54 217 GLN C C 1
ATOM 5614 O O . GLN C 3 217 ? 166.391 -1.606 3.746 1.00 60.28 217 GLN C O 1
ATOM 5620 N N . THR C 3 218 ? 168.125 -3.041 3.643 1.00 53.07 218 THR C N 1
ATOM 5621 C CA . THR C 3 218 ? 168.694 -2.621 4.916 1.00 62.89 218 THR C CA 1
ATOM 5622 C C . THR C 3 218 ? 169.151 -1.169 4.851 1.00 62.68 218 THR C C 1
ATOM 5623 O O . THR C 3 218 ? 169.945 -0.796 3.988 1.00 66.55 218 THR C O 1
ATOM 5627 N N . GLN C 3 219 ? 168.635 -0.350 5.761 1.00 61.05 219 GLN C N 1
ATOM 5628 C CA . GLN C 3 219 ? 169.034 1.048 5.835 1.00 56.22 219 GLN C CA 1
ATOM 5629 C C . GLN C 3 219 ? 169.265 1.484 7.275 1.00 55.24 219 GLN C C 1
ATOM 5630 O O . GLN C 3 219 ? 168.462 1.196 8.163 1.00 55.04 219 GLN C O 1
ATOM 5636 N N . VAL C 3 220 ? 170.377 2.176 7.497 1.00 56.57 220 VAL C N 1
ATOM 5637 C CA . VAL C 3 220 ? 170.705 2.700 8.814 1.00 53.88 220 VAL C CA 1
ATOM 5638 C C . VAL C 3 220 ? 170.852 4.211 8.741 1.00 56.80 220 VAL C C 1
ATOM 5639 O O . VAL C 3 220 ? 171.710 4.724 8.026 1.00 64.99 220 VAL C O 1
ATOM 5643 N N . ASN C 3 221 ? 170.006 4.922 9.475 1.00 59.38 221 ASN C N 1
ATOM 5644 C CA . ASN C 3 221 ? 170.027 6.376 9.450 1.00 55.57 221 ASN C CA 1
ATOM 5645 C C . ASN C 3 221 ? 170.113 6.970 10.846 1.00 56.40 221 ASN C C 1
ATOM 5646 O O . ASN C 3 221 ? 169.500 6.466 11.785 1.00 56.14 221 ASN C O 1
ATOM 5651 N N . ARG C 3 222 ? 170.876 8.048 10.971 1.00 60.52 222 ARG C N 1
ATOM 5652 C CA . ARG C 3 222 ? 171.026 8.741 12.242 1.00 55.43 222 ARG C CA 1
ATOM 5653 C C . ARG C 3 222 ? 170.251 10.053 12.215 1.00 56.49 222 ARG C C 1
ATOM 5654 O O . ARG C 3 222 ? 170.225 10.745 11.199 1.00 59.94 222 ARG C O 1
ATOM 5662 N N . TYR C 3 223 ? 169.604 10.385 13.327 1.00 55.69 223 TYR C N 1
ATOM 5663 C CA . TYR C 3 223 ? 168.851 11.630 13.422 1.00 54.21 223 TYR C CA 1
ATOM 5664 C C . TYR C 3 223 ? 169.106 12.330 14.744 1.00 53.78 223 TYR C C 1
ATOM 5665 O O . TYR C 3 223 ? 169.147 11.690 15.792 1.00 56.17 223 TYR C O 1
ATOM 5674 N N . LYS C 3 224 ? 169.273 13.648 14.680 1.00 54.91 224 LYS C N 1
ATOM 5675 C CA . LYS C 3 224 ? 169.500 14.466 15.864 1.00 58.31 224 LYS C CA 1
ATOM 5676 C C . LYS C 3 224 ? 168.382 14.260 16.881 1.00 58.05 224 LYS C C 1
ATOM 5677 O O . LYS C 3 224 ? 167.222 14.577 16.616 1.00 58.42 224 LYS C O 1
ATOM 5683 N N . ILE C 3 225 ? 168.744 13.727 18.043 1.00 59.14 225 ILE C N 1
ATOM 5684 C CA . ILE C 3 225 ? 167.784 13.365 19.081 1.00 57.65 225 ILE C CA 1
ATOM 5685 C C . ILE C 3 225 ? 166.920 14.549 19.533 1.00 58.11 225 ILE C C 1
ATOM 5686 O O . ILE C 3 225 ? 165.784 14.366 19.966 1.00 56.09 225 ILE C O 1
ATOM 5691 N N . SER C 3 226 ? 167.452 15.762 19.412 1.00 64.74 226 SER C N 1
ATOM 5692 C CA . SER C 3 226 ? 166.738 16.960 19.840 1.00 62.03 226 SER C CA 1
ATOM 5693 C C . SER C 3 226 ? 165.582 17.282 18.901 1.00 62.92 226 SER C C 1
ATOM 5694 O O . SER C 3 226 ? 164.690 18.059 19.239 1.00 61.59 226 SER C O 1
ATOM 5697 N N . LEU C 3 227 ? 165.607 16.674 17.721 1.00 65.29 227 LEU C N 1
ATOM 5698 C CA . LEU C 3 227 ? 164.666 17.003 16.660 1.00 57.72 227 LEU C CA 1
ATOM 5699 C C . LEU C 3 227 ? 163.518 16.008 16.564 1.00 60.01 227 LEU C C 1
ATOM 5700 O O . LEU C 3 227 ? 162.405 16.370 16.186 1.00 64.43 227 LEU C O 1
ATOM 5705 N N . LEU C 3 228 ? 163.791 14.754 16.901 1.00 56.83 228 LEU C N 1
ATOM 5706 C CA . LEU C 3 228 ? 162.773 13.715 16.827 1.00 55.78 228 LEU C CA 1
ATOM 5707 C C . LEU C 3 228 ? 161.959 13.600 18.113 1.00 58.26 228 LEU C C 1
ATOM 5708 O O . LEU C 3 228 ? 160.857 13.054 18.104 1.00 56.17 228 LEU C O 1
ATOM 5713 N N . LYS C 3 229 ? 162.504 14.101 19.218 1.00 58.06 229 LYS C N 1
ATOM 5714 C CA . LYS C 3 229 ? 161.813 14.002 20.503 1.00 58.06 229 LYS C CA 1
ATOM 5715 C C . LYS C 3 229 ? 160.437 14.685 20.502 1.00 61.24 229 LYS C C 1
ATOM 5716 O O . LYS C 3 229 ? 159.471 14.100 20.985 1.00 61.73 229 LYS C O 1
ATOM 5722 N N . PRO C 3 230 ? 160.328 15.917 19.960 1.00 61.08 230 PRO C N 1
ATOM 5723 C CA . PRO C 3 230 ? 158.989 16.520 19.995 1.00 55.07 230 PRO C CA 1
ATOM 5724 C C . PRO C 3 230 ? 157.932 15.803 19.149 1.00 55.41 230 PRO C C 1
ATOM 5725 O O . PRO C 3 230 ? 156.781 16.233 19.150 1.00 59.65 230 PRO C O 1
ATOM 5729 N N . SER C 3 231 ? 158.301 14.730 18.454 1.00 60.46 231 SER C N 1
ATOM 5730 C CA . SER C 3 231 ? 157.312 13.955 17.711 1.00 58.19 231 SER C CA 1
ATOM 5731 C C . SER C 3 231 ? 156.494 13.065 18.650 1.00 60.06 231 SER C C 1
ATOM 5732 O O . SER C 3 231 ? 155.536 12.422 18.221 1.00 62.12 231 SER C O 1
ATOM 5735 N N . THR C 3 232 ? 156.865 13.035 19.928 1.00 62.63 232 THR C N 1
ATOM 5736 C CA . THR C 3 232 ? 156.087 12.313 20.934 1.00 62.97 232 THR C CA 1
ATOM 5737 C C . THR C 3 232 ? 154.695 12.917 21.087 1.00 61.19 232 THR C C 1
ATOM 5738 O O . THR C 3 232 ? 153.729 12.210 21.372 1.00 58.39 232 THR C O 1
ATOM 5742 N N . LYS C 3 233 ? 154.607 14.231 20.896 1.00 59.02 233 LYS C N 1
ATOM 5743 C CA . LYS C 3 233 ? 153.355 14.959 21.065 1.00 60.11 233 LYS C CA 1
ATOM 5744 C C . LYS C 3 233 ? 152.302 14.477 20.073 1.00 61.34 233 LYS C C 1
ATOM 5745 O O . LYS C 3 233 ? 151.104 14.515 20.355 1.00 70.06 233 LYS C O 1
ATOM 5751 N N . ALA C 3 234 ? 152.758 14.025 18.911 1.00 59.71 234 ALA C N 1
ATOM 5752 C CA . ALA C 3 234 ? 151.865 13.471 17.905 1.00 58.36 234 ALA C CA 1
ATOM 5753 C C . ALA C 3 234 ? 151.641 11.984 18.145 1.00 56.84 234 ALA C C 1
ATOM 5754 O O . ALA C 3 234 ? 150.561 11.456 17.879 1.00 55.68 234 ALA C O 1
ATOM 5756 N N . LEU C 3 235 ? 152.669 11.317 18.657 1.00 57.77 235 LEU C N 1
ATOM 5757 C CA . LEU C 3 235 ? 152.629 9.874 18.851 1.00 59.07 235 LEU C CA 1
ATOM 5758 C C . LEU C 3 235 ? 151.538 9.443 19.835 1.00 65.76 235 LEU C C 1
ATOM 5759 O O . LEU C 3 235 ? 150.803 8.489 19.576 1.00 68.31 235 LEU C O 1
ATOM 5764 N N . VAL C 3 236 ? 151.425 10.158 20.950 1.00 64.03 236 VAL C N 1
ATOM 5765 C CA . VAL C 3 236 ? 150.496 9.785 22.014 1.00 59.54 236 VAL C CA 1
ATOM 5766 C C . VAL C 3 236 ? 149.055 10.201 21.727 1.00 61.89 236 VAL C C 1
ATOM 5767 O O . VAL C 3 236 ? 148.174 10.012 22.564 1.00 62.46 236 VAL C O 1
ATOM 5771 N N . LEU C 3 237 ? 148.820 10.769 20.549 1.00 63.52 237 LEU C N 1
ATOM 5772 C CA . LEU C 3 237 ? 147.475 11.160 20.140 1.00 59.42 237 LEU C CA 1
ATOM 5773 C C . LEU C 3 237 ? 147.002 10.301 18.971 1.00 61.20 237 LEU C C 1
ATOM 5774 O O . LEU C 3 237 ? 145.895 10.481 18.461 1.00 62.39 237 LEU C O 1
ATOM 5779 N N . SER C 3 238 ? 147.850 9.362 18.558 1.00 71.33 238 SER C N 1
ATOM 5780 C CA . SER C 3 238 ? 147.572 8.515 17.402 1.00 67.38 238 SER C CA 1
ATOM 5781 C C . SER C 3 238 ? 147.423 7.044 17.783 1.00 60.49 238 SER C C 1
ATOM 5782 O O . SER C 3 238 ? 148.016 6.584 18.758 1.00 67.15 238 SER C O 1
ATOM 5785 N N . CYS C 3 239 ? 146.627 6.313 17.008 1.00 58.83 239 CYS C N 1
ATOM 5786 C CA . CYS C 3 239 ? 146.472 4.876 17.207 1.00 68.61 239 CYS C CA 1
ATOM 5787 C C . CYS C 3 239 ? 147.624 4.133 16.547 1.00 63.14 239 CYS C C 1
ATOM 5788 O O . CYS C 3 239 ? 148.232 3.246 17.146 1.00 61.71 239 CYS C O 1
ATOM 5791 N N . LYS C 3 240 ? 147.912 4.499 15.302 1.00 66.75 240 LYS C N 1
ATOM 5792 C CA . LYS C 3 240 ? 149.013 3.899 14.558 1.00 68.16 240 LYS C CA 1
ATOM 5793 C C . LYS C 3 240 ? 149.962 4.963 14.013 1.00 64.78 240 LYS C C 1
ATOM 5794 O O . LYS C 3 240 ? 149.571 6.109 13.796 1.00 67.53 240 LYS C O 1
ATOM 5800 N N . VAL C 3 241 ? 151.212 4.572 13.794 1.00 56.99 241 VAL C N 1
ATOM 5801 C CA . VAL C 3 241 ? 152.219 5.483 13.270 1.00 55.19 241 VAL C CA 1
ATOM 5802 C C . VAL C 3 241 ? 152.940 4.844 12.087 1.00 54.47 241 VAL C C 1
ATOM 5803 O O . VAL C 3 241 ? 153.312 3.675 12.137 1.00 55.66 241 VAL C O 1
ATOM 5807 N N . SER C 3 242 ? 153.115 5.609 11.015 1.00 58.90 242 SER C N 1
ATOM 5808 C CA . SER C 3 242 ? 153.801 5.119 9.825 1.00 55.15 242 SER C CA 1
ATOM 5809 C C . SER C 3 242 ? 155.212 5.693 9.719 1.00 52.65 242 SER C C 1
ATOM 5810 O O . SER C 3 242 ? 155.409 6.903 9.807 1.00 57.85 242 SER C O 1
ATOM 5813 N N . ILE C 3 243 ? 156.192 4.815 9.532 1.00 54.99 243 ILE C N 1
ATOM 5814 C CA . ILE C 3 243 ? 157.591 5.225 9.463 1.00 54.17 243 ILE C CA 1
ATOM 5815 C C . ILE C 3 243 ? 158.222 4.889 8.111 1.00 51.13 243 ILE C C 1
ATOM 5816 O O . ILE C 3 243 ? 158.395 3.721 7.770 1.00 51.23 243 ILE C O 1
ATOM 5821 N N . ARG C 3 244 ? 158.571 5.924 7.352 1.00 56.48 244 ARG C N 1
ATOM 5822 C CA . ARG C 3 244 ? 159.185 5.749 6.037 1.00 49.01 244 ARG C CA 1
ATOM 5823 C C . ARG C 3 244 ? 160.543 6.437 5.947 1.00 50.98 244 ARG C C 1
ATOM 5824 O O . ARG C 3 244 ? 160.737 7.520 6.502 1.00 55.40 244 ARG C O 1
ATOM 5832 N N . THR C 3 245 ? 161.482 5.803 5.250 1.00 56.31 245 THR C N 1
ATOM 5833 C CA . THR C 3 245 ? 162.736 6.453 4.875 1.00 58.74 245 THR C CA 1
ATOM 5834 C C . THR C 3 245 ? 162.918 6.359 3.360 1.00 55.48 245 THR C C 1
ATOM 5835 O O . THR C 3 245 ? 162.509 5.374 2.740 1.00 50.43 245 THR C O 1
ATOM 5839 N N . ASP C 3 246 ? 163.523 7.383 2.766 1.00 53.38 246 ASP C N 1
ATOM 5840 C CA . ASP C 3 246 ? 163.714 7.402 1.319 1.00 60.42 246 ASP C CA 1
ATOM 5841 C C . ASP C 3 246 ? 165.180 7.244 0.924 1.00 59.80 246 ASP C C 1
ATOM 5842 O O . ASP C 3 246 ? 166.033 6.953 1.763 1.00 56.87 246 ASP C O 1
ATOM 5847 N N . ASN C 3 247 ? 165.464 7.454 -0.358 1.00 63.97 247 ASN C N 1
ATOM 5848 C CA . ASN C 3 247 ? 166.817 7.304 -0.883 1.00 61.80 247 ASN C CA 1
ATOM 5849 C C . ASN C 3 247 ? 167.720 8.487 -0.536 1.00 60.37 247 ASN C C 1
ATOM 5850 O O . ASN C 3 247 ? 168.865 8.554 -0.981 1.00 61.07 247 ASN C O 1
ATOM 5855 N N . ARG C 3 248 ? 167.200 9.418 0.257 1.00 61.08 248 ARG C N 1
ATOM 5856 C CA . ARG C 3 248 ? 167.985 10.560 0.707 1.00 61.06 248 ARG C CA 1
ATOM 5857 C C . ARG C 3 248 ? 168.398 10.390 2.161 1.00 59.62 248 ARG C C 1
ATOM 5858 O O . ARG C 3 248 ? 169.293 11.080 2.646 1.00 56.40 248 ARG C O 1
ATOM 5866 N N . GLY C 3 249 ? 167.730 9.473 2.854 1.00 59.64 249 GLY C N 1
ATOM 5867 C CA . GLY C 3 249 ? 167.958 9.274 4.273 1.00 56.29 249 GLY C CA 1
ATOM 5868 C C . GLY C 3 249 ? 166.986 10.080 5.115 1.00 57.10 249 GLY C C 1
ATOM 5869 O O . GLY C 3 249 ? 167.072 10.094 6.343 1.00 55.42 249 GLY C O 1
ATOM 5870 N N . PHE C 3 250 ? 166.056 10.755 4.447 1.00 63.35 250 PHE C N 1
ATOM 5871 C CA . PHE C 3 250 ? 165.053 11.566 5.128 1.00 56.92 250 PHE C CA 1
ATOM 5872 C C . PHE C 3 250 ? 163.999 10.686 5.796 1.00 53.90 250 PHE C C 1
ATOM 5873 O O . PHE C 3 250 ? 163.544 9.697 5.222 1.00 55.68 250 PHE C O 1
ATOM 5881 N N . LEU C 3 251 ? 163.625 11.048 7.019 1.00 53.94 251 LEU C N 1
ATOM 5882 C CA . LEU C 3 251 ? 162.653 10.282 7.794 1.00 48.13 251 LEU C CA 1
ATOM 5883 C C . LEU C 3 251 ? 161.268 10.916 7.754 1.00 49.78 251 LEU C C 1
ATOM 5884 O O . LEU C 3 251 ? 161.125 12.128 7.908 1.00 47.66 251 LEU C O 1
ATOM 5889 N N . SER C 3 252 ? 160.250 10.088 7.546 1.00 53.96 252 SER C N 1
ATOM 5890 C CA . SER C 3 252 ? 158.870 10.557 7.551 1.00 46.87 252 SER C CA 1
ATOM 5891 C C . SER C 3 252 ? 158.063 9.877 8.650 1.00 48.68 252 SER C C 1
ATOM 5892 O O . SER C 3 252 ? 158.200 8.677 8.883 1.00 47.26 252 SER C O 1
ATOM 5895 N N . LEU C 3 253 ? 157.222 10.653 9.323 1.00 54.52 253 LEU C N 1
ATOM 5896 C CA . LEU C 3 253 ? 156.369 10.124 10.379 1.00 51.18 253 LEU C CA 1
ATOM 5897 C C . LEU C 3 253 ? 154.913 10.542 10.178 1.00 51.11 253 LEU C C 1
ATOM 5898 O O . LEU C 3 253 ? 154.532 11.661 10.517 1.00 54.93 253 LEU C O 1
ATOM 5903 N N . GLN C 3 254 ? 154.109 9.641 9.619 1.00 48.31 254 GLN C N 1
ATOM 5904 C CA . GLN C 3 254 ? 152.690 9.906 9.394 1.00 53.99 254 GLN C CA 1
ATOM 5905 C C . GLN C 3 254 ? 151.861 9.410 10.577 1.00 55.73 254 GLN C C 1
ATOM 5906 O O . GLN C 3 254 ? 151.982 8.251 10.978 1.00 55.92 254 GLN C O 1
ATOM 5912 N N . TYR C 3 255 ? 151.029 10.284 11.139 1.00 46.85 255 TYR C N 1
ATOM 5913 C CA . TYR C 3 255 ? 150.229 9.920 12.308 1.00 49.63 255 TYR C CA 1
ATOM 5914 C C . TYR C 3 255 ? 148.734 9.927 12.011 1.00 54.49 255 TYR C C 1
ATOM 5915 O O . TYR C 3 255 ? 148.275 10.595 11.086 1.00 56.49 255 TYR C O 1
ATOM 5924 N N . ALA C 3 256 ? 147.980 9.178 12.811 1.00 61.98 256 ALA C N 1
ATOM 5925 C CA . ALA C 3 256 ? 146.540 9.050 12.622 1.00 59.99 256 ALA C CA 1
ATOM 5926 C C . ALA C 3 256 ? 145.782 9.469 13.877 1.00 65.76 256 ALA C C 1
ATOM 5927 O O . ALA C 3 256 ? 145.502 8.647 14.750 1.00 71.27 256 ALA C O 1
ATOM 5929 N N . ILE C 3 257 ? 145.453 10.753 13.958 1.00 64.92 257 ILE C N 1
ATOM 5930 C CA . ILE C 3 257 ? 144.778 11.297 15.129 1.00 58.23 257 ILE C CA 1
ATOM 5931 C C . ILE C 3 257 ? 143.274 11.352 14.917 1.00 64.39 257 ILE C C 1
ATOM 5932 O O . ILE C 3 257 ? 142.782 12.095 14.069 1.00 68.83 257 ILE C O 1
ATOM 5937 N N . ARG C 3 258 ? 142.548 10.554 15.691 1.00 62.01 258 ARG C N 1
ATOM 5938 C CA . ARG C 3 258 ? 141.094 10.546 15.639 1.00 60.01 258 ARG C CA 1
ATOM 5939 C C . ARG C 3 258 ? 140.543 11.538 16.654 1.00 60.78 258 ARG C C 1
ATOM 5940 O O . ARG C 3 258 ? 140.918 11.503 17.824 1.00 60.38 258 ARG C O 1
ATOM 5948 N N . ASN C 3 259 ? 139.665 12.431 16.210 1.00 60.45 259 ASN C N 1
ATOM 5949 C CA . ASN C 3 259 ? 139.093 13.409 17.127 1.00 62.48 259 ASN C CA 1
ATOM 5950 C C . ASN C 3 259 ? 137.825 12.887 17.794 1.00 63.96 259 ASN C C 1
ATOM 5951 O O . ASN C 3 259 ? 137.482 11.712 17.668 1.00 68.19 259 ASN C O 1
ATOM 5956 N N . GLU C 3 260 ? 137.130 13.776 18.492 1.00 64.99 260 GLU C N 1
ATOM 5957 C CA . GLU C 3 260 ? 136.008 13.391 19.338 1.00 68.57 260 GLU C CA 1
ATOM 5958 C C . GLU C 3 260 ? 134.702 13.197 18.579 1.00 71.18 260 GLU C C 1
ATOM 5959 O O . GLU C 3 260 ? 133.692 12.816 19.168 1.00 72.44 260 GLU C O 1
ATOM 5965 N N . ASP C 3 261 ? 134.719 13.460 17.277 1.00 69.20 261 ASP C N 1
ATOM 5966 C CA . ASP C 3 261 ? 133.523 13.277 16.465 1.00 72.03 261 ASP C CA 1
ATOM 5967 C C . ASP C 3 261 ? 133.707 12.138 15.467 1.00 68.39 261 ASP C C 1
ATOM 5968 O O . ASP C 3 261 ? 132.996 12.056 14.466 1.00 72.24 261 ASP C O 1
ATOM 5973 N N . GLY C 3 262 ? 134.667 11.263 15.752 1.00 66.82 262 GLY C N 1
ATOM 5974 C CA . GLY C 3 262 ? 134.893 10.074 14.950 1.00 76.04 262 GLY C CA 1
ATOM 5975 C C . GLY C 3 262 ? 135.543 10.333 13.605 1.00 73.73 262 GLY C C 1
ATOM 5976 O O . GLY C 3 262 ? 135.508 9.477 12.719 1.00 75.02 262 GLY C O 1
ATOM 5977 N N . GLN C 3 263 ? 136.136 11.512 13.450 1.00 68.77 263 GLN C N 1
ATOM 5978 C CA . GLN C 3 263 ? 136.809 11.874 12.209 1.00 59.57 263 GLN C CA 1
ATOM 5979 C C . GLN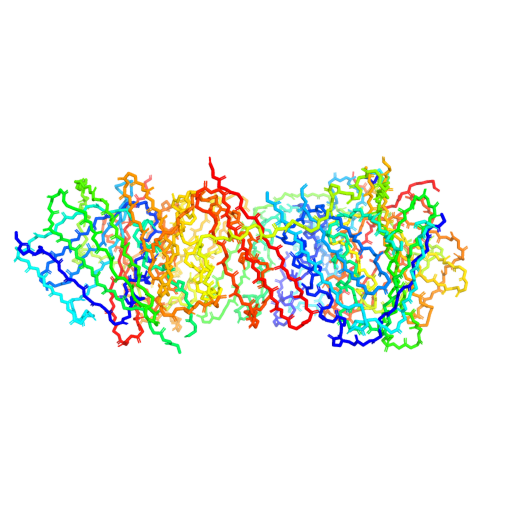 C 3 263 ? 138.318 11.882 12.402 1.00 60.35 263 GLN C C 1
ATOM 5980 O O . GLN C 3 263 ? 138.812 12.155 13.496 1.00 62.29 263 GLN C O 1
ATOM 5986 N N . ILE C 3 264 ? 139.047 11.574 11.334 1.00 67.64 264 ILE C N 1
ATOM 5987 C CA . ILE C 3 264 ? 140.496 11.450 11.411 1.00 65.07 264 ILE C CA 1
ATOM 5988 C C . ILE C 3 264 ? 141.196 12.496 10.551 1.00 70.34 264 ILE C C 1
ATOM 5989 O O . ILE C 3 264 ? 140.890 12.651 9.367 1.00 63.94 264 ILE C O 1
ATOM 5994 N N . CYS C 3 265 ? 142.131 13.214 11.169 1.00 75.83 265 CYS C N 1
ATOM 5995 C CA . CYS C 3 265 ? 142.988 14.167 10.475 1.00 75.30 265 CYS C CA 1
ATOM 5996 C C . CYS C 3 265 ? 144.421 13.648 10.473 1.00 69.70 265 CYS C C 1
ATOM 5997 O O . CYS C 3 265 ? 144.770 12.766 11.260 1.00 67.50 265 CYS C O 1
ATOM 6000 N N . ALA C 3 266 ? 145.251 14.191 9.590 1.00 64.29 266 ALA C N 1
ATOM 6001 C CA . ALA C 3 266 ? 146.609 13.686 9.432 1.00 53.32 266 ALA C CA 1
ATOM 6002 C C . ALA C 3 266 ? 147.664 14.632 9.994 1.00 53.20 266 ALA C C 1
ATOM 6003 O O . ALA C 3 266 ? 147.572 15.851 9.846 1.00 59.87 266 ALA C O 1
ATOM 6005 N N . VAL C 3 267 ? 148.665 14.052 10.647 1.00 47.76 267 VAL C N 1
ATOM 6006 C CA . VAL C 3 267 ? 149.817 14.801 11.138 1.00 52.10 267 VAL C CA 1
ATOM 6007 C C . VAL C 3 267 ? 151.105 14.146 10.638 1.00 51.89 267 VAL C C 1
ATOM 6008 O O . VAL C 3 267 ? 151.270 12.929 10.740 1.00 49.62 267 VAL C O 1
ATOM 6012 N N . GLU C 3 268 ? 152.011 14.950 10.090 1.00 56.63 268 GLU C N 1
ATOM 6013 C CA . GLU C 3 268 ? 153.205 14.407 9.453 1.00 58.02 268 GLU C CA 1
ATOM 6014 C C . GLU C 3 268 ? 154.479 15.132 9.886 1.00 54.45 268 GLU C C 1
ATOM 6015 O O . GLU C 3 268 ? 154.538 16.360 9.878 1.00 57.88 268 GLU C O 1
ATOM 6021 N N . TYR C 3 269 ? 155.490 14.356 10.270 1.00 53.82 269 TYR C N 1
ATOM 6022 C CA . TYR C 3 269 ? 156.806 14.886 10.627 1.00 53.29 269 TYR C CA 1
ATOM 6023 C C . TYR C 3 269 ? 157.852 14.522 9.585 1.00 52.85 269 TYR C C 1
ATOM 6024 O O . TYR C 3 269 ? 157.873 13.398 9.083 1.00 48.86 269 TYR C O 1
ATOM 6033 N N . TYR C 3 270 ? 158.732 15.467 9.277 1.00 56.40 270 TYR C N 1
ATOM 6034 C CA . TYR C 3 270 ? 159.884 15.180 8.431 1.00 54.27 270 TYR C CA 1
ATOM 6035 C C . TYR C 3 270 ? 161.177 15.522 9.172 1.00 48.26 270 TYR C C 1
ATOM 6036 O O . TYR C 3 270 ? 161.225 16.491 9.931 1.00 53.69 270 TYR C O 1
ATOM 6045 N N . CYS C 3 271 ? 162.221 14.727 8.953 1.00 52.50 271 CYS C N 1
ATOM 6046 C CA . CYS C 3 271 ? 163.513 14.966 9.594 1.00 54.16 271 CYS C CA 1
ATOM 6047 C C . CYS C 3 271 ? 164.672 14.594 8.675 1.00 48.10 271 CYS C C 1
ATOM 6048 O O . CYS C 3 271 ? 164.725 13.483 8.155 1.00 54.14 271 CYS C O 1
ATOM 6051 N N . CYS C 3 272 ? 165.511 15.597 8.455 1.00 53.36 272 CYS C N 1
ATOM 6052 C CA . CYS C 3 272 ? 166.743 15.524 7.713 1.00 57.24 272 CYS C CA 1
ATOM 6053 C C . CYS C 3 272 ? 167.634 14.614 8.450 1.00 52.13 272 CYS C C 1
ATOM 6054 O O . CYS C 3 272 ? 167.657 14.635 9.655 1.00 56.26 272 CYS C O 1
ATOM 6057 N N . PRO C 3 273 ? 168.399 13.780 7.668 1.00 54.77 273 PRO C N 1
ATOM 6058 C CA . PRO C 3 273 ? 169.370 12.997 8.404 1.00 59.07 273 PRO C CA 1
ATOM 6059 C C . PRO C 3 273 ? 170.575 13.806 8.733 1.00 61.89 273 PRO C C 1
ATOM 6060 O O . PRO C 3 273 ? 170.828 14.910 8.320 1.00 71.33 273 PRO C O 1
ATOM 6064 N N . ASP C 3 274 ? 171.337 13.161 9.609 1.00 59.25 274 ASP C N 1
ATOM 6065 C CA . ASP C 3 274 ? 172.506 13.695 10.284 1.00 74.66 274 ASP C CA 1
ATOM 6066 C C . ASP C 3 274 ? 173.767 13.016 9.793 1.00 77.46 274 ASP C C 1
ATOM 6067 O O . ASP C 3 274 ? 173.911 11.825 9.937 1.00 72.35 274 ASP C O 1
ATOM 6072 N N . GLU C 3 275 ? 174.689 13.784 9.235 1.00 82.27 275 GLU C N 1
ATOM 6073 C CA . GLU C 3 275 ? 175.893 13.234 8.636 1.00 86.35 275 GLU C CA 1
ATOM 6074 C C . GLU C 3 275 ? 177.044 13.106 9.617 1.00 95.20 275 GLU C C 1
ATOM 6075 O O . GLU C 3 275 ? 178.191 12.950 9.213 1.00 96.01 275 GLU C O 1
ATOM 6081 N N . THR D 4 1 ? 173.842 18.202 62.387 1.00 106.20 88 THR D N 1
ATOM 6082 C CA . THR D 4 1 ? 173.034 17.182 61.730 1.00 107.36 88 THR D CA 1
ATOM 6083 C C . THR D 4 1 ? 173.893 16.204 60.929 1.00 104.35 88 THR D C 1
ATOM 6084 O O . THR D 4 1 ? 173.828 14.991 61.138 1.00 99.00 88 THR D O 1
ATOM 6088 N N . SER D 4 2 ? 174.701 16.734 60.017 1.00 106.56 89 SER D N 1
ATOM 6089 C CA . SER D 4 2 ? 175.467 15.897 59.099 1.00 107.86 89 SER D CA 1
ATOM 6090 C C . SER D 4 2 ? 176.895 15.641 59.592 1.00 110.37 89 SER D C 1
ATOM 6091 O O . SER D 4 2 ? 177.841 15.617 58.802 1.00 110.26 89 SER D O 1
ATOM 6094 N N . LYS D 4 3 ? 177.045 15.445 60.899 1.00 106.83 90 LYS D N 1
ATOM 6095 C CA . LYS D 4 3 ? 178.343 15.111 61.477 1.00 103.42 90 LYS D CA 1
ATOM 6096 C C . LYS D 4 3 ? 178.396 13.647 61.915 1.00 101.16 90 LYS D C 1
ATOM 6097 O O . LYS D 4 3 ? 178.644 13.345 63.086 1.00 95.17 90 LYS D O 1
ATOM 6103 N N . PHE D 4 4 ? 178.158 12.746 60.964 1.00 98.57 91 PHE D N 1
ATOM 6104 C CA . PHE D 4 4 ? 178.208 11.310 61.223 1.00 88.61 91 PHE D CA 1
ATOM 6105 C C . PHE D 4 4 ? 179.629 10.787 61.108 1.00 77.24 91 PHE D C 1
ATOM 6106 O O . PHE D 4 4 ? 180.330 11.096 60.145 1.00 72.71 91 PHE D O 1
ATOM 6114 N N . PRO D 4 5 ? 180.059 9.986 62.091 1.00 83.26 92 PRO D N 1
ATOM 6115 C CA . PRO D 4 5 ? 181.342 9.294 61.966 1.00 81.36 92 PRO D CA 1
ATOM 6116 C C . PRO D 4 5 ? 181.325 8.347 60.771 1.00 78.82 92 PRO D C 1
ATOM 6117 O O . PRO D 4 5 ? 180.290 7.745 60.486 1.00 78.65 92 PRO D O 1
ATOM 6121 N N . HIS D 4 6 ? 182.452 8.239 60.074 1.00 81.52 93 HIS D N 1
ATOM 6122 C CA . HIS D 4 6 ? 182.568 7.336 58.937 1.00 71.52 93 HIS D CA 1
ATOM 6123 C C . HIS D 4 6 ? 182.253 5.899 59.325 1.00 68.65 93 HIS D C 1
ATOM 6124 O O . HIS D 4 6 ? 182.566 5.461 60.432 1.00 71.91 93 HIS D O 1
ATOM 6131 N N . LEU D 4 7 ? 181.617 5.174 58.414 1.00 65.60 94 LEU D N 1
ATOM 6132 C CA . LEU D 4 7 ? 181.550 3.727 58.522 1.00 56.37 94 LEU D CA 1
ATOM 6133 C C . LEU D 4 7 ? 182.886 3.176 58.056 1.00 71.16 94 LEU D C 1
ATOM 6134 O O . LEU D 4 7 ? 183.468 3.681 57.096 1.00 82.18 94 LEU D O 1
ATOM 6139 N N . THR D 4 8 ? 183.384 2.153 58.736 1.00 70.19 95 THR D N 1
ATOM 6140 C CA . THR D 4 8 ? 184.645 1.555 58.331 1.00 68.81 95 THR D CA 1
ATOM 6141 C C . THR D 4 8 ? 184.397 0.476 57.282 1.00 66.85 95 THR D C 1
ATOM 6142 O O . THR D 4 8 ? 183.776 -0.548 57.563 1.00 69.22 95 THR D O 1
ATOM 6146 N N . PHE D 4 9 ? 184.866 0.734 56.065 1.00 70.68 96 PHE D N 1
ATOM 6147 C CA . PHE D 4 9 ? 184.785 -0.234 54.978 1.00 73.48 96 PHE D CA 1
ATOM 6148 C C . PHE D 4 9 ? 186.128 -0.946 54.826 1.00 82.99 96 PHE D C 1
ATOM 6149 O O . PHE D 4 9 ? 187.136 -0.490 55.364 1.00 86.31 96 PHE D O 1
ATOM 6157 N N . GLU D 4 10 ? 186.144 -2.055 54.092 1.00 84.17 97 GLU D N 1
ATOM 6158 C CA . GLU D 4 10 ? 187.354 -2.867 53.969 1.00 83.19 97 GLU D CA 1
ATOM 6159 C C . GLU D 4 10 ? 188.461 -2.166 53.182 1.00 83.66 97 GLU D C 1
ATOM 6160 O O . GLU D 4 10 ? 189.639 -2.276 53.524 1.00 80.48 97 GLU D O 1
ATOM 6166 N N . SER D 4 11 ? 188.079 -1.447 52.131 1.00 82.94 98 SER D N 1
ATOM 6167 C CA . SER D 4 11 ? 189.046 -0.738 51.303 1.00 80.07 98 SER D CA 1
ATOM 6168 C C . SER D 4 11 ? 188.713 0.747 51.217 1.00 77.10 98 SER D C 1
ATOM 6169 O O . SER D 4 11 ? 189.601 1.596 51.298 1.00 77.38 98 SER D O 1
#

Organism: Homo sapiens (NCBI:txid9606)

Sequence (785 aa):
MKCLVTGGNVKVLGKAVHSLSRIGDELYLEPLEDGLSLRTVNSSRSAYACFLFAPLFFQQYQAATPLLRCKILMKSFLSVFRSLAMLEKTVEKCCISLSSRLVVQLHCKFGVRKTHNLSFQDCESLQAVFDPASCPHMLRAPARVLGEAVLPFSPALAEVTLGIGRGRRVILRSYHEEAKAMVTEMCLGEEDFQQLQAQEGVAITFCLKEFRGLLSFAESANLNLSIHFDAPGRPAIFTIKDSLLDGHFVLATLSDHHKFRAKIVDGACLNHFTRISNMIAKLAKTCTLRISPDKLNFILCVSMWCELEQENFFNEFQMEGVSNEIYLELTSENLSRALKTAQNARALKIKLTNKHFPCLTVSVELLSMSSSSRIVTHDIPIKVIPRKLWKDLQEPVVPDPDVSIYLPVLKTMKSVVEKMKNISNHLVIEANLDGELNLKIETELVCVTTHFKDLGNPPHMAEVHIDIRKLLQFLAGQQVNPTKALCNIVNNKMVHFDLLHEDVSLQYFIPALDQYSLVASLDNVRNLSTILKAIHFREHATCFATKNGIKVTVENAKCVQANAAIQAGIFQEFKVQEESVTFRINLTVLLDCLSIFGSSPGTLTALRMCYQGYGYPLMLFLEEGGVVTVCKINTQEPEETLDFDFCSTNVINKIILQSEGLREAFSELDMTSEVLQITMSPDKPYFRLSTFGNAGSSHLDYPKDSDLMEAFHCNQTQVNRYKISLLKPSTKALVLSCKVSIRTDNRGFLSLQYAIRNEDGQICAVEYYCCPDETSKFPHLTFES

Radius of gyration: 32.3 Å; Cα contacts (8 Å, |Δi|>4): 1930; chains: 4; bounding box: 68×72×87 Å

Foldseek 3Di:
DKFKAFDPLQLLVLLVLQLQVLAAFKWKWWFDPQATKIKHAHPVRQKIKIKGFGCVNTPHDDAVDCDAIWMAGSVVVNVVRPDCVCVNQFFGMWMWDDPAWTKIWTQTPPRDIDMDTGGIDGDDDPDDDDDLVPFQWKFKAWLVVVVVQCVPPDLPQFKWKWFAAPQRKTKIWGDDDPVDDDIDMGIHHCVNTPDGRDDHPAMWMWTPSSVVSVSSSRVVVRWMWMWTHHHAQTWIKIWTDDPRMTMIMIGGTHHD/DWWKKFKFQDLVLLVVVLLVLLLVLLLFQKWKWKDFQQWIWIWDPLIKIKIFGRVSRTPDIDTDDPVGMWMKMFGSVLVNVLSVQVNPFRMWMWIWDQDVHTFTKIWTFHDPPDDDTDIDIRTTHIGTDDPVCVVVTDDDDDDAFPFKFFDDQLVVVLVVLVVVVVPDQKWKWKDDNQAWIKIWDDDPVDTDIDIDGDGDGDVPIAMAIFGSVSVNSNSPSDDHRAPGWMWGHHHHFKIWIWGDHDRMTMIRITTGD/DDFQKKFKAQALVLPLLLLLLQPPDFKWKWKDAPFAIWIKDDPPVFKIKIWGDGNVRTPDIDHDDGTAMWMFGSVVVSCQSCVVPCDPPRHKMWMWTHRHPPAFIWIWIDTPRDIDIDTTRIDDDDDDDDDPDDPPQWAWKWKFFLVVCLCVQVVDPLQFFKWKWKAAPDPLRTKIWTDHPPDTDMDGDHCPDPRTPDTDHDHIDIFIFGSVRCNSSSSQSVQARMWMWIAGPQRKIKIWGWHQDPVRDTIIMMMIGHTDD/DPPDDDDDDPD

Secondary structure (DSSP, 8-state):
-EEE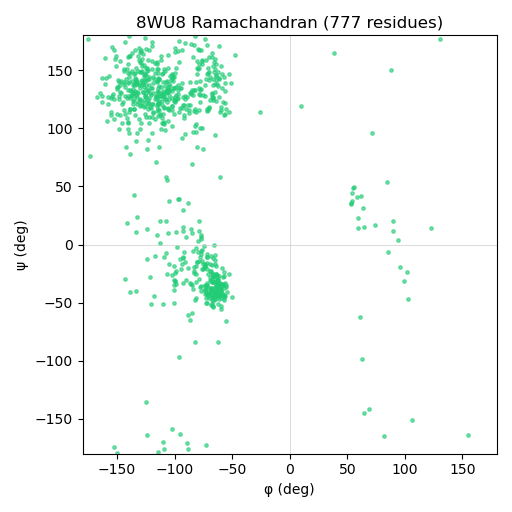EETTHHHHHHHHHHHHHTT-SEEEEEEETTEEEEEEE-SSS-EEEEEEE-GGGSSEEE-S-------EEHHHHHHHH--THHHHHT--EEEEE----EEEEEE-GGG-EEEEEE---------B---GGG-SEEEEEEHHHHHHHSTTS-TT--EEEEEEETTTEEEEEE--------EEEEEE-STT-SEEE--TT-EEEEEHHHHHHHHHHHHHTT-EEEEEE-STTS-EEEEEE-SSEEEEEEE-----/--EEEEEE--HHHHHHHHHHHHHHHHH-SEEEEEE-SSEEEEEE--EEEEEEEGGGT-SEEEEE-----EEEEEEHHHHHHHHHTTSS-SEEEEEEEESSSEEEEEEEEE--SSSS-EEEEEEEE--B--HHHHGGGS-------SEEEE---HHHHHHHHHHHHTT-SEEEEEEETTS-EEEEEE-SSEEEEEEE--------EEEEEEEHHHHHHHHTT--S--SEEEEEEETTTEEEEEEE-SSEEEEEEEE--/---SEEEEES-THHHHHHHHTT-SSSEEEEEEETTEEEEEEEETTTEEEEEEE-TTS-SEEEESSS-EEEEEEHHHHHHHHTTT--------EEEEEE--TTSPEEEEEEETTEEEEEEE--BPPP-PPPP---STTEEEEEEEEHHHHHHHHHS--TTSSEEEEEE-SSTTBEEEEEEETTEEEEEEE-TT-TTEEEEEE-S-EEEEEEHHHHGGGHHHHTT-SEEEEEEETT--EEEEEEEE-TTS-EEEEEEEE----/---PPPP-B--

GO terms:
  GO:0030896 checkpoint clamp complex (C, IDA)
  GO:0071479 cellular response to ionizing radiation (P, IDA)
  GO:0008311 double-stranded DNA 3'-5' DNA exonuclease activity (F, EXP)
  GO:0000077 DNA damage checkpoint signaling (P, IMP)
  GO:0005515 protein binding (F, IPI)
  GO:0000076 DNA replication checkpoint signaling (P, TAS)
  GO:0000077 DNA damage checkpoint signaling (P, TAS)
  GO:0006281 DNA repair (P, TAS)
  GO:0008296 3'-5'-DNA exonuclease activity (F, IDA)
  GO:0005654 nucleoplasm (C, TAS)
  GO:0005654 nucleoplasm (C, IDA)
  GO:0016604 nuclear body (C, IDA)
  GO:0005634 nucleus (C, IDA)
  GO:0006974 DNA damage response (P, IDA)
  GO:0017124 SH3 domain binding (F, IPI)
  GO:0042826 histone deacetylase binding (F, IPI)
  GO:0019899 enzyme binding (F, IPI)
  GO:0019901 protein kinase binding (F, IPI)

InterPro domains:
  IPR007268 Rad9/Ddc1 [PF04139] (13-265)
  IPR007268 Rad9/Ddc1 [PTHR15237] (1-390)
  IPR026584 Rad9 [PIRSF009303] (1-371)
  IPR046938 DNA clamp superfamily [SSF55979] (6-128)

B-factor: mean 69.51, std 18.17, range [34.59, 159.03]

Nearest PDB structures (foldseek):
  8wu8-assembly1_B  TM=1.004E+00  e=3.300E-52  Homo sapiens
  6j8y-assembly1_B  TM=9.560E-01  e=9.912E-44  Homo sapiens
  3g65-assembly1_C  TM=9.867E-01  e=2.346E-42  Homo sapiens
  7z6h-assembly1_C  TM=9.840E-01  e=1.172E-41  Homo sapiens
  3ggr-assembly1_B  TM=9.416E-01  e=1.656E-34  Homo sapiens